Protein AF-0000000075425731 (afdb_homodimer)

Radius of gyration: 42.86 Å; Cα contacts (8 Å, |Δi|>4): 1240; chains: 2; bounding box: 132×165×130 Å

pLDDT: mean 75.73, std 27.1, range [16.0, 97.75]

Foldseek 3Di:
DPPDDCPCPDDDDPPPDDDDDPPDCPDPPPPVPVPVPCVCPCCVVPPPPPPPPPPPPPLLCLLVPPDDDCVLVVLQVQQVDDLQKHFLLSLLLQLVQLPFALVQLLVLCVQLDPPQDGIHGSSSSVSSQQLSQCVVVVHDRDPVVCSVCSHPTGGGDGPPSVVDDLPPCPPPPPPPPPPPPPPPCPVPPVCVPPPDDDDDDDDDDDDDDPDPPPPDDDPPPVPPVCLPPLAKAKAKDWDPDPPDPPPVFTWIWIAIDNVRATAIAGLVLVVVLQVLCCLAEVQAQAFDQDDDFPDDPNPRPPPRSNVVSVNSLRVSLRLSVQCSDPPSVPDVVNVCSRHPHDYVVVVVVVDPDDSHYNCVVDFDDPVLLVPFDPCLVVVLVVLLVCLVVVLVVLVVVLVVLLVVLSVLSSQLSVLLSVLSVLSSVLVVQVCDVDPPQPQSVLVSQLSNLVSVLSSVLSSLSNSLSCCSVPALSSLSVSLSRSSVSLNVSVVSCVVPLDDCLVVLVVVLVVLVVVLVVCPPPPPCVVVNVVSVVSNVVSVVRNVSSVSVNSVSSSSNVVNVVVNVVCVVSVVVSVVSVVVSVVVSVVVSVVSVVVSVVSNVSRDDDCVSVD/DDDDPDPDDDDDDPPPDPDDDPPDCPDPPPPVPPPVPCPCPCPVVPPPVPPPPPPPPPLLCLLVPPDADCVLVVLQVQQVDDLQKHFLLSLLLQLVQLPFALVQLLVLCVQLDPPQDGIHGSSSSVSSQQLSQCVVVVHDRDPVVCSVCSHPTGGGDGPPSVVDDLPPPPPPPPPPPPPPPPPPCVPPVVCVVVDDDDDDDDDDPDDDPPDPPPPDDDDPPVPPVCLPPLAKAKAKDWDPDPPDDPPVFTWIWIAIDNVRAIAIAGLVLVVVVQVLCCLAEVQAQAFDQDDDFPDDPNPRPDPRSNVVSVNSLSVNLRLSVQCSDPPSVPDVVNVCSRHPHDYVVVVVVVDPDDSHYNCVVDFDDPVLLVPFDPCLVVVLVVLLVCLVVVLVVLVVVLVVLLVVLSVLSSQLSVLLSVLSVLSSVLVVQVCDVDPPQPQSVLVSQLSNLVSVLSSVLSSLSNSLSCCSVPALSSLSVSLSRSSVSLNVSVVSCVVPLDDCLVVLVVVLVVLVVVLVVCPPPPPCVVVNVVSVVSNVVSVVRNVSSVSVNSVSSSSNVVNVVVNVVCVVSVVVSVVSVVVSVVVSVVVSVVSVVVSVVSNVSRDPDCVSVD

InterPro domains:
  IPR001683 Phox homology [PF00787] (256-340)
  IPR001683 Phox homology [PS50195] (230-344)
  IPR001683 Phox homology [SM00312] (231-341)
  IPR011992 EF-hand domain pair [SSF47473] (70-144)
  IPR027267 AH/BAR domain superfamily [G3DSA:1.20.1270.60] (374-601)
  IPR028662 Sorting nexin-8/Mvp1 [PTHR47554] (214-605)
  IPR035704 SNX8/Mvp1, PX domain [cd06866] (232-340)
  IPR036871 PX domain superfamily [G3DSA:3.30.1520.10] (229-366)
  IPR036871 PX domain superfamily [SSF64268] (235-340)
  IPR045734 Sorting nexin 8/Mvp1, BAR domain [PF19566] (355-605)

Solvent-accessible surface area (backbone atoms only — not comparable to full-atom values): 70212 Å² total; per-residue (Å²): 136,87,84,78,79,86,72,87,80,72,90,77,82,80,78,79,84,76,81,77,80,78,70,80,80,70,75,77,70,71,72,78,64,77,58,72,70,69,69,67,65,73,63,58,78,52,74,48,89,78,46,66,73,70,74,58,75,64,57,45,54,70,59,69,88,45,91,70,64,66,63,59,56,52,52,48,60,62,46,58,49,60,49,60,24,28,45,44,47,48,51,48,56,56,53,61,46,46,72,61,56,45,52,56,49,48,51,40,48,59,72,44,31,62,92,87,52,38,53,32,44,61,37,19,48,47,44,36,46,46,42,47,17,34,42,75,69,71,40,74,78,46,70,68,52,44,64,72,32,54,90,68,62,61,76,59,62,57,62,67,62,86,69,60,76,65,77,68,71,74,68,69,78,64,83,68,82,69,77,68,73,68,72,74,74,70,63,74,63,68,77,60,63,75,79,74,79,87,89,81,89,76,88,75,83,87,79,86,75,82,80,77,73,80,79,73,87,79,75,80,70,70,67,58,73,52,56,76,76,74,42,50,49,54,47,64,44,77,46,77,80,66,88,83,61,83,67,89,68,72,44,31,35,40,32,34,58,74,74,67,32,74,25,65,43,41,68,68,53,55,51,52,52,49,55,48,44,48,50,22,40,50,54,43,73,49,71,61,74,58,79,90,70,77,56,61,91,77,50,67,59,68,86,45,49,58,54,54,40,53,41,48,52,33,47,32,52,31,51,35,49,41,50,55,34,88,66,56,44,70,34,65,68,55,49,43,67,54,60,46,71,61,51,64,73,62,49,53,74,80,43,80,82,85,56,62,41,48,63,80,77,50,68,82,44,73,70,57,58,70,68,57,58,92,58,45,69,59,36,51,48,54,49,60,71,46,42,65,61,51,37,52,44,43,50,49,44,43,51,41,51,50,49,37,26,51,40,36,33,37,38,14,26,37,32,31,51,43,22,33,46,48,46,27,46,47,70,64,54,80,57,59,70,53,82,85,45,62,54,60,51,39,39,49,52,28,49,51,51,51,25,52,50,30,39,51,49,15,52,52,33,40,51,50,20,48,48,38,56,66,44,48,43,46,52,48,48,51,52,36,42,50,48,51,17,47,54,50,25,55,52,40,40,69,69,65,62,70,77,59,54,68,62,44,51,51,49,44,51,52,50,52,54,53,44,66,71,45,59,88,49,90,92,38,62,68,60,46,51,52,47,53,51,52,44,50,50,47,52,52,49,42,52,52,50,49,51,48,53,52,41,49,52,47,38,44,51,55,46,50,40,52,56,47,27,50,55,21,52,54,30,50,48,52,40,52,46,40,51,50,49,30,54,50,28,44,51,50,24,51,51,34,55,66,44,48,66,50,34,68,65,21,51,62,62,40,67,71,37,103,146,77,94,79,83,86,78,82,81,75,89,70,81,78,76,77,81,82,77,79,82,80,70,80,82,71,77,75,71,71,73,78,64,76,59,72,71,69,69,67,65,73,65,60,78,53,76,48,90,78,47,66,72,73,74,56,76,64,57,44,55,71,58,68,88,45,90,72,64,67,65,59,56,53,52,48,61,61,45,58,48,59,47,61,24,30,44,43,48,48,50,48,58,56,53,62,46,44,73,61,55,43,52,55,50,50,52,40,48,59,71,44,31,62,90,88,52,38,54,32,43,60,37,19,49,48,44,36,45,46,41,49,16,34,44,75,68,72,40,74,77,47,70,67,52,45,65,72,33,53,90,67,62,60,77,58,62,58,65,67,62,85,70,60,77,65,77,70,70,74,68,69,77,64,80,67,81,70,78,68,73,66,73,73,72,71,61,73,63,66,76,61,64,77,76,78,78,87,81,83,89,79,85,78,83,78,74,85,72,78,80,77,72,79,78,71,88,80,75,80,72,71,67,58,72,52,56,75,75,74,42,50,49,53,48,64,44,76,46,78,80,65,87,84,62,82,67,89,68,73,44,32,35,41,33,35,60,76,76,67,31,74,26,66,44,42,68,68,52,55,50,50,51,49,54,48,45,47,51,23,41,49,54,42,72,48,70,60,72,59,79,90,71,76,55,61,91,78,50,67,59,69,87,46,49,57,56,54,40,52,40,48,52,33,48,31,52,31,51,34,49,41,51,55,32,88,64,56,44,72,34,65,66,54,47,44,67,55,60,46,72,61,51,63,73,64,50,53,74,79,43,82,81,84,56,62,42,49,62,80,77,50,68,80,44,73,71,57,59,68,68,57,60,92,59,46,68,58,35,52,48,54,50,61,71,46,43,64,61,53,37,51,43,42,51,50,44,43,52,41,51,50,50,40,26,51,40,36,32,37,39,13,26,35,30,31,52,43,21,33,45,49,47,27,47,47,70,64,53,79,58,61,70,53,82,86,46,62,53,61,50,39,40,49,52,29,48,51,50,51,26,52,50,31,40,52,49,15,52,51,34,39,51,49,19,48,48,38,55,66,46,48,43,46,52,50,47,51,51,34,41,50,49,53,18,45,54,50,24,54,53,41,40,68,68,66,62,70,75,61,53,70,61,44,51,51,50,45,52,52,48,50,52,52,43,66,71,45,59,88,49,88,90,38,64,68,59,46,51,51,48,53,50,51,44,51,50,47,52,51,49,43,53,51,51,52,51,48,52,52,39,48,54,46,38,44,50,55,45,50,39,52,55,48,26,51,55,20,52,54,31,50,46,52,39,52,46,39,52,51,49,32,53,52,28,44,53,50,23,51,51,35,55,66,44,45,66,51,34,68,64,19,50,62,63,41,68,71,38,104

Nearest PDB structures (foldseek):
  4h8s-assembly2_C  TM=5.362E-01  e=1.102E-02  Homo sapiens
  5i6j-assembly1_A-2  TM=3.305E-01  e=1.008E-02  Homo sapiens
  2z0o-assembly1_A-2  TM=4.200E-01  e=3.842E-02  Homo sapiens
  2d1l-assembly1_A  TM=3.365E-01  e=1.377E-02  Mus musculus
  2d1l-assembly1_B  TM=2.649E-01  e=7.173E-02  Mus musculus

Structure (mmCIF, N/CA/C/O backbone):
data_AF-0000000075425731-model_v1
#
loop_
_entity.id
_entity.type
_entity.pdbx_description
1 polymer 'Sorting nexin MVP1'
#
loop_
_atom_site.group_PDB
_atom_site.id
_atom_site.type_symbol
_atom_site.label_atom_id
_atom_site.label_alt_id
_atom_site.label_comp_id
_atom_site.label_asym_id
_atom_site.label_entity_id
_atom_site.label_seq_id
_atom_site.pdbx_PDB_ins_code
_atom_site.Cartn_x
_atom_site.Cartn_y
_atom_site.Cartn_z
_atom_site.occupancy
_atom_site.B_iso_or_equiv
_atom_site.auth_seq_id
_atom_site.auth_comp_id
_atom_site.auth_asym_id
_atom_site.auth_atom_id
_atom_site.pdbx_PDB_model_num
ATOM 1 N N . MET A 1 1 ? -72.188 32.438 8.43 1 21.5 1 MET A N 1
ATOM 2 C CA . MET A 1 1 ? -71.938 33.719 9.07 1 21.5 1 MET A CA 1
ATOM 3 C C . MET A 1 1 ? -70.438 34.094 8.938 1 21.5 1 MET A C 1
ATOM 5 O O . MET A 1 1 ? -69.562 33.219 9.031 1 21.5 1 MET A O 1
ATOM 9 N N . GLU A 1 2 ? -70.062 35.344 8.359 1 19.41 2 GLU A N 1
ATOM 10 C CA . GLU A 1 2 ? -69.188 36.031 7.48 1 19.41 2 GLU A CA 1
ATOM 11 C C . GLU A 1 2 ? -67.875 36.375 8.211 1 19.41 2 GLU A C 1
ATOM 13 O O . GLU A 1 2 ? -67.875 37.188 9.133 1 19.41 2 GLU A O 1
ATOM 18 N N . ASP A 1 3 ? -67.125 35.312 8.656 1 21.55 3 ASP A N 1
ATOM 19 C CA . ASP A 1 3 ? -65.938 35.188 9.516 1 21.55 3 ASP A CA 1
ATOM 20 C C . ASP A 1 3 ? -64.812 36.094 9.047 1 21.55 3 ASP A C 1
ATOM 22 O O . ASP A 1 3 ? -64.312 36 7.914 1 21.55 3 ASP A O 1
ATOM 26 N N . GLU A 1 4 ? -64.812 37.406 9.469 1 19.59 4 GLU A N 1
ATOM 27 C CA . GLU A 1 4 ? -64.25 38.75 9.336 1 19.59 4 GLU A CA 1
ATOM 28 C C . GLU A 1 4 ? -62.75 38.75 9.414 1 19.59 4 GLU A C 1
ATOM 30 O O . GLU A 1 4 ? -62.156 38.031 10.242 1 19.59 4 GLU A O 1
ATOM 35 N N . ASN A 1 5 ? -62 39.281 8.305 1 19.73 5 ASN A N 1
ATOM 36 C CA . ASN A 1 5 ? -60.781 39.438 7.531 1 19.73 5 ASN A CA 1
ATOM 37 C C . ASN A 1 5 ? -59.781 40.344 8.242 1 19.73 5 ASN A C 1
ATOM 39 O O . ASN A 1 5 ? -59.938 41.562 8.266 1 19.73 5 ASN A O 1
ATOM 43 N N . ILE A 1 6 ? -59.469 40.156 9.562 1 18.61 6 ILE A N 1
ATOM 44 C CA . ILE A 1 6 ? -58.812 41.156 10.359 1 18.61 6 ILE A CA 1
ATOM 45 C C . ILE A 1 6 ? -57.5 41.562 9.688 1 18.61 6 ILE A C 1
ATOM 47 O O . ILE A 1 6 ? -56.594 40.75 9.531 1 18.61 6 ILE A O 1
ATOM 51 N N . SER A 1 7 ? -57.438 42.656 8.703 1 17.44 7 SER A N 1
ATOM 52 C CA . SER A 1 7 ? -56.656 43.406 7.73 1 17.44 7 SER A CA 1
ATOM 53 C C . SER A 1 7 ? -55.531 44.188 8.406 1 17.44 7 SER A C 1
ATOM 55 O O . SER A 1 7 ? -54.938 45.094 7.797 1 17.44 7 SER A O 1
ATOM 57 N N . SER A 1 8 ? -55.188 44.031 9.711 1 17.17 8 SER A N 1
ATOM 58 C CA . SER A 1 8 ? -54.656 45.188 10.445 1 17.17 8 SER A CA 1
ATOM 59 C C . SER A 1 8 ? -53.312 45.625 9.891 1 17.17 8 SER A C 1
ATOM 61 O O . SER A 1 8 ? -52.406 44.781 9.742 1 17.17 8 SER A O 1
ATOM 63 N N . SER A 1 9 ? -53.094 46.844 9.055 1 17.44 9 SER A N 1
ATOM 64 C CA . SER A 1 9 ? -52.25 47.625 8.164 1 17.44 9 SER A CA 1
ATOM 65 C C . SER A 1 9 ? -51.156 48.344 8.93 1 17.44 9 SER A C 1
ATOM 67 O O . SER A 1 9 ? -50.625 49.344 8.477 1 17.44 9 SER A O 1
ATOM 69 N N . PHE A 1 10 ? -50.562 47.906 9.992 1 16.64 10 PHE A N 1
ATOM 70 C CA . PHE A 1 10 ? -50.031 48.781 11.023 1 16.64 10 PHE A CA 1
ATOM 71 C C . PHE A 1 10 ? -48.906 49.688 10.453 1 16.64 10 PHE A C 1
ATOM 73 O O . PHE A 1 10 ? -48.875 50.875 10.742 1 16.64 10 PHE A O 1
ATOM 80 N N . PHE A 1 11 ? -47.594 49.219 10.18 1 18.92 11 PHE A N 1
ATOM 81 C CA . PHE A 1 11 ? -46.406 49.938 10.602 1 18.92 11 PHE A CA 1
ATOM 82 C C . PHE A 1 11 ? -46.062 51.062 9.633 1 18.92 11 PHE A C 1
ATOM 84 O O . PHE A 1 11 ? -45.875 50.812 8.438 1 18.92 11 PHE A O 1
ATOM 91 N N . GLU A 1 12 ? -46.5 52.219 9.766 1 17.22 12 GLU A N 1
ATOM 92 C CA . GLU A 1 12 ? -46.469 53.5 9.039 1 17.22 12 GLU A CA 1
ATOM 93 C C . GLU A 1 12 ? -45.062 54 8.859 1 17.22 12 GLU A C 1
ATOM 95 O O . GLU A 1 12 ? -44.219 53.875 9.758 1 17.22 12 GLU A O 1
ATOM 100 N N . SER A 1 13 ? -44.594 54.438 7.645 1 17.91 13 SER A N 1
ATOM 101 C CA . SER A 1 13 ? -43.406 54.812 6.895 1 17.91 13 SER A CA 1
ATOM 102 C C . SER A 1 13 ? -42.875 56.188 7.336 1 17.91 13 SER A C 1
ATOM 104 O O . SER A 1 13 ? -43.531 57.188 7.09 1 17.91 13 SER A O 1
ATOM 106 N N . ALA A 1 14 ? -42.312 56.375 8.539 1 18.77 14 ALA A N 1
ATOM 107 C CA . ALA A 1 14 ? -42 57.719 8.984 1 18.77 14 ALA A CA 1
ATOM 108 C C . ALA A 1 14 ? -41.062 58.438 8.008 1 18.77 14 ALA A C 1
ATOM 110 O O . ALA A 1 14 ? -40.062 57.844 7.559 1 18.77 14 ALA A O 1
ATOM 111 N N . GLN A 1 15 ? -41.375 59.438 7.352 1 18.23 15 GLN A N 1
ATOM 112 C CA . GLN A 1 15 ? -40.906 60.281 6.25 1 18.23 15 GLN A CA 1
ATOM 113 C C . GLN A 1 15 ? -39.75 61.188 6.68 1 18.23 15 GLN A C 1
ATOM 115 O O . GLN A 1 15 ? -39.938 62.344 7.051 1 18.23 15 GLN A O 1
ATOM 120 N N . PHE A 1 16 ? -38.75 60.719 7.457 1 18.48 16 PHE A N 1
ATOM 121 C CA . PHE A 1 16 ? -37.906 61.75 8.062 1 18.48 16 PHE A CA 1
ATOM 122 C C . PHE A 1 16 ? -37.156 62.562 6.992 1 18.48 16 PHE A C 1
ATOM 124 O O . PHE A 1 16 ? -36.812 62 5.938 1 18.48 16 PHE A O 1
ATOM 131 N N . GLY A 1 17 ? -37.188 63.875 6.98 1 19.03 17 GLY A N 1
ATOM 132 C CA . GLY A 1 17 ? -36.781 65.062 6.188 1 19.03 17 GLY A CA 1
ATOM 133 C C . GLY A 1 17 ? -35.281 65.125 5.953 1 19.03 17 GLY A C 1
ATOM 134 O O . GLY A 1 17 ? -34.5 64.75 6.824 1 19.03 17 GLY A O 1
ATOM 135 N N . THR A 1 18 ? -34.656 65.188 4.672 1 19.61 18 THR A N 1
ATOM 136 C CA . THR A 1 18 ? -33.5 65 3.83 1 19.61 18 THR A CA 1
ATOM 137 C C . THR A 1 18 ? -32.5 66.125 3.988 1 19.61 18 THR A C 1
ATOM 139 O O . THR A 1 18 ? -31.516 66.188 3.25 1 19.61 18 THR A O 1
ATOM 142 N N . GLY A 1 19 ? -32.406 66.875 5.059 1 19.92 19 GLY A N 1
ATOM 143 C CA . GLY A 1 19 ? -31.641 68.062 4.805 1 19.92 19 GLY A CA 1
ATOM 144 C C . GLY A 1 19 ? -30.203 67.812 4.391 1 19.92 19 GLY A C 1
ATOM 145 O O . GLY A 1 19 ? -29.656 66.75 4.723 1 19.92 19 GLY A O 1
ATOM 146 N N . GLN A 1 20 ? -29.5 68.562 3.395 1 19.77 20 GLN A N 1
ATOM 147 C CA . GLN A 1 20 ? -28.438 68.5 2.393 1 19.77 20 GLN A CA 1
ATOM 148 C C . GLN A 1 20 ? -27.062 68.688 3.027 1 19.77 20 GLN A C 1
ATOM 150 O O . GLN A 1 20 ? -26.031 68.562 2.348 1 19.77 20 GLN A O 1
ATOM 155 N N . SER A 1 21 ? -26.906 68.812 4.34 1 19.97 21 SER A N 1
ATOM 156 C CA . SER A 1 21 ? -25.719 69.625 4.625 1 19.97 21 SER A CA 1
ATOM 157 C C . SER A 1 21 ? -24.469 68.938 4.098 1 19.97 21 SER A C 1
ATOM 159 O O . SER A 1 21 ? -24.406 67.688 3.988 1 19.97 21 SER A O 1
ATOM 161 N N . SER A 1 22 ? -23.438 69.688 3.502 1 21.61 22 SER A N 1
ATOM 162 C CA . SER A 1 22 ? -22.25 69.625 2.646 1 21.61 22 SER A CA 1
ATOM 163 C C . SER A 1 22 ? -21.094 68.938 3.348 1 21.61 22 SER A C 1
ATOM 165 O O . SER A 1 22 ? -19.969 68.938 2.844 1 21.61 22 SER A O 1
ATOM 167 N N . GLY A 1 23 ? -21.359 68.125 4.32 1 19.16 23 GLY A N 1
ATOM 168 C CA . GLY A 1 23 ? -20.188 67.938 5.168 1 19.16 23 GLY A CA 1
ATOM 169 C C . GLY A 1 23 ? -19 67.375 4.418 1 19.16 23 GLY A C 1
ATOM 170 O O . GLY A 1 23 ? -19.156 66.812 3.332 1 19.16 23 GLY A O 1
ATOM 171 N N . PRO A 1 24 ? -17.766 67.75 4.793 1 24.59 24 PRO A N 1
ATOM 172 C CA . PRO A 1 24 ? -16.516 67.625 4.059 1 24.59 24 PRO A CA 1
ATOM 173 C C . PRO A 1 24 ? -16.234 66.125 3.662 1 24.59 24 PRO A C 1
ATOM 175 O O . PRO A 1 24 ? -16.812 65.25 4.258 1 24.59 24 PRO A O 1
ATOM 178 N N . ASP A 1 25 ? -15.648 65.938 2.467 1 21.36 25 ASP A N 1
ATOM 179 C CA . ASP A 1 25 ? -15.328 64.812 1.583 1 21.36 25 ASP A CA 1
ATOM 180 C C . ASP A 1 25 ? -14.484 63.75 2.305 1 21.36 25 ASP A C 1
ATOM 182 O O . ASP A 1 25 ? -13.352 64 2.701 1 21.36 25 ASP A O 1
ATOM 186 N N . ILE A 1 26 ? -15 63.125 3.385 1 25.42 26 ILE A N 1
ATOM 187 C CA . ILE A 1 26 ? -14.102 62.156 4.02 1 25.42 26 ILE A CA 1
ATOM 188 C C . ILE A 1 26 ? -13.523 61.219 2.969 1 25.42 26 ILE A C 1
ATOM 190 O O . ILE A 1 26 ? -14.273 60.594 2.199 1 25.42 26 ILE A O 1
ATOM 194 N N . PRO A 1 27 ? -12.227 61.406 2.613 1 24.81 27 PRO A N 1
ATOM 195 C CA . PRO A 1 27 ? -11.641 60.625 1.525 1 24.81 27 PRO A CA 1
ATOM 196 C C . PRO A 1 27 ? -12 59.125 1.606 1 24.81 27 PRO A C 1
ATOM 198 O O . PRO A 1 27 ? -12.289 58.625 2.691 1 24.81 27 PRO A O 1
ATOM 201 N N . ASP A 1 28 ? -12.562 58.656 0.519 1 23.91 28 ASP A N 1
ATOM 202 C CA . ASP A 1 28 ? -13.078 57.312 0.2 1 23.91 28 ASP A CA 1
ATOM 203 C C . ASP A 1 28 ? -12.07 56.219 0.585 1 23.91 28 ASP A C 1
ATOM 205 O O . ASP A 1 28 ? -11.016 56.094 -0.039 1 23.91 28 ASP A O 1
ATOM 209 N N . VAL A 1 29 ? -11.742 56.156 1.892 1 26.94 29 VAL A N 1
ATOM 210 C CA . VAL A 1 29 ? -10.82 55.094 2.201 1 26.94 29 VAL A CA 1
ATOM 211 C C . VAL A 1 29 ? -11.297 53.781 1.533 1 26.94 29 VAL A C 1
ATOM 213 O O . VAL A 1 29 ? -12.477 53.438 1.638 1 26.94 29 VAL A O 1
ATOM 216 N N . ASP A 1 30 ? -10.648 53.531 0.369 1 26.08 30 ASP A N 1
ATOM 217 C CA . ASP A 1 30 ? -10.875 52.344 -0.455 1 26.08 30 ASP A CA 1
ATOM 218 C C . ASP A 1 30 ? -11.164 51.125 0.41 1 26.08 30 ASP A C 1
ATOM 220 O O . ASP A 1 30 ? -10.523 50.938 1.444 1 26.08 30 ASP A O 1
ATOM 224 N N . PRO A 1 31 ? -12.438 50.781 0.406 1 26.2 31 PRO A N 1
ATOM 225 C CA . PRO A 1 31 ? -12.898 49.625 1.181 1 26.2 31 PRO A CA 1
ATOM 226 C C . PRO A 1 31 ? -11.93 48.469 1.098 1 26.2 31 PRO A C 1
ATOM 228 O O . PRO A 1 31 ? -11.414 48.156 0.019 1 26.2 31 PRO A O 1
ATOM 231 N N . PHE A 1 32 ? -11.086 48.375 2.08 1 26.16 32 PHE A N 1
ATOM 232 C CA . PHE A 1 32 ? -10.219 47.188 2.211 1 26.16 32 PHE A CA 1
ATOM 233 C C . PHE A 1 32 ? -10.961 45.938 1.812 1 26.16 32 PHE A C 1
ATOM 235 O O . PHE A 1 32 ? -11.812 45.438 2.557 1 26.16 32 PHE A O 1
ATOM 242 N N . SER A 1 33 ? -11.516 46 0.55 1 24.33 33 SER A N 1
ATOM 243 C CA . SER A 1 33 ? -12.094 44.719 0.11 1 24.33 33 SER A CA 1
ATOM 244 C C . SER A 1 33 ? -11.18 43.562 0.45 1 24.33 33 SER A C 1
ATOM 246 O O . SER A 1 33 ? -9.977 43.594 0.187 1 24.33 33 SER A O 1
ATOM 248 N N . PHE A 1 34 ? -11.43 43.062 1.558 1 23.12 34 PHE A N 1
ATOM 249 C CA . PHE A 1 34 ? -10.797 41.781 1.83 1 23.12 34 PHE A CA 1
ATOM 250 C C . PHE A 1 34 ? -10.75 40.906 0.571 1 23.12 34 PHE A C 1
ATOM 252 O O . PHE A 1 34 ? -11.781 40.438 0.112 1 23.12 34 PHE A O 1
ATOM 259 N N . LYS A 1 35 ? -10.102 41.438 -0.477 1 28.95 35 LYS A N 1
ATOM 260 C CA . LYS A 1 35 ? -9.93 40.469 -1.541 1 28.95 35 LYS A CA 1
ATOM 261 C C . LYS A 1 35 ? -9.305 39.188 -1.006 1 28.95 35 LYS A C 1
ATOM 263 O O . LYS A 1 35 ? -8.227 39.219 -0.411 1 28.95 35 LYS A O 1
ATOM 268 N N . PRO A 1 36 ? -10.203 38.344 -0.568 1 25.64 36 PRO A N 1
ATOM 269 C CA . PRO A 1 36 ? -9.492 37.094 -0.341 1 25.64 36 PRO A CA 1
ATOM 270 C C . PRO A 1 36 ? -8.383 36.844 -1.354 1 25.64 36 PRO A C 1
ATOM 272 O O . PRO A 1 36 ? -8.617 36.875 -2.564 1 25.64 36 PRO A O 1
ATOM 275 N N . ASP A 1 37 ? -7.41 37.625 -1.232 1 24.36 37 ASP A N 1
ATOM 276 C CA . ASP A 1 37 ? -6.328 37.312 -2.16 1 24.36 37 ASP A CA 1
ATOM 277 C C . ASP A 1 37 ? -6.246 35.812 -2.416 1 24.36 37 ASP A C 1
ATOM 279 O O . ASP A 1 37 ? -6.086 35.031 -1.48 1 24.36 37 ASP A O 1
ATOM 283 N N . LEU A 1 38 ? -7.145 35.5 -3.307 1 24.53 38 LEU A N 1
ATOM 284 C CA . LEU A 1 38 ? -6.922 34.25 -4.043 1 24.53 38 LEU A CA 1
ATOM 285 C C . LEU A 1 38 ? -5.449 34.094 -4.402 1 24.53 38 LEU A C 1
ATOM 287 O O . LEU A 1 38 ? -5 34.594 -5.438 1 24.53 38 LEU A O 1
ATOM 291 N N . ASN A 1 39 ? -4.605 34.625 -3.592 1 23.09 39 ASN A N 1
ATOM 292 C CA . ASN A 1 39 ? -3.275 34.188 -3.98 1 23.09 39 ASN A CA 1
ATOM 293 C C . ASN A 1 39 ? -3.301 32.75 -4.477 1 23.09 39 ASN A C 1
ATOM 295 O O . ASN A 1 39 ? -3.586 31.812 -3.709 1 23.09 39 ASN A O 1
ATOM 299 N N . ILE A 1 40 ? -3.766 32.719 -5.625 1 24.16 40 ILE A N 1
ATOM 300 C CA . ILE A 1 40 ? -3.547 31.609 -6.551 1 24.16 40 ILE A CA 1
ATOM 301 C C . ILE A 1 40 ? -2.104 31.125 -6.445 1 24.16 40 ILE A C 1
ATOM 303 O O . ILE A 1 40 ? -1.191 31.75 -7 1 24.16 40 ILE A O 1
ATOM 307 N N . VAL A 1 41 ? -1.602 31.188 -5.297 1 24.31 41 VAL A N 1
ATOM 308 C CA . VAL A 1 41 ? -0.337 30.469 -5.449 1 24.31 41 VAL A CA 1
ATOM 309 C C . VAL A 1 41 ? -0.529 29.266 -6.375 1 24.31 41 VAL A C 1
ATOM 311 O O . VAL A 1 41 ? -1.474 28.5 -6.207 1 24.31 41 VAL A O 1
ATOM 314 N N . ASN A 1 42 ? -0.14 29.516 -7.59 1 23.23 42 ASN A N 1
ATOM 315 C CA . ASN A 1 42 ? 0.078 28.516 -8.625 1 23.23 42 ASN A CA 1
ATOM 316 C C . ASN A 1 42 ? 0.575 27.203 -8.031 1 23.23 42 ASN A C 1
ATOM 318 O O . ASN A 1 42 ? 1.78 26.938 -7.996 1 23.23 42 ASN A O 1
ATOM 322 N N . TYR A 1 43 ? 0.07 27.031 -6.895 1 24.41 43 TYR A N 1
ATOM 323 C CA . TYR A 1 43 ? 0.449 25.672 -6.504 1 24.41 43 TYR A CA 1
ATOM 324 C C . TYR A 1 43 ? 0.089 24.672 -7.59 1 24.41 43 TYR A C 1
ATOM 326 O O . TYR A 1 43 ? -0.859 23.891 -7.441 1 24.41 43 TYR A O 1
ATOM 334 N N . ASN A 1 44 ? -0.071 25.234 -8.742 1 26.02 44 ASN A N 1
ATOM 335 C CA . ASN A 1 44 ? -0.296 24.438 -9.938 1 26.02 44 ASN A CA 1
ATOM 336 C C . ASN A 1 44 ? 0.57 23.172 -9.938 1 26.02 44 ASN A C 1
ATOM 338 O O . ASN A 1 44 ? 0.509 22.375 -10.875 1 26.02 44 ASN A O 1
ATOM 342 N N . ASN A 1 45 ? 1.749 23.469 -9.469 1 26.16 45 ASN A N 1
ATOM 343 C CA . ASN A 1 45 ? 2.57 22.312 -9.773 1 26.16 45 ASN A CA 1
ATOM 344 C C . ASN A 1 45 ? 2.057 21.062 -9.062 1 26.16 45 ASN A C 1
ATOM 346 O O . ASN A 1 45 ? 2.836 20.156 -8.727 1 26.16 45 ASN A O 1
ATOM 350 N N . ILE A 1 46 ? 1.087 21.297 -8.25 1 27.89 46 ILE A N 1
ATOM 351 C CA . ILE A 1 46 ? 0.504 20.031 -7.844 1 27.89 46 ILE A CA 1
ATOM 352 C C . ILE A 1 46 ? -0.141 19.344 -9.047 1 27.89 46 ILE A C 1
ATOM 354 O O . ILE A 1 46 ? -1.021 19.922 -9.695 1 27.89 46 ILE A O 1
ATOM 358 N N . ASN A 1 47 ? 0.513 18.469 -9.609 1 27.28 47 ASN A N 1
ATOM 359 C CA . ASN A 1 47 ? 0.084 17.734 -10.805 1 27.28 47 ASN A CA 1
ATOM 360 C C . ASN A 1 47 ? -1.419 17.469 -10.789 1 27.28 47 ASN A C 1
ATOM 362 O O . ASN A 1 47 ? -1.95 16.953 -9.812 1 27.28 47 ASN A O 1
ATOM 366 N N . ASN A 1 48 ? -2.271 18.391 -11.227 1 28.75 48 ASN A N 1
ATOM 367 C CA . ASN A 1 48 ? -3.631 18.094 -11.672 1 28.75 48 ASN A CA 1
ATOM 368 C C . ASN A 1 48 ? -3.811 16.625 -12.008 1 28.75 48 ASN A C 1
ATOM 370 O O . ASN A 1 48 ? -3.068 16.078 -12.82 1 28.75 48 ASN A O 1
ATOM 374 N N . PRO A 1 49 ? -4.453 15.852 -11.211 1 29.12 49 PRO A N 1
ATOM 375 C CA . PRO A 1 49 ? -4.492 14.414 -11.492 1 29.12 49 PRO A CA 1
ATOM 376 C C . PRO A 1 49 ? -4.805 14.102 -12.953 1 29.12 49 PRO A C 1
ATOM 378 O O . PRO A 1 49 ? -4.668 12.953 -13.391 1 29.12 49 PRO A O 1
ATOM 381 N N . TRP A 1 50 ? -5.664 15 -13.547 1 27.59 50 TRP A N 1
ATOM 382 C CA . TRP A 1 50 ? -6.039 14.859 -14.945 1 27.59 50 TRP A CA 1
ATOM 383 C C . TRP A 1 50 ? -4.988 15.484 -15.859 1 27.59 50 TRP A C 1
ATOM 385 O O . TRP A 1 50 ? -5.164 15.523 -17.078 1 27.59 50 TRP A O 1
ATOM 395 N N . ASP A 1 51 ? -4.281 16.547 -15.32 1 30.31 51 ASP A N 1
ATOM 396 C CA . ASP A 1 51 ? -3.281 17.031 -16.281 1 30.31 51 ASP A CA 1
ATOM 397 C C . ASP A 1 51 ? -2.395 15.883 -16.766 1 30.31 51 ASP A C 1
ATOM 399 O O . ASP A 1 51 ? -2.1 14.953 -16 1 30.31 51 ASP A O 1
ATOM 403 N N . PRO A 1 52 ? -2.455 15.703 -18.109 1 29.34 52 PRO A N 1
ATOM 404 C CA . PRO A 1 52 ? -1.507 14.672 -18.531 1 29.34 52 PRO A CA 1
ATOM 405 C C . PRO A 1 52 ? -0.204 14.703 -17.75 1 29.34 52 PRO A C 1
ATOM 407 O O . PRO A 1 52 ? 0.186 15.75 -17.234 1 29.34 52 PRO A O 1
ATOM 410 N N . PRO A 1 53 ? 0.065 13.695 -17 1 33.53 53 PRO A N 1
ATOM 411 C CA . PRO A 1 53 ? 1.418 13.789 -16.453 1 33.53 53 PRO A CA 1
ATOM 412 C C . PRO A 1 53 ? 2.342 14.664 -17.297 1 33.53 53 PRO A C 1
ATOM 414 O O . PRO A 1 53 ? 2.389 14.516 -18.516 1 33.53 53 PRO A O 1
ATOM 417 N N . ILE A 1 54 ? 2.215 15.93 -17.203 1 34.97 54 ILE A N 1
ATOM 418 C CA . ILE A 1 54 ? 3.301 16.578 -17.922 1 34.97 54 ILE A CA 1
ATOM 419 C C . ILE A 1 54 ? 4.543 15.695 -17.906 1 34.97 54 ILE A C 1
ATOM 421 O O . ILE A 1 54 ? 5.008 15.297 -16.828 1 34.97 54 ILE A O 1
ATOM 425 N N . GLY A 1 55 ? 4.645 14.977 -18.891 1 37.97 55 GLY A N 1
ATOM 426 C CA . GLY A 1 55 ? 5.859 14.227 -19.172 1 37.97 55 GLY A CA 1
ATOM 427 C C . GLY A 1 55 ? 7.121 14.961 -18.75 1 37.97 55 GLY A C 1
ATOM 428 O O . GLY A 1 55 ? 7.559 15.898 -19.422 1 37.97 55 GLY A O 1
ATOM 429 N N . GLY A 1 56 ? 7.121 15.406 -17.531 1 45.31 56 GLY A N 1
ATOM 430 C CA . GLY A 1 56 ? 8.453 15.906 -17.25 1 45.31 56 GLY A CA 1
ATOM 431 C C . GLY A 1 56 ? 9.555 15.133 -17.953 1 45.31 56 GLY A C 1
ATOM 432 O O . GLY A 1 56 ? 9.305 14.055 -18.5 1 45.31 56 GLY A O 1
ATOM 433 N N . PRO A 1 57 ? 10.547 15.773 -18.328 1 52.5 57 PRO A N 1
ATOM 434 C CA . PRO A 1 57 ? 11.609 15.062 -19.031 1 52.5 57 PRO A CA 1
ATOM 435 C C . PRO A 1 57 ? 11.93 13.703 -18.406 1 52.5 57 PRO A C 1
ATOM 437 O O . PRO A 1 57 ? 11.758 13.516 -17.203 1 52.5 57 PRO A O 1
ATOM 440 N N . ASP A 1 58 ? 11.734 12.695 -19.094 1 67.31 58 ASP A N 1
ATOM 441 C CA . ASP A 1 58 ? 12.188 11.344 -18.766 1 67.31 58 ASP A CA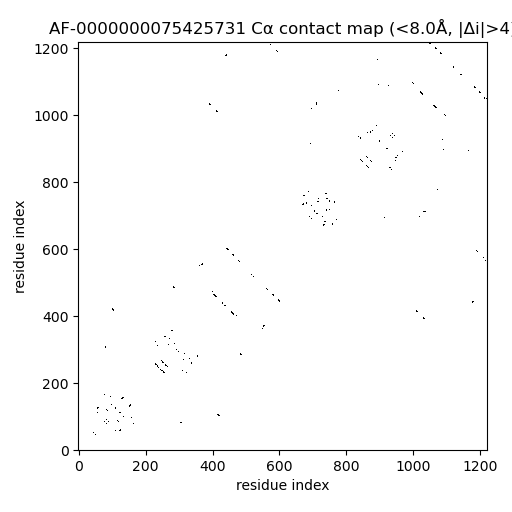 1
ATOM 442 C C . ASP A 1 58 ? 13.523 11.391 -18.031 1 67.31 58 ASP A C 1
ATOM 444 O O . ASP A 1 58 ? 14.57 11.586 -18.641 1 67.31 58 ASP A O 1
ATOM 448 N N . ILE A 1 59 ? 13.445 11.539 -16.688 1 80.44 59 ILE A N 1
ATOM 449 C CA . ILE A 1 59 ? 14.586 11.688 -15.797 1 80.44 59 ILE A CA 1
ATOM 450 C C . ILE A 1 59 ? 15.547 10.516 -15.984 1 80.44 59 ILE A C 1
ATOM 452 O O . ILE A 1 59 ? 16.75 10.664 -15.812 1 80.44 59 ILE A O 1
ATOM 456 N N . SER A 1 60 ? 14.984 9.523 -16.516 1 81.44 60 SER A N 1
ATOM 457 C CA . SER A 1 60 ? 15.781 8.305 -16.594 1 81.44 60 SER A CA 1
ATOM 458 C C . SER A 1 60 ? 16.844 8.391 -17.688 1 81.44 60 SER A C 1
ATOM 460 O O . SER A 1 60 ? 17.875 7.727 -17.609 1 81.44 60 SER A O 1
ATOM 462 N N . ASN A 1 61 ? 16.594 9.289 -18.578 1 79.25 61 ASN A N 1
ATOM 463 C CA . ASN A 1 61 ? 17.484 9.289 -19.734 1 79.25 61 ASN A CA 1
ATOM 464 C C . ASN A 1 61 ? 18.359 10.539 -19.75 1 79.25 61 ASN A C 1
ATOM 466 O O . ASN A 1 61 ? 19.109 10.758 -20.719 1 79.25 61 ASN A O 1
ATOM 470 N N . ILE A 1 62 ? 18.328 11.219 -18.719 1 86.25 62 ILE A N 1
ATOM 471 C CA . ILE A 1 62 ? 19.062 12.477 -18.688 1 86.25 62 ILE A CA 1
ATOM 472 C C . ILE A 1 62 ? 20.562 12.203 -18.781 1 86.25 62 ILE A C 1
ATOM 474 O O . ILE A 1 62 ? 21.281 12.922 -19.484 1 86.25 62 ILE A O 1
ATOM 478 N N . LEU A 1 63 ? 21 11.102 -18.219 1 88.19 63 LEU A N 1
ATOM 479 C CA . LEU A 1 63 ? 22.438 10.836 -18.156 1 88.19 63 LEU A CA 1
ATOM 480 C C . LEU A 1 63 ? 22.812 9.633 -19.016 1 88.19 63 LEU A C 1
ATOM 482 O O . LEU A 1 63 ? 23.875 9.047 -18.844 1 88.19 63 LEU A O 1
ATOM 486 N N . SER A 1 64 ? 21.953 9.258 -19.906 1 82.19 64 SER A N 1
ATOM 487 C CA . SER A 1 64 ? 22.172 8.062 -20.719 1 82.19 64 SER A CA 1
ATOM 488 C C . SER A 1 64 ? 23.344 8.258 -21.672 1 82.19 64 SER A C 1
ATOM 490 O O . SER A 1 64 ? 24.016 7.293 -22.047 1 82.19 64 SER A O 1
ATOM 492 N N . ASP A 1 65 ? 23.641 9.492 -22.016 1 78.56 65 ASP A N 1
ATOM 493 C CA . ASP A 1 65 ? 24.672 9.758 -23.016 1 78.56 65 ASP A CA 1
ATOM 494 C C . ASP A 1 65 ? 25.969 10.211 -22.359 1 78.56 65 ASP A C 1
ATOM 496 O O . ASP A 1 65 ? 26.891 10.672 -23.047 1 78.56 65 ASP A O 1
ATOM 500 N N . VAL A 1 66 ? 26 10.047 -21.094 1 85.81 66 VAL A N 1
ATOM 501 C CA . VAL A 1 66 ? 27.188 10.531 -20.391 1 85.81 66 VAL A CA 1
ATOM 502 C C . VAL A 1 66 ? 27.922 9.352 -19.75 1 85.81 66 VAL A C 1
ATOM 504 O O . VAL A 1 66 ? 27.297 8.406 -19.281 1 85.81 66 VAL A O 1
ATOM 507 N N . LEU A 1 67 ? 29.219 9.383 -19.938 1 83.75 67 LEU A N 1
ATOM 508 C CA . LEU A 1 67 ? 30.031 8.383 -19.25 1 83.75 67 LEU A CA 1
ATOM 509 C C . LEU A 1 67 ? 30.156 8.703 -17.766 1 83.75 67 LEU A C 1
ATOM 511 O O . LEU A 1 67 ? 30.719 9.727 -17.391 1 83.75 67 LEU A O 1
ATOM 515 N N . LEU A 1 68 ? 29.609 7.848 -17.016 1 89.38 68 LEU A N 1
ATOM 516 C CA . LEU A 1 68 ? 29.594 8.086 -15.578 1 89.38 68 LEU A CA 1
ATOM 517 C C . LEU A 1 68 ? 30.734 7.363 -14.883 1 89.38 68 LEU A C 1
ATOM 519 O O . LEU A 1 68 ? 31.141 6.273 -15.305 1 89.38 68 LEU A O 1
ATOM 523 N N . PRO A 1 69 ? 31.297 7.965 -13.852 1 89.06 69 PRO A N 1
ATOM 524 C CA . PRO A 1 69 ? 32.375 7.32 -13.078 1 89.06 69 PRO A CA 1
ATOM 525 C C . PRO A 1 69 ? 31.922 5.988 -12.469 1 89.06 69 PRO A C 1
ATOM 527 O O . PRO A 1 69 ? 30.719 5.711 -12.375 1 89.06 69 PRO A O 1
ATOM 530 N N . GLU A 1 70 ? 32.844 5.23 -11.992 1 87.88 70 GLU A N 1
ATOM 531 C CA . GLU A 1 70 ? 32.656 3.871 -11.492 1 87.88 70 GLU A CA 1
ATOM 532 C C . GLU A 1 70 ? 31.812 3.869 -10.227 1 87.88 70 GLU A C 1
ATOM 534 O O . GLU A 1 70 ? 31.125 2.889 -9.93 1 87.88 70 GLU A O 1
ATOM 539 N N . ILE A 1 71 ? 31.828 4.918 -9.555 1 90.44 71 ILE A N 1
ATOM 540 C CA . ILE A 1 71 ? 31.141 4.996 -8.273 1 90.44 71 ILE A CA 1
ATOM 541 C C . ILE A 1 71 ? 29.625 4.844 -8.492 1 90.44 71 ILE A C 1
ATOM 543 O O . ILE A 1 71 ? 28.922 4.316 -7.629 1 90.44 71 ILE A O 1
ATOM 547 N N . TYR A 1 72 ? 29.188 5.234 -9.609 1 91.5 72 TYR A N 1
ATOM 548 C CA . TYR A 1 72 ? 27.766 5.113 -9.922 1 91.5 72 TYR A CA 1
ATOM 549 C C . TYR A 1 72 ? 27.359 3.652 -10.047 1 91.5 72 TYR A C 1
ATOM 551 O O . TYR A 1 72 ? 26.344 3.236 -9.484 1 91.5 72 TYR A O 1
ATOM 559 N N . MET A 1 73 ? 28.219 2.949 -10.711 1 86.69 73 MET A N 1
ATOM 560 C CA . MET A 1 73 ? 27.953 1.526 -10.906 1 86.69 73 MET A CA 1
ATOM 561 C C . MET A 1 73 ? 28.125 0.757 -9.602 1 86.69 73 MET A C 1
ATOM 563 O O . MET A 1 73 ? 27.328 -0.127 -9.281 1 86.69 73 MET A O 1
ATOM 567 N N . SER A 1 74 ? 29.109 1.071 -8.891 1 86.88 74 SER A N 1
ATOM 568 C CA . SER A 1 74 ? 29.375 0.404 -7.617 1 86.88 74 SER A CA 1
ATOM 569 C C . SER A 1 74 ? 28.234 0.632 -6.629 1 86.88 74 SER A C 1
ATOM 571 O O . SER A 1 74 ? 27.812 -0.299 -5.945 1 86.88 74 SER A O 1
ATOM 573 N N . ALA A 1 75 ? 27.781 1.836 -6.598 1 90.38 75 ALA A N 1
ATOM 574 C CA . ALA A 1 75 ? 26.703 2.176 -5.684 1 90.38 75 ALA A CA 1
ATOM 575 C C . ALA A 1 75 ? 25.406 1.45 -6.066 1 90.38 75 ALA A C 1
ATOM 577 O O . ALA A 1 75 ? 24.688 0.945 -5.199 1 90.38 75 ALA A O 1
ATOM 578 N N . PHE A 1 76 ? 25.188 1.321 -7.266 1 88.56 76 PHE A N 1
ATOM 579 C CA . PHE A 1 76 ? 23.969 0.659 -7.746 1 88.56 76 PHE A CA 1
ATOM 580 C C . PHE A 1 76 ? 24.016 -0.834 -7.445 1 88.56 76 PHE A C 1
ATOM 582 O O . PHE A 1 76 ? 23.016 -1.415 -7.012 1 88.56 76 PHE A O 1
ATOM 589 N N . THR A 1 77 ? 25.109 -1.412 -7.66 1 82.38 77 THR A N 1
ATOM 590 C CA . THR A 1 77 ? 25.297 -2.84 -7.418 1 82.38 77 THR A CA 1
ATOM 591 C C . THR A 1 77 ? 25.156 -3.156 -5.93 1 82.38 77 THR A C 1
ATOM 593 O O . THR A 1 77 ? 24.594 -4.18 -5.555 1 82.38 77 THR A O 1
ATOM 596 N N . LEU A 1 78 ? 25.641 -2.279 -5.145 1 82.25 78 LEU A N 1
ATOM 597 C CA . LEU A 1 78 ? 25.594 -2.477 -3.701 1 82.25 78 LEU A CA 1
ATOM 598 C C . LEU A 1 78 ? 24.172 -2.359 -3.172 1 82.25 78 LEU A C 1
ATOM 600 O O . LEU A 1 78 ? 23.844 -2.963 -2.152 1 82.25 78 LEU A O 1
ATOM 604 N N . ALA A 1 79 ? 23.422 -1.589 -3.889 1 84 79 ALA A N 1
ATOM 605 C CA . ALA A 1 79 ? 22.047 -1.355 -3.457 1 84 79 ALA A CA 1
ATOM 606 C C . ALA A 1 79 ? 21.172 -2.566 -3.752 1 84 79 ALA A C 1
ATOM 608 O O . ALA A 1 79 ? 19.953 -2.527 -3.531 1 84 79 ALA A O 1
ATOM 609 N N . SER A 1 80 ? 21.75 -3.619 -4.195 1 74.31 80 SER A N 1
ATOM 610 C CA . SER A 1 80 ? 21.078 -4.887 -4.457 1 74.31 80 SER A CA 1
ATOM 611 C C . SER A 1 80 ? 19.844 -4.688 -5.32 1 74.31 80 SER A C 1
ATOM 613 O O . SER A 1 80 ? 18.719 -4.945 -4.879 1 74.31 80 SER A O 1
ATOM 615 N N . PRO A 1 81 ? 20.062 -4.266 -6.535 1 77.69 81 PRO A N 1
ATOM 616 C CA . PRO A 1 81 ? 18.938 -4.043 -7.434 1 77.69 81 PRO A CA 1
ATOM 617 C C . PRO A 1 81 ? 18.141 -5.316 -7.715 1 77.69 81 PRO A C 1
ATOM 619 O O . PRO A 1 81 ? 18.719 -6.41 -7.719 1 77.69 81 PRO A O 1
ATOM 622 N N . ASN A 1 82 ? 16.859 -5.129 -7.691 1 67.75 82 ASN A N 1
ATOM 623 C CA . ASN A 1 82 ? 15.953 -6.191 -8.102 1 67.75 82 ASN A CA 1
ATOM 624 C C . ASN A 1 82 ? 15.273 -5.871 -9.43 1 67.75 82 ASN A C 1
ATOM 626 O O . ASN A 1 82 ? 14.492 -4.922 -9.523 1 67.75 82 ASN A O 1
ATOM 630 N N . ALA A 1 83 ? 15.602 -6.562 -10.367 1 66.25 83 ALA A N 1
ATOM 631 C CA . ALA A 1 83 ? 15.055 -6.352 -11.703 1 66.25 83 ALA A CA 1
ATOM 632 C C . ALA A 1 83 ? 15.453 -4.988 -12.25 1 66.25 83 ALA A C 1
ATOM 634 O O . ALA A 1 83 ? 14.625 -4.258 -12.797 1 66.25 83 ALA A O 1
ATOM 635 N N . GLY A 1 84 ? 16.703 -4.613 -11.906 1 72.75 84 GLY A N 1
ATOM 636 C CA . GLY A 1 84 ? 17.234 -3.373 -12.453 1 72.75 84 GLY A CA 1
ATOM 637 C C . GLY A 1 84 ? 16.766 -2.141 -11.711 1 72.75 84 GLY A C 1
ATOM 638 O O . GLY A 1 84 ? 17.031 -1.013 -12.133 1 72.75 84 GLY A O 1
ATOM 639 N N . THR A 1 85 ? 16.031 -2.359 -10.727 1 82.44 85 THR A N 1
ATOM 640 C CA . THR A 1 85 ? 15.531 -1.217 -9.969 1 82.44 85 THR A CA 1
ATOM 641 C C . THR A 1 85 ? 15.953 -1.319 -8.5 1 82.44 85 THR A C 1
ATOM 643 O O . THR A 1 85 ? 16.234 -2.412 -8.008 1 82.44 85 THR A O 1
ATOM 646 N N . VAL A 1 86 ? 16.125 -0.143 -7.891 1 84.12 86 VAL A N 1
ATOM 647 C CA . VAL A 1 86 ? 16.531 -0.05 -6.492 1 84.12 86 VAL A CA 1
ATOM 648 C C . VAL A 1 86 ? 15.422 0.616 -5.676 1 84.12 86 VAL A C 1
ATOM 650 O O . VAL A 1 86 ? 14.789 1.562 -6.141 1 84.12 86 VAL A O 1
ATOM 653 N N . SER A 1 87 ? 15.18 0.028 -4.527 1 85.31 87 SER A N 1
ATOM 654 C CA . SER A 1 87 ? 14.156 0.615 -3.662 1 85.31 87 SER A CA 1
ATOM 655 C C . SER A 1 87 ? 14.586 1.99 -3.16 1 85.31 87 SER A C 1
ATOM 657 O O . SER A 1 87 ? 15.781 2.26 -3.016 1 85.31 87 SER A O 1
ATOM 659 N N . ILE A 1 88 ? 13.688 2.902 -2.898 1 87.62 88 ILE A N 1
ATOM 660 C CA . ILE A 1 88 ? 13.953 4.262 -2.443 1 87.62 88 ILE A CA 1
ATOM 661 C C . ILE A 1 88 ? 14.633 4.223 -1.077 1 87.62 88 ILE A C 1
ATOM 663 O O . ILE A 1 88 ? 15.586 4.969 -0.828 1 87.62 88 ILE A O 1
ATOM 667 N N . PRO A 1 89 ? 14.258 3.312 -0.168 1 84.06 89 PRO A N 1
ATOM 668 C CA . PRO A 1 89 ? 14.992 3.242 1.097 1 84.06 89 PRO A CA 1
ATOM 669 C C . PRO A 1 89 ? 16.469 2.891 0.904 1 84.06 89 PRO A C 1
ATOM 671 O O . PRO A 1 89 ? 17.328 3.438 1.594 1 84.06 89 PRO A O 1
ATOM 674 N N . ALA A 1 90 ? 16.688 1.995 -0.002 1 85.44 90 ALA A N 1
ATOM 675 C CA . ALA A 1 90 ? 18.078 1.643 -0.298 1 85.44 90 ALA A CA 1
ATOM 676 C C . ALA A 1 90 ? 18.844 2.838 -0.866 1 85.44 90 ALA A C 1
ATOM 678 O O . ALA A 1 90 ? 19.984 3.1 -0.473 1 85.44 90 ALA A O 1
ATOM 679 N N . LEU A 1 91 ? 18.219 3.523 -1.796 1 89.31 91 LEU A N 1
ATOM 680 C CA . LEU A 1 91 ? 18.812 4.738 -2.344 1 89.31 91 LEU A CA 1
ATOM 681 C C . LEU A 1 91 ? 19.062 5.766 -1.242 1 89.31 91 LEU A C 1
ATOM 683 O O . LEU A 1 91 ? 20.125 6.383 -1.194 1 89.31 91 LEU A O 1
ATOM 687 N N . ASN A 1 92 ? 18.094 5.973 -0.411 1 88.25 92 ASN A N 1
ATOM 688 C CA . ASN A 1 92 ? 18.219 6.918 0.693 1 88.25 92 ASN A CA 1
ATOM 689 C C . ASN A 1 92 ? 19.391 6.562 1.61 1 88.25 92 ASN A C 1
ATOM 691 O O . ASN A 1 92 ? 20.078 7.449 2.121 1 88.25 92 ASN A O 1
ATOM 695 N N . LYS A 1 93 ? 19.547 5.312 1.86 1 86.19 93 LYS A N 1
ATOM 696 C CA . LYS A 1 93 ? 20.688 4.852 2.662 1 86.19 93 LYS A CA 1
ATOM 697 C C . LYS A 1 93 ? 22 5.262 2.033 1 86.19 93 LYS A C 1
ATOM 699 O O . LYS A 1 93 ? 22.938 5.68 2.734 1 86.19 93 LYS A O 1
ATOM 704 N N . ILE A 1 94 ? 22.078 5.18 0.792 1 90.5 94 ILE A N 1
ATOM 705 C CA . ILE A 1 94 ? 23.281 5.543 0.063 1 90.5 94 ILE A CA 1
ATOM 706 C C . ILE A 1 94 ? 23.469 7.059 0.097 1 90.5 94 ILE A C 1
ATOM 708 O O . ILE A 1 94 ? 24.578 7.547 0.359 1 90.5 94 ILE A O 1
ATOM 712 N N . LEU A 1 95 ? 22.391 7.793 -0.149 1 91.69 95 LEU A N 1
ATOM 713 C CA . LEU A 1 95 ? 22.469 9.25 -0.136 1 91.69 95 LEU A CA 1
ATOM 714 C C . LEU A 1 95 ? 22.797 9.766 1.26 1 91.69 95 LEU A C 1
ATOM 716 O O . LEU A 1 95 ? 23.391 10.844 1.407 1 91.69 95 LEU A O 1
ATOM 720 N N . GLY A 1 96 ? 22.453 9.023 2.262 1 87.06 96 GLY A N 1
ATOM 721 C CA . GLY A 1 96 ? 22.656 9.406 3.648 1 87.06 96 GLY A CA 1
ATOM 722 C C . GLY A 1 96 ? 24.125 9.531 4.016 1 87.06 96 GLY A C 1
ATOM 723 O O . GLY A 1 96 ? 24.484 10.281 4.922 1 87.06 96 GLY A O 1
ATOM 724 N N . ILE A 1 97 ? 24.969 8.859 3.316 1 88.44 97 ILE A N 1
ATOM 725 C CA . ILE A 1 97 ? 26.391 8.875 3.658 1 88.44 97 ILE A CA 1
ATOM 726 C C . ILE A 1 97 ? 27.109 9.953 2.848 1 88.44 97 ILE A C 1
ATOM 728 O O . ILE A 1 97 ? 28.328 10.086 2.926 1 88.44 97 ILE A O 1
ATOM 732 N N . SER A 1 98 ? 26.406 10.719 2.059 1 90.12 98 SER A N 1
ATOM 733 C CA . SER A 1 98 ? 26.984 11.734 1.193 1 90.12 98 SER A CA 1
ATOM 734 C C . SER A 1 98 ? 27.391 12.977 1.989 1 90.12 98 SER A C 1
ATOM 736 O O . SER A 1 98 ? 28.188 13.797 1.517 1 90.12 98 SER A O 1
ATOM 738 N N . GLY A 1 99 ? 26.781 13.188 3.129 1 87.62 99 GLY A N 1
ATOM 739 C CA . GLY A 1 99 ? 27.078 14.352 3.939 1 87.62 99 GLY A CA 1
ATOM 740 C C . GLY A 1 99 ? 26.203 15.547 3.617 1 87.62 99 GLY A C 1
ATOM 741 O O . GLY A 1 99 ? 26.328 16.594 4.25 1 87.62 99 GLY A O 1
ATOM 742 N N . VAL A 1 100 ? 25.406 15.367 2.635 1 90.12 100 VAL A N 1
ATOM 743 C CA . VAL A 1 100 ? 24.484 16.438 2.27 1 90.12 100 VAL A CA 1
ATOM 744 C C . VAL A 1 100 ? 23.328 16.5 3.273 1 90.12 100 VAL A C 1
ATOM 746 O O . VAL A 1 100 ? 22.891 15.461 3.795 1 90.12 100 VAL A O 1
ATOM 749 N N . PRO A 1 101 ? 22.953 17.688 3.594 1 87.44 101 PRO A N 1
ATOM 750 C CA . PRO A 1 101 ? 21.859 17.828 4.566 1 87.44 101 PRO A CA 1
ATOM 751 C C . PRO A 1 101 ? 20.609 17.062 4.16 1 87.44 101 PRO A C 1
ATOM 753 O O . PRO A 1 101 ? 20.375 16.828 2.973 1 87.44 101 PRO A O 1
ATOM 756 N N . HIS A 1 102 ? 19.812 16.688 5.156 1 86.88 102 HIS A N 1
ATOM 757 C CA . HIS A 1 102 ? 18.625 15.875 4.938 1 86.88 102 HIS A CA 1
ATOM 758 C C . HIS A 1 102 ? 17.609 16.609 4.059 1 86.88 102 HIS A C 1
ATOM 760 O O . HIS A 1 102 ? 16.922 15.977 3.25 1 86.88 102 HIS A O 1
ATOM 766 N N . ALA A 1 103 ? 17.5 17.891 4.242 1 85.25 103 ALA A N 1
ATOM 767 C CA . ALA A 1 103 ? 16.578 18.672 3.432 1 85.25 103 ALA A CA 1
ATOM 768 C C . ALA A 1 103 ? 16.938 18.594 1.95 1 85.25 103 ALA A C 1
ATOM 770 O O . ALA A 1 103 ? 16.047 18.5 1.097 1 85.25 103 ALA A O 1
ATOM 771 N N . THR A 1 104 ? 18.219 18.625 1.717 1 90 104 THR A N 1
ATOM 772 C CA . THR A 1 104 ? 18.688 18.516 0.34 1 90 104 THR A CA 1
ATOM 773 C C . THR A 1 104 ? 18.438 17.109 -0.214 1 90 104 THR A C 1
ATOM 775 O O . THR A 1 104 ? 18.047 16.969 -1.377 1 90 104 THR A O 1
ATOM 778 N N . ILE A 1 105 ? 18.672 16.094 0.614 1 89.94 105 ILE A N 1
ATOM 779 C CA . ILE A 1 105 ? 18.406 14.719 0.2 1 89.94 105 ILE A CA 1
ATOM 780 C C . ILE A 1 105 ? 16.938 14.547 -0.15 1 89.94 105 ILE A C 1
ATOM 782 O O . ILE A 1 105 ? 16.594 13.898 -1.144 1 89.94 105 ILE A O 1
ATOM 786 N N . GLU A 1 106 ? 16.125 15.07 0.726 1 85.5 106 GLU A N 1
ATOM 787 C CA . GLU A 1 106 ? 14.695 15.008 0.46 1 85.5 106 GLU A CA 1
ATOM 788 C C . GLU A 1 106 ? 14.352 15.633 -0.89 1 85.5 106 GLU A C 1
ATOM 790 O O . GLU A 1 106 ? 13.578 15.07 -1.663 1 85.5 106 GLU A O 1
ATOM 795 N N . LYS A 1 107 ? 14.938 16.766 -1.147 1 87.12 107 LYS A N 1
ATOM 796 C CA . LYS A 1 107 ? 14.727 17.453 -2.418 1 87.12 107 LYS A CA 1
ATOM 797 C C . LYS A 1 107 ? 15.211 16.609 -3.59 1 87.12 107 LYS A C 1
ATOM 799 O O . LYS A 1 107 ? 14.523 16.5 -4.609 1 87.12 107 LYS A O 1
ATOM 804 N N . ILE A 1 108 ? 16.297 15.992 -3.465 1 91.44 108 ILE A N 1
ATOM 805 C CA . ILE A 1 108 ? 16.906 15.164 -4.504 1 91.44 108 ILE A CA 1
ATOM 806 C C . ILE A 1 108 ? 16 13.969 -4.801 1 91.44 108 ILE A C 1
ATOM 808 O O . ILE A 1 108 ? 15.75 13.648 -5.965 1 91.44 108 ILE A O 1
ATOM 812 N N . LEU A 1 109 ? 15.531 13.352 -3.744 1 89.12 109 LEU A N 1
ATOM 813 C CA . LEU A 1 109 ? 14.672 12.188 -3.914 1 89.12 109 LEU A CA 1
ATOM 814 C C . LEU A 1 109 ? 13.375 12.562 -4.617 1 89.12 109 LEU A C 1
ATOM 816 O O . LEU A 1 109 ? 12.875 11.812 -5.457 1 89.12 109 LEU A O 1
ATOM 820 N N . ASN A 1 110 ? 12.898 13.719 -4.309 1 84 110 ASN A N 1
ATOM 821 C CA . ASN A 1 110 ? 11.664 14.172 -4.938 1 84 110 ASN A CA 1
ATOM 822 C C . ASN A 1 110 ? 11.875 14.5 -6.414 1 84 110 ASN A C 1
ATOM 824 O O . ASN A 1 110 ? 10.953 14.352 -7.227 1 84 110 ASN A O 1
ATOM 828 N N . LEU A 1 111 ? 13.062 14.906 -6.734 1 86.81 111 LEU A N 1
ATOM 829 C CA . LEU A 1 111 ? 13.391 15.234 -8.117 1 86.81 111 LEU A CA 1
ATOM 830 C C . LEU A 1 111 ? 13.672 13.977 -8.93 1 86.81 111 LEU A C 1
ATOM 832 O O . LEU A 1 111 ? 13.273 13.883 -10.094 1 86.81 111 LEU A O 1
ATOM 836 N N . ALA A 1 112 ? 14.312 13.039 -8.305 1 86.88 112 ALA A N 1
ATOM 837 C CA . ALA A 1 112 ? 14.797 11.859 -9.016 1 86.88 112 ALA A CA 1
ATOM 838 C C . ALA A 1 112 ? 13.703 10.805 -9.133 1 86.88 112 ALA A C 1
ATOM 840 O O . ALA A 1 112 ? 13.711 9.992 -10.062 1 86.88 112 ALA A O 1
ATOM 841 N N . ALA A 1 113 ? 12.859 10.75 -8.141 1 82.69 113 ALA A N 1
ATOM 842 C CA . ALA A 1 113 ? 11.844 9.703 -8.133 1 82.69 113 ALA A CA 1
ATOM 843 C C . ALA A 1 113 ? 10.438 10.305 -8.086 1 82.69 113 ALA A C 1
ATOM 845 O O . ALA A 1 113 ? 10.188 11.25 -7.336 1 82.69 113 ALA A O 1
ATOM 846 N N . PRO A 1 114 ? 9.578 9.727 -8.984 1 74 114 PRO A N 1
ATOM 847 C CA . PRO A 1 114 ? 8.188 10.172 -8.875 1 74 114 PRO A CA 1
ATOM 848 C C . PRO A 1 114 ? 7.586 9.922 -7.496 1 74 114 PRO A C 1
ATOM 850 O O . PRO A 1 114 ? 7.988 8.984 -6.805 1 74 114 PRO A O 1
ATOM 853 N N . THR A 1 115 ? 6.699 10.742 -7.055 1 68.44 115 THR A N 1
ATOM 854 C CA . THR A 1 115 ? 6.125 10.742 -5.715 1 68.44 115 THR A CA 1
ATOM 855 C C . THR A 1 115 ? 5.449 9.406 -5.41 1 68.44 115 THR A C 1
ATOM 857 O O . THR A 1 115 ? 5.461 8.945 -4.27 1 68.44 115 THR A O 1
ATOM 860 N N . ASN A 1 116 ? 4.992 8.727 -6.371 1 69.06 116 ASN A N 1
ATOM 861 C CA . ASN A 1 116 ? 4.23 7.512 -6.105 1 69.06 116 ASN A CA 1
ATOM 862 C C . ASN A 1 116 ? 5.062 6.262 -6.375 1 69.06 116 ASN A C 1
ATOM 864 O O . ASN A 1 116 ? 4.578 5.141 -6.195 1 69.06 116 ASN A O 1
ATOM 868 N N . SER A 1 117 ? 6.34 6.516 -6.672 1 77.06 117 SER A N 1
ATOM 869 C CA . SER A 1 117 ? 7.164 5.355 -6.988 1 77.06 117 SER A CA 1
ATOM 870 C C . SER A 1 117 ? 7.922 4.867 -5.758 1 77.06 117 SER A C 1
ATOM 872 O O . SER A 1 117 ? 8.336 5.672 -4.918 1 77.06 117 SER A O 1
ATOM 874 N N . SER A 1 118 ? 8.047 3.568 -5.617 1 82 118 SER A N 1
ATOM 875 C CA . SER A 1 118 ? 8.789 2.99 -4.5 1 82 118 SER A CA 1
ATOM 876 C C . SER A 1 118 ? 10.172 2.525 -4.941 1 82 118 SER A C 1
ATOM 878 O O . SER A 1 118 ? 10.984 2.113 -4.113 1 82 118 SER A O 1
ATOM 880 N N . ARG A 1 119 ? 10.406 2.588 -6.199 1 83.31 119 ARG A N 1
ATOM 881 C CA . ARG A 1 119 ? 11.68 2.133 -6.746 1 83.31 119 ARG A CA 1
ATOM 882 C C . ARG A 1 119 ? 12.195 3.09 -7.816 1 83.31 119 ARG A C 1
ATOM 884 O O . ARG A 1 119 ? 11.43 3.906 -8.344 1 83.31 119 ARG A O 1
ATOM 891 N N . VAL A 1 120 ? 13.508 3.057 -8.016 1 86.56 120 VAL A N 1
ATOM 892 C CA . VAL A 1 120 ? 14.125 3.867 -9.062 1 86.56 120 VAL A CA 1
ATOM 893 C C . VAL A 1 120 ? 14.922 2.971 -10.008 1 86.56 120 VAL A C 1
ATOM 895 O O . VAL A 1 120 ? 15.562 2.014 -9.57 1 86.56 120 VAL A O 1
ATOM 898 N N . ASN A 1 121 ? 14.758 3.295 -11.273 1 84.56 121 ASN A N 1
ATOM 899 C CA . ASN A 1 121 ? 15.586 2.584 -12.242 1 84.56 121 ASN A CA 1
ATOM 900 C C . ASN A 1 121 ? 17.016 3.115 -12.25 1 84.56 121 ASN A C 1
ATOM 902 O O . ASN A 1 121 ? 17.344 4.043 -11.508 1 84.56 121 ASN A O 1
ATOM 906 N N . ARG A 1 122 ? 17.875 2.543 -13.055 1 86.44 122 ARG A N 1
ATOM 907 C CA . ARG A 1 122 ? 19.297 2.893 -13.055 1 86.44 122 ARG A CA 1
ATOM 908 C C . ARG A 1 122 ? 19.5 4.352 -13.461 1 86.44 122 ARG A C 1
ATOM 910 O O . ARG A 1 122 ? 20.328 5.051 -12.875 1 86.44 122 ARG A O 1
ATOM 917 N N . GLY A 1 123 ? 18.781 4.758 -14.383 1 87.44 123 GLY A N 1
ATOM 918 C CA . GLY A 1 123 ? 18.891 6.141 -14.82 1 87.44 123 GLY A CA 1
ATOM 919 C C . GLY A 1 123 ? 18.516 7.141 -13.742 1 87.44 123 GLY A C 1
ATOM 920 O O . GLY A 1 123 ? 19.234 8.117 -13.523 1 87.44 123 GLY A O 1
ATOM 921 N N . GLU A 1 124 ? 17.469 6.855 -13.148 1 90.19 124 GLU A N 1
ATOM 922 C CA . GLU A 1 124 ? 17.016 7.711 -12.055 1 90.19 124 GLU A CA 1
ATOM 923 C C . GLU A 1 124 ? 18 7.684 -10.891 1 90.19 124 GLU A C 1
ATOM 925 O O . GLU A 1 124 ? 18.25 8.703 -10.242 1 90.19 124 GLU A O 1
ATOM 930 N N . PHE A 1 125 ? 18.5 6.504 -10.656 1 92.88 125 PHE A N 1
ATOM 931 C CA . PHE A 1 125 ? 19.516 6.32 -9.625 1 92.88 125 PHE A CA 1
ATOM 932 C C . PHE A 1 125 ? 20.734 7.191 -9.898 1 92.88 125 PHE A C 1
ATOM 934 O O . PHE A 1 125 ? 21.234 7.875 -9 1 92.88 125 PHE A O 1
ATOM 941 N N . ASN A 1 126 ? 21.109 7.219 -11.086 1 92.19 126 ASN A N 1
ATOM 942 C CA . ASN A 1 126 ? 22.266 8 -11.492 1 92.19 126 ASN A CA 1
ATOM 943 C C . ASN A 1 126 ? 22 9.5 -11.383 1 92.19 126 ASN A C 1
ATOM 945 O O . ASN A 1 126 ? 22.875 10.266 -10.992 1 92.19 126 ASN A O 1
ATOM 949 N N . VAL A 1 127 ? 20.859 9.828 -11.703 1 93.25 127 VAL A N 1
ATOM 950 C CA . VAL A 1 127 ? 20.484 11.234 -11.602 1 93.25 127 VAL A CA 1
ATOM 951 C C . VAL A 1 127 ? 20.547 11.68 -10.141 1 93.25 127 VAL A C 1
ATOM 953 O O . VAL A 1 127 ? 21.047 12.766 -9.836 1 93.25 127 VAL A O 1
ATOM 956 N N . ALA A 1 128 ? 20.078 10.852 -9.289 1 93.94 128 ALA A N 1
ATOM 957 C CA . ALA A 1 128 ? 20.109 11.18 -7.863 1 93.94 128 ALA A CA 1
ATOM 958 C C . ALA A 1 128 ? 21.547 11.367 -7.383 1 93.94 128 ALA A C 1
ATOM 960 O O . ALA A 1 128 ? 21.844 12.328 -6.668 1 93.94 128 ALA A O 1
ATOM 961 N N . LEU A 1 129 ? 22.391 10.531 -7.824 1 94.25 129 LEU A N 1
ATOM 962 C CA . LEU A 1 129 ? 23.797 10.625 -7.422 1 94.25 129 LEU A CA 1
ATOM 963 C C . LEU A 1 129 ? 24.438 11.875 -8.016 1 94.25 129 LEU A C 1
ATOM 965 O O . LEU A 1 129 ? 25.25 12.523 -7.359 1 94.25 129 LEU A O 1
ATOM 969 N N . ALA A 1 130 ? 24.031 12.141 -9.188 1 94.5 130 ALA A N 1
ATOM 970 C CA . ALA A 1 130 ? 24.562 13.336 -9.836 1 94.5 130 ALA A CA 1
ATOM 971 C C . ALA A 1 130 ? 24.125 14.602 -9.109 1 94.5 130 ALA A C 1
ATOM 973 O O . ALA A 1 130 ? 24.906 15.539 -8.953 1 94.5 130 ALA A O 1
ATOM 974 N N . LEU A 1 131 ? 22.906 14.555 -8.719 1 94.69 131 LEU A N 1
ATOM 975 C CA . LEU A 1 131 ? 22.391 15.703 -7.984 1 94.69 131 LEU A CA 1
ATOM 976 C C . LEU A 1 131 ? 23.094 15.852 -6.641 1 94.69 131 LEU A C 1
ATOM 978 O O . LEU A 1 131 ? 23.328 16.969 -6.176 1 94.69 131 LEU A O 1
ATOM 982 N N . VAL A 1 132 ? 23.438 14.781 -6.043 1 94.56 132 VAL A N 1
ATOM 983 C CA . VAL A 1 132 ? 24.203 14.812 -4.801 1 94.56 132 VAL A CA 1
ATOM 984 C C . VAL A 1 132 ? 25.562 15.445 -5.047 1 94.56 132 VAL A C 1
ATOM 986 O O . VAL A 1 132 ? 26.047 16.234 -4.23 1 94.56 132 VAL A O 1
ATOM 989 N N . ALA A 1 133 ? 26.156 15.07 -6.117 1 94.62 133 ALA A N 1
ATOM 990 C CA . ALA A 1 133 ? 27.453 15.625 -6.465 1 94.62 133 ALA A CA 1
ATOM 991 C C . ALA A 1 133 ? 27.391 17.141 -6.652 1 94.62 133 ALA A C 1
ATOM 993 O O . ALA A 1 133 ? 28.281 17.859 -6.223 1 94.62 133 ALA A O 1
ATOM 994 N N . LEU A 1 134 ? 26.344 17.547 -7.262 1 94.44 134 LEU A N 1
ATOM 995 C CA . LEU A 1 134 ? 26.141 18.984 -7.43 1 94.44 134 LEU A CA 1
ATOM 996 C C . LEU A 1 134 ? 25.969 19.672 -6.078 1 94.44 134 LEU A C 1
ATOM 998 O O . LEU A 1 134 ? 26.547 20.734 -5.836 1 94.44 134 LEU A O 1
ATOM 1002 N N . ALA A 1 135 ? 25.188 19.062 -5.25 1 94.06 135 ALA A N 1
ATOM 1003 C CA . ALA A 1 135 ? 24.938 19.625 -3.922 1 94.06 135 ALA A CA 1
ATOM 1004 C C . ALA A 1 135 ? 26.234 19.703 -3.117 1 94.06 135 ALA A C 1
ATOM 1006 O O . ALA A 1 135 ? 26.453 20.672 -2.377 1 94.06 135 ALA A O 1
ATOM 1007 N N . GLN A 1 136 ? 27.047 18.75 -3.26 1 93.81 136 GLN A N 1
ATOM 1008 C CA . GLN A 1 136 ? 28.312 18.688 -2.531 1 93.81 136 GLN A CA 1
ATOM 1009 C C . GLN A 1 136 ? 29.25 19.812 -2.969 1 93.81 136 GLN A C 1
ATOM 1011 O O . GLN A 1 136 ? 30.109 20.25 -2.197 1 93.81 136 GLN A O 1
ATOM 1016 N N . LYS A 1 137 ? 29.031 20.297 -4.133 1 92.81 137 LYS A N 1
ATOM 1017 C CA . LYS A 1 137 ? 29.812 21.422 -4.637 1 92.81 137 LYS A CA 1
ATOM 1018 C C . LYS A 1 137 ? 29.078 22.734 -4.438 1 92.81 137 LYS A C 1
ATOM 1020 O O . LYS A 1 137 ? 29.438 23.75 -5.051 1 92.81 137 LYS A O 1
ATOM 1025 N N . ASN A 1 138 ? 28.016 22.688 -3.732 1 91.31 138 ASN A N 1
ATOM 1026 C CA . ASN A 1 138 ? 27.219 23.844 -3.359 1 91.31 138 ASN A CA 1
ATOM 1027 C C . ASN A 1 138 ? 26.547 24.484 -4.578 1 91.31 138 ASN A C 1
ATOM 1029 O O . ASN A 1 138 ? 26.453 25.703 -4.668 1 91.31 138 ASN A O 1
ATOM 1033 N N . MET A 1 139 ? 26.297 23.656 -5.52 1 91.38 139 MET A N 1
ATOM 1034 C CA . MET A 1 139 ? 25.547 24.094 -6.691 1 91.38 139 MET A CA 1
ATOM 1035 C C . MET A 1 139 ? 24.047 23.906 -6.492 1 91.38 139 MET A C 1
ATOM 1037 O O . MET A 1 139 ? 23.641 23.141 -5.609 1 91.38 139 MET A O 1
ATOM 1041 N N . ASP A 1 140 ? 23.312 24.609 -7.316 1 91.12 140 ASP A N 1
ATOM 1042 C CA . ASP A 1 140 ? 21.859 24.484 -7.23 1 91.12 140 ASP A CA 1
ATOM 1043 C C . ASP A 1 140 ? 21.391 23.078 -7.609 1 91.12 140 ASP A C 1
ATOM 1045 O O . ASP A 1 140 ? 21.844 22.531 -8.609 1 91.12 140 ASP A O 1
ATOM 1049 N N . VAL A 1 141 ? 20.578 22.609 -6.719 1 92.38 141 VAL A N 1
ATOM 1050 C CA . VAL A 1 141 ? 20.062 21.266 -6.949 1 92.38 141 VAL A CA 1
ATOM 1051 C C . VAL A 1 141 ? 18.766 21.328 -7.754 1 92.38 141 VAL A C 1
ATOM 1053 O O . VAL A 1 141 ? 17.688 21.469 -7.188 1 92.38 141 VAL A O 1
ATOM 1056 N N . SER A 1 142 ? 18.844 21.234 -9.062 1 91.44 142 SER A N 1
ATOM 1057 C CA . SER A 1 142 ? 17.719 21.25 -9.992 1 91.44 142 SER A CA 1
ATOM 1058 C C . SER A 1 142 ? 18.031 20.438 -11.242 1 91.44 142 SER A C 1
ATOM 1060 O O . SER A 1 142 ? 19.203 20.219 -11.578 1 91.44 142 SER A O 1
ATOM 1062 N N . ILE A 1 143 ? 17.031 20 -11.875 1 89.75 143 ILE A N 1
ATOM 1063 C CA . ILE A 1 143 ? 17.188 19.203 -13.086 1 89.75 143 ILE A CA 1
ATOM 1064 C C . ILE A 1 143 ? 17.797 20.062 -14.195 1 89.75 143 ILE A C 1
ATOM 1066 O O . ILE A 1 143 ? 18.609 19.594 -14.992 1 89.75 143 ILE A O 1
ATOM 1070 N N . GLU A 1 144 ? 17.375 21.281 -14.188 1 88.88 144 GLU A N 1
ATOM 1071 C CA . GLU A 1 144 ? 17.906 22.219 -15.172 1 88.88 144 GLU A CA 1
ATOM 1072 C C . GLU A 1 144 ? 19.406 22.391 -15.031 1 88.88 144 GLU A C 1
ATOM 1074 O O . GLU A 1 144 ? 20.141 22.344 -16.016 1 88.88 144 GLU A O 1
ATOM 1079 N N . ASN A 1 145 ? 19.812 22.547 -13.82 1 91.5 145 ASN A N 1
ATOM 1080 C CA . ASN A 1 145 ? 21.234 22.703 -13.562 1 91.5 145 ASN A CA 1
ATOM 1081 C C . ASN A 1 145 ? 22 21.438 -13.914 1 91.5 145 ASN A C 1
ATOM 1083 O O . ASN A 1 145 ? 23.156 21.5 -14.375 1 91.5 145 ASN A O 1
ATOM 1087 N N . LEU A 1 146 ? 21.422 20.328 -13.695 1 92.44 146 LEU A N 1
ATOM 1088 C CA . LEU A 1 146 ? 22.031 19.047 -14.016 1 92.44 146 LEU A CA 1
ATOM 1089 C C . LEU A 1 146 ? 22.234 18.906 -15.523 1 92.44 146 LEU A C 1
ATOM 1091 O O . LEU A 1 146 ? 23.297 18.438 -15.969 1 92.44 146 LEU A O 1
ATOM 1095 N N . ILE A 1 147 ? 21.219 19.266 -16.25 1 89.56 147 ILE A N 1
ATOM 1096 C CA . ILE A 1 147 ? 21.281 19.172 -17.703 1 89.56 147 ILE A CA 1
ATOM 1097 C C . ILE A 1 147 ? 22.359 20.109 -18.234 1 89.56 147 ILE A C 1
ATOM 1099 O O . ILE A 1 147 ? 23.094 19.75 -19.156 1 89.56 147 ILE A O 1
ATOM 1103 N N . ASP A 1 148 ? 22.469 21.188 -17.562 1 89.81 148 ASP A N 1
ATOM 1104 C CA . ASP A 1 148 ? 23.453 22.188 -17.969 1 89.81 148 ASP A CA 1
ATOM 1105 C C . ASP A 1 148 ? 24.875 21.688 -17.703 1 89.81 148 ASP A C 1
ATOM 1107 O O . ASP A 1 148 ? 25.812 22.047 -18.406 1 89.81 148 ASP A O 1
ATOM 1111 N N . HIS A 1 149 ? 25.031 20.859 -16.766 1 89.81 149 HIS A N 1
ATOM 1112 C CA . HIS A 1 149 ? 26.359 20.422 -16.359 1 89.81 149 HIS A CA 1
ATOM 1113 C C . HIS A 1 149 ? 26.562 18.938 -16.672 1 89.81 149 HIS A C 1
ATOM 1115 O O . HIS A 1 149 ? 27.406 18.281 -16.062 1 89.81 149 HIS A O 1
ATOM 1121 N N . LYS A 1 150 ? 25.812 18.438 -17.422 1 87.81 150 LYS A N 1
ATOM 1122 C CA . LYS A 1 150 ? 25.797 16.984 -17.656 1 87.81 150 LYS A CA 1
ATOM 1123 C C . LYS A 1 150 ? 27.141 16.5 -18.172 1 87.81 150 LYS A C 1
ATOM 1125 O O . LYS A 1 150 ? 27.547 15.359 -17.906 1 87.81 150 LYS A O 1
ATOM 1130 N N . HIS A 1 151 ? 27.859 17.359 -18.906 1 85.69 151 HIS A N 1
ATOM 1131 C CA . HIS A 1 151 ? 29.125 16.938 -19.5 1 85.69 151 HIS A CA 1
ATOM 1132 C C . HIS A 1 151 ? 30.312 17.266 -18.594 1 85.69 151 HIS A C 1
ATOM 1134 O O . HIS A 1 151 ? 31.453 16.922 -18.891 1 85.69 151 HIS A O 1
ATOM 1140 N N . ASP A 1 152 ? 30.062 17.922 -17.484 1 86.25 152 ASP A N 1
ATOM 1141 C CA . ASP A 1 152 ? 31.078 18.234 -16.484 1 86.25 152 ASP A CA 1
ATOM 1142 C C . ASP A 1 152 ? 30.547 17.938 -15.07 1 86.25 152 ASP A C 1
ATOM 1144 O O . ASP A 1 152 ? 30.594 18.812 -14.195 1 86.25 152 ASP A O 1
ATOM 1148 N N . LEU A 1 153 ? 30.203 16.719 -14.953 1 87.81 153 LEU A N 1
ATOM 1149 C CA . LEU A 1 153 ? 29.578 16.359 -13.688 1 87.81 153 LEU A CA 1
ATOM 1150 C C . LEU A 1 153 ? 30.625 16.031 -12.641 1 87.81 153 LEU A C 1
ATOM 1152 O O . LEU A 1 153 ? 31.594 15.312 -12.922 1 87.81 153 LEU A O 1
ATOM 1156 N N . PRO A 1 154 ? 30.484 16.578 -11.516 1 89.56 154 PRO A N 1
ATOM 1157 C CA . PRO A 1 154 ? 31.391 16.156 -10.438 1 89.56 154 PRO A CA 1
ATOM 1158 C C . PRO A 1 154 ? 31.141 14.727 -9.977 1 89.56 154 PRO A C 1
ATOM 1160 O O . PRO A 1 154 ? 30.062 14.172 -10.234 1 89.56 154 PRO A O 1
ATOM 1163 N N . GLU A 1 155 ? 32.125 14.148 -9.383 1 91.12 155 GLU A N 1
ATOM 1164 C CA . GLU A 1 155 ? 31.984 12.805 -8.828 1 91.12 155 GLU A CA 1
ATOM 1165 C C . GLU A 1 155 ? 31.438 12.844 -7.406 1 91.12 155 GLU A C 1
ATOM 1167 O O . GLU A 1 155 ? 31.969 13.562 -6.555 1 91.12 155 GLU A O 1
ATOM 1172 N N . PRO A 1 156 ? 30.422 12.164 -7.199 1 91.62 156 PRO A N 1
ATOM 1173 C CA . PRO A 1 156 ? 29.859 12.164 -5.844 1 91.62 156 PRO A CA 1
ATOM 1174 C C . PRO A 1 156 ? 30.797 11.508 -4.824 1 91.62 156 PRO A C 1
ATOM 1176 O O . PRO A 1 156 ? 31.453 10.516 -5.137 1 91.62 156 PRO A O 1
ATOM 1179 N N . ILE A 1 157 ? 30.906 12.07 -3.684 1 90.69 157 ILE A N 1
ATOM 1180 C CA . ILE A 1 157 ? 31.719 11.547 -2.588 1 90.69 157 ILE A CA 1
ATOM 1181 C C . ILE A 1 157 ? 30.844 10.734 -1.641 1 90.69 157 ILE A C 1
ATOM 1183 O O . ILE A 1 157 ? 29.984 11.289 -0.942 1 90.69 157 ILE A O 1
ATOM 1187 N N . LEU A 1 158 ? 30.984 9.461 -1.638 1 91.06 158 LEU A N 1
ATOM 1188 C CA . LEU A 1 158 ? 30.25 8.547 -0.769 1 91.06 158 LEU A CA 1
ATOM 1189 C C . LEU A 1 158 ? 31.203 7.793 0.156 1 91.06 158 LEU A C 1
ATOM 1191 O O . LEU A 1 158 ? 31.719 6.734 -0.202 1 91.06 158 LEU A O 1
ATOM 1195 N N . ASN A 1 159 ? 31.328 8.289 1.3 1 84.31 159 ASN A N 1
ATOM 1196 C CA . ASN A 1 159 ? 32.281 7.699 2.244 1 84.31 159 ASN A CA 1
ATOM 1197 C C . ASN A 1 159 ? 31.75 6.391 2.824 1 84.31 159 ASN A C 1
ATOM 1199 O O . ASN A 1 159 ? 30.594 6.316 3.248 1 84.31 159 ASN A O 1
ATOM 1203 N N . ASN A 1 160 ? 32.469 5.34 2.836 1 79.88 160 ASN A N 1
ATOM 1204 C CA . ASN A 1 160 ? 32.156 4.047 3.445 1 79.88 160 ASN A CA 1
ATOM 1205 C C . ASN A 1 160 ? 30.984 3.365 2.766 1 79.88 160 ASN A C 1
ATOM 1207 O O . ASN A 1 160 ? 30.109 2.809 3.438 1 79.88 160 ASN A O 1
ATOM 1211 N N . LEU A 1 161 ? 30.875 3.48 1.51 1 84.69 161 LEU A N 1
ATOM 1212 C CA . LEU A 1 161 ? 29.797 2.871 0.729 1 84.69 161 LEU A CA 1
ATOM 1213 C C . LEU A 1 161 ? 29.766 1.362 0.941 1 84.69 161 LEU A C 1
ATOM 1215 O O . LEU A 1 161 ? 28.688 0.771 1.047 1 84.69 161 LEU A O 1
ATOM 1219 N N . GLU A 1 162 ? 30.922 0.766 1.111 1 76.25 162 GLU A N 1
ATOM 1220 C CA . GLU A 1 162 ? 31.031 -0.686 1.223 1 76.25 162 GLU A CA 1
ATOM 1221 C C . GLU A 1 162 ? 30.531 -1.174 2.58 1 76.25 162 GLU A C 1
ATOM 1223 O O . GLU A 1 162 ? 30.203 -2.35 2.738 1 76.25 162 GLU A O 1
ATOM 1228 N N . SER A 1 163 ? 30.328 -0.262 3.541 1 73.38 163 SER A N 1
ATOM 1229 C CA . SER A 1 163 ? 29.906 -0.639 4.883 1 73.38 163 SER A CA 1
ATOM 1230 C C . SER A 1 163 ? 28.375 -0.695 4.98 1 73.38 163 SER A C 1
ATOM 1232 O O . SER A 1 163 ? 27.828 -1.195 5.965 1 73.38 163 SER A O 1
ATOM 1234 N N . LEU A 1 164 ? 27.781 -0.254 3.953 1 76.25 164 LEU A N 1
ATOM 1235 C CA . LEU A 1 164 ? 26.328 -0.249 3.988 1 76.25 164 LEU A CA 1
ATOM 1236 C C . LEU A 1 164 ? 25.781 -1.659 3.814 1 76.25 164 LEU A C 1
ATOM 1238 O O . LEU A 1 164 ? 26.219 -2.398 2.93 1 76.25 164 LEU A O 1
ATOM 1242 N N . ASN A 1 165 ? 25.172 -2.158 4.84 1 64 165 ASN A N 1
ATOM 1243 C CA . ASN A 1 165 ? 24.547 -3.482 4.797 1 64 165 ASN A CA 1
ATOM 1244 C C . ASN A 1 165 ? 23.156 -3.432 4.195 1 64 165 ASN A C 1
ATOM 1246 O O . ASN A 1 165 ? 22.266 -2.775 4.738 1 64 165 ASN A O 1
ATOM 1250 N N . PHE A 1 166 ? 23.062 -3.803 3.029 1 62.81 166 PHE A N 1
ATOM 1251 C CA . PHE A 1 166 ? 21.734 -3.941 2.445 1 62.81 166 PHE A CA 1
ATOM 1252 C C . PHE A 1 166 ? 21.234 -5.371 2.584 1 62.81 166 PHE A C 1
ATOM 1254 O O . PHE A 1 166 ? 21.859 -6.312 2.1 1 62.81 166 PHE A O 1
ATOM 1261 N N . ASN A 1 167 ? 21 -5.93 3.852 1 47.72 167 ASN A N 1
ATOM 1262 C CA . ASN A 1 167 ? 20.641 -7.281 4.262 1 47.72 167 ASN A CA 1
ATOM 1263 C C . ASN A 1 167 ? 19.969 -8.047 3.129 1 47.72 167 ASN A C 1
ATOM 1265 O O . ASN A 1 167 ? 18.75 -7.926 2.922 1 47.72 167 ASN A O 1
ATOM 1269 N N . ARG A 1 168 ? 20.297 -8.016 2.023 1 45.31 168 ARG A N 1
ATOM 1270 C CA . ARG A 1 168 ? 19.609 -9.07 1.289 1 45.31 168 ARG A CA 1
ATOM 1271 C C . ARG A 1 168 ? 19.844 -10.438 1.919 1 45.31 168 ARG A C 1
ATOM 1273 O O . ARG A 1 168 ? 20.953 -10.984 1.814 1 45.31 168 ARG A O 1
ATOM 1280 N N . ASN A 1 169 ? 19.359 -10.742 3.137 1 33.59 169 ASN A N 1
ATOM 1281 C CA . ASN A 1 169 ? 19.438 -12.141 3.561 1 33.59 169 ASN A CA 1
ATOM 1282 C C . ASN A 1 169 ? 19 -13.086 2.445 1 33.59 169 ASN A C 1
ATOM 1284 O O . ASN A 1 169 ? 17.828 -13.102 2.066 1 33.59 169 ASN A O 1
ATOM 1288 N N . LEU A 1 170 ? 19.641 -13.148 1.438 1 30.95 170 LEU A N 1
ATOM 1289 C CA . LEU A 1 170 ? 19.422 -14.422 0.768 1 30.95 170 LEU A CA 1
ATOM 1290 C C . LEU A 1 170 ? 19.375 -15.562 1.775 1 30.95 170 LEU A C 1
ATOM 1292 O O . LEU A 1 170 ? 20.422 -16.031 2.232 1 30.95 170 LEU A O 1
ATOM 1296 N N . SER A 1 171 ? 18.594 -15.5 2.779 1 29.27 171 SER A N 1
ATOM 1297 C CA . SER A 1 171 ? 18.438 -16.672 3.629 1 29.27 171 SER A CA 1
ATOM 1298 C C . SER A 1 171 ? 18.172 -17.922 2.799 1 29.27 171 SER A C 1
ATOM 1300 O O . SER A 1 171 ? 17.062 -18.156 2.34 1 29.27 171 SER A O 1
ATOM 1302 N N . PHE A 1 172 ? 18.922 -18.25 1.873 1 25.03 172 PHE A N 1
ATOM 1303 C CA . PHE A 1 172 ? 18.906 -19.688 1.645 1 25.03 172 PHE A CA 1
ATOM 1304 C C . PHE A 1 172 ? 19 -20.453 2.963 1 25.03 172 PHE A C 1
ATOM 1306 O O . PHE A 1 172 ? 20 -20.312 3.686 1 25.03 172 PHE A O 1
ATOM 1313 N N . SER A 1 173 ? 17.891 -20.609 3.705 1 27.31 173 SER A N 1
ATOM 1314 C CA . SER A 1 173 ? 17.859 -21.688 4.699 1 27.31 173 SER A CA 1
ATOM 1315 C C . SER A 1 173 ? 18.578 -22.922 4.195 1 27.31 173 SER A C 1
ATOM 1317 O O . SER A 1 173 ? 18.031 -23.703 3.408 1 27.31 173 SER A O 1
ATOM 1319 N N . ALA A 1 174 ? 19.703 -22.906 3.666 1 27.11 174 ALA A N 1
ATOM 1320 C CA . ALA A 1 174 ? 20.469 -24.141 3.889 1 27.11 174 ALA A CA 1
ATOM 1321 C C . ALA A 1 174 ? 20.359 -24.594 5.34 1 27.11 174 ALA A C 1
ATOM 1323 O O . ALA A 1 174 ? 20.641 -23.828 6.262 1 27.11 174 ALA A O 1
ATOM 1324 N N . ILE A 1 175 ? 19.438 -25.516 5.711 1 25.95 175 ILE A N 1
ATOM 1325 C CA . ILE A 1 175 ? 19.406 -26.406 6.855 1 25.95 175 ILE A CA 1
ATOM 1326 C C . ILE A 1 175 ? 20.844 -26.688 7.316 1 25.95 175 ILE A C 1
ATOM 1328 O O . ILE A 1 175 ? 21.547 -27.516 6.723 1 25.95 175 ILE A O 1
ATOM 1332 N N . THR A 1 176 ? 21.734 -25.797 7.387 1 24.28 176 THR A N 1
ATOM 1333 C CA . THR A 1 176 ? 22.844 -26.281 8.188 1 24.28 176 THR A CA 1
ATOM 1334 C C . THR A 1 176 ? 22.375 -26.656 9.594 1 24.28 176 THR A C 1
ATOM 1336 O O . THR A 1 176 ? 21.672 -25.891 10.25 1 24.28 176 THR A O 1
ATOM 1339 N N . SER A 1 177 ? 22.297 -27.953 9.953 1 23.84 177 SER A N 1
ATOM 1340 C CA . SER A 1 177 ? 22.219 -28.703 11.203 1 23.84 177 SER A CA 1
ATOM 1341 C C . SER A 1 177 ? 23.094 -28.078 12.289 1 23.84 177 SER A C 1
ATOM 1343 O O . SER A 1 177 ? 24.219 -28.5 12.5 1 23.84 177 SER A O 1
ATOM 1345 N N . GLN A 1 178 ? 23.344 -26.828 12.359 1 22.3 178 GLN A N 1
ATOM 1346 C CA . GLN A 1 178 ? 24.062 -26.609 13.609 1 22.3 178 GLN A CA 1
ATOM 1347 C C . GLN A 1 178 ? 23.266 -27.109 14.805 1 22.3 178 GLN A C 1
ATOM 1349 O O . GLN A 1 178 ? 22.047 -26.891 14.875 1 22.3 178 GLN A O 1
ATOM 1354 N N . SER A 1 179 ? 23.875 -28 15.586 1 22.72 179 SER A N 1
ATOM 1355 C CA . SER A 1 179 ? 23.578 -28.578 16.891 1 22.72 179 SER A CA 1
ATOM 1356 C C . SER A 1 179 ? 23.266 -27.5 17.922 1 22.72 179 SER A C 1
ATOM 1358 O O . SER A 1 179 ? 24.156 -26.734 18.312 1 22.72 179 SER A O 1
ATOM 1360 N N . SER A 1 180 ? 22.297 -26.734 17.672 1 23.22 180 SER A N 1
ATOM 1361 C CA . SER A 1 180 ? 21.906 -25.891 18.797 1 23.22 180 SER A CA 1
ATOM 1362 C C . SER A 1 180 ? 22 -26.656 20.109 1 23.22 180 SER A C 1
ATOM 1364 O O . SER A 1 180 ? 21.453 -27.75 20.234 1 23.22 180 SER A O 1
ATOM 1366 N N . ALA A 1 181 ? 23.078 -26.359 20.781 1 23.2 181 ALA A N 1
ATOM 1367 C CA . ALA A 1 181 ? 23.188 -26.781 22.172 1 23.2 181 ALA A CA 1
ATOM 1368 C C . ALA A 1 181 ? 21.891 -26.547 22.938 1 23.2 181 ALA A C 1
ATOM 1370 O O . ALA A 1 181 ? 21.359 -25.422 22.953 1 23.2 181 ALA A O 1
ATOM 1371 N N . ILE A 1 182 ? 21 -27.484 22.906 1 24.55 182 ILE A N 1
ATOM 1372 C CA . ILE A 1 182 ? 19.906 -27.578 23.859 1 24.55 182 ILE A CA 1
ATOM 1373 C C . ILE A 1 182 ? 20.391 -27.094 25.234 1 24.55 182 ILE A C 1
ATOM 1375 O O . ILE A 1 182 ? 21.328 -27.641 25.797 1 24.55 182 ILE A O 1
ATOM 1379 N N . PRO A 1 183 ? 20.453 -25.766 25.391 1 22.75 183 PRO A N 1
ATOM 1380 C CA . PRO A 1 183 ? 20.859 -25.438 26.766 1 22.75 183 PRO A CA 1
ATOM 1381 C C . PRO A 1 183 ? 20.281 -26.391 27.797 1 22.75 183 PRO A C 1
ATOM 1383 O O . PRO A 1 183 ? 19.141 -26.844 27.656 1 22.75 183 PRO A O 1
ATOM 1386 N N . SER A 1 184 ? 21.188 -27.172 28.297 1 22.17 184 SER A N 1
ATOM 1387 C CA . SER A 1 184 ? 21.016 -28.047 29.453 1 22.17 184 SER A CA 1
ATOM 1388 C C . SER A 1 184 ? 20.281 -27.328 30.594 1 22.17 184 SER A C 1
ATOM 1390 O O . SER A 1 184 ? 20.812 -26.375 31.172 1 22.17 184 SER A O 1
ATOM 1392 N N . LEU A 1 185 ? 19 -26.875 30.297 1 22.64 185 LEU A N 1
ATOM 1393 C CA . LEU A 1 185 ? 18.234 -26.531 31.484 1 22.64 185 LEU A CA 1
ATOM 1394 C C . LEU A 1 185 ? 18.547 -27.484 32.625 1 22.64 185 LEU A C 1
ATOM 1396 O O . LEU A 1 185 ? 18.172 -28.656 32.594 1 22.64 185 LEU A O 1
ATOM 1400 N N . GLN A 1 186 ? 19.859 -27.438 33.094 1 20.94 186 GLN A N 1
ATOM 1401 C CA . GLN A 1 186 ? 20.125 -28.062 34.375 1 20.94 186 GLN A CA 1
ATOM 1402 C C . GLN A 1 186 ? 19.078 -27.672 35.406 1 20.94 186 GLN A C 1
ATOM 1404 O O . GLN A 1 186 ? 19.156 -26.594 36 1 20.94 186 GLN A O 1
ATOM 1409 N N . ALA A 1 187 ? 17.812 -27.422 34.906 1 23.67 187 ALA A N 1
ATOM 1410 C CA . ALA A 1 187 ? 16.984 -27.266 36.094 1 23.67 187 ALA A CA 1
ATOM 1411 C C . ALA A 1 187 ? 17.344 -28.328 37.125 1 23.67 187 ALA A C 1
ATOM 1413 O O . ALA A 1 187 ? 17.656 -29.469 36.781 1 23.67 187 ALA A O 1
ATOM 1414 N N . ASP A 1 188 ? 17.781 -27.891 38.281 1 21.72 188 ASP A N 1
ATOM 1415 C CA . ASP A 1 188 ? 17.828 -28.547 39.562 1 21.72 188 ASP A CA 1
ATOM 1416 C C . ASP A 1 188 ? 16.578 -29.391 39.812 1 21.72 188 ASP A C 1
ATOM 1418 O O . ASP A 1 188 ? 15.461 -28.906 39.656 1 21.72 188 ASP A O 1
ATOM 1422 N N . ASP A 1 189 ? 16.641 -30.578 39.312 1 25.27 189 ASP A N 1
ATOM 1423 C CA . ASP A 1 189 ? 15.695 -31.688 39.469 1 25.27 189 ASP A CA 1
ATOM 1424 C C . ASP A 1 189 ? 15.109 -31.688 40.906 1 25.27 189 ASP A C 1
ATOM 1426 O O . ASP A 1 189 ? 15.758 -32.156 41.844 1 25.27 189 ASP A O 1
ATOM 1430 N N . PRO A 1 190 ? 14.719 -30.391 41.281 1 24.83 190 PRO A N 1
ATOM 1431 C CA . PRO A 1 190 ? 14.594 -30.5 42.719 1 24.83 190 PRO A CA 1
ATOM 1432 C C . PRO A 1 190 ? 13.891 -31.781 43.156 1 24.83 190 PRO A C 1
ATOM 1434 O O . PRO A 1 190 ? 14.008 -32.188 44.312 1 24.83 190 PRO A O 1
ATOM 1437 N N . TRP A 1 191 ? 12.648 -31.875 42.469 1 20.59 191 TRP A N 1
ATOM 1438 C CA . TRP A 1 191 ? 11.828 -32.875 43.125 1 20.59 191 TRP A CA 1
ATOM 1439 C C . TRP A 1 191 ? 12.375 -34.281 42.844 1 20.59 191 TRP A C 1
ATOM 1441 O O . TRP A 1 191 ? 11.617 -35.25 42.781 1 20.59 191 TRP A O 1
ATOM 1451 N N . ALA A 1 192 ? 13.672 -34.219 42.688 1 23.73 192 ALA A N 1
ATOM 1452 C CA . ALA A 1 192 ? 14.414 -35.469 42.688 1 23.73 192 ALA A CA 1
ATOM 1453 C C . ALA A 1 192 ? 13.938 -36.406 43.812 1 23.73 192 ALA A C 1
ATOM 1455 O O . ALA A 1 192 ? 14.281 -36.219 44.969 1 23.73 192 ALA A O 1
ATOM 1456 N N . THR A 1 193 ? 12.398 -36.5 43.656 1 20.61 193 THR A N 1
ATOM 1457 C CA . THR A 1 193 ? 12 -37.375 44.75 1 20.61 193 THR A CA 1
ATOM 1458 C C . THR A 1 193 ? 12.977 -38.562 44.875 1 20.61 193 THR A C 1
ATOM 1460 O O . THR A 1 193 ? 13.469 -39.062 43.875 1 20.61 193 THR A O 1
ATOM 1463 N N . PRO A 1 194 ? 13.367 -38.844 46.031 1 20.88 194 PRO A N 1
ATOM 1464 C CA . PRO A 1 194 ? 14.242 -39.906 46.5 1 20.88 194 PRO A CA 1
ATOM 1465 C C . PRO A 1 194 ? 13.758 -41.281 46.094 1 20.88 194 PRO A C 1
ATOM 1467 O O . PRO A 1 194 ? 12.625 -41.656 46.406 1 20.88 194 PRO A O 1
ATOM 1470 N N . THR A 1 195 ? 13.914 -41.5 44.719 1 19.39 195 THR A N 1
ATOM 1471 C CA . THR A 1 195 ? 13.539 -42.844 44.281 1 19.39 195 THR A CA 1
ATOM 1472 C C . THR A 1 195 ? 14.031 -43.875 45.281 1 19.39 195 THR A C 1
ATOM 1474 O O . THR A 1 195 ? 15.242 -44.094 45.438 1 19.39 195 THR A O 1
ATOM 1477 N N . SER A 1 196 ? 13.211 -43.938 46.25 1 17.61 196 SER A N 1
ATOM 1478 C CA . SER A 1 196 ? 13.508 -44.969 47.188 1 17.61 196 SER A CA 1
ATOM 1479 C C . SER A 1 196 ? 13.766 -46.312 46.5 1 17.61 196 SER A C 1
ATOM 1481 O O . SER A 1 196 ? 13.391 -46.5 45.344 1 17.61 196 SER A O 1
ATOM 1483 N N . THR A 1 197 ? 13.797 -47.375 47.25 1 17.09 197 THR A N 1
ATOM 1484 C CA . THR A 1 197 ? 14.438 -48.656 47.5 1 17.09 197 THR A CA 1
ATOM 1485 C C . THR A 1 197 ? 13.758 -49.781 46.719 1 17.09 197 THR A C 1
ATOM 1487 O O . THR A 1 197 ? 14.43 -50.656 46.156 1 17.09 197 THR A O 1
ATOM 1490 N N . GLU A 1 198 ? 12.359 -50.125 46.781 1 17.03 198 GLU A N 1
ATOM 1491 C CA . GLU A 1 198 ? 12.344 -51.5 47.25 1 17.03 198 GLU A CA 1
ATOM 1492 C C . GLU A 1 198 ? 12.57 -52.5 46.094 1 17.03 198 GLU A C 1
ATOM 1494 O O . GLU A 1 198 ? 12.398 -52.125 44.938 1 17.03 198 GLU A O 1
ATOM 1499 N N . PRO A 1 199 ? 12.062 -53.844 46.312 1 17.84 199 PRO A N 1
ATOM 1500 C CA . PRO A 1 199 ? 12.5 -55.219 46.219 1 17.84 199 PRO A CA 1
ATOM 1501 C C . PRO A 1 199 ? 12.172 -55.875 44.875 1 17.84 199 PRO A C 1
ATOM 1503 O O . PRO A 1 199 ? 11.445 -55.281 44.062 1 17.84 199 PRO A O 1
ATOM 1506 N N . SER A 1 200 ? 11.438 -57.062 44.875 1 16.81 200 SER A N 1
ATOM 1507 C CA . SER A 1 200 ? 11.711 -58.469 44.531 1 16.81 200 SER A CA 1
ATOM 1508 C C . SER A 1 200 ? 10.992 -58.875 43.25 1 16.81 200 SER A C 1
ATOM 1510 O O . SER A 1 200 ? 11.578 -59.562 42.406 1 16.81 200 SER A O 1
ATOM 1512 N N . SER A 1 201 ? 9.594 -58.906 43.062 1 17.33 201 SER A N 1
ATOM 1513 C CA . SER A 1 201 ? 9.055 -60.25 42.875 1 17.33 201 SER A CA 1
ATOM 1514 C C . SER A 1 201 ? 9.016 -60.625 41.406 1 17.33 201 SER A C 1
ATOM 1516 O O . SER A 1 201 ? 8.922 -59.75 40.531 1 17.33 201 SER A O 1
ATOM 1518 N N . GLN A 1 202 ? 8.875 -62 41.031 1 17.52 202 GLN A N 1
ATOM 1519 C CA . GLN A 1 202 ? 9.203 -63.156 40.188 1 17.52 202 GLN A CA 1
ATOM 1520 C C . GLN A 1 202 ? 8.203 -63.312 39.031 1 17.52 202 GLN A C 1
ATOM 1522 O O . GLN A 1 202 ? 8.32 -64.25 38.219 1 17.52 202 GLN A O 1
ATOM 1527 N N . PHE A 1 203 ? 7.188 -62.438 38.781 1 17.45 203 PHE A N 1
ATOM 1528 C CA . PHE A 1 203 ? 6.098 -63.25 38.219 1 17.45 203 PHE A CA 1
ATOM 1529 C C . PHE A 1 203 ? 6.449 -63.75 36.812 1 17.45 203 PHE A C 1
ATOM 1531 O O . PHE A 1 203 ? 7.059 -63.031 36.031 1 17.45 203 PHE A O 1
ATOM 1538 N N . ILE A 1 204 ? 6.047 -65.062 36.375 1 18.05 204 ILE A N 1
ATOM 1539 C CA . ILE A 1 204 ? 6.332 -66.25 35.594 1 18.05 204 ILE A CA 1
ATOM 1540 C C . ILE A 1 204 ? 5.711 -66.125 34.219 1 18.05 204 ILE A C 1
ATOM 1542 O O . ILE A 1 204 ? 6.121 -66.812 33.281 1 18.05 204 ILE A O 1
ATOM 1546 N N . PRO A 1 205 ? 4.676 -65.312 33.938 1 18.03 205 PRO A N 1
ATOM 1547 C CA . PRO A 1 205 ? 3.723 -66.125 33.156 1 18.03 205 PRO A CA 1
ATOM 1548 C C . PRO A 1 205 ? 4.238 -66.5 31.781 1 18.03 205 PRO A C 1
ATOM 1550 O O . PRO A 1 205 ? 5.152 -65.812 31.266 1 18.03 205 PRO A O 1
ATOM 1553 N N . GLY A 1 206 ? 3.375 -67.25 30.859 1 17.91 206 GLY A N 1
ATOM 1554 C CA . GLY A 1 206 ? 3.303 -68.375 29.969 1 17.91 206 GLY A CA 1
ATOM 1555 C C . GLY A 1 206 ? 3.605 -68 28.516 1 17.91 206 GLY A C 1
ATOM 1556 O O . GLY A 1 206 ? 3.623 -66.875 28.156 1 17.91 206 GLY A O 1
ATOM 1557 N N . ALA A 1 207 ? 3.41 -69.062 27.422 1 18.77 207 ALA A N 1
ATOM 1558 C CA . ALA A 1 207 ? 4.027 -69.75 26.297 1 18.77 207 ALA A CA 1
ATOM 1559 C C . ALA A 1 207 ? 3.643 -69.125 24.969 1 18.77 207 ALA A C 1
ATOM 1561 O O . ALA A 1 207 ? 4.301 -69.312 23.953 1 18.77 207 ALA A O 1
ATOM 1562 N N . SER A 1 208 ? 2.514 -68.312 24.797 1 20.11 208 SER A N 1
ATOM 1563 C CA . SER A 1 208 ? 1.815 -68.75 23.578 1 20.11 208 SER A CA 1
ATOM 1564 C C . SER A 1 208 ? 2.629 -68.375 22.328 1 20.11 208 SER A C 1
ATOM 1566 O O . SER A 1 208 ? 3.289 -67.375 22.281 1 20.11 208 SER A O 1
ATOM 1568 N N . THR A 1 209 ? 2.734 -69.312 21.25 1 19.41 209 THR A N 1
ATOM 1569 C CA . THR A 1 209 ? 3.557 -69.688 20.125 1 19.41 209 THR A CA 1
ATOM 1570 C C . THR A 1 209 ? 3.338 -68.812 18.922 1 19.41 209 THR A C 1
ATOM 1572 O O . THR A 1 209 ? 3.875 -69.062 17.844 1 19.41 209 THR A O 1
ATOM 1575 N N . ALA A 1 210 ? 2.576 -67.75 18.844 1 22.75 210 ALA A N 1
ATOM 1576 C CA . ALA A 1 210 ? 1.978 -67.375 17.562 1 22.75 210 ALA A CA 1
ATOM 1577 C C . ALA A 1 210 ? 3.045 -67.188 16.484 1 22.75 210 ALA A C 1
ATOM 1579 O O . ALA A 1 210 ? 4.141 -66.688 16.766 1 22.75 210 ALA A O 1
ATOM 1580 N N . ILE A 1 211 ? 2.889 -67.875 15.359 1 22.19 211 ILE A N 1
ATOM 1581 C CA . ILE A 1 211 ? 3.559 -68.25 14.125 1 22.19 211 ILE A CA 1
ATOM 1582 C C . ILE A 1 211 ? 3.992 -67 13.367 1 22.19 211 ILE A C 1
ATOM 1584 O O . ILE A 1 211 ? 3.186 -66.062 13.141 1 22.19 211 ILE A O 1
ATOM 1588 N N . THR A 1 212 ? 5.277 -66.688 13.281 1 20.47 212 THR A N 1
ATOM 1589 C CA . THR A 1 212 ? 6.129 -65.688 12.711 1 20.47 212 THR A CA 1
ATOM 1590 C C . THR A 1 212 ? 6.039 -65.688 11.195 1 20.47 212 THR A C 1
ATOM 1592 O O . THR A 1 212 ? 6.645 -66.5 10.523 1 20.47 212 THR A O 1
ATOM 1595 N N . VAL A 1 213 ? 4.723 -65.75 10.602 1 23.53 213 VAL A N 1
ATOM 1596 C CA . VAL A 1 213 ? 4.762 -66 9.172 1 23.53 213 VAL A CA 1
ATOM 1597 C C . VAL A 1 213 ? 5.707 -65 8.492 1 23.53 213 VAL A C 1
ATOM 1599 O O . VAL A 1 213 ? 5.723 -63.844 8.828 1 23.53 213 VAL A O 1
ATOM 1602 N N . PRO A 1 214 ? 6.734 -65.5 7.777 1 24.08 214 PRO A N 1
ATOM 1603 C CA . PRO A 1 214 ? 7.871 -64.812 7.145 1 24.08 214 PRO A CA 1
ATOM 1604 C C . PRO A 1 214 ? 7.441 -63.781 6.121 1 24.08 214 PRO A C 1
ATOM 1606 O O . PRO A 1 214 ? 6.777 -64.125 5.137 1 24.08 214 PRO A O 1
ATOM 1609 N N . ILE A 1 215 ? 6.793 -62.688 6.504 1 24.52 215 ILE A N 1
ATOM 1610 C CA . ILE A 1 215 ? 6.223 -61.656 5.637 1 24.52 215 ILE A CA 1
ATOM 1611 C C . ILE A 1 215 ? 7.234 -61.281 4.555 1 24.52 215 ILE A C 1
ATOM 1613 O O . ILE A 1 215 ? 8.32 -60.781 4.859 1 24.52 215 ILE A O 1
ATOM 1617 N N . THR A 1 216 ? 7.305 -61.875 3.377 1 23.73 216 THR A N 1
ATOM 1618 C CA . THR A 1 216 ? 8.102 -61.906 2.154 1 23.73 216 THR A CA 1
ATOM 1619 C C . THR A 1 216 ? 8.5 -60.5 1.729 1 23.73 216 THR A C 1
ATOM 1621 O O . THR A 1 216 ? 7.93 -59.531 2.207 1 23.73 216 THR A O 1
ATOM 1624 N N . GLU A 1 217 ? 8.672 -60.25 0.263 1 26.22 217 GLU A N 1
ATOM 1625 C CA . GLU A 1 217 ? 9.57 -59.406 -0.515 1 26.22 217 GLU A CA 1
ATOM 1626 C C . GLU A 1 217 ? 9.219 -57.938 -0.353 1 26.22 217 GLU A C 1
ATOM 1628 O O . GLU A 1 217 ? 8.062 -57.531 -0.535 1 26.22 217 GLU A O 1
ATOM 1633 N N . ASN A 1 218 ? 9.953 -57.125 0.335 1 26.22 218 ASN A N 1
ATOM 1634 C CA . ASN A 1 218 ? 10.062 -55.75 0.874 1 26.22 218 ASN A CA 1
ATOM 1635 C C . ASN A 1 218 ? 9.992 -54.719 -0.231 1 26.22 218 ASN A C 1
ATOM 1637 O O . ASN A 1 218 ? 10.945 -54.531 -0.992 1 26.22 218 ASN A O 1
ATOM 1641 N N . LEU A 1 219 ? 8.93 -54.531 -1.009 1 29.12 219 LEU A N 1
ATOM 1642 C CA . LEU A 1 219 ? 8.695 -53.469 -1.993 1 29.12 219 LEU A CA 1
ATOM 1643 C C . LEU A 1 219 ? 9.289 -52.156 -1.527 1 29.12 219 LEU A C 1
ATOM 1645 O O . LEU A 1 219 ? 9.133 -51.781 -0.365 1 29.12 219 LEU A O 1
ATOM 1649 N N . ASN A 1 220 ? 10.383 -51.562 -2.277 1 29.28 220 ASN A N 1
ATOM 1650 C CA . ASN A 1 220 ? 11.273 -50.406 -2.162 1 29.28 220 ASN A CA 1
ATOM 1651 C C . ASN A 1 220 ? 10.508 -49.156 -1.741 1 29.28 220 ASN A C 1
ATOM 1653 O O . ASN A 1 220 ? 9.867 -48.531 -2.568 1 29.28 220 ASN A O 1
ATOM 1657 N N . HIS A 1 221 ? 9.859 -49 -0.684 1 31.23 221 HIS A N 1
ATOM 1658 C CA . HIS A 1 221 ? 9.438 -47.875 0.14 1 31.23 221 HIS A CA 1
ATOM 1659 C C . HIS A 1 221 ? 10.484 -46.75 0.132 1 31.23 221 HIS A C 1
ATOM 1661 O O . HIS A 1 221 ? 10.305 -45.719 0.777 1 31.23 221 HIS A O 1
ATOM 1667 N N . ASP A 1 222 ? 11.797 -47.031 -0.153 1 31.88 222 ASP A N 1
ATOM 1668 C CA . ASP A 1 222 ? 12.945 -46.125 -0.113 1 31.88 222 ASP A CA 1
ATOM 1669 C C . ASP A 1 222 ? 12.758 -44.969 -1.083 1 31.88 222 ASP A C 1
ATOM 1671 O O . ASP A 1 222 ? 13.438 -43.938 -0.975 1 31.88 222 ASP A O 1
ATOM 1675 N N . ASP A 1 223 ? 12.086 -45.094 -2.197 1 34.22 223 ASP A N 1
ATOM 1676 C CA . ASP A 1 223 ? 12.102 -44.094 -3.268 1 34.22 223 ASP A CA 1
ATOM 1677 C C . ASP A 1 223 ? 11.281 -42.875 -2.887 1 34.22 223 ASP A C 1
ATOM 1679 O O . ASP A 1 223 ? 11.438 -41.812 -3.488 1 34.22 223 ASP A O 1
ATOM 1683 N N . ASP A 1 224 ? 10.289 -42.938 -2.043 1 34.88 224 ASP A N 1
ATOM 1684 C CA . ASP A 1 224 ? 9.305 -41.875 -1.881 1 34.88 224 ASP A CA 1
ATOM 1685 C C . ASP A 1 224 ? 9.875 -40.719 -1.046 1 34.88 224 ASP A C 1
ATOM 1687 O O . ASP A 1 224 ? 9.547 -39.562 -1.28 1 34.88 224 ASP A O 1
ATOM 1691 N N . PHE A 1 225 ? 10.477 -41 0.108 1 34.81 225 PHE A N 1
ATOM 1692 C CA . PHE A 1 225 ? 11.016 -39.969 0.991 1 34.81 225 PHE A CA 1
ATOM 1693 C C . PHE A 1 225 ? 12.133 -39.188 0.297 1 34.81 225 PHE A C 1
ATOM 1695 O O . PHE A 1 225 ? 12.414 -38.062 0.661 1 34.81 225 PHE A O 1
ATOM 1702 N N . ARG A 1 226 ? 12.906 -39.75 -0.556 1 39.34 226 ARG A N 1
ATOM 1703 C CA . ARG A 1 226 ? 14.117 -39.281 -1.222 1 39.34 226 ARG A CA 1
ATOM 1704 C C . ARG A 1 226 ? 13.812 -38.188 -2.227 1 39.34 226 ARG A C 1
ATOM 1706 O O . ARG A 1 226 ? 14.719 -37.688 -2.9 1 39.34 226 ARG A O 1
ATOM 1713 N N . TRP A 1 227 ? 12.672 -38.031 -2.533 1 41.28 227 TRP A N 1
ATOM 1714 C CA . TRP A 1 227 ? 12.352 -36.969 -3.484 1 41.28 227 TRP A CA 1
ATOM 1715 C C . TRP A 1 227 ? 12.734 -35.594 -2.926 1 41.28 227 TRP A C 1
ATOM 1717 O O . TRP A 1 227 ? 13.234 -34.75 -3.654 1 41.28 227 TRP A O 1
ATOM 1727 N N . SER A 1 228 ? 12.336 -35.219 -1.601 1 43.84 228 SER A N 1
ATOM 1728 C CA . SER A 1 228 ? 12.445 -33.844 -1.106 1 43.84 228 SER A CA 1
ATOM 1729 C C . SER A 1 228 ? 13.891 -33.5 -0.751 1 43.84 228 SER A C 1
ATOM 1731 O O . SER A 1 228 ? 14.297 -32.344 -0.84 1 43.84 228 SER A O 1
ATOM 1733 N N . ILE A 1 229 ? 14.57 -34.438 -0.095 1 43.94 229 ILE A N 1
ATOM 1734 C CA . ILE A 1 229 ? 15.867 -34.094 0.471 1 43.94 229 ILE A CA 1
ATOM 1735 C C . ILE A 1 229 ? 16.891 -33.938 -0.649 1 43.94 229 ILE A C 1
ATOM 1737 O O . ILE A 1 229 ? 17.75 -33.062 -0.605 1 43.94 229 ILE A O 1
ATOM 1741 N N . ASP A 1 230 ? 16.953 -34.938 -1.625 1 52.53 230 ASP A N 1
ATOM 1742 C CA . ASP A 1 230 ? 18.062 -35.031 -2.564 1 52.53 230 ASP A CA 1
ATOM 1743 C C . ASP A 1 230 ? 17.781 -34.219 -3.828 1 52.53 230 ASP A C 1
ATOM 1745 O O . ASP A 1 230 ? 18.297 -34.531 -4.906 1 52.53 230 ASP A O 1
ATOM 1749 N N . MET A 1 231 ? 16.953 -33.188 -3.652 1 71.75 231 MET A N 1
ATOM 1750 C CA . MET A 1 231 ? 16.531 -32.469 -4.855 1 71.75 231 MET A CA 1
ATOM 1751 C C . MET A 1 231 ? 17.547 -31.391 -5.23 1 71.75 231 MET A C 1
ATOM 1753 O O . MET A 1 231 ? 18.078 -30.703 -4.355 1 71.75 231 MET A O 1
ATOM 1757 N N . ASP A 1 232 ? 18.031 -31.453 -6.449 1 79.75 232 ASP A N 1
ATOM 1758 C CA . ASP A 1 232 ? 18.891 -30.422 -7.004 1 79.75 232 ASP A CA 1
ATOM 1759 C C . ASP A 1 232 ? 18.219 -29.047 -6.918 1 79.75 232 ASP A C 1
ATOM 1761 O O . ASP A 1 232 ? 17 -28.953 -6.859 1 79.75 232 ASP A O 1
ATOM 1765 N N . VAL A 1 233 ? 19.141 -28.156 -6.613 1 89.75 233 VAL A N 1
ATOM 1766 C CA . VAL A 1 233 ? 18.688 -26.766 -6.613 1 89.75 233 VAL A CA 1
ATOM 1767 C C . VAL A 1 233 ? 19.438 -25.969 -7.688 1 89.75 233 VAL A C 1
ATOM 1769 O O . VAL A 1 233 ? 20.672 -25.906 -7.676 1 89.75 233 VAL A O 1
ATOM 1772 N N . ILE A 1 234 ? 18.641 -25.422 -8.609 1 95.31 234 ILE A N 1
ATOM 1773 C CA . ILE A 1 234 ? 19.203 -24.656 -9.711 1 95.31 234 ILE A CA 1
ATOM 1774 C C . ILE A 1 234 ? 19.031 -23.156 -9.438 1 95.31 234 ILE A C 1
ATOM 1776 O O . ILE A 1 234 ? 17.953 -22.719 -9.055 1 95.31 234 ILE A O 1
ATOM 1780 N N . THR A 1 235 ? 20.094 -22.438 -9.586 1 94.31 235 THR A N 1
ATOM 1781 C CA . THR A 1 235 ? 20.031 -20.984 -9.516 1 94.31 235 THR A CA 1
ATOM 1782 C C . THR A 1 235 ? 20.453 -20.359 -10.844 1 94.31 235 THR A C 1
ATOM 1784 O O . THR A 1 235 ? 21.391 -20.828 -11.492 1 94.31 235 THR A O 1
ATOM 1787 N N . ILE A 1 236 ? 19.734 -19.344 -11.266 1 95 236 ILE A N 1
ATOM 1788 C CA . ILE A 1 236 ? 20.016 -18.672 -12.531 1 95 236 ILE A CA 1
ATOM 1789 C C . ILE A 1 236 ? 20.281 -17.188 -12.281 1 95 236 ILE A C 1
ATOM 1791 O O . ILE A 1 236 ? 19.5 -16.531 -11.578 1 95 236 ILE A O 1
ATOM 1795 N N . LYS A 1 237 ? 21.359 -16.688 -12.805 1 91.06 237 LYS A N 1
ATOM 1796 C CA . LYS A 1 237 ? 21.719 -15.273 -12.727 1 91.06 237 LYS A CA 1
ATOM 1797 C C . LYS A 1 237 ? 22.031 -14.711 -14.109 1 91.06 237 LYS A C 1
ATOM 1799 O O . LYS A 1 237 ? 22.266 -15.469 -15.055 1 91.06 237 LYS A O 1
ATOM 1804 N N . PHE A 1 238 ? 21.969 -13.414 -14.203 1 85.25 238 PHE A N 1
ATOM 1805 C CA . PHE A 1 238 ? 22.344 -12.766 -15.445 1 85.25 238 PHE A CA 1
ATOM 1806 C C . PHE A 1 238 ? 23.859 -12.766 -15.617 1 85.25 238 PHE A C 1
ATOM 1808 O O . PHE A 1 238 ? 24.594 -12.531 -14.656 1 85.25 238 PHE A O 1
ATOM 1815 N N . ALA A 1 239 ? 24.219 -13.039 -16.75 1 86.31 239 ALA A N 1
ATOM 1816 C CA . ALA A 1 239 ? 25.641 -12.898 -17.047 1 86.31 239 ALA A CA 1
ATOM 1817 C C . ALA A 1 239 ? 26 -11.445 -17.359 1 86.31 239 ALA A C 1
ATOM 1819 O O . ALA A 1 239 ? 25.234 -10.734 -18.016 1 86.31 239 ALA A O 1
ATOM 1820 N N . PRO A 1 240 ? 27.078 -10.984 -16.625 1 75.3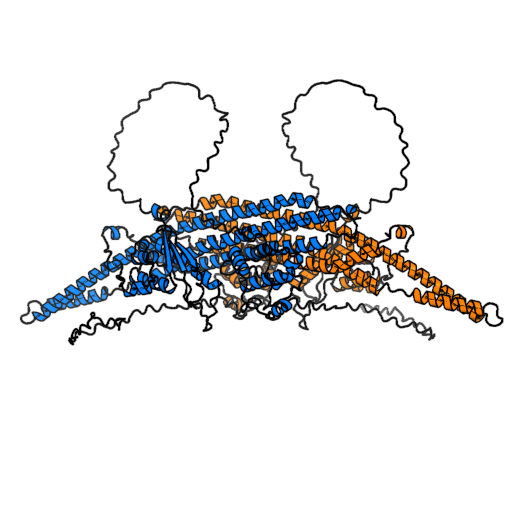8 240 PRO A N 1
ATOM 1821 C CA . PRO A 1 240 ? 27.484 -9.602 -16.891 1 75.38 240 PRO A CA 1
ATOM 1822 C C . PRO A 1 240 ? 27.75 -9.336 -18.375 1 75.38 240 PRO A C 1
ATOM 1824 O O . PRO A 1 240 ? 28.125 -10.25 -19.109 1 75.38 240 PRO A O 1
ATOM 1827 N N . GLU A 1 241 ? 27.156 -8.141 -18.812 1 63.56 241 GLU A N 1
ATOM 1828 C CA . GLU A 1 241 ? 27.391 -7.773 -20.203 1 63.56 241 GLU A CA 1
ATOM 1829 C C . GLU A 1 241 ? 28.875 -7.637 -20.484 1 63.56 241 GLU A C 1
ATOM 1831 O O . GLU A 1 241 ? 29.609 -7.012 -19.719 1 63.56 241 GLU A O 1
ATOM 1836 N N . ARG A 1 242 ? 29.547 -8.562 -21.016 1 51.41 242 ARG A N 1
ATOM 1837 C CA . ARG A 1 242 ? 30.938 -8.336 -21.375 1 51.41 242 ARG A CA 1
ATOM 1838 C C . ARG A 1 242 ? 31.094 -7.047 -22.172 1 51.41 242 ARG A C 1
ATOM 1840 O O . ARG A 1 242 ? 30.219 -6.695 -22.969 1 51.41 242 ARG A O 1
ATOM 1847 N N . GLU A 1 243 ? 31.938 -6.09 -21.672 1 46.22 243 GLU A N 1
ATOM 1848 C CA . GLU A 1 243 ? 32.5 -4.879 -22.281 1 46.22 243 GLU A CA 1
ATOM 1849 C C . GLU A 1 243 ? 32.906 -5.125 -23.719 1 46.22 243 GLU A C 1
ATOM 1851 O O . GLU A 1 243 ? 33.5 -6.168 -24.047 1 46.22 243 GLU A O 1
ATOM 1856 N N . GLY A 1 244 ? 32.375 -4.602 -24.797 1 48.53 244 GLY A N 1
ATOM 1857 C CA . GLY A 1 244 ? 32.719 -4.355 -26.188 1 48.53 244 GLY A CA 1
ATOM 1858 C C . GLY A 1 244 ? 31.656 -4.852 -27.156 1 48.53 244 GLY A C 1
ATOM 1859 O O . GLY A 1 244 ? 31.562 -4.359 -28.281 1 48.53 244 GLY A O 1
ATOM 1860 N N . PHE A 1 245 ? 31.453 -6.25 -27.109 1 42.59 245 PHE A N 1
ATOM 1861 C CA . PHE A 1 245 ? 30.656 -6.797 -28.203 1 42.59 245 PHE A CA 1
ATOM 1862 C C . PHE A 1 245 ? 29.172 -6.516 -28 1 42.59 245 PHE A C 1
ATOM 1864 O O . PHE A 1 245 ? 28.688 -6.504 -26.859 1 42.59 245 PHE A O 1
ATOM 1871 N N . LEU A 1 246 ? 28.609 -5.664 -28.781 1 45.03 246 LEU A N 1
ATOM 1872 C CA . LEU A 1 246 ? 27.172 -5.457 -28.984 1 45.03 246 LEU A CA 1
ATOM 1873 C C . LEU A 1 246 ? 26.391 -6.723 -28.641 1 45.03 246 LEU A C 1
ATOM 1875 O O . LEU A 1 246 ? 26.172 -7.57 -29.516 1 45.03 246 LEU A O 1
ATOM 1879 N N . PHE A 1 247 ? 26.766 -7.41 -27.703 1 49.31 247 PHE A N 1
ATOM 1880 C CA . PHE A 1 247 ? 26.062 -8.68 -27.562 1 49.31 247 PHE A CA 1
ATOM 1881 C C . PHE A 1 247 ? 24.562 -8.445 -27.375 1 49.31 247 PHE A C 1
ATOM 1883 O O . PHE A 1 247 ? 24.156 -7.707 -26.469 1 49.31 247 PHE A O 1
ATOM 1890 N N . LYS A 1 248 ? 23.875 -8.688 -28.438 1 62.38 248 LYS A N 1
ATOM 1891 C CA . LYS A 1 248 ? 22.453 -8.57 -28.766 1 62.38 248 LYS A CA 1
ATOM 1892 C C . LYS A 1 248 ? 21.609 -9.5 -27.891 1 62.38 248 LYS A C 1
ATOM 1894 O O . LYS A 1 248 ? 20.422 -9.242 -27.672 1 62.38 248 LYS A O 1
ATOM 1899 N N . HIS A 1 249 ? 22.375 -10.578 -27.234 1 75.19 249 HIS A N 1
ATOM 1900 C CA . HIS A 1 249 ? 21.5 -11.531 -26.547 1 75.19 249 HIS A CA 1
ATOM 1901 C C . HIS A 1 249 ? 21.781 -11.562 -25.047 1 75.19 249 HIS A C 1
ATOM 1903 O O . HIS A 1 249 ? 22.906 -11.289 -24.625 1 75.19 249 HIS A O 1
ATOM 1909 N N . VAL A 1 250 ? 20.859 -11.859 -24.266 1 84 250 VAL A N 1
ATOM 1910 C CA . VAL A 1 250 ? 20.953 -12.008 -22.812 1 84 250 VAL A CA 1
ATOM 1911 C C . VAL A 1 250 ? 21.453 -13.406 -22.469 1 84 250 VAL A C 1
ATOM 1913 O O . VAL A 1 250 ? 20.875 -14.406 -22.906 1 84 250 VAL A O 1
ATOM 1916 N N . ASN A 1 251 ? 22.578 -13.453 -21.781 1 89.31 251 ASN A N 1
ATOM 1917 C CA . ASN A 1 251 ? 23.125 -14.719 -21.312 1 89.31 251 ASN A CA 1
ATOM 1918 C C . ASN A 1 251 ? 22.797 -14.969 -19.844 1 89.31 251 ASN A C 1
ATOM 1920 O O . ASN A 1 251 ? 22.812 -14.039 -19.031 1 89.31 251 ASN A O 1
ATOM 1924 N N . TYR A 1 252 ? 22.469 -16.266 -19.594 1 93.62 252 TYR A N 1
ATOM 1925 C CA . TYR A 1 252 ? 22.125 -16.688 -18.234 1 93.62 252 TYR A CA 1
ATOM 1926 C C . TYR A 1 252 ? 23.172 -17.625 -17.672 1 93.62 252 TYR A C 1
ATOM 1928 O O . TYR A 1 252 ? 23.625 -18.547 -18.344 1 93.62 252 TYR A O 1
ATOM 1936 N N . ILE A 1 253 ? 23.562 -17.328 -16.453 1 95.44 253 ILE A N 1
ATOM 1937 C CA . ILE A 1 253 ? 24.438 -18.25 -15.727 1 95.44 253 ILE A CA 1
ATOM 1938 C C . ILE A 1 253 ? 23.594 -19.25 -14.953 1 95.44 253 ILE A C 1
ATOM 1940 O O . ILE A 1 253 ? 22.875 -18.891 -14.016 1 95.44 253 ILE A O 1
ATOM 1944 N N . VAL A 1 254 ? 23.672 -20.5 -15.352 1 97.25 254 VAL A N 1
ATOM 1945 C CA . VAL A 1 254 ? 22.906 -21.578 -14.727 1 97.25 254 VAL A CA 1
ATOM 1946 C C . VAL A 1 254 ? 23.812 -22.391 -13.812 1 97.25 254 VAL A C 1
ATOM 1948 O O . VAL A 1 254 ? 24.781 -23.016 -14.281 1 97.25 254 VAL A O 1
ATOM 1951 N N . ALA A 1 255 ? 23.438 -22.453 -12.5 1 96.38 255 ALA A N 1
ATOM 1952 C CA . ALA A 1 255 ? 24.25 -23.172 -11.523 1 96.38 255 ALA A CA 1
ATOM 1953 C C . ALA A 1 255 ? 23.453 -24.297 -10.875 1 96.38 255 ALA A C 1
ATOM 1955 O O . ALA A 1 255 ? 22.344 -24.078 -10.383 1 96.38 255 ALA A O 1
ATOM 1956 N N . SER A 1 256 ? 24 -25.484 -10.93 1 95.44 256 SER A N 1
ATOM 1957 C CA . SER A 1 256 ? 23.406 -26.625 -10.258 1 95.44 256 SER A CA 1
ATOM 1958 C C . SER A 1 256 ? 24.125 -26.953 -8.961 1 95.44 256 SER A C 1
ATOM 1960 O O . SER A 1 256 ? 25.344 -27.141 -8.961 1 95.44 256 SER A O 1
ATOM 1962 N N . GLN A 1 257 ? 23.469 -27.141 -7.938 1 91.62 257 GLN A N 1
ATOM 1963 C CA . GLN A 1 257 ? 24.062 -27.406 -6.637 1 91.62 257 GLN A CA 1
ATOM 1964 C C . GLN A 1 257 ? 24.516 -28.859 -6.523 1 91.62 257 GLN A C 1
ATOM 1966 O O . GLN A 1 257 ? 25.641 -29.125 -6.086 1 91.62 257 GLN A O 1
ATOM 1971 N N . LYS A 1 258 ? 23.672 -29.703 -6.891 1 90.44 258 LYS A N 1
ATOM 1972 C CA . LYS A 1 258 ? 23.969 -31.125 -6.785 1 90.44 258 LYS A CA 1
ATOM 1973 C C . LYS A 1 258 ? 25.125 -31.516 -7.699 1 90.44 258 LYS A C 1
ATOM 1975 O O . LYS A 1 258 ? 26.016 -32.25 -7.297 1 90.44 258 LYS A O 1
ATOM 1980 N N . ARG A 1 259 ? 25.062 -30.938 -8.883 1 91.38 259 ARG A N 1
ATOM 1981 C CA . ARG A 1 259 ? 26.078 -31.281 -9.875 1 91.38 259 ARG A CA 1
ATOM 1982 C C . ARG A 1 259 ? 27.297 -30.391 -9.727 1 91.38 259 ARG A C 1
ATOM 1984 O O . ARG A 1 259 ? 28.359 -30.672 -10.297 1 91.38 259 ARG A O 1
ATOM 1991 N N . ASP A 1 260 ? 27.219 -29.375 -8.93 1 92.75 260 ASP A N 1
ATOM 1992 C CA . ASP A 1 260 ? 28.281 -28.406 -8.703 1 92.75 260 ASP A CA 1
ATOM 1993 C C . ASP A 1 260 ? 28.859 -27.891 -10.023 1 92.75 260 ASP A C 1
ATOM 1995 O O . ASP A 1 260 ? 30.062 -27.938 -10.242 1 92.75 260 ASP A O 1
ATOM 1999 N N . THR A 1 261 ? 28.016 -27.531 -10.922 1 95 261 THR A N 1
ATOM 2000 C CA . THR A 1 261 ? 28.406 -27.016 -12.227 1 95 261 THR A CA 1
ATOM 2001 C C . THR A 1 261 ? 27.797 -25.641 -12.461 1 95 261 THR A C 1
ATOM 2003 O O . THR A 1 261 ? 26.781 -25.281 -11.852 1 95 261 THR A O 1
ATOM 2006 N N . THR A 1 262 ? 28.484 -24.875 -13.234 1 95.94 262 THR A N 1
ATOM 2007 C CA . THR A 1 262 ? 28 -23.578 -13.695 1 95.94 262 THR A CA 1
ATOM 2008 C C . THR A 1 262 ? 28.156 -23.453 -15.211 1 95.94 262 THR A C 1
ATOM 2010 O O . THR A 1 262 ? 29.266 -23.594 -15.734 1 95.94 262 THR A O 1
ATOM 2013 N N . VAL A 1 263 ? 27.125 -23.203 -15.891 1 96.75 263 VAL A N 1
ATOM 2014 C CA . VAL A 1 263 ? 27.172 -23.125 -17.344 1 96.75 263 VAL A CA 1
ATOM 2015 C C . VAL A 1 263 ? 26.469 -21.859 -17.828 1 96.75 263 VAL A C 1
ATOM 2017 O O . VAL A 1 263 ? 25.719 -21.25 -17.062 1 96.75 263 VAL A O 1
ATOM 2020 N N . ILE A 1 264 ? 26.75 -21.469 -19.094 1 95.12 264 ILE A N 1
ATOM 2021 C CA . ILE A 1 264 ? 26.125 -20.297 -19.688 1 95.12 264 ILE A CA 1
ATOM 2022 C C . ILE A 1 264 ? 25.109 -20.734 -20.734 1 95.12 264 ILE A C 1
ATOM 2024 O O . ILE A 1 264 ? 25.438 -21.531 -21.625 1 95.12 264 ILE A O 1
ATOM 2028 N N . ARG A 1 265 ? 23.922 -20.297 -20.594 1 96.12 265 ARG A N 1
ATOM 2029 C CA . ARG A 1 265 ? 22.859 -20.641 -21.516 1 96.12 265 ARG A CA 1
ATOM 2030 C C . ARG A 1 265 ? 22.109 -19.391 -21.984 1 96.12 265 ARG A C 1
ATOM 2032 O O . ARG A 1 265 ? 22.109 -18.359 -21.297 1 96.12 265 ARG A O 1
ATOM 2039 N N . ARG A 1 266 ? 21.516 -19.516 -23.156 1 92.5 266 ARG A N 1
ATOM 2040 C CA . ARG A 1 266 ? 20.625 -18.5 -23.688 1 92.5 266 ARG A CA 1
ATOM 2041 C C . ARG A 1 266 ? 19.172 -18.984 -23.672 1 92.5 266 ARG A C 1
ATOM 2043 O O . ARG A 1 266 ? 18.906 -20.172 -23.453 1 92.5 266 ARG A O 1
ATOM 2050 N N . TYR A 1 267 ? 18.234 -18.094 -23.891 1 92.62 267 TYR A N 1
ATOM 2051 C CA . TYR A 1 267 ? 16.828 -18.469 -23.891 1 92.62 267 TYR A CA 1
ATOM 2052 C C . TYR A 1 267 ? 16.547 -19.516 -24.969 1 92.62 267 TYR A C 1
ATOM 2054 O O . TYR A 1 267 ? 15.773 -20.453 -24.75 1 92.62 267 TYR A O 1
ATOM 2062 N N . SER A 1 268 ? 17.188 -19.375 -26.094 1 92.69 268 SER A N 1
ATOM 2063 C CA . SER A 1 268 ? 16.984 -20.297 -27.203 1 92.69 268 SER A CA 1
ATOM 2064 C C . SER A 1 268 ? 17.406 -21.719 -26.812 1 92.69 268 SER A C 1
ATOM 2066 O O . SER A 1 268 ? 16.844 -22.703 -27.312 1 92.69 268 SER A O 1
ATOM 2068 N N . ASP A 1 269 ? 18.344 -21.797 -25.953 1 95.75 269 ASP A N 1
ATOM 2069 C CA . ASP A 1 269 ? 18.766 -23.109 -25.469 1 95.75 269 ASP A CA 1
ATOM 2070 C C . ASP A 1 269 ? 17.688 -23.766 -24.625 1 95.75 269 ASP A C 1
ATOM 2072 O O . ASP A 1 269 ? 17.453 -24.969 -24.719 1 95.75 269 ASP A O 1
ATOM 2076 N N . PHE A 1 270 ? 17.078 -22.969 -23.797 1 96.69 270 PHE A N 1
ATOM 2077 C CA . PHE A 1 270 ? 15.977 -23.469 -22.984 1 96.69 270 PHE A CA 1
ATOM 2078 C C . PHE A 1 270 ? 14.836 -23.953 -23.875 1 96.69 270 PHE A C 1
ATOM 2080 O O . PHE A 1 270 ? 14.242 -25 -23.609 1 96.69 270 PHE A O 1
ATOM 2087 N N . TRP A 1 271 ? 14.617 -23.203 -24.844 1 94.69 271 TRP A N 1
ATOM 2088 C CA . TRP A 1 271 ? 13.562 -23.562 -25.781 1 94.69 271 TRP A CA 1
ATOM 2089 C C . TRP A 1 271 ? 13.875 -24.875 -26.484 1 94.69 271 TRP A C 1
ATOM 2091 O O . TRP A 1 271 ? 13 -25.734 -26.625 1 94.69 271 TRP A O 1
ATOM 2101 N N . TRP A 1 272 ? 15.039 -25 -26.891 1 96.06 272 TRP A N 1
ATOM 2102 C CA . TRP A 1 272 ? 15.484 -26.234 -27.531 1 96.06 272 TRP A CA 1
ATOM 2103 C C . TRP A 1 272 ? 15.312 -27.438 -26.594 1 96.06 272 TRP A C 1
ATOM 2105 O O . TRP A 1 272 ? 14.828 -28.484 -27.016 1 96.06 272 TRP A O 1
ATOM 2115 N N . LEU A 1 273 ? 15.719 -27.266 -25.375 1 97.25 273 LEU A N 1
ATOM 2116 C CA . LEU A 1 273 ? 15.578 -28.344 -24.391 1 97.25 273 LEU A CA 1
ATOM 2117 C C . LEU A 1 273 ? 14.109 -28.75 -24.25 1 97.25 273 LEU A C 1
ATOM 2119 O O . LEU A 1 273 ? 13.797 -29.938 -24.219 1 97.25 273 LEU A O 1
ATOM 2123 N N . MET A 1 274 ? 13.266 -27.812 -24.188 1 96.25 274 MET A N 1
ATOM 2124 C CA . MET A 1 274 ? 11.836 -28.078 -24.047 1 96.25 274 MET A CA 1
ATOM 2125 C C . MET A 1 274 ? 11.305 -28.844 -25.25 1 96.25 274 MET A C 1
ATOM 2127 O O . MET A 1 274 ? 10.531 -29.797 -25.109 1 96.25 274 MET A O 1
ATOM 2131 N N . GLU A 1 275 ? 11.711 -28.484 -26.406 1 95.38 275 GLU A N 1
ATOM 2132 C CA . GLU A 1 275 ? 11.273 -29.172 -27.609 1 95.38 275 GLU A CA 1
ATOM 2133 C C . GLU A 1 275 ? 11.711 -30.641 -27.609 1 95.38 275 GLU A C 1
ATOM 2135 O O . GLU A 1 275 ? 10.945 -31.516 -28 1 95.38 275 GLU A O 1
ATOM 2140 N N . CYS A 1 276 ? 12.883 -30.828 -27.188 1 97 276 CYS A N 1
ATOM 2141 C CA . CYS A 1 276 ? 13.398 -32.188 -27.094 1 97 276 CYS A CA 1
ATOM 2142 C C . CYS A 1 276 ? 12.602 -33 -26.094 1 97 276 CYS A C 1
ATOM 2144 O O . CYS A 1 276 ? 12.227 -34.156 -26.375 1 97 276 CYS A O 1
ATOM 2146 N N . LEU A 1 277 ? 12.305 -32.375 -24.984 1 97.31 277 LEU A N 1
ATOM 2147 C CA . LEU A 1 277 ? 11.617 -33.094 -23.922 1 97.31 277 LEU A CA 1
ATOM 2148 C C . LEU A 1 277 ? 10.172 -33.406 -24.312 1 97.31 277 LEU A C 1
ATOM 2150 O O . LEU A 1 277 ? 9.617 -34.438 -23.938 1 97.31 277 LEU A O 1
ATOM 2154 N N . VAL A 1 278 ? 9.562 -32.5 -25.062 1 96.38 278 VAL A N 1
ATOM 2155 C CA . VAL A 1 278 ? 8.188 -32.719 -25.5 1 96.38 278 VAL A CA 1
ATOM 2156 C C . VAL A 1 278 ? 8.117 -33.938 -26.438 1 96.38 278 VAL A C 1
ATOM 2158 O O . VAL A 1 278 ? 7.168 -34.688 -26.391 1 96.38 278 VAL A O 1
ATOM 2161 N N . LYS A 1 279 ? 9.109 -34.156 -27.266 1 96.12 279 LYS A N 1
ATOM 2162 C CA . LYS A 1 279 ? 9.148 -35.25 -28.203 1 96.12 279 LYS A CA 1
ATOM 2163 C C . LYS A 1 279 ? 9.461 -36.562 -27.484 1 96.12 279 LYS A C 1
ATOM 2165 O O . LYS A 1 279 ? 8.867 -37.594 -27.797 1 96.12 279 LYS A O 1
ATOM 2170 N N . ARG A 1 280 ? 10.258 -36.469 -26.484 1 96.62 280 ARG A N 1
ATOM 2171 C CA . ARG A 1 280 ? 10.711 -37.688 -25.797 1 96.62 280 ARG A CA 1
ATOM 2172 C C . ARG A 1 280 ? 9.711 -38.125 -24.734 1 96.62 280 ARG A C 1
ATOM 2174 O O . ARG A 1 280 ? 9.539 -39.312 -24.5 1 96.62 280 ARG A O 1
ATOM 2181 N N . TYR A 1 281 ? 9.047 -37.125 -24.125 1 97.12 281 TYR A N 1
ATOM 2182 C CA . TYR A 1 281 ? 8.148 -37.406 -23 1 97.12 281 TYR A CA 1
ATOM 2183 C C . TYR A 1 281 ? 6.809 -36.688 -23.188 1 97.12 281 TYR A C 1
ATOM 2185 O O . TYR A 1 281 ? 6.379 -35.938 -22.328 1 97.12 281 TYR A O 1
ATOM 2193 N N . PRO A 1 282 ? 6.082 -36.969 -24.156 1 95.69 282 PRO A N 1
ATOM 2194 C CA . PRO A 1 282 ? 4.852 -36.219 -24.469 1 95.69 282 PRO A CA 1
ATOM 2195 C C . PRO A 1 282 ? 3.762 -36.438 -23.422 1 95.69 282 PRO A C 1
ATOM 2197 O O . PRO A 1 282 ? 2.854 -35.594 -23.297 1 95.69 282 PRO A O 1
ATOM 2200 N N . PHE A 1 283 ? 3.842 -37.5 -22.609 1 96.12 283 PHE A N 1
ATOM 2201 C CA . PHE A 1 283 ? 2.725 -37.812 -21.719 1 96.12 283 PHE A CA 1
ATOM 2202 C C . PHE A 1 283 ? 3.121 -37.625 -20.266 1 96.12 283 PHE A C 1
ATOM 2204 O O . PHE A 1 283 ? 2.455 -38.125 -19.359 1 96.12 283 PHE A O 1
ATOM 2211 N N . ARG A 1 284 ? 4.234 -36.938 -20.078 1 97.31 284 ARG A N 1
ATOM 2212 C CA . ARG A 1 284 ? 4.664 -36.5 -18.75 1 97.31 284 ARG A CA 1
ATOM 2213 C C . ARG A 1 284 ? 4.406 -35 -18.547 1 97.31 284 ARG A C 1
ATOM 2215 O O . ARG A 1 284 ? 4.273 -34.25 -19.531 1 97.31 284 ARG A O 1
ATOM 2222 N N . ILE A 1 285 ? 4.348 -34.625 -17.281 1 97.31 285 ILE A N 1
ATOM 2223 C CA . ILE A 1 285 ? 4.188 -33.188 -16.969 1 97.31 285 ILE A CA 1
ATOM 2224 C C . ILE A 1 285 ? 5.465 -32.438 -17.344 1 97.31 285 ILE A C 1
ATOM 2226 O O . ILE A 1 285 ? 6.555 -32.812 -16.875 1 97.31 285 ILE A O 1
ATOM 2230 N N . LEU A 1 286 ? 5.336 -31.5 -18.188 1 96.75 286 LEU A N 1
ATOM 2231 C CA . LEU A 1 286 ? 6.449 -30.641 -18.578 1 96.75 286 LEU A CA 1
ATOM 2232 C C . LEU A 1 286 ? 6.203 -29.203 -18.156 1 96.75 286 LEU A C 1
ATOM 2234 O O . LEU A 1 286 ? 5.09 -28.688 -18.297 1 96.75 286 LEU A O 1
ATOM 2238 N N . PRO A 1 287 ? 7.23 -28.656 -17.625 1 94.12 287 PRO A N 1
ATOM 2239 C CA . PRO A 1 287 ? 7.051 -27.281 -17.141 1 94.12 287 PRO A CA 1
ATOM 2240 C C . PRO A 1 287 ? 6.809 -26.281 -18.281 1 94.12 287 PRO A C 1
ATOM 2242 O O . PRO A 1 287 ? 7.176 -26.547 -19.422 1 94.12 287 PRO A O 1
ATOM 2245 N N . ALA A 1 288 ? 6.199 -25.156 -17.875 1 88.62 288 ALA A N 1
ATOM 2246 C CA . ALA A 1 288 ? 5.934 -24.094 -18.844 1 88.62 288 ALA A CA 1
ATOM 2247 C C . ALA A 1 288 ? 7.152 -23.203 -19.031 1 88.62 288 ALA A C 1
ATOM 2249 O O . ALA A 1 288 ? 7.84 -22.875 -18.047 1 88.62 288 ALA A O 1
ATOM 2250 N N . LEU A 1 289 ? 7.434 -22.984 -20.219 1 91.31 289 LEU A N 1
ATOM 2251 C CA . LEU A 1 289 ? 8.516 -22.047 -20.531 1 91.31 289 LEU A CA 1
ATOM 2252 C C . LEU A 1 289 ? 7.996 -20.625 -20.625 1 91.31 289 LEU A C 1
ATOM 2254 O O . LEU A 1 289 ? 6.941 -20.375 -21.219 1 91.31 289 LEU A O 1
ATOM 2258 N N . PRO A 1 290 ? 8.781 -19.766 -19.953 1 89 290 PRO A N 1
ATOM 2259 C CA . PRO A 1 290 ? 8.383 -18.359 -20.125 1 89 290 PRO A CA 1
ATOM 2260 C C . PRO A 1 290 ? 8.359 -17.922 -21.578 1 89 290 PRO A C 1
ATOM 2262 O O . PRO A 1 290 ? 9.078 -18.484 -22.406 1 89 290 PRO A O 1
ATOM 2265 N N . PRO A 1 291 ? 7.566 -16.922 -21.859 1 82.5 291 PRO A N 1
ATOM 2266 C CA . PRO A 1 291 ? 7.441 -16.5 -23.25 1 82.5 291 PRO A CA 1
ATOM 2267 C C . PRO A 1 291 ? 8.695 -15.797 -23.766 1 82.5 291 PRO A C 1
ATOM 2269 O O . PRO A 1 291 ? 9.477 -15.266 -22.984 1 82.5 291 PRO A O 1
ATOM 2272 N N . LYS A 1 292 ? 9.039 -15.961 -25.094 1 73.69 292 LYS A N 1
ATOM 2273 C CA . LYS A 1 292 ? 10.195 -15.344 -25.75 1 73.69 292 LYS A CA 1
ATOM 2274 C C . LYS A 1 292 ? 10.07 -13.828 -25.766 1 73.69 292 LYS A C 1
ATOM 2276 O O . LYS A 1 292 ? 11.047 -13.117 -25.5 1 73.69 292 LYS A O 1
ATOM 2281 N N . LYS A 1 293 ? 9.094 -13.219 -26.5 1 64.88 293 LYS A N 1
ATOM 2282 C CA . LYS A 1 293 ? 8.914 -11.773 -26.594 1 64.88 293 LYS A CA 1
ATOM 2283 C C . LYS A 1 293 ? 7.543 -11.359 -26.078 1 64.88 293 LYS A C 1
ATOM 2285 O O . LYS A 1 293 ? 6.613 -12.172 -26.031 1 64.88 293 LYS A O 1
ATOM 2290 N N . ILE A 1 294 ? 7.496 -10.281 -25.234 1 55.5 294 ILE A N 1
ATOM 2291 C CA . ILE A 1 294 ? 6.176 -9.695 -25.031 1 55.5 294 ILE A CA 1
ATOM 2292 C C . ILE A 1 294 ? 5.863 -8.711 -26.156 1 55.5 294 ILE A C 1
ATOM 2294 O O . ILE A 1 294 ? 6.609 -7.75 -26.359 1 55.5 294 ILE A O 1
ATOM 2298 N N . GLY A 1 295 ? 5.828 -8.984 -27.453 1 47.31 295 GLY A N 1
ATOM 2299 C CA . GLY A 1 295 ? 5.445 -7.977 -28.422 1 47.31 295 GLY A CA 1
ATOM 2300 C C . GLY A 1 295 ? 3.951 -7.719 -28.453 1 47.31 295 GLY A C 1
ATOM 2301 O O . GLY A 1 295 ? 3.154 -8.656 -28.5 1 47.31 295 GLY A O 1
ATOM 2302 N N . MET A 1 296 ? 3.566 -6.883 -27.641 1 43.38 296 MET A N 1
ATOM 2303 C CA . MET A 1 296 ? 2.186 -6.52 -27.938 1 43.38 296 MET A CA 1
ATOM 2304 C C . MET A 1 296 ? 2.113 -5.629 -29.172 1 43.38 296 MET A C 1
ATOM 2306 O O . MET A 1 296 ? 2.77 -4.59 -29.234 1 43.38 296 MET A O 1
ATOM 2310 N N . ASN A 1 297 ? 1.151 -6 -30.156 1 42.44 297 ASN A N 1
ATOM 2311 C CA . ASN A 1 297 ? 0.704 -5.402 -31.406 1 42.44 297 ASN A CA 1
ATOM 2312 C C . ASN A 1 297 ? 1.874 -4.844 -32.219 1 42.44 297 ASN A C 1
ATOM 2314 O O . ASN A 1 297 ? 1.799 -3.732 -32.75 1 42.44 297 ASN A O 1
ATOM 2318 N N . GLY A 1 298 ? 2.979 -5.367 -32.375 1 41.75 298 GLY A N 1
ATOM 2319 C CA . GLY A 1 298 ? 4.027 -4.871 -33.25 1 41.75 298 GLY A CA 1
ATOM 2320 C C . GLY A 1 298 ? 5.102 -4.094 -32.5 1 41.75 298 GLY A C 1
ATOM 2321 O O . GLY A 1 298 ? 6.117 -3.719 -33.094 1 41.75 298 GLY A O 1
ATOM 2322 N N . PHE A 1 299 ? 4.715 -3.299 -31.516 1 40.75 299 PHE A N 1
ATOM 2323 C CA . PHE A 1 299 ? 5.754 -2.506 -30.859 1 40.75 299 PHE A CA 1
ATOM 2324 C C . PHE A 1 299 ? 6.57 -3.363 -29.906 1 40.75 299 PHE A C 1
ATOM 2326 O O . PHE A 1 299 ? 6.012 -4.125 -29.125 1 40.75 299 PHE A O 1
ATOM 2333 N N . TYR A 1 300 ? 7.676 -3.834 -30.406 1 39.69 300 TYR A N 1
ATOM 2334 C CA . TYR A 1 300 ? 8.688 -4.473 -29.578 1 39.69 300 TYR A CA 1
ATOM 2335 C C . TYR A 1 300 ? 9.031 -3.605 -28.375 1 39.69 300 TYR A C 1
ATOM 2337 O O . TYR A 1 300 ? 9.391 -2.436 -28.516 1 39.69 300 TYR A O 1
ATOM 2345 N N . PHE A 1 301 ? 8.266 -3.629 -27.391 1 44.09 301 PHE A N 1
ATOM 2346 C CA . PHE A 1 301 ? 8.641 -2.883 -26.203 1 44.09 301 PHE A CA 1
ATOM 2347 C C . PHE A 1 301 ? 10.055 -3.24 -25.75 1 44.09 301 PHE A C 1
ATOM 2349 O O . PHE A 1 301 ? 10.523 -4.355 -26 1 44.09 301 PHE A O 1
ATOM 2356 N N . THR A 1 302 ? 10.883 -2.285 -25.781 1 46.78 302 THR A N 1
ATOM 2357 C CA . THR A 1 302 ? 12.219 -2.303 -25.203 1 46.78 302 THR A CA 1
ATOM 2358 C C . THR A 1 302 ? 12.289 -3.285 -24.031 1 46.78 302 THR A C 1
ATOM 2360 O O . THR A 1 302 ? 11.359 -3.369 -23.234 1 46.78 302 THR A O 1
ATOM 2363 N N . VAL A 1 303 ? 12.969 -4.301 -24.328 1 52.62 303 VAL A N 1
ATOM 2364 C CA . VAL A 1 303 ? 13.352 -5.246 -23.297 1 52.62 303 VAL A CA 1
ATOM 2365 C C . VAL A 1 303 ? 13.445 -4.527 -21.953 1 52.62 303 VAL A C 1
ATOM 2367 O O . VAL A 1 303 ? 14.336 -3.697 -21.734 1 52.62 303 VAL A O 1
ATOM 2370 N N . ASP A 1 304 ? 12.281 -4.336 -21.266 1 64.44 304 ASP A N 1
ATOM 2371 C CA . ASP A 1 304 ? 12.141 -3.742 -19.938 1 64.44 304 ASP A CA 1
ATOM 2372 C C . ASP A 1 304 ? 12.766 -4.637 -18.859 1 64.44 304 ASP A C 1
ATOM 2374 O O . ASP A 1 304 ? 12.852 -5.855 -19.031 1 64.44 304 ASP A O 1
ATOM 2378 N N . GLU A 1 305 ? 13.719 -4.191 -18.109 1 68.5 305 GLU A N 1
ATOM 2379 C CA . GLU A 1 305 ? 14.391 -4.859 -17.016 1 68.5 305 GLU A CA 1
ATOM 2380 C C . GLU A 1 305 ? 13.414 -5.699 -16.188 1 68.5 305 GLU A C 1
ATOM 2382 O O . GLU A 1 305 ? 13.766 -6.777 -15.703 1 68.5 305 GLU A O 1
ATOM 2387 N N . THR A 1 306 ? 12.25 -5.34 -16.156 1 73.44 306 THR A N 1
ATOM 2388 C CA . THR A 1 306 ? 11.227 -6.074 -15.414 1 73.44 306 THR A CA 1
ATOM 2389 C C . THR A 1 306 ? 10.875 -7.379 -16.125 1 73.44 306 THR A C 1
ATOM 2391 O O . THR A 1 306 ? 10.688 -8.406 -15.477 1 73.44 306 THR A O 1
ATOM 2394 N N . PHE A 1 307 ? 10.852 -7.328 -17.375 1 79.69 307 PHE A N 1
ATOM 2395 C CA . PHE A 1 307 ? 10.547 -8.523 -18.156 1 79.69 307 PHE A CA 1
ATOM 2396 C C . PHE A 1 307 ? 11.664 -9.555 -18.016 1 79.69 307 PHE A C 1
ATOM 2398 O O . PHE A 1 307 ? 11.398 -10.742 -17.844 1 79.69 307 PHE A O 1
ATOM 2405 N N . LEU A 1 308 ? 12.852 -9.062 -18.125 1 82.38 308 LEU A N 1
ATOM 2406 C CA . LEU A 1 308 ? 13.992 -9.969 -18.047 1 82.38 308 LEU A CA 1
ATOM 2407 C C . LEU A 1 308 ? 14.055 -10.664 -16.703 1 82.38 308 LEU A C 1
ATOM 2409 O O . LEU A 1 308 ? 14.391 -11.852 -16.625 1 82.38 308 LEU A O 1
ATOM 2413 N N . GLU A 1 309 ? 13.727 -9.961 -15.75 1 83.81 309 GLU A N 1
ATOM 2414 C CA . GLU A 1 309 ? 13.727 -10.555 -14.422 1 83.81 309 GLU A CA 1
ATOM 2415 C C . GLU A 1 309 ? 12.617 -11.602 -14.289 1 83.81 309 GLU A C 1
ATOM 2417 O O . GLU A 1 309 ? 12.828 -12.664 -13.703 1 83.81 309 GLU A O 1
ATOM 2422 N N . LYS A 1 310 ? 11.484 -11.289 -14.75 1 85.94 310 LYS A N 1
ATOM 2423 C CA . LYS A 1 310 ? 10.391 -12.258 -14.75 1 85.94 310 LYS A CA 1
ATOM 2424 C C . LYS A 1 310 ? 10.766 -13.516 -15.516 1 85.94 310 LYS A C 1
ATOM 2426 O O . LYS A 1 310 ? 10.453 -14.633 -15.086 1 85.94 310 LYS A O 1
ATOM 2431 N N . ARG A 1 311 ? 11.438 -13.305 -16.609 1 89 311 ARG A N 1
ATOM 2432 C CA . ARG A 1 311 ? 11.883 -14.445 -17.406 1 89 311 ARG A CA 1
ATOM 2433 C C . ARG A 1 311 ? 12.906 -15.273 -16.641 1 89 311 ARG A C 1
ATOM 2435 O O . ARG A 1 311 ? 12.82 -16.5 -16.625 1 89 311 ARG A O 1
ATOM 2442 N N . ARG A 1 312 ? 13.891 -14.586 -16.062 1 91.19 312 ARG A N 1
ATOM 2443 C CA . ARG A 1 312 ? 14.906 -15.281 -15.289 1 91.19 312 ARG A CA 1
ATOM 2444 C C . ARG A 1 312 ? 14.266 -16.156 -14.211 1 91.19 312 ARG A C 1
ATOM 2446 O O . ARG A 1 312 ? 14.648 -17.312 -14.039 1 91.19 312 ARG A O 1
ATOM 2453 N N . ARG A 1 313 ? 13.289 -15.648 -13.516 1 91.44 313 ARG A N 1
ATOM 2454 C CA . ARG A 1 313 ? 12.594 -16.391 -12.469 1 91.44 313 ARG A CA 1
ATOM 2455 C C . ARG A 1 313 ? 11.805 -17.547 -13.055 1 91.44 313 ARG A C 1
ATOM 2457 O O . ARG A 1 313 ? 11.758 -18.641 -12.469 1 91.44 313 ARG A O 1
ATOM 2464 N N . GLY A 1 314 ? 11.195 -17.234 -14.164 1 93.69 314 GLY A N 1
ATOM 2465 C CA . GLY A 1 314 ? 10.477 -18.297 -14.852 1 93.69 314 GLY A CA 1
ATOM 2466 C C . GLY A 1 314 ? 11.375 -19.453 -15.281 1 93.69 314 GLY A C 1
ATOM 2467 O O . GLY A 1 314 ? 11 -20.609 -15.164 1 93.69 314 GLY A O 1
ATOM 2468 N N . LEU A 1 315 ? 12.531 -19.078 -15.773 1 95.5 315 LEU A N 1
ATOM 2469 C CA . LEU A 1 315 ? 13.492 -20.094 -16.188 1 95.5 315 LEU A CA 1
ATOM 2470 C C . LEU A 1 315 ? 14 -20.906 -15 1 95.5 315 LEU A C 1
ATOM 2472 O O . LEU A 1 315 ? 14.25 -22.109 -15.109 1 95.5 315 LEU A O 1
ATOM 2476 N N . THR A 1 316 ? 14.117 -20.219 -13.867 1 94.62 316 THR A N 1
ATOM 2477 C CA . THR A 1 316 ? 14.531 -20.906 -12.648 1 94.62 316 THR A CA 1
ATOM 2478 C C . THR A 1 316 ? 13.492 -21.953 -12.234 1 94.62 316 THR A C 1
ATOM 2480 O O . THR A 1 316 ? 13.844 -23.078 -11.891 1 94.62 316 THR A O 1
ATOM 2483 N N . ARG A 1 317 ? 12.242 -21.594 -12.258 1 94.12 317 ARG A N 1
ATOM 2484 C CA . ARG A 1 317 ? 11.18 -22.547 -11.938 1 94.12 317 ARG A CA 1
ATOM 2485 C C . ARG A 1 317 ? 11.156 -23.703 -12.93 1 94.12 317 ARG A C 1
ATOM 2487 O O . ARG A 1 317 ? 10.945 -24.844 -12.547 1 94.12 317 ARG A O 1
ATOM 2494 N N . PHE A 1 318 ? 11.391 -23.359 -14.18 1 95.69 318 PHE A N 1
ATOM 2495 C CA . PHE A 1 318 ? 11.398 -24.344 -15.266 1 95.69 318 PHE A CA 1
ATOM 2496 C C . PHE A 1 318 ? 12.43 -25.438 -15 1 95.69 318 PHE A C 1
ATOM 2498 O O . PHE A 1 318 ? 12.086 -26.609 -14.961 1 95.69 318 PHE A O 1
ATOM 2505 N N . LEU A 1 319 ? 13.633 -25.031 -14.734 1 96.56 319 LEU A N 1
ATOM 2506 C CA . LEU A 1 319 ? 14.711 -26 -14.57 1 96.56 319 LEU A CA 1
ATOM 2507 C C . LEU A 1 319 ? 14.57 -26.734 -13.25 1 96.56 319 LEU A C 1
ATOM 2509 O O . LEU A 1 319 ? 14.898 -27.922 -13.156 1 96.56 319 LEU A O 1
ATOM 2513 N N . ASN A 1 320 ? 14.117 -26.062 -12.258 1 94.38 320 ASN A N 1
ATOM 2514 C CA . ASN A 1 320 ? 13.961 -26.719 -10.969 1 94.38 320 ASN A CA 1
ATOM 2515 C C . ASN A 1 320 ? 12.883 -27.797 -11.016 1 94.38 320 ASN A C 1
ATOM 2517 O O . ASN A 1 320 ? 12.984 -28.828 -10.336 1 94.38 320 ASN A O 1
ATOM 2521 N N . PHE A 1 321 ? 11.891 -27.562 -11.766 1 94.88 321 PHE A N 1
ATOM 2522 C CA . PHE A 1 321 ? 10.883 -28.609 -11.938 1 94.88 321 PHE A CA 1
ATOM 2523 C C . PHE A 1 321 ? 11.484 -29.828 -12.625 1 94.88 321 PHE A C 1
ATOM 2525 O O . PHE A 1 321 ? 11.258 -30.953 -12.195 1 94.88 321 PHE A O 1
ATOM 2532 N N . ILE A 1 322 ? 12.266 -29.594 -13.672 1 96.31 322 ILE A N 1
ATOM 2533 C CA . ILE A 1 322 ? 12.828 -30.672 -14.477 1 96.31 322 ILE A CA 1
ATOM 2534 C C . ILE A 1 322 ? 13.773 -31.516 -13.625 1 96.31 322 ILE A C 1
ATOM 2536 O O . ILE A 1 322 ? 13.703 -32.75 -13.633 1 96.31 322 ILE A O 1
ATOM 2540 N N . VAL A 1 323 ? 14.539 -30.875 -12.828 1 95.25 323 VAL A N 1
ATOM 2541 C CA . VAL A 1 323 ? 15.57 -31.594 -12.086 1 95.25 323 VAL A CA 1
ATOM 2542 C C . VAL A 1 323 ? 14.945 -32.281 -10.883 1 95.25 323 VAL A C 1
ATOM 2544 O O . VAL A 1 323 ? 15.57 -33.156 -10.266 1 95.25 323 VAL A O 1
ATOM 2547 N N . ARG A 1 324 ? 13.719 -31.953 -10.602 1 90.88 324 ARG A N 1
ATOM 2548 C CA . ARG A 1 324 ? 13.055 -32.562 -9.461 1 90.88 324 ARG A CA 1
ATOM 2549 C C . ARG A 1 324 ? 12.055 -33.625 -9.922 1 90.88 324 ARG A C 1
ATOM 2551 O O . ARG A 1 324 ? 11.531 -34.375 -9.102 1 90.88 324 ARG A O 1
ATOM 2558 N N . HIS A 1 325 ? 11.773 -33.625 -11.18 1 94.19 325 HIS A N 1
ATOM 2559 C CA . HIS A 1 325 ? 10.875 -34.656 -11.727 1 94.19 325 HIS A CA 1
ATOM 2560 C C . HIS A 1 325 ? 11.516 -36.031 -11.68 1 94.19 325 HIS A C 1
ATOM 2562 O O . HIS A 1 325 ? 12.672 -36.188 -12.07 1 94.19 325 HIS A O 1
ATOM 2568 N N . PRO A 1 326 ? 10.812 -36.969 -11.234 1 92 326 PRO A N 1
ATOM 2569 C CA . PRO A 1 326 ? 11.383 -38.281 -11.016 1 92 326 PRO A CA 1
ATOM 2570 C C . PRO A 1 326 ? 11.953 -38.906 -12.289 1 92 326 PRO A C 1
ATOM 2572 O O . PRO A 1 326 ? 12.914 -39.688 -12.234 1 92 326 PRO A O 1
ATOM 2575 N N . VAL A 1 327 ? 11.406 -38.656 -13.469 1 94.81 327 VAL A N 1
ATOM 2576 C CA . VAL A 1 327 ? 11.82 -39.281 -14.727 1 94.81 327 VAL A CA 1
ATOM 2577 C C . VAL A 1 327 ? 12.719 -38.312 -15.5 1 94.81 327 VAL A C 1
ATOM 2579 O O . VAL A 1 327 ? 13.805 -38.688 -15.945 1 94.81 327 VAL A O 1
ATOM 2582 N N . LEU A 1 328 ? 12.375 -37.062 -15.602 1 95.62 328 LEU A N 1
ATOM 2583 C CA . LEU A 1 328 ? 13.07 -36.094 -16.438 1 95.62 328 LEU A CA 1
ATOM 2584 C C . LEU A 1 328 ? 14.469 -35.812 -15.914 1 95.62 328 LEU A C 1
ATOM 2586 O O . LEU A 1 328 ? 15.383 -35.531 -16.688 1 95.62 328 LEU A O 1
ATOM 2590 N N . LYS A 1 329 ? 14.648 -35.906 -14.617 1 94.12 329 LYS A N 1
ATOM 2591 C CA . LYS A 1 329 ? 15.938 -35.594 -14 1 94.12 329 LYS A CA 1
ATOM 2592 C C . LYS A 1 329 ? 17.031 -36.531 -14.531 1 94.12 329 LYS A C 1
ATOM 2594 O O . LYS A 1 329 ? 18.203 -36.156 -14.539 1 94.12 329 LYS A O 1
ATOM 2599 N N . ASN A 1 330 ? 16.594 -37.656 -14.984 1 93.31 330 ASN A N 1
ATOM 2600 C CA . ASN A 1 330 ? 17.547 -38.688 -15.391 1 93.31 330 ASN A CA 1
ATOM 2601 C C . ASN A 1 330 ? 17.797 -38.656 -16.891 1 93.31 330 ASN A C 1
ATOM 2603 O O . ASN A 1 330 ? 18.562 -39.469 -17.422 1 93.31 330 ASN A O 1
ATOM 2607 N N . ASP A 1 331 ? 17.203 -37.781 -17.578 1 95.75 331 ASP A N 1
ATOM 2608 C CA . ASP A 1 331 ? 17.391 -37.688 -19.031 1 95.75 331 ASP A CA 1
ATOM 2609 C C . ASP A 1 331 ? 18.781 -37.188 -19.359 1 95.75 331 ASP A C 1
ATOM 2611 O O . ASP A 1 331 ? 19.297 -36.25 -18.719 1 95.75 331 ASP A O 1
ATOM 2615 N N . TYR A 1 332 ? 19.391 -37.75 -20.328 1 95.44 332 TYR A N 1
ATOM 2616 C CA . TYR A 1 332 ? 20.781 -37.406 -20.656 1 95.44 332 TYR A CA 1
ATOM 2617 C C . TYR A 1 332 ? 20.891 -36 -21.25 1 95.44 332 TYR A C 1
ATOM 2619 O O . TYR A 1 332 ? 21.922 -35.344 -21.109 1 95.44 332 TYR A O 1
ATOM 2627 N N . LEU A 1 333 ? 19.844 -35.594 -21.969 1 96.81 333 LEU A N 1
ATOM 2628 C CA . LEU A 1 333 ? 19.875 -34.25 -22.531 1 96.81 333 LEU A CA 1
ATOM 2629 C C . LEU A 1 333 ? 19.844 -33.188 -21.422 1 96.81 333 LEU A C 1
ATOM 2631 O O . LEU A 1 333 ? 20.422 -32.125 -21.547 1 96.81 333 LEU A O 1
ATOM 2635 N N . VAL A 1 334 ? 19.062 -33.469 -20.328 1 97.38 334 VAL A N 1
ATOM 2636 C CA . VAL A 1 334 ? 19.031 -32.594 -19.172 1 97.38 334 VAL A CA 1
ATOM 2637 C C . VAL A 1 334 ? 20.406 -32.531 -18.516 1 97.38 334 VAL A C 1
ATOM 2639 O O . VAL A 1 334 ? 20.906 -31.453 -18.188 1 97.38 334 VAL A O 1
ATOM 2642 N N . GLU A 1 335 ? 21.016 -33.625 -18.422 1 96.31 335 GLU A N 1
ATOM 2643 C CA . GLU A 1 335 ? 22.375 -33.688 -17.875 1 96.31 335 GLU A CA 1
ATOM 2644 C C . GLU A 1 335 ? 23.359 -32.906 -18.719 1 96.31 335 GLU A C 1
ATOM 2646 O O . GLU A 1 335 ? 24.172 -32.156 -18.203 1 96.31 335 GLU A O 1
ATOM 2651 N N . MET A 1 336 ? 23.266 -33.125 -19.969 1 96.38 336 MET A N 1
ATOM 2652 C CA . MET A 1 336 ? 24.141 -32.406 -20.891 1 96.38 336 MET A CA 1
ATOM 2653 C C . MET A 1 336 ? 23.922 -30.906 -20.797 1 96.38 336 MET A C 1
ATOM 2655 O O . MET A 1 336 ? 24.875 -30.141 -20.766 1 96.38 336 MET A O 1
ATOM 2659 N N . PHE A 1 337 ? 22.672 -30.484 -20.734 1 97.69 337 PHE A N 1
ATOM 2660 C CA . PHE A 1 337 ? 22.297 -29.078 -20.656 1 97.69 337 PHE A CA 1
ATOM 2661 C C . PHE A 1 337 ? 22.938 -28.422 -19.438 1 97.69 337 PHE A C 1
ATOM 2663 O O . PHE A 1 337 ? 23.359 -27.266 -19.5 1 97.69 337 PHE A O 1
ATOM 2670 N N . LEU A 1 338 ? 23.016 -29.141 -18.312 1 97.25 338 LEU A N 1
ATOM 2671 C CA . LEU A 1 338 ? 23.453 -28.578 -17.047 1 97.25 338 LEU A CA 1
ATOM 2672 C C . LEU A 1 338 ? 24.953 -28.734 -16.875 1 97.25 338 LEU A C 1
ATOM 2674 O O . LEU A 1 338 ? 25.547 -28.109 -15.984 1 97.25 338 LEU A O 1
ATOM 2678 N N . THR A 1 339 ? 25.594 -29.469 -17.75 1 96.12 339 THR A N 1
ATOM 2679 C CA . THR A 1 339 ? 27 -29.766 -17.5 1 96.12 339 THR A CA 1
ATOM 2680 C C . THR A 1 339 ? 27.875 -29.328 -18.672 1 96.12 339 THR A C 1
ATOM 2682 O O . THR A 1 339 ? 29.031 -28.953 -18.5 1 96.12 339 THR A O 1
ATOM 2685 N N . GLU A 1 340 ? 27.328 -29.391 -19.844 1 95.25 340 GLU A N 1
ATOM 2686 C CA . GLU A 1 340 ? 28.125 -29.078 -21.031 1 95.25 340 GLU A CA 1
ATOM 2687 C C . GLU A 1 340 ? 28.531 -27.609 -21.047 1 95.25 340 GLU A C 1
ATOM 2689 O O . GLU A 1 340 ? 27.688 -26.719 -21.016 1 95.25 340 GLU A O 1
ATOM 2694 N N . GLN A 1 341 ? 29.766 -27.328 -21.156 1 93.69 341 GLN A N 1
ATOM 2695 C CA . GLN A 1 341 ? 30.297 -25.969 -21.094 1 93.69 341 GLN A CA 1
ATOM 2696 C C . GLN A 1 341 ? 30.188 -25.25 -22.438 1 93.69 341 GLN A C 1
ATOM 2698 O O . GLN A 1 341 ? 30.109 -24.031 -22.484 1 93.69 341 GLN A O 1
ATOM 2703 N N . SER A 1 342 ? 30.188 -25.984 -23.453 1 91.5 342 SER A N 1
ATOM 2704 C CA . SER A 1 342 ? 30.094 -25.391 -24.781 1 91.5 342 SER A CA 1
ATOM 2705 C C . SER A 1 342 ? 28.688 -24.859 -25.047 1 91.5 342 SER A C 1
ATOM 2707 O O . SER A 1 342 ? 27.734 -25.234 -24.344 1 91.5 342 SER A O 1
ATOM 2709 N N . GLN A 1 343 ? 28.625 -24.016 -25.969 1 91.19 343 GLN A N 1
ATOM 2710 C CA . GLN A 1 343 ? 27.312 -23.547 -26.375 1 91.19 343 GLN A CA 1
ATOM 2711 C C . GLN A 1 343 ? 26.5 -24.688 -27 1 91.19 343 GLN A C 1
ATOM 2713 O O . GLN A 1 343 ? 27.031 -25.531 -27.703 1 91.19 343 GLN A O 1
ATOM 2718 N N . ILE A 1 344 ? 25.266 -24.703 -26.703 1 93.44 344 ILE A N 1
ATOM 2719 C CA . ILE A 1 344 ? 24.406 -25.781 -27.156 1 93.44 344 ILE A CA 1
ATOM 2720 C C . ILE A 1 344 ? 24.375 -25.812 -28.688 1 93.44 344 ILE A C 1
ATOM 2722 O O . ILE A 1 344 ? 24.328 -26.891 -29.281 1 93.44 344 ILE A O 1
ATOM 2726 N N . ALA A 1 345 ? 24.438 -24.656 -29.281 1 90.94 345 ALA A N 1
ATOM 2727 C CA . ALA A 1 345 ? 24.484 -24.594 -30.75 1 90.94 345 ALA A CA 1
ATOM 2728 C C . ALA A 1 345 ? 25.672 -25.359 -31.297 1 90.94 345 ALA A C 1
ATOM 2730 O O . ALA A 1 345 ? 25.578 -26.031 -32.312 1 90.94 345 ALA A O 1
ATOM 2731 N N . GLU A 1 346 ? 26.781 -25.188 -30.688 1 91.75 346 GLU A N 1
ATOM 2732 C CA . GLU A 1 346 ? 28 -25.906 -31.078 1 91.75 346 GLU A CA 1
ATOM 2733 C C . GLU A 1 346 ? 27.859 -27.391 -30.797 1 91.75 346 GLU A C 1
ATOM 2735 O O . GLU A 1 346 ? 28.297 -28.219 -31.609 1 91.75 346 GLU A O 1
ATOM 2740 N N . TRP A 1 347 ? 27.281 -27.719 -29.703 1 94.44 347 TRP A N 1
ATOM 2741 C CA . TRP A 1 347 ? 27.062 -29.109 -29.328 1 94.44 347 TRP A CA 1
ATOM 2742 C C . TRP A 1 347 ? 26.172 -29.812 -30.344 1 94.44 347 TRP A C 1
ATOM 2744 O O . TRP A 1 347 ? 26.422 -30.953 -30.719 1 94.44 347 TRP A O 1
ATOM 2754 N N . ARG A 1 348 ? 25.188 -29.203 -30.812 1 92.69 348 ARG A N 1
ATOM 2755 C CA . ARG A 1 348 ? 24.188 -29.766 -31.719 1 92.69 348 ARG A CA 1
ATOM 2756 C C . ARG A 1 348 ? 24.812 -30.047 -33.094 1 92.69 348 ARG A C 1
ATOM 2758 O O . ARG A 1 348 ? 24.297 -30.875 -33.844 1 92.69 348 ARG A O 1
ATOM 2765 N N . LYS A 1 349 ? 25.906 -29.344 -33.438 1 93.25 349 LYS A N 1
ATOM 2766 C CA . LYS A 1 349 ? 26.594 -29.578 -34.688 1 93.25 349 LYS A CA 1
ATOM 2767 C C . LYS A 1 349 ? 27.312 -30.922 -34.688 1 93.25 349 LYS A C 1
ATOM 2769 O O . LYS A 1 349 ? 27.422 -31.578 -35.75 1 93.25 349 LYS A O 1
ATOM 2774 N N . ASN A 1 350 ? 27.719 -31.328 -33.562 1 92.19 350 ASN A N 1
ATOM 2775 C CA . ASN A 1 350 ? 28.547 -32.531 -33.469 1 92.19 350 ASN A CA 1
ATOM 2776 C C . ASN A 1 350 ? 27.75 -33.719 -32.938 1 92.19 350 ASN A C 1
ATOM 2778 O O . ASN A 1 350 ? 28.234 -34.844 -32.938 1 92.19 350 ASN A O 1
ATOM 2782 N N . ASN A 1 351 ? 26.578 -33.406 -32.469 1 93.25 351 ASN A N 1
ATOM 2783 C CA . ASN A 1 351 ? 25.781 -34.469 -31.812 1 93.25 351 ASN A CA 1
ATOM 2784 C C . ASN A 1 351 ? 24.328 -34.438 -32.281 1 93.25 351 ASN A C 1
ATOM 2786 O O . ASN A 1 351 ? 23.766 -33.344 -32.5 1 93.25 351 ASN A O 1
ATOM 2790 N N . THR A 1 352 ? 23.75 -35.562 -32.562 1 92.31 352 THR A N 1
ATOM 2791 C CA . THR A 1 352 ? 22.328 -35.656 -32.875 1 92.31 352 THR A CA 1
ATOM 2792 C C . THR A 1 352 ? 21.562 -36.219 -31.703 1 92.31 352 THR A C 1
ATOM 2794 O O . THR A 1 352 ? 21.734 -37.375 -31.328 1 92.31 352 THR A O 1
ATOM 2797 N N . PRO A 1 353 ? 20.75 -35.438 -31.125 1 93.38 353 PRO A N 1
ATOM 2798 C CA . PRO A 1 353 ? 20.016 -35.906 -29.953 1 93.38 353 PRO A CA 1
ATOM 2799 C C . PRO A 1 353 ? 19.031 -37.031 -30.266 1 93.38 353 PRO A C 1
ATOM 2801 O O . PRO A 1 353 ? 18.422 -37 -31.344 1 93.38 353 PRO A O 1
ATOM 2804 N N . ASP A 1 354 ? 18.906 -37.969 -29.438 1 93.5 354 ASP A N 1
ATOM 2805 C CA . ASP A 1 354 ? 17.891 -39.031 -29.531 1 93.5 354 ASP A CA 1
ATOM 2806 C C . ASP A 1 354 ? 16.516 -38.5 -29.094 1 93.5 354 ASP A C 1
ATOM 2808 O O . ASP A 1 354 ? 16.297 -38.25 -27.922 1 93.5 354 ASP A O 1
ATOM 2812 N N . LEU A 1 355 ? 15.617 -38.406 -30.047 1 94.88 355 LEU A N 1
ATOM 2813 C CA . LEU A 1 355 ? 14.305 -37.844 -29.75 1 94.88 355 LEU A CA 1
ATOM 2814 C C . LEU A 1 355 ? 13.234 -38.906 -29.75 1 94.88 355 LEU A C 1
ATOM 2816 O O . LEU A 1 355 ? 12.047 -38.625 -29.953 1 94.88 355 LEU A O 1
ATOM 2820 N N . THR A 1 356 ? 13.656 -40.188 -29.484 1 94.69 356 THR A N 1
ATOM 2821 C CA . THR A 1 356 ? 12.719 -41.281 -29.453 1 94.69 356 THR A CA 1
ATOM 2822 C C . THR A 1 356 ? 11.773 -41.188 -28.25 1 94.69 356 THR A C 1
ATOM 2824 O O . THR A 1 356 ? 12.195 -40.781 -27.156 1 94.69 356 THR A O 1
ATOM 2827 N N . GLU A 1 357 ? 10.586 -41.5 -28.547 1 93.69 357 GLU A N 1
ATOM 2828 C CA . GLU A 1 357 ? 9.57 -41.406 -27.5 1 93.69 357 GLU A CA 1
ATOM 2829 C C . GLU A 1 357 ? 9.883 -42.375 -26.359 1 93.69 357 GLU A C 1
ATOM 2831 O O . GLU A 1 357 ? 10.406 -43.469 -26.578 1 93.69 357 GLU A O 1
ATOM 2836 N N . GLU A 1 358 ? 9.57 -42 -25.172 1 93.75 358 GLU A N 1
ATOM 2837 C CA . GLU A 1 358 ? 9.844 -42.781 -23.969 1 93.75 358 GLU A CA 1
ATOM 2838 C C . GLU A 1 358 ? 9.32 -44.219 -24.094 1 93.75 358 GLU A C 1
ATOM 2840 O O . GLU A 1 358 ? 9.969 -45.156 -23.641 1 93.75 358 GLU A O 1
ATOM 2845 N N . TYR A 1 359 ? 8.188 -44.438 -24.734 1 90.5 359 TYR A N 1
ATOM 2846 C CA . TYR A 1 359 ? 7.523 -45.719 -24.828 1 90.5 359 TYR A CA 1
ATOM 2847 C C . TYR A 1 359 ? 8.398 -46.719 -25.562 1 90.5 359 TYR A C 1
ATOM 2849 O O . TYR A 1 359 ? 8.344 -47.938 -25.297 1 90.5 359 TYR A O 1
ATOM 2857 N N . ILE A 1 360 ? 9.141 -46.281 -26.516 1 90.19 360 ILE A N 1
ATOM 2858 C CA . ILE A 1 360 ? 9.953 -47.156 -27.359 1 90.19 360 ILE A CA 1
ATOM 2859 C C . ILE A 1 360 ? 11.133 -47.688 -26.547 1 90.19 360 ILE A C 1
ATOM 2861 O O . ILE A 1 360 ? 11.5 -48.844 -26.688 1 90.19 360 ILE A O 1
ATOM 2865 N N . ASN A 1 361 ? 11.578 -46.906 -25.641 1 87.06 361 ASN A N 1
ATOM 2866 C CA . ASN A 1 361 ? 12.742 -47.281 -24.859 1 87.06 361 ASN A CA 1
ATOM 2867 C C . ASN A 1 361 ? 12.352 -48 -23.578 1 87.06 361 ASN A C 1
ATOM 2869 O O . ASN A 1 361 ? 13.086 -48.875 -23.094 1 87.06 361 ASN A O 1
ATOM 2873 N N . LYS A 1 362 ? 11.219 -47.531 -23.047 1 84.5 362 LYS A N 1
ATOM 2874 C CA . LYS A 1 362 ? 10.758 -48.125 -21.781 1 84.5 362 LYS A CA 1
ATOM 2875 C C . LYS A 1 362 ? 9.516 -48.969 -22 1 84.5 362 LYS A C 1
ATOM 2877 O O . LYS A 1 362 ? 8.453 -48.469 -22.359 1 84.5 362 LYS A O 1
ATOM 2882 N N . ARG A 1 363 ? 9.672 -50.25 -22.141 1 79.75 363 ARG A N 1
ATOM 2883 C CA . ARG A 1 363 ? 8.531 -51.156 -22.359 1 79.75 363 ARG A CA 1
ATOM 2884 C C . ARG A 1 363 ? 7.762 -51.375 -21.062 1 79.75 363 ARG A C 1
ATOM 2886 O O . ARG A 1 363 ? 8.352 -51.406 -19.984 1 79.75 363 ARG A O 1
ATOM 2893 N N . ILE A 1 364 ? 6.496 -51.438 -21.219 1 86.81 364 ILE A N 1
ATOM 2894 C CA . ILE A 1 364 ? 5.621 -51.656 -20.062 1 86.81 364 ILE A CA 1
ATOM 2895 C C . ILE A 1 364 ? 5.816 -53.062 -19.531 1 86.81 364 ILE A C 1
ATOM 2897 O O . ILE A 1 364 ? 5.82 -54.031 -20.297 1 86.81 364 ILE A O 1
ATOM 2901 N N . THR A 1 365 ? 6.137 -53.125 -18.281 1 89.25 365 THR A N 1
ATOM 2902 C CA . THR A 1 365 ? 6.297 -54.406 -17.609 1 89.25 365 THR A CA 1
ATOM 2903 C C . THR A 1 365 ? 5.008 -54.812 -16.906 1 89.25 365 THR A C 1
ATOM 2905 O O . THR A 1 365 ? 4.145 -53.969 -16.641 1 89.25 365 THR A O 1
ATOM 2908 N N . PRO A 1 366 ? 4.875 -56.062 -16.75 1 90.25 366 PRO A N 1
ATOM 2909 C CA . PRO A 1 366 ? 3.684 -56.531 -16.031 1 90.25 366 PRO A CA 1
ATOM 2910 C C . PRO A 1 366 ? 3.557 -55.906 -14.641 1 90.25 366 PRO A C 1
ATOM 2912 O O . PRO A 1 366 ? 2.443 -55.656 -14.164 1 90.25 366 PRO A O 1
ATOM 2915 N N . GLU A 1 367 ? 4.605 -55.594 -14.062 1 90.62 367 GLU A N 1
ATOM 2916 C CA . GLU A 1 367 ? 4.59 -54.969 -12.758 1 90.62 367 GLU A CA 1
ATOM 2917 C C . GLU A 1 367 ? 4.008 -53.531 -12.844 1 90.62 367 GLU A C 1
ATOM 2919 O O . GLU A 1 367 ? 3.27 -53.125 -11.953 1 90.62 367 GLU A O 1
ATOM 2924 N N . MET A 1 368 ? 4.309 -52.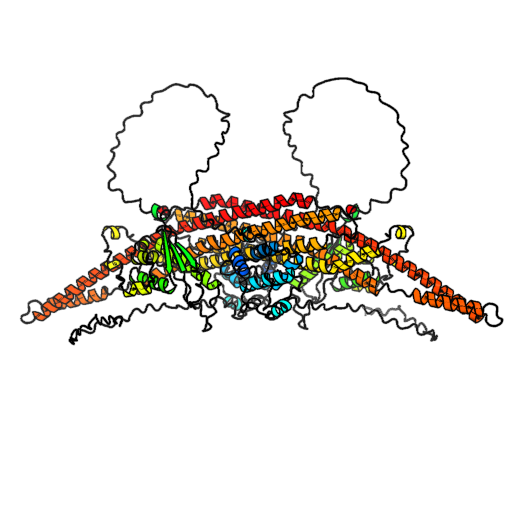875 -13.953 1 91.12 368 MET A N 1
ATOM 2925 C CA . MET A 1 368 ? 3.797 -51.531 -14.172 1 91.12 368 MET A CA 1
ATOM 2926 C C . MET A 1 368 ? 2.293 -51.531 -14.422 1 91.12 368 MET A C 1
ATOM 2928 O O . MET A 1 368 ? 1.563 -50.688 -13.914 1 91.12 368 MET A O 1
ATOM 2932 N N . GLU A 1 369 ? 1.934 -52.438 -15.109 1 91.38 369 GLU A N 1
ATOM 2933 C CA . GLU A 1 369 ? 0.517 -52.594 -15.438 1 91.38 369 GLU A CA 1
ATOM 2934 C C . GLU A 1 369 ? -0.309 -52.875 -14.188 1 91.38 369 GLU A C 1
ATOM 2936 O O . GLU A 1 369 ? -1.445 -52.438 -14.062 1 91.38 369 GLU A O 1
ATOM 2941 N N . ALA A 1 370 ? 0.283 -53.656 -13.273 1 91.38 370 ALA A N 1
ATOM 2942 C CA . ALA A 1 370 ? -0.418 -54.062 -12.055 1 91.38 370 ALA A CA 1
ATOM 2943 C C . ALA A 1 370 ? -0.642 -52.875 -11.133 1 91.38 370 ALA A C 1
ATOM 2945 O O . ALA A 1 370 ? -1.553 -52.875 -10.297 1 91.38 370 ALA A O 1
ATOM 2946 N N . ARG A 1 371 ? 0.085 -51.844 -11.32 1 90.69 371 ARG A N 1
ATOM 2947 C CA . ARG A 1 371 ? -0.005 -50.656 -10.461 1 90.69 371 ARG A CA 1
ATOM 2948 C C . ARG A 1 371 ? -1.143 -49.75 -10.906 1 90.69 371 ARG A C 1
ATOM 2950 O O . ARG A 1 371 ? -1.561 -48.844 -10.156 1 90.69 371 ARG A O 1
ATOM 2957 N N . LEU A 1 372 ? -1.708 -49.969 -12.023 1 93.31 372 LEU A N 1
ATOM 2958 C CA . LEU A 1 372 ? -2.746 -49.094 -12.57 1 93.31 372 LEU A CA 1
ATOM 2959 C C . LEU A 1 372 ? -4.086 -49.375 -11.898 1 93.31 372 LEU A C 1
ATOM 2961 O O . LEU A 1 372 ? -4.602 -50.469 -11.945 1 93.31 372 LEU A O 1
ATOM 2965 N N . PRO A 1 373 ? -4.598 -48.406 -11.266 1 91.69 373 PRO A N 1
ATOM 2966 C CA . PRO A 1 373 ? -5.926 -48.594 -10.68 1 91.69 373 PRO A CA 1
ATOM 2967 C C . PRO A 1 373 ? -7.02 -48.75 -11.734 1 91.69 373 PRO A C 1
ATOM 2969 O O . PRO A 1 373 ? -6.934 -48.156 -12.812 1 91.69 373 PRO A O 1
ATOM 2972 N N . ALA A 1 374 ? -8.055 -49.406 -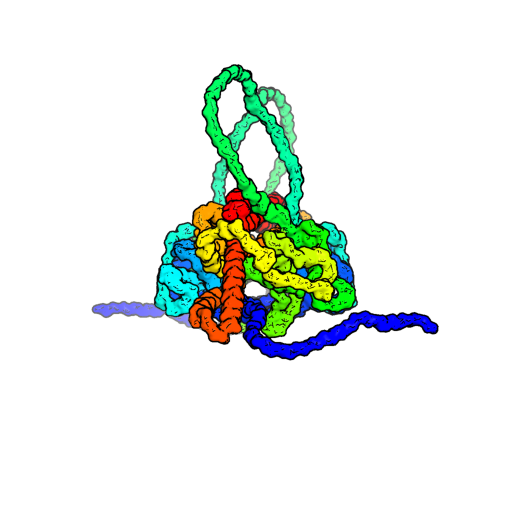11.398 1 91.12 374 ALA A N 1
ATOM 2973 C CA . ALA A 1 374 ? -9.156 -49.656 -12.32 1 91.12 374 ALA A CA 1
ATOM 2974 C C . ALA A 1 374 ? -9.93 -48.375 -12.633 1 91.12 374 ALA A C 1
ATOM 2976 O O . ALA A 1 374 ? -10.477 -48.219 -13.727 1 91.12 374 ALA A O 1
ATOM 2977 N N . ASN A 1 375 ? -9.93 -47.469 -11.727 1 92.44 375 ASN A N 1
ATOM 2978 C CA . ASN A 1 375 ? -10.695 -46.25 -11.898 1 92.44 375 ASN A CA 1
ATOM 2979 C C . ASN A 1 375 ? -9.805 -45.094 -12.297 1 92.44 375 ASN A C 1
ATOM 2981 O O . ASN A 1 375 ? -10.07 -43.938 -11.93 1 92.44 375 ASN A O 1
ATOM 2985 N N . LEU A 1 376 ? -8.711 -45.375 -12.961 1 94.38 376 LEU A N 1
ATOM 2986 C CA . LEU A 1 376 ? -7.742 -44.344 -13.32 1 94.38 376 LEU A CA 1
ATOM 2987 C C . LEU A 1 376 ? -8.391 -43.281 -14.18 1 94.38 376 LEU A C 1
ATOM 2989 O O . LEU A 1 376 ? -8.219 -42.062 -13.93 1 94.38 376 LEU A O 1
ATOM 2993 N N . ASP A 1 377 ? -9.164 -43.594 -15.156 1 93.44 377 ASP A N 1
ATOM 2994 C CA . ASP A 1 377 ? -9.781 -42.656 -16.078 1 93.44 377 ASP A CA 1
ATOM 2995 C C . ASP A 1 377 ? -10.734 -41.719 -15.328 1 93.44 377 ASP A C 1
ATOM 2997 O O . ASP A 1 377 ? -10.805 -40.5 -15.633 1 93.44 377 ASP A O 1
ATOM 3001 N N . GLU A 1 378 ? -11.398 -42.25 -14.391 1 93.38 378 GLU A N 1
ATOM 3002 C CA . GLU A 1 378 ? -12.297 -41.438 -13.578 1 93.38 378 GLU A CA 1
ATOM 3003 C C . GLU A 1 378 ? -11.516 -40.438 -12.734 1 93.38 378 GLU A C 1
ATOM 3005 O O . GLU A 1 378 ? -11.93 -39.281 -12.602 1 93.38 378 GLU A O 1
ATOM 3010 N N . ARG A 1 379 ? -10.438 -40.906 -12.188 1 93.38 379 ARG A N 1
ATOM 3011 C CA . ARG A 1 379 ? -9.594 -40.031 -11.383 1 93.38 379 ARG A CA 1
ATOM 3012 C C . ARG A 1 379 ? -9.023 -38.906 -12.219 1 93.38 379 ARG A C 1
ATOM 3014 O O . ARG A 1 379 ? -9.055 -37.75 -11.805 1 93.38 379 ARG A O 1
ATOM 3021 N N . LEU A 1 380 ? -8.586 -39.281 -13.367 1 95.62 380 LEU A N 1
ATOM 3022 C CA . LEU A 1 380 ? -8 -38.281 -14.266 1 95.62 380 LEU A CA 1
ATOM 3023 C C . LEU A 1 380 ? -9.047 -37.281 -14.711 1 95.62 380 LEU A C 1
ATOM 3025 O O . LEU A 1 380 ? -8.766 -36.062 -14.766 1 95.62 380 LEU A O 1
ATOM 3029 N N . ASP A 1 381 ? -10.242 -37.719 -14.969 1 94.19 381 ASP A N 1
ATOM 3030 C CA . ASP A 1 381 ? -11.32 -36.844 -15.406 1 94.19 381 ASP A CA 1
ATOM 3031 C C . ASP A 1 381 ? -11.727 -35.875 -14.289 1 94.19 381 ASP A C 1
ATOM 3033 O O . ASP A 1 381 ? -11.984 -34.719 -14.547 1 94.19 381 ASP A O 1
ATOM 3037 N N . LYS A 1 382 ? -11.766 -36.375 -13.141 1 91.44 382 LYS A N 1
ATOM 3038 C CA . LYS A 1 382 ? -12.109 -35.562 -11.992 1 91.44 382 LYS A CA 1
ATOM 3039 C C . LYS A 1 382 ? -11.109 -34.406 -11.82 1 91.44 382 LYS A C 1
ATOM 3041 O O . LYS A 1 382 ? -11.5 -33.25 -11.586 1 91.44 382 LYS A O 1
ATOM 3046 N N . VAL A 1 383 ? -9.867 -34.75 -11.914 1 93.19 383 VAL A N 1
ATOM 3047 C CA . VAL A 1 383 ? -8.82 -33.75 -11.75 1 93.19 383 VAL A CA 1
ATOM 3048 C C . VAL A 1 383 ? -8.859 -32.75 -12.914 1 93.19 383 VAL A C 1
ATOM 3050 O O . VAL A 1 383 ? -8.797 -31.531 -12.703 1 93.19 383 VAL A O 1
ATOM 3053 N N . ASN A 1 384 ? -8.969 -33.25 -14.117 1 94.81 384 ASN A N 1
ATOM 3054 C CA . ASN A 1 384 ? -8.953 -32.406 -15.312 1 94.81 384 ASN A CA 1
ATOM 3055 C C . ASN A 1 384 ? -10.094 -31.391 -15.297 1 94.81 384 ASN A C 1
ATOM 3057 O O . ASN A 1 384 ? -9.914 -30.25 -15.711 1 94.81 384 ASN A O 1
ATOM 3061 N N . LYS A 1 385 ? -11.258 -31.703 -14.805 1 91.88 385 LYS A N 1
ATOM 3062 C CA . LYS A 1 385 ? -12.43 -30.844 -14.773 1 91.88 385 LYS A CA 1
ATOM 3063 C C . LYS A 1 385 ? -12.227 -29.672 -13.82 1 91.88 385 LYS A C 1
ATOM 3065 O O . LYS A 1 385 ? -12.781 -28.578 -14.039 1 91.88 385 LYS A O 1
ATOM 3070 N N . LYS A 1 386 ? -11.422 -29.891 -12.875 1 91.5 386 LYS A N 1
ATOM 3071 C CA . LYS A 1 386 ? -11.25 -28.875 -11.844 1 91.5 386 LYS A CA 1
ATOM 3072 C C . LYS A 1 386 ? -10.047 -27.984 -12.141 1 91.5 386 LYS A C 1
ATOM 3074 O O . LYS A 1 386 ? -9.875 -26.922 -11.531 1 91.5 386 LYS A O 1
ATOM 3079 N N . LEU A 1 387 ? -9.211 -28.375 -13.016 1 93.5 387 LEU A N 1
ATOM 3080 C CA . LEU A 1 387 ? -7.906 -27.75 -13.203 1 93.5 387 LEU A CA 1
ATOM 3081 C C . LEU A 1 387 ? -8.055 -26.312 -13.656 1 93.5 387 LEU A C 1
ATOM 3083 O O . LEU A 1 387 ? -7.371 -25.422 -13.141 1 93.5 387 LEU A O 1
ATOM 3087 N N . ASP A 1 388 ? -8.984 -26.031 -14.547 1 92.75 388 ASP A N 1
ATOM 3088 C CA . ASP A 1 388 ? -9.125 -24.672 -15.078 1 92.75 388 ASP A CA 1
ATOM 3089 C C . ASP A 1 388 ? -9.508 -23.688 -13.977 1 92.75 388 ASP A C 1
ATOM 3091 O O . ASP A 1 388 ? -8.898 -22.625 -13.852 1 92.75 388 ASP A O 1
ATOM 3095 N N . ASP A 1 389 ? -10.453 -24.016 -13.188 1 89.25 389 ASP A N 1
ATOM 3096 C CA . ASP A 1 389 ? -10.898 -23.156 -12.086 1 89.25 389 ASP A CA 1
ATOM 3097 C C . ASP A 1 389 ? -9.781 -22.984 -11.055 1 89.25 389 ASP A C 1
ATOM 3099 O O . ASP A 1 389 ? -9.562 -21.859 -10.57 1 89.25 389 ASP A O 1
ATOM 3103 N N . THR A 1 390 ? -9.125 -24.062 -10.75 1 91.88 390 THR A N 1
ATOM 3104 C CA . THR A 1 390 ? -8.047 -24 -9.766 1 91.88 390 THR A CA 1
ATOM 3105 C C . THR A 1 390 ? -6.914 -23.094 -10.258 1 91.88 390 THR A C 1
ATOM 3107 O O . THR A 1 390 ? -6.34 -22.328 -9.484 1 91.88 390 THR A O 1
ATOM 3110 N N . ILE A 1 391 ? -6.645 -23.203 -11.531 1 94.12 391 ILE A N 1
ATOM 3111 C CA . ILE A 1 391 ? -5.613 -22.375 -12.133 1 94.12 391 ILE A CA 1
ATOM 3112 C C . ILE A 1 391 ? -5.988 -20.891 -11.984 1 94.12 391 ILE A C 1
ATOM 3114 O O . ILE A 1 391 ? -5.156 -20.078 -11.609 1 94.12 391 ILE A O 1
ATOM 3118 N N . ASP A 1 392 ? -7.203 -20.562 -12.203 1 90.81 392 ASP A N 1
ATOM 3119 C CA . ASP A 1 392 ? -7.664 -19.172 -12.109 1 90.81 392 ASP A CA 1
ATOM 3120 C C . ASP A 1 392 ? -7.547 -18.656 -10.68 1 90.81 392 ASP A C 1
ATOM 3122 O O . ASP A 1 392 ? -7.148 -17.5 -10.469 1 90.81 392 ASP A O 1
ATOM 3126 N N . HIS A 1 393 ? -7.887 -19.469 -9.773 1 90 393 HIS A N 1
ATOM 3127 C CA . HIS A 1 393 ? -7.781 -19.062 -8.375 1 90 393 HIS A CA 1
ATOM 3128 C C . HIS A 1 393 ? -6.328 -18.812 -7.984 1 90 393 HIS A C 1
ATOM 3130 O O . HIS A 1 393 ? -6.023 -17.812 -7.332 1 90 393 HIS A O 1
ATOM 3136 N N . TYR A 1 394 ? -5.469 -19.656 -8.383 1 93.19 394 TYR A N 1
ATOM 3137 C CA . TYR A 1 394 ? -4.062 -19.469 -8.047 1 93.19 394 TYR A CA 1
ATOM 3138 C C . TYR A 1 394 ? -3.482 -18.266 -8.773 1 93.19 394 TYR A C 1
ATOM 3140 O O . TYR A 1 394 ? -2.613 -17.578 -8.25 1 93.19 394 TYR A O 1
ATOM 3148 N N . ARG A 1 395 ? -3.947 -18.078 -9.984 1 93.06 395 ARG A N 1
ATOM 3149 C CA . ARG A 1 395 ? -3.537 -16.859 -10.688 1 93.06 395 ARG A CA 1
ATOM 3150 C C . ARG A 1 395 ? -3.932 -15.609 -9.906 1 93.06 395 ARG A C 1
ATOM 3152 O O . ARG A 1 395 ? -3.125 -14.695 -9.75 1 93.06 395 ARG A O 1
ATOM 3159 N N . ASN A 1 396 ? -5.121 -15.586 -9.484 1 90.38 396 ASN A N 1
ATOM 3160 C CA . ASN A 1 396 ? -5.617 -14.469 -8.695 1 90.38 396 ASN A CA 1
ATOM 3161 C C . ASN A 1 396 ? -4.828 -14.305 -7.398 1 90.38 396 ASN A C 1
ATOM 3163 O O . ASN A 1 396 ? -4.445 -13.195 -7.035 1 90.38 396 ASN A O 1
ATOM 3167 N N . MET A 1 397 ? -4.574 -15.367 -6.75 1 93.5 397 MET A N 1
ATOM 3168 C CA . MET A 1 397 ? -3.824 -15.344 -5.5 1 93.5 397 MET A CA 1
ATOM 3169 C C . MET A 1 397 ? -2.418 -14.789 -5.719 1 93.5 397 MET A C 1
ATOM 3171 O O . MET A 1 397 ? -1.917 -14.016 -4.902 1 93.5 397 MET A O 1
ATOM 3175 N N . CYS A 1 398 ? -1.796 -15.211 -6.801 1 94.75 398 CYS A N 1
ATOM 3176 C CA . CYS A 1 398 ? -0.475 -14.688 -7.129 1 94.75 398 CYS A CA 1
ATOM 3177 C C . CYS A 1 398 ? -0.522 -13.18 -7.336 1 94.75 398 CYS A C 1
ATOM 3179 O O . CYS A 1 398 ? 0.333 -12.453 -6.824 1 94.75 398 CYS A O 1
ATOM 3181 N N . THR A 1 399 ? -1.529 -12.719 -8.023 1 93 399 THR A N 1
ATOM 3182 C CA . THR A 1 399 ? -1.68 -11.297 -8.297 1 93 399 THR A CA 1
ATOM 3183 C C . THR A 1 399 ? -1.872 -10.516 -7 1 93 399 THR A C 1
ATOM 3185 O O . THR A 1 399 ? -1.245 -9.477 -6.797 1 93 399 THR A O 1
ATOM 3188 N N . ILE A 1 400 ? -2.736 -11 -6.164 1 93.56 400 ILE A N 1
ATOM 3189 C CA . ILE A 1 400 ? -3.021 -10.328 -4.898 1 93.56 400 ILE A CA 1
ATOM 3190 C C . ILE A 1 400 ? -1.766 -10.312 -4.031 1 93.56 400 ILE A C 1
ATOM 3192 O O . ILE A 1 400 ? -1.435 -9.289 -3.428 1 93.56 400 ILE A O 1
ATOM 3196 N N . MET A 1 401 ? -1.098 -11.445 -3.979 1 94.81 401 MET A N 1
ATOM 3197 C CA . MET A 1 401 ? 0.112 -11.547 -3.168 1 94.81 401 MET A CA 1
ATOM 3198 C C . MET A 1 401 ? 1.175 -10.562 -3.654 1 94.81 401 MET A C 1
ATOM 3200 O O . MET A 1 401 ? 1.849 -9.922 -2.846 1 94.81 401 MET A O 1
ATOM 3204 N N . GLU A 1 402 ? 1.327 -10.5 -4.906 1 92.25 402 GLU A N 1
ATOM 3205 C CA . GLU A 1 402 ? 2.283 -9.555 -5.473 1 92.25 402 GLU A CA 1
ATOM 3206 C C . GLU A 1 402 ? 1.899 -8.117 -5.137 1 92.25 402 GLU A C 1
ATOM 3208 O O . GLU A 1 402 ? 2.756 -7.309 -4.77 1 92.25 402 GLU A O 1
ATOM 3213 N N . ARG A 1 403 ? 0.711 -7.789 -5.289 1 92.81 403 ARG A N 1
ATOM 3214 C CA . ARG A 1 403 ? 0.214 -6.453 -4.977 1 92.81 403 ARG A CA 1
ATOM 3215 C C . ARG A 1 403 ? 0.457 -6.109 -3.512 1 92.81 403 ARG A C 1
ATOM 3217 O O . ARG A 1 403 ? 0.872 -4.992 -3.191 1 92.81 403 ARG A O 1
ATOM 3224 N N . MET A 1 404 ? 0.185 -7.023 -2.643 1 93.38 404 MET A N 1
ATOM 3225 C CA . MET A 1 404 ? 0.436 -6.832 -1.217 1 93.38 404 MET A CA 1
ATOM 3226 C C . MET A 1 404 ? 1.902 -6.5 -0.963 1 93.38 404 MET A C 1
ATOM 3228 O O . MET A 1 404 ? 2.211 -5.574 -0.21 1 93.38 404 MET A O 1
ATOM 3232 N N . ALA A 1 405 ? 2.738 -7.27 -1.569 1 92.69 405 ALA A N 1
ATOM 3233 C CA . ALA A 1 405 ? 4.172 -7.062 -1.384 1 92.69 405 ALA A CA 1
ATOM 3234 C C . ALA A 1 405 ? 4.602 -5.695 -1.912 1 92.69 405 ALA A C 1
ATOM 3236 O O . ALA A 1 405 ? 5.41 -5.008 -1.288 1 92.69 405 ALA A O 1
ATOM 3237 N N . ARG A 1 406 ? 4.055 -5.281 -3.006 1 89.5 406 ARG A N 1
ATOM 3238 C CA . ARG A 1 406 ? 4.395 -3.99 -3.592 1 89.5 406 ARG A CA 1
ATOM 3239 C C . ARG A 1 406 ? 3.895 -2.844 -2.721 1 89.5 406 ARG A C 1
ATOM 3241 O O . ARG A 1 406 ? 4.555 -1.812 -2.602 1 89.5 406 ARG A O 1
ATOM 3248 N N . ARG A 1 407 ? 2.732 -2.988 -2.213 1 91.69 407 ARG A N 1
ATOM 3249 C CA . ARG A 1 407 ? 2.213 -1.985 -1.289 1 91.69 407 ARG A CA 1
ATOM 3250 C C . ARG A 1 407 ? 3.082 -1.888 -0.04 1 91.69 407 ARG A C 1
ATOM 3252 O O . ARG A 1 407 ? 3.318 -0.793 0.475 1 91.69 407 ARG A O 1
ATOM 3259 N N . GLN A 1 408 ? 3.521 -3.037 0.405 1 92.56 408 GLN A N 1
ATOM 3260 C CA . GLN A 1 408 ? 4.426 -3.051 1.549 1 92.56 408 GLN A CA 1
ATOM 3261 C C . GLN A 1 408 ? 5.727 -2.32 1.231 1 92.56 408 GLN A C 1
ATOM 3263 O O . GLN A 1 408 ? 6.266 -1.604 2.078 1 92.56 408 GLN A O 1
ATOM 3268 N N . GLU A 1 409 ? 6.199 -2.541 0.071 1 88.12 409 GLU A N 1
ATOM 3269 C CA . GLU A 1 409 ? 7.375 -1.803 -0.382 1 88.12 409 GLU A CA 1
ATOM 3270 C C . GLU A 1 409 ? 7.109 -0.301 -0.409 1 88.12 409 GLU A C 1
ATOM 3272 O O . GLU A 1 409 ? 7.977 0.496 -0.041 1 88.12 409 GLU A O 1
ATOM 3277 N N . GLY A 1 410 ? 5.953 0.035 -0.906 1 89.88 410 GLY A N 1
ATOM 3278 C CA . GLY A 1 410 ? 5.559 1.435 -0.902 1 89.88 410 GLY A CA 1
ATOM 3279 C C . GLY A 1 410 ? 5.535 2.045 0.486 1 89.88 410 GLY A C 1
ATOM 3280 O O . GLY A 1 410 ? 6.027 3.156 0.689 1 89.88 410 GLY A O 1
ATOM 3281 N N . ILE A 1 411 ? 4.992 1.362 1.416 1 93.88 411 ILE A N 1
ATOM 3282 C CA . ILE A 1 411 ? 4.93 1.845 2.791 1 93.88 411 ILE A CA 1
ATOM 3283 C C . ILE A 1 411 ? 6.344 2.006 3.348 1 93.88 411 ILE A C 1
ATOM 3285 O O . ILE A 1 411 ? 6.629 2.971 4.059 1 93.88 411 ILE A O 1
ATOM 3289 N N . ALA A 1 412 ? 7.238 1.029 3.07 1 91.81 412 ALA A N 1
ATOM 3290 C CA . ALA A 1 412 ? 8.633 1.138 3.49 1 91.81 412 ALA A CA 1
ATOM 3291 C C . ALA A 1 412 ? 9.266 2.43 2.977 1 91.81 412 ALA A C 1
ATOM 3293 O O . ALA A 1 412 ? 9.953 3.131 3.721 1 91.81 412 ALA A O 1
ATOM 3294 N N . THR A 1 413 ? 8.984 2.742 1.748 1 87.88 413 THR A N 1
ATOM 3295 C CA . THR A 1 413 ? 9.492 3.963 1.13 1 87.88 413 THR A CA 1
ATOM 3296 C C . THR A 1 413 ? 8.922 5.195 1.829 1 87.88 413 THR A C 1
ATOM 3298 O O . THR A 1 413 ? 9.648 6.164 2.074 1 87.88 413 THR A O 1
ATOM 3301 N N . ASP A 1 414 ? 7.633 5.156 2.105 1 92.81 414 ASP A N 1
ATOM 3302 C CA . ASP A 1 414 ? 6.984 6.281 2.77 1 92.81 414 ASP A CA 1
ATOM 3303 C C . ASP A 1 414 ? 7.578 6.523 4.156 1 92.81 414 ASP A C 1
ATOM 3305 O O . ASP A 1 414 ? 7.809 7.668 4.551 1 92.81 414 ASP A O 1
ATOM 3309 N N . TYR A 1 415 ? 7.828 5.469 4.902 1 94.44 415 TYR A N 1
ATOM 3310 C CA . TYR A 1 415 ? 8.484 5.609 6.195 1 94.44 415 TYR A CA 1
ATOM 3311 C C . TYR A 1 415 ? 9.852 6.262 6.043 1 94.44 415 TYR A C 1
ATOM 3313 O O . TYR A 1 415 ? 10.242 7.102 6.859 1 94.44 415 TYR A O 1
ATOM 3321 N N . SER A 1 416 ? 10.594 5.855 5.059 1 88.25 416 SER A N 1
ATOM 3322 C CA . SER A 1 416 ? 11.906 6.445 4.797 1 88.25 416 SER A CA 1
ATOM 3323 C C . SER A 1 416 ? 11.789 7.93 4.465 1 88.25 416 SER A C 1
ATOM 3325 O O . SER A 1 416 ? 12.539 8.75 4.992 1 88.25 416 SER A O 1
ATOM 3327 N N . ARG A 1 417 ? 10.852 8.266 3.598 1 88.5 417 ARG A N 1
ATOM 3328 C CA . ARG A 1 417 ? 10.625 9.648 3.215 1 88.5 417 ARG A CA 1
ATOM 3329 C C . ARG A 1 417 ? 10.195 10.492 4.418 1 88.5 417 ARG A C 1
ATOM 3331 O O . ARG A 1 417 ? 10.625 11.633 4.566 1 88.5 417 ARG A O 1
ATOM 3338 N N . TYR A 1 418 ? 9.32 9.961 5.258 1 94.25 418 TYR A N 1
ATOM 3339 C CA . TYR A 1 418 ? 8.875 10.672 6.449 1 94.25 418 TYR A CA 1
ATOM 3340 C C . TYR A 1 418 ? 10.047 10.961 7.383 1 94.25 418 TYR A C 1
ATOM 3342 O O . TYR A 1 418 ? 10.164 12.062 7.918 1 94.25 418 TYR A O 1
ATOM 3350 N N . SER A 1 419 ? 10.836 9.898 7.578 1 91.56 419 SER A N 1
ATOM 3351 C CA . SER A 1 419 ? 12.031 10.062 8.414 1 91.56 419 SER A CA 1
ATOM 3352 C C . SER A 1 419 ? 12.922 11.18 7.887 1 91.56 419 SER A C 1
ATOM 3354 O O . SER A 1 419 ? 13.422 12 8.664 1 91.56 419 SER A O 1
ATOM 3356 N N . LEU A 1 420 ? 13.086 11.25 6.598 1 84.75 420 LEU A N 1
ATOM 3357 C CA . LEU A 1 420 ? 13.906 12.281 5.969 1 84.75 420 LEU A CA 1
ATOM 3358 C C . LEU A 1 420 ? 13.289 13.664 6.172 1 84.75 420 LEU A C 1
ATOM 3360 O O . LEU A 1 420 ? 14 14.625 6.477 1 84.75 420 LEU A O 1
ATOM 3364 N N . SER A 1 421 ? 11.961 13.719 5.988 1 88.81 421 SER A N 1
ATOM 3365 C CA . SER A 1 421 ? 11.266 14.984 6.176 1 88.81 421 SER A CA 1
ATOM 3366 C C . SER A 1 421 ? 11.375 15.469 7.617 1 88.81 421 SER A C 1
ATOM 3368 O O . SER A 1 421 ? 11.555 16.656 7.863 1 88.81 421 SER A O 1
ATOM 3370 N N . LEU A 1 422 ? 11.258 14.555 8.523 1 90.81 422 LEU A N 1
ATOM 3371 C CA . LEU A 1 422 ? 11.391 14.891 9.938 1 90.81 422 LEU A CA 1
ATOM 3372 C C . LEU A 1 422 ? 12.789 15.414 10.242 1 90.81 422 LEU A C 1
ATOM 3374 O O . LEU A 1 422 ? 12.945 16.391 10.969 1 90.81 422 LEU A O 1
ATOM 3378 N N . ASN A 1 423 ? 13.773 14.828 9.695 1 87.69 423 ASN A N 1
ATOM 3379 C CA . ASN A 1 423 ? 15.148 15.266 9.898 1 87.69 423 ASN A CA 1
ATOM 3380 C C . ASN A 1 423 ? 15.391 16.641 9.289 1 87.69 423 ASN A C 1
ATOM 3382 O O . ASN A 1 423 ? 16.125 17.469 9.852 1 87.69 423 ASN A O 1
ATOM 3386 N N . ALA A 1 424 ? 14.781 16.812 8.148 1 85.12 424 ALA A N 1
ATOM 3387 C CA . ALA A 1 424 ? 14.875 18.141 7.523 1 85.12 424 ALA A CA 1
ATOM 3388 C C . ALA A 1 424 ? 14.25 19.203 8.414 1 85.12 424 ALA A C 1
ATOM 3390 O O . ALA A 1 424 ? 14.789 20.312 8.531 1 85.12 424 ALA A O 1
ATOM 3391 N N . LEU A 1 425 ? 13.164 18.875 9.047 1 87.81 425 LEU A N 1
ATOM 3392 C CA . LEU A 1 425 ? 12.484 19.781 9.969 1 87.81 425 LEU A CA 1
ATOM 3393 C C . LEU A 1 425 ? 13.359 20.047 11.195 1 87.81 425 LEU A C 1
ATOM 3395 O O . LEU A 1 425 ? 13.453 21.188 11.648 1 87.81 425 LEU A O 1
ATOM 3399 N N . ILE A 1 426 ? 14 19.047 11.727 1 86.81 426 ILE A N 1
ATOM 3400 C CA . ILE A 1 426 ? 14.852 19.156 12.906 1 86.81 426 ILE A CA 1
ATOM 3401 C C . ILE A 1 426 ? 16.031 20.078 12.617 1 86.81 426 ILE A C 1
ATOM 3403 O O . ILE A 1 426 ? 16.422 20.875 13.469 1 86.81 426 ILE A O 1
ATOM 3407 N N . GLU A 1 427 ? 16.531 20 11.445 1 81.88 427 GLU A N 1
ATOM 3408 C CA . GLU A 1 427 ? 17.656 20.844 11.055 1 81.88 427 GLU A CA 1
ATOM 3409 C C . GLU A 1 427 ? 17.281 22.312 11.047 1 81.88 427 GLU A C 1
ATOM 3411 O O . GLU A 1 427 ? 18.094 23.188 11.367 1 81.88 427 GLU A O 1
ATOM 3416 N N . LYS A 1 428 ? 16.016 22.531 10.812 1 75.69 428 LYS A N 1
ATOM 3417 C CA . LYS A 1 428 ? 15.531 23.906 10.781 1 75.69 428 LYS A CA 1
ATOM 3418 C C . LYS A 1 428 ? 15.109 24.375 12.172 1 75.69 428 LYS A C 1
ATOM 3420 O O . LYS A 1 428 ? 15.227 25.562 12.508 1 75.69 428 LYS A O 1
ATOM 3425 N N . GLU A 1 429 ? 14.547 23.516 12.984 1 64.38 429 GLU A N 1
ATOM 3426 C CA . GLU A 1 429 ? 13.992 23.828 14.297 1 64.38 429 GLU A CA 1
ATOM 3427 C C . GLU A 1 429 ? 15.094 24.094 15.312 1 64.38 429 GLU A C 1
ATOM 3429 O O . GLU A 1 429 ? 14.859 24.75 16.344 1 64.38 429 GLU A O 1
ATOM 3434 N N . LYS A 1 430 ? 16.328 23.656 15.102 1 63.19 430 LYS A N 1
ATOM 3435 C CA . LYS A 1 430 ? 17.391 23.891 16.078 1 63.19 430 LYS A CA 1
ATOM 3436 C C . LYS A 1 430 ? 17.516 25.375 16.391 1 63.19 430 LYS A C 1
ATOM 3438 O O . LYS A 1 430 ? 18.188 25.75 17.359 1 63.19 430 LYS A O 1
ATOM 3443 N N . GLY A 1 431 ? 16.359 26.031 16.156 1 67.75 431 GLY A N 1
ATOM 3444 C CA . GLY A 1 431 ? 16.578 27.422 16.531 1 67.75 431 GLY A CA 1
ATOM 3445 C C . GLY A 1 431 ? 15.336 28.094 17.078 1 67.75 431 GLY A C 1
ATOM 3446 O O . GLY A 1 431 ? 14.68 28.875 16.375 1 67.75 431 GLY A O 1
ATOM 3447 N N . CYS A 1 432 ? 14.961 27.625 18.375 1 79.75 432 CYS A N 1
ATOM 3448 C CA . CYS A 1 432 ? 13.891 28.344 19.062 1 79.75 432 CYS A CA 1
ATOM 3449 C C . CYS A 1 432 ? 14.234 29.828 19.219 1 79.75 432 CYS A C 1
ATOM 3451 O O . CYS A 1 432 ? 15.414 30.188 19.266 1 79.75 432 CYS A O 1
ATOM 3453 N N . TYR A 1 433 ? 13.297 30.578 19.109 1 79.94 433 TYR A N 1
ATOM 3454 C CA . TYR A 1 433 ? 13.562 32 19.25 1 79.94 433 TYR A CA 1
ATOM 3455 C C . TYR A 1 433 ? 14.008 32.344 20.672 1 79.94 433 TYR A C 1
ATOM 3457 O O . TYR A 1 433 ? 14.578 33.406 20.906 1 79.94 433 TYR A O 1
ATOM 3465 N N . ILE A 1 434 ? 13.664 31.438 21.641 1 81.31 434 ILE A N 1
ATOM 3466 C CA . ILE A 1 434 ? 14.188 31.562 23 1 81.31 434 ILE A CA 1
ATOM 3467 C C . ILE A 1 434 ? 15.531 30.844 23.109 1 81.31 434 ILE A C 1
ATOM 3469 O O . ILE A 1 434 ? 15.633 29.656 22.797 1 81.31 434 ILE A O 1
ATOM 3473 N N . GLU A 1 435 ? 16.516 31.609 23.453 1 78.81 435 GLU A N 1
ATOM 3474 C CA . GLU A 1 435 ? 17.859 31.031 23.609 1 78.81 435 GLU A CA 1
ATOM 3475 C C . GLU A 1 435 ? 17.875 29.969 24.703 1 78.81 435 GLU A C 1
ATOM 3477 O O . GLU A 1 435 ? 17.312 30.156 25.766 1 78.81 435 GLU A O 1
ATOM 3482 N N . ASP A 1 436 ? 18.391 28.812 24.5 1 79.06 436 ASP A N 1
ATOM 3483 C CA . ASP A 1 436 ? 18.609 27.688 25.406 1 79.06 436 ASP A CA 1
ATOM 3484 C C . ASP A 1 436 ? 17.281 27.141 25.922 1 79.06 436 ASP A C 1
ATOM 3486 O O . ASP A 1 436 ? 17.125 26.875 27.125 1 79.06 436 ASP A O 1
ATOM 3490 N N . CYS A 1 437 ? 16.297 27.203 25.094 1 85.19 437 CYS A N 1
ATOM 3491 C CA . CYS A 1 437 ? 15 26.641 25.453 1 85.19 437 CYS A CA 1
ATOM 3492 C C . CYS A 1 437 ? 15.094 25.141 25.703 1 85.19 437 CYS A C 1
ATOM 3494 O O . CYS A 1 437 ? 15.336 24.375 24.766 1 85.19 437 CYS A O 1
ATOM 3496 N N . HIS A 1 438 ? 14.945 24.719 26.891 1 84.62 438 HIS A N 1
ATOM 3497 C CA . HIS A 1 438 ? 15.094 23.312 27.281 1 84.62 438 HIS A CA 1
ATOM 3498 C C . HIS A 1 438 ? 14 22.453 26.672 1 84.62 438 HIS A C 1
ATOM 3500 O O . HIS A 1 438 ? 14.281 21.375 26.141 1 84.62 438 HIS A O 1
ATOM 3506 N N . ASN A 1 439 ? 12.773 22.891 26.734 1 85.25 439 ASN A N 1
ATOM 3507 C CA . ASN A 1 439 ? 11.641 22.109 26.266 1 85.25 439 ASN A CA 1
ATOM 3508 C C . ASN A 1 439 ? 11.703 21.859 24.766 1 85.25 439 ASN A C 1
ATOM 3510 O O . ASN A 1 439 ? 11.453 20.75 24.297 1 85.25 439 ASN A O 1
ATOM 3514 N N . CYS A 1 440 ? 12.078 22.844 24.047 1 87.44 440 CYS A N 1
ATOM 3515 C CA . CYS A 1 440 ? 12.18 22.688 22.594 1 87.44 440 CYS A CA 1
ATOM 3516 C C . CYS A 1 440 ? 13.312 21.734 22.219 1 87.44 440 CYS A C 1
ATOM 3518 O O . CYS A 1 440 ? 13.195 20.969 21.266 1 87.44 440 CYS A O 1
ATOM 3520 N N . SER A 1 441 ? 14.391 21.812 23.016 1 88 441 SER A N 1
ATOM 3521 C CA . SER A 1 441 ? 15.5 20.891 22.781 1 88 441 SER A CA 1
ATOM 3522 C C . SER A 1 441 ? 15.086 19.453 23.016 1 88 441 SER A C 1
ATOM 3524 O O . SER A 1 441 ? 15.508 18.547 22.297 1 88 441 SER A O 1
ATOM 3526 N N . GLN A 1 442 ? 14.273 19.25 24.016 1 89.12 442 GLN A N 1
ATOM 3527 C CA . GLN A 1 442 ? 13.781 17.906 24.312 1 89.12 442 GLN A CA 1
ATOM 3528 C C . GLN A 1 442 ? 12.852 17.422 23.219 1 89.12 442 GLN A C 1
ATOM 3530 O O . GLN A 1 442 ? 12.844 16.234 22.891 1 89.12 442 GLN A O 1
ATOM 3535 N N . VAL A 1 443 ? 12.039 18.281 22.719 1 90.19 443 VAL A N 1
ATOM 3536 C CA . VAL A 1 443 ? 11.141 17.906 21.625 1 90.19 443 VAL A CA 1
ATOM 3537 C C . VAL A 1 443 ? 11.961 17.5 20.406 1 90.19 443 VAL A C 1
ATOM 3539 O O . VAL A 1 443 ? 11.672 16.484 19.766 1 90.19 443 VAL A O 1
ATOM 3542 N N . VAL A 1 444 ? 13 18.297 20.141 1 89.94 444 VAL A N 1
ATOM 3543 C CA . VAL A 1 444 ? 13.867 18.016 19 1 89.94 444 VAL A CA 1
ATOM 3544 C C . VAL A 1 444 ? 14.531 16.656 19.172 1 89.94 444 VAL A C 1
ATOM 3546 O O . VAL A 1 444 ? 14.602 15.859 18.234 1 89.94 444 VAL A O 1
ATOM 3549 N N . HIS A 1 445 ? 14.977 16.406 20.359 1 91.56 445 HIS A N 1
ATOM 3550 C CA . HIS A 1 445 ? 15.594 15.109 20.641 1 91.56 445 HIS A CA 1
ATOM 3551 C C . HIS A 1 445 ? 14.602 13.969 20.438 1 91.56 445 HIS A C 1
ATOM 3553 O O . HIS A 1 445 ? 14.953 12.93 19.875 1 91.56 445 HIS A O 1
ATOM 3559 N N . GLY A 1 446 ? 13.43 14.141 20.969 1 93.19 446 GLY A N 1
ATOM 3560 C CA . GLY A 1 446 ? 12.383 13.148 20.766 1 93.19 446 GLY A CA 1
ATOM 3561 C C . GLY A 1 446 ? 12.086 12.898 19.297 1 93.19 446 GLY A C 1
ATOM 3562 O O . GLY A 1 446 ? 11.906 11.75 18.875 1 93.19 446 GLY A O 1
ATOM 3563 N N . LEU A 1 447 ? 12.078 13.922 18.5 1 93.56 447 LEU A N 1
ATOM 3564 C CA . LEU A 1 447 ? 11.805 13.805 17.078 1 93.56 447 LEU A CA 1
ATOM 3565 C C . LEU A 1 447 ? 12.922 13.055 16.375 1 93.56 447 LEU A C 1
ATOM 3567 O O . LEU A 1 447 ? 12.672 12.328 15.406 1 93.56 447 LEU A O 1
ATOM 3571 N N . GLU A 1 448 ? 14.117 13.266 16.828 1 93.88 448 GLU A N 1
ATOM 3572 C CA . GLU A 1 448 ? 15.242 12.523 16.266 1 93.88 448 GLU A CA 1
ATOM 3573 C C . GLU A 1 448 ? 15.078 11.023 16.5 1 93.88 448 GLU A C 1
ATOM 3575 O O . GLU A 1 448 ? 15.375 10.219 15.609 1 93.88 448 GLU A O 1
ATOM 3580 N N . GLN A 1 449 ? 14.609 10.703 17.656 1 96.38 449 GLN A N 1
ATOM 3581 C CA . GLN A 1 449 ? 14.359 9.297 17.953 1 96.38 449 GLN A CA 1
ATOM 3582 C C . GLN A 1 449 ? 13.242 8.742 17.078 1 96.38 449 GLN A C 1
ATOM 3584 O O . GLN A 1 449 ? 13.344 7.629 16.562 1 96.38 449 GLN A O 1
ATOM 3589 N N . VAL A 1 450 ? 12.211 9.484 16.953 1 96.56 450 VAL A N 1
ATOM 3590 C CA . VAL A 1 450 ? 11.109 9.07 16.094 1 96.56 450 VAL A CA 1
ATOM 3591 C C . VAL A 1 450 ? 11.617 8.805 14.68 1 96.56 450 VAL A C 1
ATOM 3593 O O . VAL A 1 450 ? 11.297 7.785 14.07 1 96.56 450 VAL A O 1
ATOM 3596 N N . SER A 1 451 ? 12.43 9.75 14.18 1 94.5 451 SER A N 1
ATOM 3597 C CA . SER A 1 451 ? 12.984 9.617 12.836 1 94.5 451 SER A CA 1
ATOM 3598 C C . SER A 1 451 ? 13.797 8.336 12.695 1 94.5 451 SER A C 1
ATOM 3600 O O . SER A 1 451 ? 13.664 7.609 11.711 1 94.5 451 SER A O 1
ATOM 3602 N N . SER A 1 452 ? 14.586 8.023 13.641 1 95.31 452 SER A N 1
ATOM 3603 C CA . SER A 1 452 ? 15.43 6.836 13.609 1 95.31 452 SER A CA 1
ATOM 3604 C C . SER A 1 452 ? 14.594 5.562 13.602 1 95.31 452 SER A C 1
ATOM 3606 O O . SER A 1 452 ? 14.891 4.621 12.867 1 95.31 452 SER A O 1
ATOM 3608 N N . HIS A 1 453 ? 13.633 5.562 14.422 1 97.5 453 HIS A N 1
ATOM 3609 C CA . HIS A 1 453 ? 12.789 4.379 14.508 1 97.5 453 HIS A CA 1
ATOM 3610 C C . HIS A 1 453 ? 11.93 4.23 13.25 1 97.5 453 HIS A C 1
ATOM 3612 O O . HIS A 1 453 ? 11.602 3.111 12.852 1 97.5 453 HIS A O 1
ATOM 3618 N N . PHE A 1 454 ? 11.555 5.336 12.648 1 96.69 454 PHE A N 1
ATOM 3619 C CA . PHE A 1 454 ? 10.859 5.277 11.367 1 96.69 454 PHE A CA 1
ATOM 3620 C C . PHE A 1 454 ? 11.758 4.672 10.297 1 96.69 454 PHE A C 1
ATOM 3622 O O . PHE A 1 454 ? 11.297 3.881 9.469 1 96.69 454 PHE A O 1
ATOM 3629 N N . LYS A 1 455 ? 12.984 5.066 10.32 1 90.81 455 LYS A N 1
ATOM 3630 C CA . LYS A 1 455 ? 13.945 4.504 9.383 1 90.81 455 LYS A CA 1
ATOM 3631 C C . LYS A 1 455 ? 14.094 2.998 9.586 1 90.81 455 LYS A C 1
ATOM 3633 O O . LYS A 1 455 ? 14.148 2.238 8.617 1 90.81 455 LYS A O 1
ATOM 3638 N N . LYS A 1 456 ? 14.156 2.564 10.805 1 95.06 456 LYS A N 1
ATOM 3639 C CA . LYS A 1 456 ? 14.242 1.141 11.117 1 95.06 456 LYS A CA 1
ATOM 3640 C C . LYS A 1 456 ? 13 0.396 10.641 1 95.06 456 LYS A C 1
ATOM 3642 O O . LYS A 1 456 ? 13.102 -0.712 10.109 1 95.06 456 LYS A O 1
ATOM 3647 N N . THR A 1 457 ? 11.852 0.976 10.875 1 96.94 457 THR A N 1
ATOM 3648 C CA . THR A 1 457 ? 10.609 0.389 10.391 1 96.94 457 THR A CA 1
ATOM 3649 C C . THR A 1 457 ? 10.648 0.223 8.875 1 96.94 457 THR A C 1
ATOM 3651 O O . THR A 1 457 ? 10.211 -0.801 8.344 1 96.94 457 THR A O 1
ATOM 3654 N N . SER A 1 458 ? 11.148 1.244 8.211 1 92.81 458 SER A N 1
ATOM 3655 C CA . SER A 1 458 ? 11.289 1.186 6.762 1 92.81 458 SER A CA 1
ATOM 3656 C C . SER A 1 458 ? 12.125 -0.016 6.332 1 92.81 458 SER A C 1
ATOM 3658 O O . SER A 1 458 ? 11.734 -0.752 5.422 1 92.81 458 SER A O 1
ATOM 3660 N N . ASN A 1 459 ? 13.172 -0.291 6.992 1 90 459 ASN A N 1
ATOM 3661 C CA . ASN A 1 459 ? 14.055 -1.407 6.668 1 90 459 ASN A CA 1
ATOM 3662 C C . ASN A 1 459 ? 13.359 -2.75 6.887 1 90 459 ASN A C 1
ATOM 3664 O O . ASN A 1 459 ? 13.461 -3.646 6.047 1 90 459 ASN A O 1
ATOM 3668 N N . VAL A 1 460 ? 12.703 -2.84 7.977 1 95.25 460 VAL A N 1
ATOM 3669 C CA . VAL A 1 460 ? 12.008 -4.082 8.297 1 95.25 460 VAL A CA 1
ATOM 3670 C C . VAL A 1 460 ? 10.938 -4.363 7.238 1 95.25 460 VAL A C 1
ATOM 3672 O O . VAL A 1 460 ? 10.805 -5.488 6.758 1 95.25 460 VAL A O 1
ATOM 3675 N N . MET A 1 461 ? 10.188 -3.385 6.914 1 94.19 461 MET A N 1
ATOM 3676 C CA . MET A 1 461 ? 9.109 -3.549 5.938 1 94.19 461 MET A CA 1
ATOM 3677 C C . MET A 1 461 ? 9.672 -3.893 4.562 1 94.19 461 MET A C 1
ATOM 3679 O O . MET A 1 461 ? 9.055 -4.645 3.805 1 94.19 461 MET A O 1
ATOM 3683 N N . GLU A 1 462 ? 10.805 -3.283 4.242 1 88.19 462 GLU A N 1
ATOM 3684 C CA . GLU A 1 462 ? 11.469 -3.615 2.986 1 88.19 462 GLU A CA 1
ATOM 3685 C C . GLU A 1 462 ? 11.891 -5.082 2.955 1 88.19 462 GLU A C 1
ATOM 3687 O O . GLU A 1 462 ? 11.688 -5.77 1.951 1 88.19 462 GLU A O 1
ATOM 3692 N N . ASP A 1 463 ? 12.406 -5.547 4.004 1 90.25 463 ASP A N 1
ATOM 3693 C CA . ASP A 1 463 ? 12.797 -6.949 4.117 1 90.25 463 ASP A CA 1
ATOM 3694 C C . ASP A 1 463 ? 11.578 -7.867 3.992 1 90.25 463 ASP A C 1
ATOM 3696 O O . ASP A 1 463 ? 11.648 -8.906 3.332 1 90.25 463 ASP A O 1
ATOM 3700 N N . MET A 1 464 ? 10.594 -7.477 4.637 1 93.88 464 MET A N 1
ATOM 3701 C CA . MET A 1 464 ? 9.352 -8.25 4.586 1 93.88 464 MET A CA 1
ATOM 3702 C C . MET A 1 464 ? 8.828 -8.344 3.156 1 93.88 464 MET A C 1
ATOM 3704 O O . MET A 1 464 ? 8.43 -9.414 2.705 1 93.88 464 MET A O 1
ATOM 3708 N N . ALA A 1 465 ? 8.789 -7.242 2.465 1 91.25 465 ALA A N 1
ATOM 3709 C CA . ALA A 1 465 ? 8.328 -7.215 1.08 1 91.25 465 ALA A CA 1
ATOM 3710 C C . ALA A 1 465 ? 9.188 -8.109 0.194 1 91.25 465 ALA A C 1
ATOM 3712 O O . ALA A 1 465 ? 8.664 -8.883 -0.615 1 91.25 465 ALA A O 1
ATOM 3713 N N . ASN A 1 466 ? 10.453 -8.07 0.382 1 86.94 466 ASN A N 1
ATOM 3714 C CA . ASN A 1 466 ? 11.375 -8.883 -0.402 1 86.94 466 ASN A CA 1
ATOM 3715 C C . ASN A 1 466 ? 11.195 -10.367 -0.117 1 86.94 466 ASN A C 1
ATOM 3717 O O . ASN A 1 466 ? 11.219 -11.188 -1.036 1 86.94 466 ASN A O 1
ATOM 3721 N N . ALA A 1 467 ? 11.031 -10.688 1.117 1 90.88 467 ALA A N 1
ATOM 3722 C CA . ALA A 1 467 ? 10.789 -12.078 1.487 1 90.88 467 ALA A CA 1
ATOM 3723 C C . ALA A 1 467 ? 9.523 -12.609 0.828 1 90.88 467 ALA A C 1
ATOM 3725 O O . ALA A 1 467 ? 9.492 -13.75 0.354 1 90.88 467 ALA A O 1
ATOM 3726 N N . THR A 1 468 ? 8.516 -11.781 0.811 1 93.31 468 THR A N 1
ATOM 3727 C CA . THR A 1 468 ? 7.254 -12.195 0.198 1 93.31 468 THR A CA 1
ATOM 3728 C C . THR A 1 468 ? 7.418 -12.375 -1.309 1 93.31 468 THR A C 1
ATOM 3730 O O . THR A 1 468 ? 6.961 -13.367 -1.873 1 93.31 468 THR A O 1
ATOM 3733 N N . LEU A 1 469 ? 8.102 -11.477 -1.955 1 88.12 469 LEU A N 1
ATOM 3734 C CA . LEU A 1 469 ? 8.281 -11.516 -3.402 1 88.12 469 LEU A CA 1
ATOM 3735 C C . LEU A 1 469 ? 9.172 -12.68 -3.811 1 88.12 469 LEU A C 1
ATOM 3737 O O . LEU A 1 469 ? 8.891 -13.375 -4.793 1 88.12 469 LEU A O 1
ATOM 3741 N N . ASP A 1 470 ? 10.156 -12.953 -3.02 1 85.44 470 ASP A N 1
ATOM 3742 C CA . ASP A 1 470 ? 11.18 -13.914 -3.424 1 85.44 470 ASP A CA 1
ATOM 3743 C C . ASP A 1 470 ? 10.805 -15.328 -2.998 1 85.44 470 ASP A C 1
ATOM 3745 O O . ASP A 1 470 ? 11.203 -16.297 -3.643 1 85.44 470 ASP A O 1
ATOM 3749 N N . ASN A 1 471 ? 10.062 -15.453 -1.996 1 88.75 471 ASN A N 1
ATOM 3750 C CA . ASN A 1 471 ? 9.805 -16.797 -1.476 1 88.75 471 ASN A CA 1
ATOM 3751 C C . ASN A 1 471 ? 8.336 -17.172 -1.641 1 88.75 471 ASN A C 1
ATOM 3753 O O . ASN A 1 471 ? 8 -18.031 -2.463 1 88.75 471 ASN A O 1
ATOM 3757 N N . VAL A 1 472 ? 7.527 -16.422 -1.056 1 91.94 472 VAL A N 1
ATOM 3758 C CA . VAL A 1 472 ? 6.121 -16.812 -1.007 1 91.94 472 VAL A CA 1
ATOM 3759 C C . VAL A 1 472 ? 5.516 -16.75 -2.406 1 91.94 472 VAL A C 1
ATOM 3761 O O . VAL A 1 472 ? 4.922 -17.719 -2.881 1 91.94 472 VAL A O 1
ATOM 3764 N N . LEU A 1 473 ? 5.684 -15.617 -3.039 1 93.62 473 LEU A N 1
ATOM 3765 C CA . LEU A 1 473 ? 5.102 -15.422 -4.363 1 93.62 473 LEU A CA 1
ATOM 3766 C C . LEU A 1 473 ? 5.664 -16.422 -5.359 1 93.62 473 LEU A C 1
ATOM 3768 O O . LEU A 1 473 ? 4.918 -17 -6.152 1 93.62 473 LEU A O 1
ATOM 3772 N N . GLU A 1 474 ? 6.938 -16.672 -5.293 1 90.94 474 GLU A N 1
ATOM 3773 C CA . GLU A 1 474 ? 7.562 -17.609 -6.223 1 90.94 474 GLU A CA 1
ATOM 3774 C C . GLU A 1 474 ? 7.047 -19.031 -6 1 90.94 474 GLU A C 1
ATOM 3776 O O . GLU A 1 474 ? 6.844 -19.781 -6.957 1 90.94 474 GLU A O 1
ATOM 3781 N N . ASN A 1 475 ? 6.848 -19.391 -4.801 1 92.38 475 ASN A N 1
ATOM 3782 C CA . ASN A 1 475 ? 6.305 -20.719 -4.508 1 92.38 475 ASN A CA 1
ATOM 3783 C C . ASN A 1 475 ? 4.852 -20.844 -4.965 1 92.38 475 ASN A C 1
ATOM 3785 O O . ASN A 1 475 ? 4.43 -21.906 -5.426 1 92.38 475 ASN A O 1
ATOM 3789 N N . LEU A 1 476 ? 4.113 -19.797 -4.801 1 94.38 476 LEU A N 1
ATOM 3790 C CA . LEU A 1 476 ? 2.754 -19.781 -5.328 1 94.38 476 LEU A CA 1
ATOM 3791 C C . LEU A 1 476 ? 2.758 -19.938 -6.844 1 94.38 476 LEU A C 1
ATOM 3793 O O . LEU A 1 476 ? 1.969 -20.719 -7.391 1 94.38 476 LEU A O 1
ATOM 3797 N N . LYS A 1 477 ? 3.646 -19.281 -7.488 1 94.31 477 LYS A N 1
ATOM 3798 C CA . LYS A 1 477 ? 3.754 -19.359 -8.938 1 94.31 477 LYS A CA 1
ATOM 3799 C C . LYS A 1 477 ? 4.176 -20.766 -9.383 1 94.31 477 LYS A C 1
ATOM 3801 O O . LYS A 1 477 ? 3.705 -21.266 -10.406 1 94.31 477 LYS A O 1
ATOM 3806 N N . ARG A 1 478 ? 5.043 -21.328 -8.594 1 93.44 478 ARG A N 1
ATOM 3807 C CA . ARG A 1 478 ? 5.477 -22.688 -8.883 1 93.44 478 ARG A CA 1
ATOM 3808 C C . ARG A 1 478 ? 4.289 -23.641 -8.898 1 93.44 478 ARG A C 1
ATOM 3810 O O . ARG A 1 478 ? 4.18 -24.484 -9.789 1 93.44 478 ARG A O 1
ATOM 3817 N N . HIS A 1 479 ? 3.465 -23.5 -7.953 1 93.38 479 HIS A N 1
ATOM 3818 C CA . HIS A 1 479 ? 2.297 -24.375 -7.906 1 93.38 479 HIS A CA 1
ATOM 3819 C C . HIS A 1 479 ? 1.334 -24.062 -9.047 1 93.38 479 HIS A C 1
ATOM 3821 O O . HIS A 1 479 ? 0.789 -24.984 -9.672 1 93.38 479 HIS A O 1
ATOM 3827 N N . ARG A 1 480 ? 1.086 -22.812 -9.258 1 94.5 480 ARG A N 1
ATOM 3828 C CA . ARG A 1 480 ? 0.245 -22.422 -10.391 1 94.5 480 ARG A CA 1
ATOM 3829 C C . ARG A 1 480 ? 0.768 -23.016 -11.688 1 94.5 480 ARG A C 1
ATOM 3831 O O . ARG A 1 480 ? -0.001 -23.562 -12.484 1 94.5 480 ARG A O 1
ATOM 3838 N N . ASP A 1 481 ? 2.094 -22.969 -11.914 1 94.44 481 ASP A N 1
ATOM 3839 C CA . ASP A 1 481 ? 2.709 -23.484 -13.125 1 94.44 481 ASP A CA 1
ATOM 3840 C C . ASP A 1 481 ? 2.512 -25 -13.234 1 94.44 481 ASP A C 1
ATOM 3842 O O . ASP A 1 481 ? 2.338 -25.531 -14.328 1 94.44 481 ASP A O 1
ATOM 3846 N N . LEU A 1 482 ? 2.605 -25.625 -12.102 1 95 482 LEU A N 1
ATOM 3847 C CA . LEU A 1 482 ? 2.375 -27.062 -12.086 1 95 482 LEU A CA 1
ATOM 3848 C C . LEU A 1 482 ? 0.963 -27.406 -12.562 1 95 482 LEU A C 1
ATOM 3850 O O . LEU A 1 482 ? 0.769 -28.344 -13.344 1 95 482 LEU A O 1
ATOM 3854 N N . LEU A 1 483 ? 0.016 -26.641 -12.117 1 95.38 483 LEU A N 1
ATOM 3855 C CA . LEU A 1 483 ? -1.369 -26.844 -12.531 1 95.38 483 LEU A CA 1
ATOM 3856 C C . LEU A 1 483 ? -1.529 -26.625 -14.031 1 95.38 483 LEU A C 1
ATOM 3858 O O . LEU A 1 483 ? -2.162 -27.422 -14.719 1 95.38 483 LEU A O 1
ATOM 3862 N N . VAL A 1 484 ? -0.937 -25.625 -14.516 1 95.69 484 VAL A N 1
ATOM 3863 C CA . VAL A 1 484 ? -1.013 -25.312 -15.938 1 95.69 484 VAL A CA 1
ATOM 3864 C C . VAL A 1 484 ? -0.344 -26.406 -16.75 1 95.69 484 VAL A C 1
ATOM 3866 O O . VAL A 1 484 ? -0.887 -26.859 -17.766 1 95.69 484 VAL A O 1
ATOM 3869 N N . SER A 1 485 ? 0.787 -26.875 -16.281 1 96.44 485 SER A N 1
ATOM 3870 C CA . SER A 1 485 ? 1.539 -27.922 -16.953 1 96.44 485 SER A CA 1
ATOM 3871 C C . SER A 1 485 ? 0.751 -29.219 -17 1 96.44 485 SER A C 1
ATOM 3873 O O . SER A 1 485 ? 0.799 -29.953 -18 1 96.44 485 SER A O 1
ATOM 3875 N N . PHE A 1 486 ? 0.06 -29.516 -15.938 1 96.62 486 PHE A N 1
ATOM 3876 C CA . PHE A 1 486 ? -0.733 -30.734 -15.914 1 96.62 486 PHE A CA 1
ATOM 3877 C C . PHE A 1 486 ? -1.902 -30.641 -16.891 1 96.62 486 PHE A C 1
ATOM 3879 O O . PHE A 1 486 ? -2.225 -31.625 -17.562 1 96.62 486 PHE A O 1
ATOM 3886 N N . LYS A 1 487 ? -2.51 -29.484 -16.938 1 96.62 487 LYS A N 1
ATOM 3887 C CA . LYS A 1 487 ? -3.57 -29.266 -17.922 1 96.62 487 LYS A CA 1
ATOM 3888 C C . LYS A 1 487 ? -3.059 -29.484 -19.344 1 96.62 487 LYS A C 1
ATOM 3890 O O . LYS A 1 487 ? -3.727 -30.125 -20.156 1 96.62 487 LYS A O 1
ATOM 3895 N N . GLU A 1 488 ? -1.88 -29.016 -19.609 1 95.94 488 GLU A N 1
ATOM 3896 C CA . GLU A 1 488 ? -1.271 -29.172 -20.938 1 95.94 488 GLU A CA 1
ATOM 3897 C C . GLU A 1 488 ? -0.98 -30.641 -21.25 1 95.94 488 GLU A C 1
ATOM 3899 O O . GLU A 1 488 ? -1.027 -31.047 -22.406 1 95.94 488 GLU A O 1
ATOM 3904 N N . THR A 1 489 ? -0.659 -31.391 -20.219 1 97.25 489 THR A N 1
ATOM 3905 C CA . THR A 1 489 ? -0.426 -32.812 -20.406 1 97.25 489 THR A CA 1
ATOM 3906 C C . THR A 1 489 ? -1.691 -33.531 -20.906 1 97.25 489 THR A C 1
ATOM 3908 O O . THR A 1 489 ? -1.632 -34.375 -21.797 1 97.25 489 THR A O 1
ATOM 3911 N N . PHE A 1 490 ? -2.838 -33.156 -20.312 1 96.69 490 PHE A N 1
ATOM 3912 C CA . PHE A 1 490 ? -4.105 -33.719 -20.766 1 96.69 490 PHE A CA 1
ATOM 3913 C C . PHE A 1 490 ? -4.387 -33.312 -22.219 1 96.69 490 PHE A C 1
ATOM 3915 O O . PHE A 1 490 ? -4.875 -34.125 -23 1 96.69 490 PHE A O 1
ATOM 3922 N N . GLU A 1 491 ? -4.027 -32.156 -22.578 1 95.12 491 GLU A N 1
ATOM 3923 C CA . GLU A 1 491 ? -4.23 -31.703 -23.938 1 95.12 491 GLU A CA 1
ATOM 3924 C C . GLU A 1 491 ? -3.346 -32.469 -24.922 1 95.12 491 GLU A C 1
ATOM 3926 O O . GLU A 1 491 ? -3.789 -32.844 -26.016 1 95.12 491 GLU A O 1
ATOM 3931 N N . ARG A 1 492 ? -2.143 -32.719 -24.531 1 94.94 492 ARG A N 1
ATOM 3932 C CA . ARG A 1 492 ? -1.237 -33.531 -25.359 1 94.94 492 ARG A CA 1
ATOM 3933 C C . ARG A 1 492 ? -1.741 -34.938 -25.516 1 94.94 492 ARG A C 1
ATOM 3935 O O . ARG A 1 492 ? -1.666 -35.531 -26.609 1 94.94 492 ARG A O 1
ATOM 3942 N N . ARG A 1 493 ? -2.217 -35.5 -24.438 1 94.5 493 ARG A N 1
ATOM 3943 C CA . ARG A 1 493 ? -2.783 -36.844 -24.484 1 94.5 493 ARG A CA 1
ATOM 3944 C C . ARG A 1 493 ? -3.924 -36.938 -25.5 1 94.5 493 ARG A C 1
ATOM 3946 O O . ARG A 1 493 ? -3.971 -37.844 -26.312 1 94.5 493 ARG A O 1
ATOM 3953 N N . ASP A 1 494 ? -4.793 -35.969 -25.453 1 92.56 494 ASP A N 1
ATOM 3954 C CA . ASP A 1 494 ? -5.953 -35.969 -26.344 1 92.56 494 ASP A CA 1
ATOM 3955 C C . ASP A 1 494 ? -5.535 -35.812 -27.797 1 92.56 494 ASP A C 1
ATOM 3957 O O . ASP A 1 494 ? -6.152 -36.375 -28.703 1 92.56 494 ASP A O 1
ATOM 3961 N N . ARG A 1 495 ? -4.477 -35.188 -28.016 1 92.25 495 ARG A N 1
ATOM 3962 C CA . ARG A 1 495 ? -4.016 -34.938 -29.375 1 92.25 495 ARG A CA 1
ATOM 3963 C C . ARG A 1 495 ? -3.188 -36.094 -29.922 1 92.25 495 ARG A C 1
ATOM 3965 O O . ARG A 1 495 ? -3.305 -36.469 -31.094 1 92.25 495 ARG A O 1
ATOM 3972 N N . LEU A 1 496 ? -2.404 -36.688 -29.016 1 88.19 496 LEU A N 1
ATOM 3973 C CA . LEU A 1 496 ? -1.386 -37.625 -29.484 1 88.19 496 LEU A CA 1
ATOM 3974 C C . LEU A 1 496 ? -1.8 -39.062 -29.234 1 88.19 496 LEU A C 1
ATOM 3976 O O . LEU A 1 496 ? -1.21 -40 -29.797 1 88.19 496 LEU A O 1
ATOM 3980 N N . SER A 1 497 ? -2.793 -39.281 -28.438 1 80.06 497 SER A N 1
ATOM 3981 C CA . SER A 1 497 ? -3.129 -40.656 -28.078 1 80.06 497 SER A CA 1
ATOM 3982 C C . SER A 1 497 ? -4.191 -41.219 -29.016 1 80.06 497 SER A C 1
ATOM 3984 O O . SER A 1 497 ? -4.75 -42.312 -28.75 1 80.06 497 SER A O 1
ATOM 3986 N N . VAL A 1 498 ? -4.371 -40.625 -30.109 1 80.38 498 VAL A N 1
ATOM 3987 C CA . VAL A 1 498 ? -5.328 -41.188 -31.062 1 80.38 498 VAL A CA 1
ATOM 3988 C C . VAL A 1 498 ? -4.758 -42.438 -31.719 1 80.38 498 VAL A C 1
ATOM 3990 O O . VAL A 1 498 ? -3.562 -42.5 -32.031 1 80.38 498 VAL A O 1
ATOM 3993 N N . ASP A 1 499 ? -5.559 -43.562 -31.531 1 77.75 499 ASP A N 1
ATOM 3994 C CA . ASP A 1 499 ? -5.082 -44.812 -32.125 1 77.75 499 ASP A CA 1
ATOM 3995 C C . ASP A 1 499 ? -5.996 -45.25 -33.281 1 77.75 499 ASP A C 1
ATOM 3997 O O . ASP A 1 499 ? -7.047 -44.656 -33.5 1 77.75 499 ASP A O 1
ATOM 4001 N N . THR A 1 500 ? -5.43 -46.094 -34.125 1 85.38 500 THR A N 1
ATOM 4002 C CA . THR A 1 500 ? -6.129 -46.656 -35.281 1 85.38 500 THR A CA 1
ATOM 4003 C C . THR A 1 500 ? -6.48 -48.125 -35.062 1 85.38 500 THR A C 1
ATOM 4005 O O . THR A 1 500 ? -6.547 -48.875 -36.031 1 85.38 500 THR A O 1
ATOM 4008 N N . ILE A 1 501 ? -6.641 -48.469 -33.906 1 88.94 501 ILE A N 1
ATOM 4009 C CA . ILE A 1 501 ? -6.805 -49.875 -33.562 1 88.94 501 ILE A CA 1
ATOM 4010 C C . ILE A 1 501 ? -8.125 -50.406 -34.125 1 88.94 501 ILE A C 1
ATOM 4012 O O . ILE A 1 501 ? -8.18 -51.5 -34.688 1 88.94 501 ILE A O 1
ATOM 4016 N N . GLU A 1 502 ? -9.148 -49.625 -34.094 1 89.44 502 GLU A N 1
ATOM 4017 C CA . GLU A 1 502 ? -10.453 -50.031 -34.594 1 89.44 502 GLU A CA 1
ATOM 4018 C C . GLU A 1 502 ? -10.43 -50.25 -36.094 1 89.44 502 GLU A C 1
ATOM 4020 O O . GLU A 1 502 ? -10.961 -51.25 -36.594 1 89.44 502 GLU A O 1
ATOM 4025 N N . SER A 1 503 ? -9.805 -49.344 -36.719 1 91.25 503 SER A N 1
ATOM 4026 C CA . SER A 1 503 ? -9.703 -49.438 -38.156 1 91.25 503 SER A CA 1
ATOM 4027 C C . SER A 1 503 ? -8.836 -50.625 -38.562 1 91.25 503 SER A C 1
ATOM 4029 O O . SER A 1 503 ? -9.148 -51.344 -39.531 1 91.25 503 SER A O 1
ATOM 4031 N N . LEU A 1 504 ? -7.816 -50.875 -37.781 1 92.56 504 LEU A N 1
ATOM 4032 C CA . LEU A 1 504 ? -6.934 -52 -38.062 1 92.56 504 LEU A CA 1
ATOM 4033 C C . LEU A 1 504 ? -7.648 -53.344 -37.812 1 92.56 504 LEU A C 1
ATOM 4035 O O . LEU A 1 504 ? -7.465 -54.312 -38.562 1 92.56 504 LEU A O 1
ATOM 4039 N N . ASN A 1 505 ? -8.422 -53.344 -36.812 1 92.31 505 ASN A N 1
ATOM 4040 C CA . ASN A 1 505 ? -9.203 -54.562 -36.5 1 92.31 505 ASN A CA 1
ATOM 4041 C C . ASN A 1 505 ? -10.195 -54.875 -37.625 1 92.31 505 ASN A C 1
ATOM 4043 O O . ASN A 1 505 ? -10.406 -56.031 -37.969 1 92.31 505 ASN A O 1
ATOM 4047 N N . SER A 1 506 ? -10.781 -53.844 -38.125 1 93.12 506 SER A N 1
ATOM 4048 C CA . SER A 1 506 ? -11.711 -54.031 -39.219 1 93.12 506 SER A CA 1
ATOM 4049 C C . SER A 1 506 ? -11 -54.562 -40.469 1 93.12 506 SER A C 1
ATOM 4051 O O . SER A 1 506 ? -11.508 -55.438 -41.125 1 93.12 506 SER A O 1
ATOM 4053 N N . ARG A 1 507 ? -9.875 -53.969 -40.656 1 94 507 ARG A N 1
ATOM 4054 C CA . ARG A 1 507 ? -9.07 -54.406 -41.812 1 94 507 ARG A CA 1
ATOM 4055 C C . ARG A 1 507 ? -8.602 -55.844 -41.625 1 94 507 ARG A C 1
ATOM 4057 O O . ARG A 1 507 ? -8.562 -56.625 -42.562 1 94 507 ARG A O 1
ATOM 4064 N N . LEU A 1 508 ? -8.227 -56.219 -40.469 1 93.25 508 LEU A N 1
ATOM 4065 C CA . LEU A 1 508 ? -7.773 -57.562 -40.125 1 93.25 508 LEU A CA 1
ATOM 4066 C C . LEU A 1 508 ? -8.875 -58.562 -40.375 1 93.25 508 LEU A C 1
ATOM 4068 O O . LEU A 1 508 ? -8.633 -59.625 -40.938 1 93.25 508 LEU A O 1
ATOM 4072 N N . ARG A 1 509 ? -10.109 -58.188 -40 1 93.19 509 ARG A N 1
ATOM 4073 C CA . ARG A 1 509 ? -11.242 -59.094 -40.219 1 93.19 509 ARG A CA 1
ATOM 4074 C C . ARG A 1 509 ? -11.547 -59.281 -41.688 1 93.19 509 ARG A C 1
ATOM 4076 O O . ARG A 1 509 ? -11.844 -60.375 -42.125 1 93.19 509 ARG A O 1
ATOM 4083 N N . SER A 1 510 ? -11.43 -58.156 -42.312 1 94.06 510 SER A N 1
ATOM 4084 C CA . SER A 1 510 ? -11.688 -58.219 -43.75 1 94.06 510 SER A CA 1
ATOM 4085 C C . SER A 1 510 ? -10.656 -59.094 -44.469 1 94.06 510 SER A C 1
ATOM 4087 O O . SER A 1 510 ? -11.008 -59.906 -45.312 1 94.06 510 SER A O 1
ATOM 4089 N N . ASN A 1 511 ? -9.422 -58.906 -44.125 1 94.31 511 ASN A N 1
ATOM 4090 C CA . ASN A 1 511 ? -8.336 -59.656 -44.781 1 94.31 511 ASN A CA 1
ATOM 4091 C C . ASN A 1 511 ? -8.367 -61.125 -44.375 1 94.31 511 ASN A C 1
ATOM 4093 O O . ASN A 1 511 ? -8.031 -62 -45.188 1 94.31 511 ASN A O 1
ATOM 4097 N N . GLN A 1 512 ? -8.766 -61.469 -43.25 1 93.19 512 GLN A N 1
ATOM 4098 C CA . GLN A 1 512 ? -8.914 -62.844 -42.781 1 93.19 512 GLN A CA 1
ATOM 4099 C C . GLN A 1 512 ? -10.031 -63.562 -43.562 1 93.19 512 GLN A C 1
ATOM 4101 O O . GLN A 1 512 ? -9.906 -64.75 -43.906 1 93.19 512 GLN A O 1
ATOM 4106 N N . SER A 1 513 ? -11.102 -62.781 -43.781 1 93.62 513 SER A N 1
ATOM 4107 C CA . SER A 1 513 ? -12.211 -63.344 -44.562 1 93.62 513 SER A CA 1
ATOM 4108 C C . SER A 1 513 ? -11.797 -63.625 -46 1 93.62 513 SER A C 1
ATOM 4110 O O . SER A 1 513 ? -12.156 -64.688 -46.562 1 93.62 513 SER A O 1
ATOM 4112 N N . LYS A 1 514 ? -11.094 -62.719 -46.531 1 93 514 LYS A N 1
ATOM 4113 C CA . LYS A 1 514 ? -10.609 -62.906 -47.906 1 93 514 LYS A CA 1
ATOM 4114 C C . LYS A 1 514 ? -9.633 -64.062 -48 1 93 514 LYS A C 1
ATOM 4116 O O . LYS A 1 514 ? -9.664 -64.812 -48.969 1 93 514 LYS A O 1
ATOM 4121 N N . LEU A 1 515 ? -8.734 -64.188 -47.094 1 93.06 515 LEU A N 1
ATOM 4122 C CA . LEU A 1 515 ? -7.754 -65.25 -47.031 1 93.06 515 LEU A CA 1
ATOM 4123 C C . LEU A 1 515 ? -8.445 -66.625 -46.938 1 93.06 515 LEU A C 1
ATOM 4125 O O . LEU A 1 515 ? -8.023 -67.625 -47.594 1 93.06 515 LEU A O 1
ATOM 4129 N N . SER A 1 516 ? -9.555 -66.75 -46.156 1 91.19 516 SER A N 1
ATOM 4130 C CA . SER A 1 516 ? -10.289 -68 -45.969 1 91.19 516 SER A CA 1
ATOM 4131 C C . SER A 1 516 ? -10.953 -68.438 -47.281 1 91.19 516 SER A C 1
ATOM 4133 O O . SER A 1 516 ? -11.141 -69.625 -47.5 1 91.19 516 SER A O 1
ATOM 4135 N N . LEU A 1 517 ? -11.258 -67.438 -48.125 1 90.69 517 LEU A N 1
ATOM 4136 C CA . LEU A 1 517 ? -11.938 -67.75 -49.406 1 90.69 517 LEU A CA 1
ATOM 4137 C C . LEU A 1 517 ? -10.953 -68.188 -50.438 1 90.69 517 LEU A C 1
ATOM 4139 O O . LEU A 1 517 ? -11.336 -68.938 -51.344 1 90.69 517 LEU A O 1
ATOM 4143 N N . ILE A 1 518 ? -9.727 -67.812 -50.406 1 89.44 518 ILE A N 1
ATOM 4144 C CA . ILE A 1 518 ? -8.805 -68.062 -51.5 1 89.44 518 ILE A CA 1
ATOM 4145 C C . ILE A 1 518 ? -7.812 -69.125 -51.094 1 89.44 518 ILE A C 1
ATOM 4147 O O . ILE A 1 518 ? -7.16 -69.75 -51.938 1 89.44 518 ILE A O 1
ATOM 4151 N N . ASP A 1 519 ? -7.754 -69.438 -49.812 1 84 519 ASP A N 1
ATOM 4152 C CA . ASP A 1 519 ? -6.77 -70.375 -49.281 1 84 519 ASP A CA 1
ATOM 4153 C C . ASP A 1 519 ? -7.035 -71.75 -49.812 1 84 519 ASP A C 1
ATOM 4155 O O . ASP A 1 519 ? -8.164 -72.25 -49.75 1 84 519 ASP A O 1
ATOM 4159 N N . GLY A 1 520 ? -6.195 -72.375 -50.375 1 82.06 520 GLY A N 1
ATOM 4160 C CA . GLY A 1 520 ? -6.316 -73.75 -50.875 1 82.06 520 GLY A CA 1
ATOM 4161 C C . GLY A 1 520 ? -6.656 -73.812 -52.344 1 82.06 520 GLY A C 1
ATOM 4162 O O . GLY A 1 520 ? -6.648 -74.875 -52.938 1 82.06 520 GLY A O 1
ATOM 4163 N N . LYS A 1 521 ? -7.078 -72.688 -52.938 1 86.69 521 LYS A N 1
ATOM 4164 C CA . LYS A 1 521 ? -7.406 -72.688 -54.375 1 86.69 521 LYS A CA 1
ATOM 4165 C C . LYS A 1 521 ? -6.148 -72.625 -55.219 1 86.69 521 LYS A C 1
ATOM 4167 O O . LYS A 1 521 ? -5.199 -71.875 -54.875 1 86.69 521 LYS A O 1
ATOM 4172 N N . GLU A 1 522 ? -6.016 -73.438 -56.188 1 83.19 522 GLU A N 1
ATOM 4173 C CA . GLU A 1 522 ? -4.863 -73.5 -57.062 1 83.19 522 GLU A CA 1
ATOM 4174 C C . GLU A 1 522 ? -4.652 -72.188 -57.812 1 83.19 522 GLU A C 1
ATOM 4176 O O . GLU A 1 522 ? -5.613 -71.562 -58.281 1 83.19 522 GLU A O 1
ATOM 4181 N N . GLY A 1 523 ? -3.461 -71.375 -57.906 1 88.5 523 GLY A N 1
ATOM 4182 C CA . GLY A 1 523 ? -3.096 -70.188 -58.656 1 88.5 523 GLY A CA 1
ATOM 4183 C C . GLY A 1 523 ? -3.139 -68.938 -57.844 1 88.5 523 GLY A C 1
ATOM 4184 O O . GLY A 1 523 ? -2.795 -67.875 -58.312 1 88.5 523 GLY A O 1
ATOM 4185 N N . THR A 1 524 ? -3.572 -69.125 -56.562 1 89.62 524 THR A N 1
ATOM 4186 C CA . THR A 1 524 ? -3.732 -67.938 -55.719 1 89.62 524 THR A CA 1
ATOM 4187 C C . THR A 1 524 ? -2.633 -67.875 -54.656 1 89.62 524 THR A C 1
ATOM 4189 O O . THR A 1 524 ? -2.789 -67.188 -53.656 1 89.62 524 THR A O 1
ATOM 4192 N N . GLU A 1 525 ? -1.564 -68.5 -54.844 1 88.06 525 GLU A N 1
ATOM 4193 C CA . GLU A 1 525 ? -0.496 -68.625 -53.875 1 88.06 525 GLU A CA 1
ATOM 4194 C C . GLU A 1 525 ? 0.135 -67.25 -53.562 1 88.06 525 GLU A C 1
ATOM 4196 O O . GLU A 1 525 ? 0.449 -66.938 -52.438 1 88.06 525 GLU A O 1
ATOM 4201 N N . GLN A 1 526 ? 0.302 -66.438 -54.594 1 90.38 526 GLN A N 1
ATOM 4202 C CA . GLN A 1 526 ? 0.899 -65.125 -54.406 1 90.38 526 GLN A CA 1
ATOM 4203 C C . GLN A 1 526 ? -0.018 -64.188 -53.594 1 90.38 526 GLN A C 1
ATOM 4205 O O . GLN A 1 526 ? 0.449 -63.438 -52.75 1 90.38 526 GLN A O 1
ATOM 4210 N N . ASP A 1 527 ? -1.283 -64.312 -53.875 1 90.5 527 ASP A N 1
ATOM 4211 C CA . ASP A 1 527 ? -2.256 -63.531 -53.156 1 90.5 527 ASP A CA 1
ATOM 4212 C C . ASP A 1 527 ? -2.365 -63.969 -51.688 1 90.5 527 ASP A C 1
ATOM 4214 O O . ASP A 1 527 ? -2.539 -63.156 -50.781 1 90.5 527 ASP A O 1
ATOM 4218 N N . VAL A 1 528 ? -2.236 -65.188 -51.406 1 91.69 528 VAL A N 1
ATOM 4219 C CA . VAL A 1 528 ? -2.289 -65.75 -50.062 1 91.69 528 VAL A CA 1
ATOM 4220 C C . VAL A 1 528 ? -1.093 -65.25 -49.25 1 91.69 528 VAL A C 1
ATOM 4222 O O . VAL A 1 528 ? -1.236 -64.875 -48.094 1 91.69 528 VAL A O 1
ATOM 4225 N N . GLU A 1 529 ? 0.054 -65.188 -49.906 1 91.81 529 GLU A N 1
ATOM 4226 C CA . GLU A 1 529 ? 1.253 -64.688 -49.219 1 91.81 529 GLU A CA 1
ATOM 4227 C C . GLU A 1 529 ? 1.157 -63.219 -48.875 1 91.81 529 GLU A C 1
ATOM 4229 O O . GLU A 1 529 ? 1.582 -62.781 -47.812 1 91.81 529 GLU A O 1
ATOM 4234 N N . ARG A 1 530 ? 0.635 -62.5 -49.75 1 93.5 530 ARG A N 1
ATOM 4235 C CA . ARG A 1 530 ? 0.455 -61.062 -49.562 1 93.5 530 ARG A CA 1
ATOM 4236 C C . ARG A 1 530 ? -0.525 -60.812 -48.406 1 93.5 530 ARG A C 1
ATOM 4238 O O . ARG A 1 530 ? -0.279 -59.938 -47.562 1 93.5 530 ARG A O 1
ATOM 4245 N N . LEU A 1 531 ? -1.612 -61.5 -48.406 1 93.25 531 LEU A N 1
ATOM 4246 C CA . LEU A 1 531 ? -2.635 -61.344 -47.375 1 93.25 531 LEU A CA 1
ATOM 4247 C C . LEU A 1 531 ? -2.119 -61.781 -46 1 93.25 531 LEU A C 1
ATOM 4249 O O . LEU A 1 531 ? -2.398 -61.125 -45 1 93.25 531 LEU A O 1
ATOM 4253 N N . LYS A 1 532 ? -1.378 -62.875 -46 1 92.94 532 LYS A N 1
ATOM 4254 C CA . LYS A 1 532 ? -0.791 -63.344 -44.75 1 92.94 532 LYS A CA 1
ATOM 4255 C C . LYS A 1 532 ? 0.209 -62.312 -44.219 1 92.94 532 LYS A C 1
ATOM 4257 O O . LYS A 1 532 ? 0.286 -62.094 -43 1 92.94 532 LYS A O 1
ATOM 4262 N N . GLY A 1 533 ? 0.96 -61.719 -45.094 1 93.69 533 GLY A N 1
ATOM 4263 C CA . GLY A 1 533 ? 1.881 -60.656 -44.719 1 93.69 533 GLY A CA 1
ATOM 4264 C C . GLY A 1 533 ? 1.182 -59.438 -44.188 1 93.69 533 GLY A C 1
ATOM 4265 O O . GLY A 1 533 ? 1.62 -58.844 -43.188 1 93.69 533 GLY A O 1
ATOM 4266 N N . ALA A 1 534 ? 0.135 -59 -44.75 1 93.5 534 ALA A N 1
ATOM 4267 C CA . ALA A 1 534 ? -0.645 -57.844 -44.312 1 93.5 534 ALA A CA 1
ATOM 4268 C C . ALA A 1 534 ? -1.297 -58.094 -42.969 1 93.5 534 ALA A C 1
ATOM 4270 O O . ALA A 1 534 ? -1.349 -57.219 -42.094 1 93.5 534 ALA A O 1
ATOM 4271 N N . ILE A 1 535 ? -1.794 -59.281 -42.781 1 94.25 535 ILE A N 1
ATOM 4272 C CA . ILE A 1 535 ? -2.438 -59.656 -41.531 1 94.25 535 ILE A CA 1
ATOM 4273 C C . ILE A 1 535 ? -1.413 -59.625 -40.375 1 94.25 535 ILE A C 1
ATOM 4275 O O . ILE A 1 535 ? -1.688 -59.125 -39.281 1 94.25 535 ILE A O 1
ATOM 4279 N N . GLN A 1 536 ? -0.265 -60.156 -40.719 1 94.25 536 GLN A N 1
ATOM 4280 C CA . GLN A 1 536 ? 0.786 -60.188 -39.719 1 94.25 536 GLN A CA 1
ATOM 4281 C C . GLN A 1 536 ? 1.213 -58.781 -39.344 1 94.25 536 GLN A C 1
ATOM 4283 O O . GLN A 1 536 ? 1.417 -58.469 -38.156 1 94.25 536 GLN A O 1
ATOM 4288 N N . LYS A 1 537 ? 1.334 -57.969 -40.281 1 94.12 537 LYS A N 1
ATOM 4289 C CA . LYS A 1 537 ? 1.721 -56.594 -40.031 1 94.12 537 LYS A CA 1
ATOM 4290 C C . LYS A 1 537 ? 0.665 -55.844 -39.219 1 94.12 537 LYS A C 1
ATOM 4292 O O . LYS A 1 537 ? 0.997 -55.094 -38.281 1 94.12 537 LYS A O 1
ATOM 4297 N N . ASP A 1 538 ? -0.511 -56 -39.5 1 93.12 538 ASP A N 1
ATOM 4298 C CA . ASP A 1 538 ? -1.601 -55.344 -38.781 1 93.12 538 ASP A CA 1
ATOM 4299 C C . ASP A 1 538 ? -1.68 -55.875 -37.344 1 93.12 538 ASP A C 1
ATOM 4301 O O . ASP A 1 538 ? -1.937 -55.094 -36.406 1 93.12 538 ASP A O 1
ATOM 4305 N N . GLU A 1 539 ? -1.457 -57.156 -37.188 1 93.62 539 GLU A N 1
ATOM 4306 C CA . GLU A 1 539 ? -1.463 -57.719 -35.844 1 93.62 539 GLU A CA 1
ATOM 4307 C C . GLU A 1 539 ? -0.338 -57.125 -34.969 1 93.62 539 GLU A C 1
ATOM 4309 O O . GLU A 1 539 ? -0.54 -56.812 -33.812 1 93.62 539 GLU A O 1
ATOM 4314 N N . GLU A 1 540 ? 0.794 -56.969 -35.625 1 93.56 540 GLU A N 1
ATOM 4315 C CA . GLU A 1 540 ? 1.93 -56.406 -34.938 1 93.56 540 GLU A CA 1
ATOM 4316 C C . GLU A 1 540 ? 1.668 -54.938 -34.594 1 93.56 540 GLU A C 1
ATOM 4318 O O . GLU A 1 540 ? 2.014 -54.469 -33.5 1 93.56 540 GLU A O 1
ATOM 4323 N N . ASP A 1 541 ? 1.086 -54.281 -35.438 1 92.44 541 ASP A N 1
ATOM 4324 C CA . ASP A 1 541 ? 0.77 -52.875 -35.219 1 92.44 541 ASP A CA 1
ATOM 4325 C C . ASP A 1 541 ? -0.263 -52.719 -34.125 1 92.44 541 ASP A C 1
ATOM 4327 O O . ASP A 1 541 ? -0.192 -51.75 -33.344 1 92.44 541 ASP A O 1
ATOM 4331 N N . ILE A 1 542 ? -1.197 -53.5 -34.094 1 93.06 542 ILE A N 1
ATOM 4332 C CA . ILE A 1 542 ? -2.232 -53.469 -33.062 1 93.06 542 ILE A CA 1
ATOM 4333 C C . ILE A 1 542 ? -1.608 -53.688 -31.703 1 93.06 542 ILE A C 1
ATOM 4335 O O . ILE A 1 542 ? -1.917 -53 -30.734 1 93.06 542 ILE A O 1
ATOM 4339 N N . VAL A 1 543 ? -0.71 -54.688 -31.688 1 91.44 543 VAL A N 1
ATOM 4340 C CA . VAL A 1 543 ? -0.06 -55 -30.422 1 91.44 543 VAL A CA 1
ATOM 4341 C C . VAL A 1 543 ? 0.793 -53.812 -29.953 1 91.44 543 VAL A C 1
ATOM 4343 O O . VAL A 1 543 ? 0.793 -53.469 -28.781 1 91.44 543 VAL A O 1
ATOM 4346 N N . GLN A 1 544 ? 1.441 -53.25 -30.891 1 89.44 544 GLN A N 1
ATOM 4347 C CA . GLN A 1 544 ? 2.293 -52.094 -30.562 1 89.44 544 GLN A CA 1
ATOM 4348 C C . GLN A 1 544 ? 1.466 -50.906 -30.078 1 89.44 544 GLN A C 1
ATOM 4350 O O . GLN A 1 544 ? 1.838 -50.25 -29.094 1 89.44 544 GLN A O 1
ATOM 4355 N N . GLN A 1 545 ? 0.401 -50.656 -30.703 1 91.31 545 GLN A N 1
ATOM 4356 C CA . GLN A 1 545 ? -0.457 -49.531 -30.312 1 91.31 545 GLN A CA 1
ATOM 4357 C C . GLN A 1 545 ? -1.112 -49.812 -28.953 1 91.31 545 GLN A C 1
ATOM 4359 O O . GLN A 1 545 ? -1.313 -48.875 -28.172 1 91.31 545 GLN A O 1
ATOM 4364 N N . GLN A 1 546 ? -1.433 -51.031 -28.719 1 90.62 546 GLN A N 1
ATOM 4365 C CA . GLN A 1 546 ? -2.014 -51.406 -27.422 1 90.62 546 GLN A CA 1
ATOM 4366 C C . GLN A 1 546 ? -1 -51.219 -26.297 1 90.62 546 GLN A C 1
ATOM 4368 O O . GLN A 1 546 ? -1.344 -50.719 -25.219 1 90.62 546 GLN A O 1
ATOM 4373 N N . LYS A 1 547 ? 0.196 -51.594 -26.578 1 90.19 547 LYS A N 1
ATOM 4374 C CA . LYS A 1 547 ? 1.259 -51.406 -25.594 1 90.19 547 LYS A CA 1
ATOM 4375 C C . LYS A 1 547 ? 1.526 -49.938 -25.344 1 90.19 547 LYS A C 1
ATOM 4377 O O . LYS A 1 547 ? 1.771 -49.531 -24.219 1 90.19 547 LYS A O 1
ATOM 4382 N N . ARG A 1 548 ? 1.458 -49.188 -26.406 1 92.25 548 ARG A N 1
ATOM 4383 C CA . ARG A 1 548 ? 1.651 -47.719 -26.266 1 92.25 548 ARG A CA 1
ATOM 4384 C C . ARG A 1 548 ? 0.531 -47.125 -25.438 1 92.25 548 ARG A C 1
ATOM 4386 O O . ARG A 1 548 ? 0.786 -46.281 -24.562 1 92.25 548 ARG A O 1
ATOM 4393 N N . LYS A 1 549 ? -0.649 -47.531 -25.703 1 91.88 549 LYS A N 1
ATOM 4394 C CA . LYS A 1 549 ? -1.804 -47.031 -24.969 1 91.88 549 LYS A CA 1
ATOM 4395 C C . LYS A 1 549 ? -1.678 -47.312 -23.484 1 91.88 549 LYS A C 1
ATOM 4397 O O . LYS A 1 549 ? -1.989 -46.469 -22.641 1 91.88 549 LYS A O 1
ATOM 4402 N N . LEU A 1 550 ? -1.22 -48.531 -23.234 1 92.19 550 LEU A N 1
ATOM 4403 C CA . LEU A 1 550 ? -1.032 -48.906 -21.828 1 92.19 550 LEU A CA 1
ATOM 4404 C C . LEU A 1 550 ? 0.075 -48.094 -21.188 1 92.19 550 LEU A C 1
ATOM 4406 O O . LEU A 1 550 ? -0.027 -47.75 -20 1 92.19 550 LEU A O 1
ATOM 4410 N N . PHE A 1 551 ? 1.064 -47.844 -21.891 1 94.19 551 PHE A N 1
ATOM 4411 C CA . PHE A 1 551 ? 2.172 -47.062 -21.359 1 94.19 551 PHE A CA 1
ATOM 4412 C C . PHE A 1 551 ? 1.732 -45.625 -21.094 1 94.19 551 PHE A C 1
ATOM 4414 O O . PHE A 1 551 ? 2.146 -45.031 -20.094 1 94.19 551 PHE A O 1
ATOM 4421 N N . VAL A 1 552 ? 0.978 -45.062 -21.969 1 94.5 552 VAL A N 1
ATOM 4422 C CA . VAL A 1 552 ? 0.451 -43.719 -21.781 1 94.5 552 VAL A CA 1
ATOM 4423 C C . VAL A 1 552 ? -0.351 -43.656 -20.484 1 94.5 552 VAL A C 1
ATOM 4425 O O . VAL A 1 552 ? -0.212 -42.719 -19.703 1 94.5 552 VAL A O 1
ATOM 4428 N N . ARG A 1 553 ? -1.135 -44.625 -20.266 1 94.5 553 ARG A N 1
ATOM 4429 C CA . ARG A 1 553 ? -1.916 -44.688 -19.031 1 94.5 553 ARG A CA 1
ATOM 4430 C C . ARG A 1 553 ? -1.008 -44.781 -17.812 1 94.5 553 ARG A C 1
ATOM 4432 O O . ARG A 1 553 ? -1.284 -44.125 -16.781 1 94.5 553 ARG A O 1
ATOM 4439 N N . TYR A 1 554 ? -0.005 -45.531 -17.969 1 95.25 554 TYR A N 1
ATOM 4440 C CA . TYR A 1 554 ? 0.956 -45.625 -16.891 1 95.25 554 TYR A CA 1
ATOM 4441 C C . TYR A 1 554 ? 1.604 -44.281 -16.594 1 95.25 554 TYR A C 1
ATOM 4443 O O . TYR A 1 554 ? 1.76 -43.906 -15.43 1 95.25 554 TYR A O 1
ATOM 4451 N N . CYS A 1 555 ? 2.021 -43.594 -17.609 1 95.88 555 CYS A N 1
ATOM 4452 C CA . CYS A 1 555 ? 2.625 -42.25 -17.453 1 95.88 555 CYS A CA 1
ATOM 4453 C C . CYS A 1 555 ? 1.665 -41.312 -16.75 1 95.88 555 CYS A C 1
ATOM 4455 O O . CYS A 1 555 ? 2.049 -40.625 -15.797 1 95.88 555 CYS A O 1
ATOM 4457 N N . LEU A 1 556 ? 0.469 -41.312 -17.141 1 96.62 556 LEU A N 1
ATOM 4458 C CA . LEU A 1 556 ? -0.52 -40.406 -16.547 1 96.62 556 LEU A CA 1
ATOM 4459 C C . LEU A 1 556 ? -0.767 -40.75 -15.086 1 96.62 556 LEU A C 1
ATOM 4461 O O . LEU A 1 556 ? -0.998 -39.875 -14.266 1 96.62 556 LEU A O 1
ATOM 4465 N N . TYR A 1 557 ? -0.739 -42.031 -14.797 1 95.81 557 TYR A N 1
ATOM 4466 C CA . TYR A 1 557 ? -0.9 -42.469 -13.414 1 95.81 557 TYR A CA 1
ATOM 4467 C C . TYR A 1 557 ? 0.239 -41.938 -12.547 1 95.81 557 TYR A C 1
ATOM 4469 O O . TYR A 1 557 ? 0.006 -41.406 -11.461 1 95.81 557 TYR A O 1
ATOM 4477 N N . THR A 1 558 ? 1.451 -42.094 -13 1 94.81 558 THR A N 1
ATOM 4478 C CA . THR A 1 558 ? 2.607 -41.656 -12.234 1 94.81 558 THR A CA 1
ATOM 4479 C C . THR A 1 558 ? 2.584 -40.125 -12.078 1 94.81 558 THR A C 1
ATOM 4481 O O . THR A 1 558 ? 2.932 -39.594 -11.016 1 94.81 558 THR A O 1
ATOM 4484 N N . GLU A 1 559 ? 2.186 -39.438 -13.109 1 96.19 559 GLU A N 1
ATOM 4485 C CA . GLU A 1 559 ? 2.111 -37.969 -13.062 1 96.19 559 GLU A CA 1
ATOM 4486 C C . GLU A 1 559 ? 1.007 -37.5 -12.117 1 96.19 559 GLU A C 1
ATOM 4488 O O . GLU A 1 559 ? 1.146 -36.5 -11.445 1 96.19 559 GLU A O 1
ATOM 4493 N N . LEU A 1 560 ? -0.091 -38.219 -12.125 1 95 560 LEU A N 1
ATOM 4494 C CA . LEU A 1 560 ? -1.172 -37.938 -11.188 1 95 560 LEU A CA 1
ATOM 4495 C C . LEU A 1 560 ? -0.694 -38.062 -9.75 1 95 560 LEU A C 1
ATOM 4497 O O . LEU A 1 560 ? -1.042 -37.219 -8.898 1 95 560 LEU A O 1
ATOM 4501 N N . THR A 1 561 ? 0.095 -39.125 -9.508 1 91.94 561 THR A N 1
ATOM 4502 C CA . THR A 1 561 ? 0.652 -39.312 -8.18 1 91.94 561 THR A CA 1
ATOM 4503 C C . THR A 1 561 ? 1.604 -38.188 -7.812 1 91.94 561 THR A C 1
ATOM 4505 O O . THR A 1 561 ? 1.604 -37.719 -6.676 1 91.94 561 THR A O 1
ATOM 4508 N N . LEU A 1 562 ? 2.391 -37.781 -8.742 1 91.94 562 LEU A N 1
ATOM 4509 C CA . LEU A 1 562 ? 3.295 -36.656 -8.531 1 91.94 562 LEU A CA 1
ATOM 4510 C C . LEU A 1 562 ? 2.514 -35.406 -8.211 1 91.94 562 LEU A C 1
ATOM 4512 O O . LEU A 1 562 ? 2.895 -34.625 -7.32 1 91.94 562 LEU A O 1
ATOM 4516 N N . PHE A 1 563 ? 1.45 -35.188 -8.914 1 92.62 563 PHE A N 1
ATOM 4517 C CA . PHE A 1 563 ? 0.583 -34.031 -8.719 1 92.62 563 PHE A CA 1
ATOM 4518 C C . PHE A 1 563 ? -0.005 -34.031 -7.312 1 92.62 563 PHE A C 1
ATOM 4520 O O . PHE A 1 563 ? -0.039 -33 -6.648 1 92.62 563 PHE A O 1
ATOM 4527 N N . HIS A 1 564 ? -0.454 -35.188 -6.918 1 90.56 564 HIS A N 1
ATOM 4528 C CA . HIS A 1 564 ? -1.032 -35.312 -5.586 1 90.56 564 HIS A CA 1
ATOM 4529 C C . HIS A 1 564 ? 0.007 -35.031 -4.508 1 90.56 564 HIS A C 1
ATOM 4531 O O . HIS A 1 564 ? -0.29 -34.375 -3.51 1 90.56 564 HIS A O 1
ATOM 4537 N N . LYS A 1 565 ? 1.214 -35.438 -4.695 1 86.88 565 LYS A N 1
ATOM 4538 C CA . LYS A 1 565 ? 2.303 -35.25 -3.746 1 86.88 565 LYS A CA 1
ATOM 4539 C C . LYS A 1 565 ? 2.66 -33.75 -3.645 1 86.88 565 LYS A C 1
ATOM 4541 O O . LYS A 1 565 ? 3.168 -33.312 -2.615 1 86.88 565 LYS A O 1
ATOM 4546 N N . SER A 1 566 ? 2.41 -33.031 -4.676 1 87.31 566 SER A N 1
ATOM 4547 C CA . SER A 1 566 ? 2.75 -31.609 -4.715 1 87.31 566 SER A CA 1
ATOM 4548 C C . SER A 1 566 ? 1.913 -30.812 -3.721 1 87.31 566 SER A C 1
ATOM 4550 O O . SER A 1 566 ? 2.252 -29.688 -3.385 1 87.31 566 SER A O 1
ATOM 4552 N N . SER A 1 567 ? 0.825 -31.422 -3.188 1 85.56 567 SER A N 1
ATOM 4553 C CA . SER A 1 567 ? 0.008 -30.766 -2.172 1 85.56 567 SER A CA 1
ATOM 4554 C C . SER A 1 567 ? 0.807 -30.5 -0.899 1 85.56 567 SER A C 1
ATOM 4556 O O . SER A 1 567 ? 0.493 -29.594 -0.136 1 85.56 567 SER A O 1
ATOM 4558 N N . ALA A 1 568 ? 1.807 -31.312 -0.685 1 85.75 568 ALA A N 1
ATOM 4559 C CA . ALA A 1 568 ? 2.682 -31.125 0.469 1 85.75 568 ALA A CA 1
ATOM 4560 C C . ALA A 1 568 ? 3.422 -29.797 0.384 1 85.75 568 ALA A C 1
ATOM 4562 O O . ALA A 1 568 ? 3.732 -29.188 1.409 1 85.75 568 ALA A O 1
ATOM 4563 N N . PHE A 1 569 ? 3.643 -29.359 -0.754 1 86.44 569 PHE A N 1
ATOM 4564 C CA . PHE A 1 569 ? 4.375 -28.109 -0.954 1 86.44 569 PHE A CA 1
ATOM 4565 C C . PHE A 1 569 ? 3.512 -26.906 -0.582 1 86.44 569 PHE A C 1
ATOM 4567 O O . PHE A 1 569 ? 4.031 -25.859 -0.212 1 86.44 569 PHE A O 1
ATOM 4574 N N . ILE A 1 570 ? 2.219 -27.078 -0.666 1 89.88 570 ILE A N 1
ATOM 4575 C CA . ILE A 1 570 ? 1.316 -26.016 -0.254 1 89.88 570 ILE A CA 1
ATOM 4576 C C . ILE A 1 570 ? 1.442 -25.781 1.251 1 89.88 570 ILE A C 1
ATOM 4578 O O . ILE A 1 570 ? 1.436 -24.641 1.712 1 89.88 570 ILE A O 1
ATOM 4582 N N . SER A 1 571 ? 1.563 -26.875 1.953 1 90.19 571 SER A N 1
ATOM 4583 C CA . SER A 1 571 ? 1.758 -26.781 3.396 1 90.19 571 SER A CA 1
ATOM 4584 C C . SER A 1 571 ? 3.045 -26.031 3.729 1 90.19 571 SER A C 1
ATOM 4586 O O . SER A 1 571 ? 3.049 -25.141 4.582 1 90.19 571 SER A O 1
ATOM 4588 N N . LEU A 1 572 ? 4.047 -26.375 3.025 1 89.69 572 LEU A N 1
ATOM 4589 C CA . LEU A 1 572 ? 5.332 -25.734 3.258 1 89.69 572 LEU A CA 1
ATOM 4590 C C . LEU A 1 572 ? 5.27 -24.25 2.912 1 89.69 572 LEU A C 1
ATOM 4592 O O . LEU A 1 572 ? 5.887 -23.422 3.588 1 89.69 572 LEU A O 1
ATOM 4596 N N . LEU A 1 573 ? 4.594 -23.938 1.907 1 92.25 573 LEU A N 1
ATOM 4597 C CA . LEU A 1 573 ? 4.43 -22.562 1.472 1 92.25 573 LEU A CA 1
ATOM 4598 C C . LEU A 1 573 ? 3.854 -21.703 2.594 1 92.25 573 LEU A C 1
ATOM 4600 O O . LEU A 1 573 ? 4.43 -20.672 2.947 1 92.25 573 LEU A O 1
ATOM 4604 N N . TYR A 1 574 ? 2.805 -22.141 3.201 1 94.31 574 TYR A N 1
ATOM 4605 C CA . TYR A 1 574 ? 2.129 -21.328 4.207 1 94.31 574 TYR A CA 1
ATOM 4606 C C . TYR A 1 574 ? 2.869 -21.375 5.539 1 94.31 574 TYR A C 1
ATOM 4608 O O . TYR A 1 574 ? 2.822 -20.422 6.32 1 94.31 574 TYR A O 1
ATOM 4616 N N . GLN A 1 575 ? 3.602 -22.5 5.82 1 92.94 575 GLN A N 1
ATOM 4617 C CA . GLN A 1 575 ? 4.465 -22.531 6.996 1 92.94 575 GLN A CA 1
ATOM 4618 C C . GLN A 1 575 ? 5.543 -21.453 6.91 1 92.94 575 GLN A C 1
ATOM 4620 O O . GLN A 1 575 ? 5.75 -20.688 7.859 1 92.94 575 GLN A O 1
ATOM 4625 N N . ASN A 1 576 ? 6.125 -21.375 5.75 1 91.81 576 ASN A N 1
ATOM 4626 C CA . ASN A 1 576 ? 7.156 -20.359 5.547 1 91.81 576 ASN A CA 1
ATOM 4627 C C . ASN A 1 576 ? 6.578 -18.953 5.617 1 91.81 576 ASN A C 1
ATOM 4629 O O . ASN A 1 576 ? 7.188 -18.047 6.203 1 91.81 576 ASN A O 1
ATOM 4633 N N . PHE A 1 577 ? 5.449 -18.781 5.059 1 95.56 577 PHE A N 1
ATOM 4634 C CA . PHE A 1 577 ? 4.797 -17.484 5.078 1 95.56 577 PHE A CA 1
ATOM 4635 C C . PHE A 1 577 ? 4.527 -17.031 6.512 1 95.56 577 PHE A C 1
ATOM 4637 O O . PHE A 1 577 ? 4.848 -15.906 6.883 1 95.56 577 PHE A O 1
ATOM 4644 N N . VAL A 1 578 ? 3.957 -17.875 7.242 1 96.62 578 VAL A N 1
ATOM 4645 C CA . VAL A 1 578 ? 3.576 -17.562 8.617 1 96.62 578 VAL A CA 1
ATOM 4646 C C . VAL A 1 578 ? 4.828 -17.297 9.445 1 96.62 578 VAL A C 1
ATOM 4648 O O . VAL A 1 578 ? 4.852 -16.359 10.258 1 96.62 578 VAL A O 1
ATOM 4651 N N . ASN A 1 579 ? 5.84 -18.047 9.25 1 95.25 579 ASN A N 1
ATOM 4652 C CA . ASN A 1 579 ? 7.098 -17.812 9.953 1 95.25 579 ASN A CA 1
ATOM 4653 C C . ASN A 1 579 ? 7.66 -16.422 9.648 1 95.25 579 ASN A C 1
ATOM 4655 O O . ASN A 1 579 ? 8.125 -15.734 10.555 1 95.25 579 ASN A O 1
ATOM 4659 N N . ASP A 1 580 ? 7.613 -16.094 8.406 1 95.06 580 ASP A N 1
ATOM 4660 C CA . ASP A 1 580 ? 8.07 -14.766 8.016 1 95.06 580 ASP A CA 1
ATOM 4661 C C . ASP A 1 580 ? 7.227 -13.672 8.672 1 95.06 580 ASP A C 1
ATOM 4663 O O . ASP A 1 580 ? 7.758 -12.68 9.172 1 95.06 580 ASP A O 1
ATOM 4667 N N . GLN A 1 581 ? 5.918 -13.859 8.656 1 96.81 581 GLN A N 1
ATOM 4668 C CA . GLN A 1 581 ? 5.031 -12.859 9.242 1 96.81 581 GLN A CA 1
ATOM 4669 C C . GLN A 1 581 ? 5.277 -12.711 10.742 1 96.81 581 GLN A C 1
ATOM 4671 O O . GLN A 1 581 ? 5.219 -11.609 11.281 1 96.81 581 GLN A O 1
ATOM 4676 N N . ILE A 1 582 ? 5.535 -13.812 11.43 1 96.81 582 ILE A N 1
ATOM 4677 C CA . ILE A 1 582 ? 5.836 -13.766 12.859 1 96.81 582 ILE A CA 1
ATOM 4678 C C . ILE A 1 582 ? 7.133 -13 13.094 1 96.81 582 ILE A C 1
ATOM 4680 O O . ILE A 1 582 ? 7.191 -12.102 13.938 1 96.81 582 ILE A O 1
ATOM 4684 N N . LYS A 1 583 ? 8.117 -13.289 12.328 1 96.56 583 LYS A N 1
ATOM 4685 C CA . LYS A 1 583 ? 9.422 -12.648 12.453 1 96.56 583 LYS A CA 1
ATOM 4686 C C . LYS A 1 583 ? 9.312 -11.133 12.289 1 96.56 583 LYS A C 1
ATOM 4688 O O . LYS A 1 583 ? 9.742 -10.375 13.156 1 96.56 583 LYS A O 1
ATOM 4693 N N . TYR A 1 584 ? 8.719 -10.711 11.25 1 96.81 584 TYR A N 1
ATOM 4694 C CA . TYR A 1 584 ? 8.703 -9.289 10.922 1 96.81 584 TYR A CA 1
ATOM 4695 C C . TYR A 1 584 ? 7.723 -8.531 11.812 1 96.81 584 TYR A C 1
ATOM 4697 O O . TYR A 1 584 ? 7.969 -7.383 12.18 1 96.81 584 TYR A O 1
ATOM 4705 N N . SER A 1 585 ? 6.543 -9.125 12.148 1 96.69 585 SER A N 1
ATOM 4706 C CA . SER A 1 585 ? 5.629 -8.477 13.078 1 96.69 585 SER A CA 1
ATOM 4707 C C . SER A 1 585 ? 6.266 -8.312 14.453 1 96.69 585 SER A C 1
ATOM 4709 O O . SER A 1 585 ? 6.027 -7.316 15.141 1 96.69 585 SER A O 1
ATOM 4711 N N . GLN A 1 586 ? 7.051 -9.25 14.812 1 96.25 586 GLN A N 1
ATOM 4712 C CA . GLN A 1 586 ? 7.773 -9.156 16.078 1 96.25 586 GLN A CA 1
ATOM 4713 C C . GLN A 1 586 ? 8.789 -8.016 16.047 1 96.25 586 GLN A C 1
ATOM 4715 O O . GLN A 1 586 ? 8.914 -7.262 17 1 96.25 586 GLN A O 1
ATOM 4720 N N . GLN A 1 587 ? 9.539 -7.965 15 1 97.38 587 GLN A N 1
ATOM 4721 C CA . GLN A 1 587 ? 10.523 -6.902 14.852 1 97.38 587 GLN A CA 1
ATOM 4722 C C . GLN A 1 587 ? 9.867 -5.527 14.906 1 97.38 587 GLN A C 1
ATOM 4724 O O . GLN A 1 587 ? 10.383 -4.609 15.539 1 97.38 587 GLN A O 1
ATOM 4729 N N . LEU A 1 588 ? 8.719 -5.41 14.273 1 97.5 588 LEU A N 1
ATOM 4730 C CA . LEU A 1 588 ? 8.008 -4.137 14.289 1 97.5 588 LEU A CA 1
ATOM 4731 C C . LEU A 1 588 ? 7.516 -3.805 15.695 1 97.5 588 LEU A C 1
ATOM 4733 O O . LEU A 1 588 ? 7.672 -2.672 16.156 1 97.5 588 LEU A O 1
ATOM 4737 N N . TYR A 1 589 ? 6.93 -4.789 16.312 1 97.25 589 TYR A N 1
ATOM 4738 C CA . TYR A 1 589 ? 6.441 -4.605 17.672 1 97.25 589 TYR A CA 1
ATOM 4739 C C . TYR A 1 589 ? 7.566 -4.172 18.594 1 97.25 589 TYR A C 1
ATOM 4741 O O . TYR A 1 589 ? 7.41 -3.223 19.375 1 97.25 589 TYR A O 1
ATOM 4749 N N . GLU A 1 590 ? 8.664 -4.758 18.516 1 97.12 590 GLU A N 1
ATOM 4750 C CA . GLU A 1 590 ? 9.812 -4.449 19.375 1 97.12 590 GLU A CA 1
ATOM 4751 C C . GLU A 1 590 ? 10.367 -3.064 19.078 1 97.12 590 GLU A C 1
ATOM 4753 O O . GLU A 1 590 ? 10.789 -2.344 19.984 1 97.12 590 GLU A O 1
ATOM 4758 N N . ASN A 1 591 ? 10.375 -2.717 17.844 1 97.44 591 ASN A N 1
ATOM 4759 C CA . ASN A 1 591 ? 10.852 -1.398 17.453 1 97.44 591 ASN A CA 1
ATOM 4760 C C . ASN A 1 591 ? 10.008 -0.285 18.047 1 97.44 591 ASN A C 1
ATOM 4762 O O . ASN A 1 591 ? 10.539 0.67 18.625 1 97.44 591 ASN A O 1
ATOM 4766 N N . TRP A 1 592 ? 8.727 -0.398 17.969 1 97.75 592 TRP A N 1
ATOM 4767 C CA . TRP A 1 592 ? 7.828 0.627 18.484 1 97.75 592 TRP A CA 1
ATOM 4768 C C . TRP A 1 592 ? 7.852 0.643 20.016 1 97.75 592 TRP A C 1
ATOM 4770 O O . TRP A 1 592 ? 7.801 1.71 20.625 1 97.75 592 TRP A O 1
ATOM 4780 N N . LYS A 1 593 ? 7.961 -0.506 20.625 1 96.69 593 LYS A N 1
ATOM 4781 C CA . LYS A 1 593 ? 8.055 -0.592 22.078 1 96.69 593 LYS A CA 1
ATOM 4782 C C . LYS A 1 593 ? 9.305 0.111 22.594 1 96.69 593 LYS A C 1
ATOM 4784 O O . LYS A 1 593 ? 9.273 0.765 23.641 1 96.69 593 LYS A O 1
ATOM 4789 N N . SER A 1 594 ? 10.336 0.007 21.859 1 97.12 594 SER A N 1
ATOM 4790 C CA . SER A 1 594 ? 11.594 0.647 22.25 1 97.12 594 SER A CA 1
ATOM 4791 C C . SER A 1 594 ? 11.508 2.164 22.109 1 97.12 594 SER A C 1
ATOM 4793 O O . SER A 1 594 ? 12.227 2.896 22.797 1 97.12 594 SER A O 1
ATOM 4795 N N . LEU A 1 595 ? 10.625 2.629 21.25 1 97 595 LEU A N 1
ATOM 4796 C CA . LEU A 1 595 ? 10.461 4.059 21.016 1 97 595 LEU A CA 1
ATOM 4797 C C . LEU A 1 595 ? 9.547 4.684 22.062 1 97 595 LEU A C 1
ATOM 4799 O O . LEU A 1 595 ? 9.625 5.887 22.312 1 97 595 LEU A O 1
ATOM 4803 N N . SER A 1 596 ? 8.719 3.951 22.734 1 95.31 596 SER A N 1
ATOM 4804 C CA . SER A 1 596 ? 7.672 4.43 23.641 1 95.31 596 SER A CA 1
ATOM 4805 C C . SER A 1 596 ? 8.258 5.27 24.766 1 95.31 596 SER A C 1
ATOM 4807 O O . SER A 1 596 ? 7.844 6.414 24.969 1 95.31 596 SER A O 1
ATOM 4809 N N . PRO A 1 597 ? 9.359 4.812 25.469 1 94.69 597 PRO A N 1
ATOM 4810 C CA . PRO A 1 597 ? 9.898 5.637 26.547 1 94.69 597 PRO A CA 1
ATOM 4811 C C . PRO A 1 597 ? 10.508 6.945 26.047 1 94.69 597 PRO A C 1
ATOM 4813 O O . PRO A 1 597 ? 10.461 7.961 26.75 1 94.69 597 PRO A O 1
ATOM 4816 N N . LYS A 1 598 ? 11 6.953 24.891 1 94.62 598 LYS A N 1
ATOM 4817 C CA . LYS A 1 598 ? 11.648 8.133 24.328 1 94.62 598 LYS A CA 1
ATOM 4818 C C . LYS A 1 598 ? 10.625 9.219 24 1 94.62 598 LYS A C 1
ATOM 4820 O O . LYS A 1 598 ? 10.883 10.406 24.203 1 94.62 598 LYS A O 1
ATOM 4825 N N . VAL A 1 599 ? 9.5 8.789 23.484 1 93.56 599 VAL A N 1
ATOM 4826 C CA . VAL A 1 599 ? 8.477 9.766 23.125 1 93.56 599 VAL A CA 1
ATOM 4827 C C . VAL A 1 599 ? 7.801 10.297 24.391 1 93.56 599 VAL A C 1
ATOM 4829 O O . VAL A 1 599 ? 7.383 11.453 24.438 1 93.56 599 VAL A O 1
ATOM 4832 N N . TYR A 1 600 ? 7.738 9.547 25.453 1 91.94 600 TYR A N 1
ATOM 4833 C CA . TYR A 1 600 ? 7.109 9.984 26.688 1 91.94 600 TYR A CA 1
ATOM 4834 C C . TYR A 1 600 ? 8.047 10.891 27.484 1 91.94 600 TYR A C 1
ATOM 4836 O O . TYR A 1 600 ? 7.621 11.555 28.438 1 91.94 600 TYR A O 1
ATOM 4844 N N . ASP A 1 601 ? 9.289 10.945 27.047 1 90.44 601 ASP A N 1
ATOM 4845 C CA . ASP A 1 601 ? 10.234 11.891 27.625 1 90.44 601 ASP A CA 1
ATOM 4846 C C . ASP A 1 601 ? 10.047 13.289 27.016 1 90.44 601 ASP A C 1
ATOM 4848 O O . ASP A 1 601 ? 10.57 14.273 27.547 1 90.44 601 ASP A O 1
ATOM 4852 N N . MET A 1 602 ? 9.289 13.359 25.938 1 90.06 602 MET A N 1
ATOM 4853 C CA . MET A 1 602 ? 9.008 14.656 25.328 1 90.06 602 MET A CA 1
ATOM 4854 C C . MET A 1 602 ? 8.039 15.461 26.188 1 90.06 602 MET A C 1
ATOM 4856 O O . MET A 1 602 ? 7.09 14.906 26.75 1 90.06 602 MET A O 1
ATOM 4860 N N . PRO A 1 603 ? 8.328 16.75 26.297 1 86.44 603 PRO A N 1
ATOM 4861 C CA . PRO A 1 603 ? 7.492 17.562 27.188 1 86.44 603 PRO A CA 1
ATOM 4862 C C . PRO A 1 603 ? 6.07 17.75 26.656 1 86.44 603 PRO A C 1
ATOM 4864 O O . PRO A 1 603 ? 5.879 18 25.469 1 86.44 603 PRO A O 1
ATOM 4867 N N . ILE A 1 604 ? 5.074 17.656 27.562 1 79.38 604 ILE A N 1
ATOM 4868 C CA . ILE A 1 604 ? 3.672 17.828 27.203 1 79.38 604 ILE A CA 1
ATOM 4869 C C . ILE A 1 604 ? 3.078 19 27.984 1 79.38 604 ILE A C 1
ATOM 4871 O O . ILE A 1 604 ? 2.02 19.516 27.625 1 79.38 604 ILE A O 1
ATOM 4875 N N . GLU A 1 605 ? 3.852 19.438 28.938 1 75 605 GLU A N 1
ATOM 4876 C CA . GLU A 1 605 ? 3.338 20.531 29.766 1 75 605 GLU A CA 1
ATOM 4877 C C . GLU A 1 605 ? 3.594 21.891 29.109 1 75 605 GLU A C 1
ATOM 4879 O O . GLU A 1 605 ? 4.734 22.219 28.781 1 75 605 GLU A O 1
ATOM 4884 N N . THR A 1 606 ? 2.605 22.672 28.938 1 72.5 606 THR A N 1
ATOM 4885 C CA . THR A 1 606 ? 2.66 23.938 28.219 1 72.5 606 THR A CA 1
ATOM 4886 C C . THR A 1 606 ? 3.385 25 29.047 1 72.5 606 THR A C 1
ATOM 4888 O O . THR A 1 606 ? 3.939 25.953 28.484 1 72.5 606 THR A O 1
ATOM 4891 N N . ASN A 1 607 ? 3.402 24.812 30.297 1 67.06 607 ASN A N 1
ATOM 4892 C CA . ASN A 1 607 ? 3.996 25.844 31.141 1 67.06 607 ASN A CA 1
ATOM 4893 C C . ASN A 1 607 ? 5.492 25.984 30.891 1 67.06 607 ASN A C 1
ATOM 4895 O O . ASN A 1 607 ? 6.059 27.062 31.109 1 67.06 607 ASN A O 1
ATOM 4899 N N . GLY A 1 608 ? 6.059 24.969 30.391 1 62.56 608 GLY A N 1
ATOM 4900 C CA . GLY A 1 608 ? 7.48 25.062 30.094 1 62.56 608 GLY A CA 1
ATOM 4901 C C . GLY A 1 608 ? 7.781 25.781 28.797 1 62.56 608 GLY A C 1
ATOM 4902 O O . GLY A 1 608 ? 8.938 26.094 28.516 1 62.56 608 GLY A O 1
ATOM 4903 N N . PHE A 1 609 ? 6.723 26.109 28.062 1 65.31 609 PHE A N 1
ATOM 4904 C CA . PHE A 1 609 ? 6.918 26.797 26.797 1 65.31 609 PHE A CA 1
ATOM 4905 C C . PHE A 1 609 ? 6.52 28.25 26.891 1 65.31 609 PHE A C 1
ATOM 4907 O O . PHE A 1 609 ? 6.344 28.938 25.875 1 65.31 609 PHE A O 1
ATOM 4914 N N . GLY A 1 610 ? 6.254 28.703 28.156 1 65.12 610 GLY A N 1
ATOM 4915 C CA . GLY A 1 610 ? 5.824 30.078 28.359 1 65.12 610 GLY A CA 1
ATOM 4916 C C . GLY A 1 610 ? 6.973 31.062 28.359 1 65.12 610 GLY A C 1
ATOM 4917 O O . GLY A 1 610 ? 8.125 30.688 28.594 1 65.12 610 GLY A O 1
ATOM 4918 N N . MET B 1 1 ? 59.781 -16.391 -49.031 1 16 1 MET B N 1
ATOM 4919 C CA . MET B 1 1 ? 59.844 -17.844 -48.938 1 16 1 MET B CA 1
ATOM 4920 C C . MET B 1 1 ? 58.438 -18.422 -48.781 1 16 1 MET B C 1
ATOM 4922 O O . MET B 1 1 ? 58.062 -19.359 -49.469 1 16 1 MET B O 1
ATOM 4926 N N . GLU B 1 2 ? 57.688 -18.344 -47.438 1 16.17 2 GLU B N 1
ATOM 4927 C CA . GLU B 1 2 ? 57.562 -19.25 -46.312 1 16.17 2 GLU B CA 1
ATOM 4928 C C . GLU B 1 2 ? 56.125 -19.734 -46.156 1 16.17 2 GLU B C 1
ATOM 4930 O O . GLU B 1 2 ? 55.906 -20.922 -45.906 1 16.17 2 GLU B O 1
ATOM 4935 N N . ASP B 1 3 ? 55.25 -18.922 -45.562 1 18.5 3 ASP B N 1
ATOM 4936 C CA . ASP B 1 3 ? 54.281 -19.422 -44.594 1 18.5 3 ASP B CA 1
ATOM 4937 C C . ASP B 1 3 ? 53.094 -20.094 -45.312 1 18.5 3 ASP B C 1
ATOM 4939 O O . ASP B 1 3 ? 52.406 -19.469 -46.125 1 18.5 3 ASP B O 1
ATOM 4943 N N . GLU B 1 4 ? 52.938 -21.453 -45.625 1 18.14 4 GLU B N 1
ATOM 4944 C CA . GLU B 1 4 ? 52.406 -22.516 -46.469 1 18.14 4 GLU B CA 1
ATOM 4945 C C . GLU B 1 4 ? 50.906 -22.75 -46.188 1 18.14 4 GLU B C 1
ATOM 4947 O O . GLU B 1 4 ? 50.531 -22.969 -45.031 1 18.14 4 GLU B O 1
ATOM 4952 N N . ASN B 1 5 ? 49.875 -22.344 -47.062 1 19.45 5 ASN B N 1
ATOM 4953 C CA . ASN B 1 5 ? 48.438 -22.188 -47.219 1 19.45 5 ASN B CA 1
ATOM 4954 C C . ASN B 1 5 ? 47.719 -23.531 -47.188 1 19.45 5 ASN B C 1
ATOM 4956 O O . ASN B 1 5 ? 47.781 -24.297 -48.156 1 19.45 5 ASN B O 1
ATOM 4960 N N . ILE B 1 6 ? 47.594 -24.344 -46.094 1 17.67 6 ILE B N 1
ATOM 4961 C CA . ILE B 1 6 ? 47.344 -25.781 -46.031 1 17.67 6 ILE B CA 1
ATOM 4962 C C . ILE B 1 6 ? 45.969 -26.109 -46.594 1 17.67 6 ILE B C 1
ATOM 4964 O O . ILE B 1 6 ? 44.969 -25.594 -46.125 1 17.67 6 ILE B O 1
ATOM 4968 N N . SER B 1 7 ? 45.75 -26.703 -47.844 1 17.33 7 SER B N 1
ATOM 4969 C CA . SER B 1 7 ? 44.906 -27.141 -48.969 1 17.33 7 SER B CA 1
ATOM 4970 C C . SER B 1 7 ? 44.031 -28.297 -48.562 1 17.33 7 SER B C 1
ATOM 4972 O O . SER B 1 7 ? 43.312 -28.875 -49.406 1 17.33 7 SER B O 1
ATOM 4974 N N . SER B 1 8 ? 44.312 -29 -47.375 1 16.23 8 SER B N 1
ATOM 4975 C CA . SER B 1 8 ? 44.156 -30.438 -47.562 1 16.23 8 SER B CA 1
ATOM 4976 C C . SER B 1 8 ? 42.719 -30.812 -47.875 1 16.23 8 SER B C 1
ATOM 4978 O O . SER B 1 8 ? 41.812 -30 -47.719 1 16.23 8 SER B O 1
ATOM 4980 N N . SER B 1 9 ? 42.188 -32.094 -47.5 1 16.53 9 SER B N 1
ATOM 4981 C CA . SER B 1 9 ? 41.875 -33.375 -48.094 1 16.53 9 SER B CA 1
ATOM 4982 C C . SER B 1 9 ? 40.375 -33.625 -48.125 1 16.53 9 SER B C 1
ATOM 4984 O O . SER B 1 9 ? 39.812 -34 -49.156 1 16.53 9 SER B O 1
ATOM 4986 N N . PHE B 1 10 ? 39.719 -33.969 -46.969 1 16.97 10 PHE B N 1
ATOM 4987 C CA . PHE B 1 10 ? 39.25 -35.344 -46.906 1 16.97 10 PHE B CA 1
ATOM 4988 C C . PHE B 1 10 ? 37.875 -35.5 -47.469 1 16.97 10 PHE B C 1
ATOM 4990 O O . PHE B 1 10 ? 37.562 -36.531 -48.094 1 16.97 10 PHE B O 1
ATOM 4997 N N . PHE B 1 11 ? 36.844 -34.719 -46.938 1 19.03 11 PHE B N 1
ATOM 4998 C CA . PHE B 1 11 ? 35.531 -35.312 -46.719 1 19.03 11 PHE B CA 1
ATOM 4999 C C . PHE B 1 11 ? 34.781 -35.438 -48.031 1 19.03 11 PHE B C 1
ATOM 5001 O O . PHE B 1 11 ? 34.312 -34.438 -48.594 1 19.03 11 PHE B O 1
ATOM 5008 N N . GLU B 1 12 ? 35.188 -36.25 -48.812 1 17.36 12 GLU B N 1
ATOM 5009 C CA . GLU B 1 12 ? 34.688 -36.406 -50.188 1 17.36 12 GLU B CA 1
ATOM 5010 C C . GLU B 1 12 ? 33.188 -36.719 -50.188 1 17.36 12 GLU B C 1
ATOM 5012 O O . GLU B 1 12 ? 32.688 -37.375 -49.281 1 17.36 12 GLU B O 1
ATOM 5017 N N . SER B 1 13 ? 32.406 -36.125 -51.031 1 18.08 13 SER B N 1
ATOM 5018 C CA . SER B 1 13 ? 31 -35.938 -51.375 1 18.08 13 SER B CA 1
ATOM 5019 C C . SER B 1 13 ? 30.391 -37.25 -51.906 1 18.08 13 SER B C 1
ATOM 5021 O O . SER B 1 13 ? 30.719 -37.688 -53.031 1 18.08 13 SER B O 1
ATOM 5023 N N . ALA B 1 14 ? 30.297 -38.312 -51.031 1 18.86 14 ALA B N 1
ATOM 5024 C CA . ALA B 1 14 ? 29.891 -39.594 -51.594 1 18.86 14 ALA B CA 1
ATOM 5025 C C . ALA B 1 14 ? 28.578 -39.469 -52.375 1 18.86 14 ALA B C 1
ATOM 5027 O O . ALA B 1 14 ? 27.609 -38.875 -51.875 1 18.86 14 ALA B O 1
ATOM 5028 N N . GLN B 1 15 ? 28.531 -39.625 -53.594 1 18.52 15 GLN B N 1
ATOM 5029 C CA . GLN B 1 15 ? 27.609 -39.469 -54.719 1 18.52 15 GLN B CA 1
ATOM 5030 C C . GLN B 1 15 ? 26.531 -40.562 -54.688 1 18.52 15 GLN B C 1
ATOM 5032 O O . GLN B 1 15 ? 26.609 -41.531 -55.406 1 18.52 15 GLN B O 1
ATOM 5037 N N . PHE B 1 16 ? 26.047 -40.969 -53.438 1 18.56 16 PHE B N 1
ATOM 5038 C CA . PHE B 1 16 ? 25.328 -42.219 -53.5 1 18.56 16 PHE B CA 1
ATOM 5039 C C . PHE B 1 16 ? 24.125 -42.125 -54.438 1 18.56 16 PHE B C 1
ATOM 5041 O O . PHE B 1 16 ? 23.453 -41.094 -54.438 1 18.56 16 PHE B O 1
ATOM 5048 N N . GLY B 1 17 ? 23.938 -42.906 -55.438 1 18.78 17 GLY B N 1
ATOM 5049 C CA . GLY B 1 17 ? 23.094 -43 -56.625 1 18.78 17 GLY B CA 1
ATOM 5050 C C . GLY B 1 17 ? 21.656 -43.344 -56.281 1 18.78 17 GLY B C 1
ATOM 5051 O O . GLY B 1 17 ? 21.391 -44.344 -55.594 1 18.78 17 GLY B O 1
ATOM 5052 N N . THR B 1 18 ? 20.719 -42.375 -56.094 1 19.72 18 THR B N 1
ATOM 5053 C CA . THR B 1 18 ? 19.312 -42.344 -55.688 1 19.72 18 THR B CA 1
ATOM 5054 C C . THR B 1 18 ? 18.453 -43.125 -56.656 1 19.72 18 THR B C 1
ATOM 5056 O O . THR B 1 18 ? 18.25 -42.75 -57.781 1 19.72 18 THR B O 1
ATOM 5059 N N . GLY B 1 19 ? 18.562 -44.406 -56.719 1 19.22 19 GLY B N 1
ATOM 5060 C CA . GLY B 1 19 ? 17.656 -45.125 -57.625 1 19.22 19 GLY B CA 1
ATOM 5061 C C . GLY B 1 19 ? 16.203 -44.906 -57.281 1 19.22 19 GLY B C 1
ATOM 5062 O O . GLY B 1 19 ? 15.867 -44.5 -56.156 1 19.22 19 GLY B O 1
ATOM 5063 N N . GLN B 1 20 ? 15.078 -44.938 -58.188 1 19.78 20 GLN B N 1
ATOM 5064 C CA . GLN B 1 20 ? 13.758 -44.406 -58.531 1 19.78 20 GLN B CA 1
ATOM 5065 C C . GLN B 1 20 ? 12.648 -45.188 -57.844 1 19.78 20 GLN B C 1
ATOM 5067 O O . GLN B 1 20 ? 11.477 -44.812 -57.906 1 19.78 20 GLN B O 1
ATOM 5072 N N . SER B 1 21 ? 12.906 -46.281 -57.062 1 20.33 21 SER B N 1
ATOM 5073 C CA . SER B 1 21 ? 11.766 -47.188 -57.125 1 20.33 21 SER B CA 1
ATOM 5074 C C . SER B 1 21 ? 10.516 -46.562 -56.531 1 20.33 21 SER B C 1
ATOM 5076 O O . SER B 1 21 ? 10.609 -45.688 -55.656 1 20.33 21 SER B O 1
ATOM 5078 N N . SER B 1 22 ? 9.211 -46.844 -57.062 1 22.39 22 SER B N 1
ATOM 5079 C CA . SER B 1 22 ? 7.852 -46.312 -57.156 1 22.39 22 SER B CA 1
ATOM 5080 C C . SER B 1 22 ? 7.09 -46.469 -55.844 1 22.39 22 SER B C 1
ATOM 5082 O O . SER B 1 22 ? 5.887 -46.219 -55.812 1 22.39 22 SER B O 1
ATOM 5084 N N . GLY B 1 23 ? 7.754 -46.844 -54.781 1 19.38 23 GLY B N 1
ATOM 5085 C CA . GLY B 1 23 ? 6.91 -47.469 -53.781 1 19.38 23 GLY B CA 1
ATOM 5086 C C . GLY B 1 23 ? 5.781 -46.594 -53.312 1 19.38 23 GLY B C 1
ATOM 5087 O O . GLY B 1 23 ? 5.797 -45.375 -53.562 1 19.38 23 GLY B O 1
ATOM 5088 N N . PRO B 1 24 ? 4.645 -47.156 -52.844 1 25.41 24 PRO B N 1
ATOM 5089 C CA . PRO B 1 24 ? 3.326 -46.562 -52.625 1 25.41 24 PRO B CA 1
ATOM 5090 C C . PRO B 1 24 ? 3.369 -45.344 -51.75 1 25.41 24 PRO B C 1
ATOM 5092 O O . PRO B 1 24 ? 4.316 -45.156 -50.969 1 25.41 24 PRO B O 1
ATOM 5095 N N . ASP B 1 25 ? 2.545 -44.281 -52 1 21.58 25 ASP B N 1
ATOM 5096 C CA . ASP B 1 25 ? 2.344 -42.875 -51.625 1 21.58 25 ASP B CA 1
ATOM 5097 C C . ASP B 1 25 ? 2.057 -42.781 -50.125 1 21.58 25 ASP B C 1
ATOM 5099 O O . ASP B 1 25 ? 1.055 -43.312 -49.625 1 21.58 25 ASP B O 1
ATOM 5103 N N . ILE B 1 26 ? 3.025 -43.156 -49.219 1 25.11 26 ILE B N 1
ATOM 5104 C CA . ILE B 1 26 ? 2.689 -43.062 -47.812 1 25.11 26 ILE B CA 1
ATOM 5105 C C . ILE B 1 26 ? 2.074 -41.719 -47.5 1 25.11 26 ILE B C 1
ATOM 5107 O O . ILE B 1 26 ? 2.654 -40.656 -47.812 1 25.11 26 ILE B O 1
ATOM 5111 N N . PRO B 1 27 ? 0.721 -41.656 -47.281 1 24.7 27 PRO B N 1
ATOM 5112 C CA . PRO B 1 27 ? 0.047 -40.375 -47.125 1 24.7 27 PRO B CA 1
ATOM 5113 C C . PRO B 1 27 ? 0.78 -39.406 -46.188 1 24.7 27 PRO B C 1
ATOM 5115 O O . PRO B 1 27 ? 1.502 -39.875 -45.281 1 24.7 27 PRO B O 1
ATOM 5118 N N . ASP B 1 28 ? 1.104 -38.281 -46.688 1 24.08 28 ASP B N 1
ATOM 5119 C CA . ASP B 1 28 ? 1.84 -37.125 -46.156 1 24.08 28 ASP B CA 1
ATOM 5120 C C . ASP B 1 28 ? 1.299 -36.75 -44.781 1 24.08 28 ASP B C 1
ATOM 5122 O O . ASP B 1 28 ? 0.176 -36.25 -44.656 1 24.08 28 ASP B O 1
ATOM 5126 N N . VAL B 1 29 ? 1.412 -37.688 -43.812 1 26.75 29 VAL B N 1
ATOM 5127 C CA . VAL B 1 29 ? 0.919 -37.25 -42.5 1 26.75 29 VAL B CA 1
ATOM 5128 C C . VAL B 1 29 ? 1.442 -35.844 -42.188 1 26.75 29 VAL B C 1
ATOM 5130 O O . VAL B 1 29 ? 2.643 -35.594 -42.312 1 26.75 29 VAL B O 1
ATOM 5133 N N . ASP B 1 30 ? 0.548 -34.875 -42.469 1 25.78 30 ASP B N 1
ATOM 5134 C CA . ASP B 1 30 ? 0.767 -33.438 -42.25 1 25.78 30 ASP B CA 1
ATOM 5135 C C . ASP B 1 30 ? 1.572 -33.219 -40.969 1 25.78 30 ASP B C 1
ATOM 5137 O O . ASP B 1 30 ? 1.382 -33.906 -39.969 1 25.78 30 ASP B O 1
ATOM 5141 N N . PRO B 1 31 ? 2.791 -32.812 -41.219 1 25.62 31 PRO B N 1
ATOM 5142 C CA . PRO B 1 31 ? 3.709 -32.5 -40.125 1 25.62 31 PRO B CA 1
ATOM 5143 C C . PRO B 1 31 ? 3.031 -31.781 -38.969 1 25.62 31 PRO B C 1
ATOM 5145 O O . PRO B 1 31 ? 2.229 -30.875 -39.188 1 25.62 31 PRO B O 1
ATOM 5148 N N . PHE B 1 32 ? 2.623 -32.531 -37.969 1 26.31 32 PHE B N 1
ATOM 5149 C CA . PHE B 1 32 ? 2.107 -31.969 -36.75 1 26.31 32 PHE B CA 1
ATOM 5150 C C . PHE B 1 32 ? 2.879 -30.703 -36.375 1 26.31 32 PHE B C 1
ATOM 5152 O O . PHE B 1 32 ? 4.035 -30.781 -35.938 1 26.31 32 PHE B O 1
ATOM 5159 N N . SER B 1 33 ? 2.889 -29.766 -37.344 1 23.8 33 SER B N 1
ATOM 5160 C CA . SER B 1 33 ? 3.49 -28.5 -36.938 1 23.8 33 SER B CA 1
ATOM 5161 C C . SER B 1 33 ? 3.025 -28.094 -35.531 1 23.8 33 SER B C 1
ATOM 5163 O O . SER B 1 33 ? 1.825 -28.078 -35.25 1 23.8 33 SER B O 1
ATOM 5165 N N . PHE B 1 34 ? 3.754 -28.516 -34.656 1 22.66 34 PHE B N 1
ATOM 5166 C CA . PHE B 1 34 ? 3.535 -27.969 -33.312 1 22.66 34 PHE B CA 1
ATOM 5167 C C . PHE B 1 34 ? 3.199 -26.469 -33.375 1 22.66 34 PHE B C 1
ATOM 5169 O O . PHE B 1 34 ? 4.078 -25.641 -33.625 1 22.66 34 PHE B O 1
ATOM 5176 N N . LYS B 1 35 ? 2.166 -26.125 -34.125 1 28.22 35 LYS B N 1
ATOM 5177 C CA . LYS B 1 35 ? 1.811 -24.719 -33.938 1 28.22 35 LYS B CA 1
ATOM 5178 C C . LYS B 1 35 ? 1.622 -24.391 -32.469 1 28.22 35 LYS B C 1
ATOM 5180 O O . LYS B 1 35 ? 0.822 -25.047 -31.781 1 28.22 35 LYS B O 1
ATOM 5185 N N . PRO B 1 36 ? 2.727 -24.031 -31.891 1 25.61 36 PRO B N 1
ATOM 5186 C CA . PRO B 1 36 ? 2.381 -23.5 -30.578 1 25.61 36 PRO B CA 1
ATOM 5187 C C . PRO B 1 36 ? 1.041 -22.766 -30.562 1 25.61 36 PRO B C 1
ATOM 5189 O O . PRO B 1 36 ? 0.833 -21.844 -31.359 1 25.61 36 PRO B O 1
ATOM 5192 N N . ASP B 1 37 ? 0.054 -23.516 -30.719 1 24.22 37 ASP B N 1
ATOM 5193 C CA . ASP B 1 37 ? -1.21 -22.797 -30.625 1 24.22 37 ASP B CA 1
ATOM 5194 C C . ASP B 1 37 ? -1.117 -21.672 -29.594 1 24.22 37 ASP B C 1
ATOM 5196 O O . ASP B 1 37 ? -0.84 -21.922 -28.422 1 24.22 37 ASP B O 1
ATOM 5200 N N . LEU B 1 38 ? -0.502 -20.641 -30.125 1 24.64 38 LEU B N 1
ATOM 5201 C CA . LEU B 1 38 ? -0.71 -19.344 -29.516 1 24.64 38 LEU B CA 1
ATOM 5202 C C . LEU B 1 38 ? -2.164 -19.172 -29.078 1 24.64 38 LEU B C 1
ATOM 5204 O O . LEU B 1 38 ? -3.008 -18.766 -29.891 1 24.64 38 LEU B O 1
ATOM 5208 N N . ASN B 1 39 ? -2.77 -20.234 -28.703 1 23.16 39 ASN B N 1
ATOM 5209 C CA . ASN B 1 39 ? -4.039 -19.828 -28.125 1 23.16 39 ASN B CA 1
ATOM 5210 C C . ASN B 1 39 ? -3.9 -18.516 -27.344 1 23.16 39 ASN B C 1
ATOM 5212 O O . ASN B 1 39 ? -3.203 -18.469 -26.328 1 23.16 39 ASN B O 1
ATOM 5216 N N . ILE B 1 40 ? -3.834 -17.578 -28.141 1 24.34 40 ILE B N 1
ATOM 5217 C CA . ILE B 1 40 ? -4.113 -16.203 -27.781 1 24.34 40 ILE B CA 1
ATOM 5218 C C . ILE B 1 40 ? -5.309 -16.156 -26.828 1 24.34 40 ILE B C 1
ATOM 5220 O O . ILE B 1 40 ? -6.457 -16.266 -27.266 1 24.34 40 ILE B O 1
ATOM 5224 N N . VAL B 1 41 ? -5.395 -17.094 -26.016 1 23.88 41 VAL B N 1
ATOM 5225 C CA . VAL B 1 41 ? -6.465 -16.672 -25.125 1 23.88 41 VAL B CA 1
ATOM 5226 C C . VAL B 1 41 ? -6.344 -15.188 -24.828 1 23.88 41 VAL B C 1
ATOM 5228 O O . VAL B 1 41 ? -5.254 -14.695 -24.516 1 23.88 41 VAL B O 1
ATOM 5231 N N . ASN B 1 42 ? -7.18 -14.477 -25.531 1 23.19 42 ASN B N 1
ATOM 5232 C CA . ASN B 1 42 ? -7.516 -13.07 -25.312 1 23.19 42 ASN B CA 1
ATOM 5233 C C . ASN B 1 42 ? -7.465 -12.695 -23.844 1 23.19 42 ASN B C 1
ATOM 5235 O O . ASN B 1 42 ? -8.492 -12.688 -23.156 1 23.19 42 ASN B O 1
ATOM 5239 N N . TYR B 1 43 ? -6.574 -13.367 -23.25 1 24.28 43 TYR B N 1
ATOM 5240 C CA . TYR B 1 43 ? -6.508 -12.812 -21.891 1 24.28 43 TYR B CA 1
ATOM 5241 C C . TYR B 1 43 ? -6.285 -11.305 -21.938 1 24.28 43 TYR B C 1
ATOM 5243 O O . TYR B 1 43 ? -5.195 -10.82 -21.625 1 24.28 43 TYR B O 1
ATOM 5251 N N . ASN B 1 44 ? -6.551 -10.805 -23.125 1 26.09 44 ASN B N 1
ATOM 5252 C CA . ASN B 1 44 ? -6.496 -9.359 -23.328 1 26.09 44 ASN B CA 1
ATOM 5253 C C . ASN B 1 44 ? -7.09 -8.602 -22.141 1 26.09 44 ASN B C 1
ATOM 5255 O O . ASN B 1 44 ? -7.203 -7.379 -22.172 1 26.09 44 ASN B O 1
ATOM 5259 N N . ASN B 1 45 ? -8.078 -9.266 -21.625 1 26.11 45 ASN B N 1
ATOM 5260 C CA . ASN B 1 45 ? -8.719 -8.336 -20.703 1 26.11 45 ASN B CA 1
ATOM 5261 C C . ASN B 1 45 ? -7.766 -7.91 -19.594 1 26.11 45 ASN B C 1
ATOM 5263 O O . ASN B 1 45 ? -8.188 -7.699 -18.453 1 26.11 45 ASN B O 1
ATOM 5267 N N . ILE B 1 46 ? -6.609 -8.461 -19.672 1 27.92 46 ILE B N 1
ATOM 5268 C CA . ILE B 1 46 ? -5.703 -7.789 -18.75 1 27.92 46 ILE B CA 1
ATOM 5269 C C . ILE B 1 46 ? -5.52 -6.336 -19.188 1 27.92 46 ILE B C 1
ATOM 5271 O O . ILE B 1 46 ? -5.105 -6.062 -20.312 1 27.92 46 ILE B O 1
ATOM 5275 N N . ASN B 1 47 ? -6.188 -5.484 -18.578 1 27.47 47 ASN B N 1
ATOM 5276 C CA . ASN B 1 47 ? -6.176 -4.059 -18.875 1 27.47 47 ASN B CA 1
ATOM 5277 C C . ASN B 1 47 ? -4.777 -3.574 -19.25 1 27.47 47 ASN B C 1
ATOM 5279 O O . ASN B 1 47 ? -3.822 -3.795 -18.5 1 27.47 47 ASN B O 1
ATOM 5283 N N . ASN B 1 48 ? -4.316 -3.703 -20.469 1 28.42 48 ASN B N 1
ATOM 5284 C CA . ASN B 1 48 ? -3.244 -2.893 -21.031 1 28.42 48 ASN B CA 1
ATOM 5285 C C . ASN B 1 48 ? -3.041 -1.604 -20.234 1 28.42 48 ASN B C 1
ATOM 5287 O O . ASN B 1 48 ? -3.98 -0.825 -20.062 1 28.42 48 ASN B O 1
ATOM 5291 N N . PRO B 1 49 ? -2.035 -1.491 -19.438 1 28.84 49 PRO B N 1
ATOM 5292 C CA . PRO B 1 49 ? -1.93 -0.296 -18.594 1 28.84 49 PRO B CA 1
ATOM 5293 C C . PRO B 1 49 ? -2.195 0.994 -19.375 1 28.84 49 PRO B C 1
ATOM 5295 O O . PRO B 1 49 ? -2.352 2.059 -18.766 1 28.84 49 PRO B O 1
ATOM 5298 N N . TRP B 1 50 ? -1.753 0.961 -20.672 1 26.89 50 TRP B N 1
ATOM 5299 C CA . TRP B 1 50 ? -1.948 2.119 -21.547 1 26.89 50 TRP B CA 1
ATOM 5300 C C . TRP B 1 50 ? -3.344 2.109 -22.156 1 26.89 50 TRP B C 1
ATOM 5302 O O . TRP B 1 50 ? -3.674 2.969 -22.984 1 26.89 50 TRP B O 1
ATOM 5312 N N . ASP B 1 51 ? -3.908 0.87 -22.344 1 30.05 51 ASP B N 1
ATOM 5313 C CA . ASP B 1 51 ? -5.254 0.994 -22.906 1 30.05 51 ASP B CA 1
ATOM 5314 C C . ASP B 1 51 ? -6.113 1.927 -22.047 1 30.05 51 ASP B C 1
ATOM 5316 O O . ASP B 1 51 ? -5.961 1.976 -20.828 1 30.05 51 ASP B O 1
ATOM 5320 N N . PRO B 1 52 ? -6.586 3.014 -22.75 1 29.22 52 PRO B N 1
ATOM 5321 C CA . PRO B 1 52 ? -7.492 3.807 -21.922 1 29.22 52 PRO B CA 1
ATOM 5322 C C . PRO B 1 52 ? -8.352 2.941 -21 1 29.22 52 PRO B C 1
ATOM 5324 O O . PRO B 1 52 ? -8.625 1.78 -21.312 1 29.22 52 PRO B O 1
ATOM 5327 N N . PRO B 1 53 ? -8.18 3.066 -19.75 1 33.38 53 PRO B N 1
ATOM 5328 C CA . PRO B 1 53 ? -9.18 2.297 -19 1 33.38 53 PRO B CA 1
ATOM 5329 C C . PRO B 1 53 ? -10.461 2.055 -19.797 1 33.38 53 PRO B C 1
ATOM 5331 O O . PRO B 1 53 ? -10.984 2.977 -20.422 1 33.38 53 PRO B O 1
ATOM 5334 N N . ILE B 1 54 ? -10.461 1.106 -20.672 1 35.19 54 ILE B N 1
ATOM 5335 C CA . ILE B 1 54 ? -11.812 0.906 -21.188 1 35.19 54 ILE B CA 1
ATOM 5336 C C . ILE B 1 54 ? -12.828 1.312 -20.109 1 35.19 54 ILE B C 1
ATOM 5338 O O . ILE B 1 54 ? -12.805 0.789 -19 1 35.19 54 ILE B O 1
ATOM 5342 N N . GLY B 1 55 ? -13.211 2.504 -20.203 1 37.81 55 GLY B N 1
ATOM 5343 C CA . GLY B 1 55 ? -14.328 3.031 -19.438 1 37.81 55 GLY B CA 1
ATOM 5344 C C . GLY B 1 55 ? -15.438 2.02 -19.219 1 37.81 55 GLY B C 1
ATOM 5345 O O . GLY B 1 55 ? -16.281 1.822 -20.094 1 37.81 55 GLY B O 1
ATOM 5346 N N . GLY B 1 56 ? -15.055 0.86 -18.812 1 45.38 56 GLY B N 1
ATOM 5347 C CA . GLY B 1 56 ? -16.25 0.09 -18.5 1 45.38 56 GLY B CA 1
ATOM 5348 C C . GLY B 1 56 ? -17.375 0.939 -17.953 1 45.38 56 GLY B C 1
ATOM 5349 O O . GLY B 1 56 ? -17.172 2.104 -17.609 1 45.38 56 GLY B O 1
ATOM 5350 N N . PRO B 1 57 ? -18.531 0.591 -18.266 1 53.03 57 PRO B N 1
ATOM 5351 C CA . PRO B 1 57 ? -19.656 1.394 -17.781 1 53.03 57 PRO B CA 1
ATOM 5352 C C . PRO B 1 57 ? -19.484 1.84 -16.328 1 53.03 57 PRO B C 1
ATOM 5354 O O . PRO B 1 57 ? -18.844 1.151 -15.539 1 53.03 57 PRO B O 1
ATOM 5357 N N . ASP B 1 58 ? -19.406 3.051 -16.094 1 67.81 58 ASP B N 1
ATOM 5358 C CA . ASP B 1 58 ? -19.469 3.656 -14.766 1 67.81 58 ASP B CA 1
ATOM 5359 C C . ASP B 1 58 ? -20.422 2.879 -13.852 1 67.81 58 ASP B C 1
ATOM 5361 O O . ASP B 1 58 ? -21.641 3.004 -13.961 1 67.81 58 ASP B O 1
ATOM 5365 N N . ILE B 1 59 ? -19.859 1.852 -13.203 1 80.5 59 ILE B N 1
ATOM 5366 C CA . ILE B 1 59 ? -20.578 0.92 -12.344 1 80.5 59 ILE B CA 1
ATOM 5367 C C . ILE B 1 59 ? -21.328 1.693 -11.258 1 80.5 59 ILE B C 1
ATOM 5369 O O . ILE B 1 59 ? -22.391 1.266 -10.805 1 80.5 59 ILE B O 1
ATOM 5373 N N . SER B 1 60 ? -20.859 2.832 -11.086 1 81.56 60 SER B N 1
ATOM 5374 C CA . SER B 1 60 ? -21.391 3.582 -9.953 1 81.56 60 SER B CA 1
ATOM 5375 C C . SER B 1 60 ? -22.781 4.125 -10.266 1 81.56 60 SER B C 1
ATOM 5377 O O . SER B 1 60 ? -23.594 4.34 -9.359 1 81.56 60 SER B O 1
ATOM 5379 N N . ASN B 1 61 ? -23.047 4.203 -11.531 1 79.12 61 ASN B N 1
ATOM 5380 C CA . ASN B 1 61 ? -24.297 4.871 -11.875 1 79.12 61 ASN B CA 1
ATOM 5381 C C . ASN B 1 61 ? -25.312 3.893 -12.445 1 79.12 61 ASN B C 1
ATOM 5383 O O . ASN B 1 61 ? -26.391 4.301 -12.891 1 79.12 61 ASN B O 1
ATOM 5387 N N . ILE B 1 62 ? -25 2.691 -12.336 1 86.31 62 ILE B N 1
ATOM 5388 C CA . ILE B 1 62 ? -25.875 1.688 -12.938 1 86.31 62 ILE B CA 1
ATOM 5389 C C . ILE B 1 62 ? -27.234 1.694 -12.234 1 86.31 62 ILE B C 1
ATOM 5391 O O . ILE B 1 62 ? -28.281 1.582 -12.883 1 86.31 62 ILE B O 1
ATOM 5395 N N . LEU B 1 63 ? -27.234 1.962 -10.953 1 88.12 63 LEU B N 1
ATOM 5396 C CA . LEU B 1 63 ? -28.469 1.854 -10.188 1 88.12 63 LEU B CA 1
ATOM 5397 C C . LEU B 1 63 ? -28.938 3.225 -9.695 1 88.12 63 LEU B C 1
ATOM 5399 O O . LEU B 1 63 ? -29.734 3.32 -8.766 1 88.12 63 LEU B O 1
ATOM 5403 N N . SER B 1 64 ? -28.422 4.27 -10.281 1 82.31 64 SER B N 1
ATOM 5404 C CA . SER B 1 64 ? -28.734 5.621 -9.828 1 82.31 64 SER B CA 1
ATOM 5405 C C . SER B 1 64 ? -30.203 5.973 -10.078 1 82.31 64 SER B C 1
ATOM 5407 O O . SER B 1 64 ? -30.781 6.773 -9.352 1 82.31 64 SER B O 1
ATOM 5409 N N . ASP B 1 65 ? -30.797 5.328 -11.047 1 78.44 65 ASP B N 1
ATOM 5410 C CA . ASP B 1 65 ? -32.156 5.691 -11.43 1 78.44 65 ASP B CA 1
ATOM 5411 C C . ASP B 1 65 ? -33.188 4.688 -10.883 1 78.44 65 ASP B C 1
ATOM 5413 O O . ASP B 1 65 ? -34.344 4.711 -11.258 1 78.44 65 ASP B O 1
ATOM 5417 N N . VAL B 1 66 ? -32.719 3.893 -10.016 1 85.69 66 VAL B N 1
ATOM 5418 C CA . VAL B 1 66 ? -33.594 2.852 -9.5 1 85.69 66 VAL B CA 1
ATOM 5419 C C . VAL B 1 66 ? -33.844 3.072 -8.016 1 85.69 66 VAL B C 1
ATOM 5421 O O . VAL B 1 66 ? -32.938 3.488 -7.285 1 85.69 66 VAL B O 1
ATOM 5424 N N . LEU B 1 67 ? -35.094 2.957 -7.652 1 83.62 67 LEU B N 1
ATOM 5425 C CA . LEU B 1 67 ? -35.406 3.01 -6.23 1 83.62 67 LEU B CA 1
ATOM 5426 C C . LEU B 1 67 ? -35 1.713 -5.535 1 83.62 67 LEU B C 1
ATOM 5428 O O . LEU B 1 67 ? -35.562 0.649 -5.836 1 83.62 67 LEU B O 1
ATOM 5432 N N . LEU B 1 68 ? -34.094 1.854 -4.684 1 89.44 68 LEU B N 1
ATOM 5433 C CA . LEU B 1 68 ? -33.562 0.67 -4.012 1 89.44 68 LEU B CA 1
ATOM 5434 C C . LEU B 1 68 ? -34.25 0.472 -2.654 1 89.44 68 LEU B C 1
ATOM 5436 O O . LEU B 1 68 ? -34.594 1.444 -1.977 1 89.44 68 LEU B O 1
ATOM 5440 N N . PRO B 1 69 ? -34.469 -0.755 -2.256 1 89 69 PRO B N 1
ATOM 5441 C CA . PRO B 1 69 ? -35.031 -1.054 -0.939 1 89 69 PRO B CA 1
ATOM 5442 C C . PRO B 1 69 ? -34.188 -0.507 0.206 1 89 69 PRO B C 1
ATOM 5444 O O . PRO B 1 69 ? -33 -0.178 0.008 1 89 69 PRO B O 1
ATOM 5447 N N . GLU B 1 70 ? -34.719 -0.489 1.38 1 87.81 70 GLU B N 1
ATOM 5448 C CA . GLU B 1 70 ? -34.125 0.114 2.566 1 87.81 70 GLU B CA 1
ATOM 5449 C C . GLU B 1 70 ? -32.875 -0.648 3 1 87.81 70 GLU B C 1
ATOM 5451 O O . GLU B 1 70 ? -31.953 -0.073 3.609 1 87.81 70 GLU B O 1
ATOM 5456 N N . ILE B 1 71 ? -32.812 -1.84 2.648 1 90.44 71 ILE B N 1
ATOM 5457 C CA . ILE B 1 71 ? -31.703 -2.688 3.092 1 90.44 71 ILE B CA 1
ATOM 5458 C C . ILE B 1 71 ? -30.391 -2.18 2.502 1 90.44 71 ILE B C 1
ATOM 5460 O O . ILE B 1 71 ? -29.328 -2.318 3.117 1 90.44 71 ILE B O 1
ATOM 5464 N N . TYR B 1 72 ? -30.484 -1.579 1.395 1 91.44 72 TYR B N 1
ATOM 5465 C CA . TYR B 1 72 ? -29.281 -1.035 0.76 1 91.44 72 TYR B CA 1
ATOM 5466 C C . TYR B 1 72 ? -28.703 0.115 1.577 1 91.44 72 TYR B C 1
ATOM 5468 O O . TYR B 1 72 ? -27.5 0.166 1.824 1 91.44 72 TYR B O 1
ATOM 5476 N N . MET B 1 73 ? -29.609 0.929 2.01 1 86.5 73 MET B N 1
ATOM 5477 C CA . MET B 1 73 ? -29.203 2.08 2.809 1 86.5 73 MET B CA 1
ATOM 5478 C C . MET B 1 73 ? -28.75 1.642 4.195 1 86.5 73 MET B C 1
ATOM 5480 O O . MET B 1 73 ? -27.75 2.148 4.715 1 86.5 73 MET B O 1
ATOM 5484 N N . SER B 1 74 ? -29.438 0.754 4.766 1 86.81 74 SER B N 1
ATOM 5485 C CA . SER B 1 74 ? -29.094 0.256 6.094 1 86.81 74 SER B CA 1
ATOM 5486 C C . SER B 1 74 ? -27.719 -0.413 6.09 1 86.81 74 SER B C 1
ATOM 5488 O O . SER B 1 74 ? -26.906 -0.197 6.996 1 86.81 74 SER B O 1
ATOM 5490 N N . ALA B 1 75 ? -27.484 -1.176 5.066 1 90.25 75 ALA B N 1
ATOM 5491 C CA . ALA B 1 75 ? -26.219 -1.878 4.961 1 90.25 75 ALA B CA 1
ATOM 5492 C C . ALA B 1 75 ? -25.062 -0.896 4.773 1 90.25 75 ALA B C 1
ATOM 5494 O O . ALA B 1 75 ? -24 -1.052 5.379 1 90.25 75 ALA B O 1
ATOM 5495 N N . PHE B 1 76 ? -25.281 0.083 4.082 1 88.56 76 PHE B N 1
ATOM 5496 C CA . PHE B 1 76 ? -24.25 1.079 3.82 1 88.56 76 PHE B CA 1
ATOM 5497 C C . PHE B 1 76 ? -23.922 1.87 5.082 1 88.56 76 PHE B C 1
ATOM 5499 O O . PHE B 1 76 ? -22.766 2.121 5.383 1 88.56 76 PHE B O 1
ATOM 5506 N N . THR B 1 77 ? -24.906 2.238 5.777 1 82.25 77 THR B N 1
ATOM 5507 C CA . THR B 1 77 ? -24.734 3.008 7.004 1 82.25 77 THR B CA 1
ATOM 5508 C C . THR B 1 77 ? -24 2.182 8.062 1 82.25 77 THR B C 1
ATOM 5510 O O . THR B 1 77 ? -23.172 2.707 8.797 1 82.25 77 THR B O 1
ATOM 5513 N N . LEU B 1 78 ? -24.297 0.948 8.07 1 81.81 78 LEU B N 1
ATOM 5514 C CA . LEU B 1 78 ? -23.688 0.056 9.047 1 81.81 78 LEU B CA 1
ATOM 5515 C C . LEU B 1 78 ? -22.203 -0.159 8.742 1 81.81 78 LEU B C 1
ATOM 5517 O O . LEU B 1 78 ? -21.422 -0.422 9.648 1 81.81 78 LEU B O 1
ATOM 5521 N N . ALA B 1 79 ? -21.922 -0.047 7.488 1 84 79 ALA B N 1
ATOM 5522 C CA . ALA B 1 79 ? -20.547 -0.284 7.059 1 84 79 ALA B CA 1
ATOM 5523 C C . ALA B 1 79 ? -19.641 0.896 7.418 1 84 79 ALA B C 1
ATOM 5525 O O . ALA B 1 79 ? -18.469 0.915 7.066 1 84 79 ALA B O 1
ATOM 5526 N N . SER B 1 80 ? -20.172 1.835 8.133 1 74.19 80 SER B N 1
ATOM 5527 C CA . SER B 1 80 ? -19.438 2.994 8.625 1 74.19 80 SER B CA 1
ATOM 5528 C C . SER B 1 80 ? -18.656 3.682 7.504 1 74.19 80 SER B C 1
ATOM 5530 O O . SER B 1 80 ? -17.438 3.727 7.527 1 74.19 80 SER B O 1
ATOM 5532 N N . PRO B 1 81 ? -19.391 4.227 6.578 1 77.81 81 PRO B N 1
ATOM 5533 C CA . PRO B 1 81 ? -18.734 4.91 5.461 1 77.81 81 PRO B CA 1
ATOM 5534 C C . PRO B 1 81 ? -17.906 6.109 5.91 1 77.81 81 PRO B C 1
ATOM 5536 O O . PRO B 1 81 ? -18.234 6.754 6.91 1 77.81 81 PRO B O 1
ATOM 5539 N N . ASN B 1 82 ? -16.766 6.18 5.309 1 67.75 82 ASN B N 1
ATOM 5540 C CA . ASN B 1 82 ? -15.898 7.348 5.484 1 67.75 82 ASN B CA 1
ATOM 5541 C C . ASN B 1 82 ? -15.844 8.195 4.219 1 67.75 82 ASN B C 1
ATOM 5543 O O . ASN B 1 82 ? -15.32 7.758 3.193 1 67.75 82 ASN B O 1
ATOM 5547 N N . ALA B 1 83 ? -16.375 9.266 4.289 1 66.31 83 ALA B N 1
ATOM 5548 C CA . ALA B 1 83 ? -16.422 10.18 3.145 1 66.31 83 ALA B CA 1
ATOM 5549 C C . ALA B 1 83 ? -17.219 9.57 1.995 1 66.31 83 ALA B C 1
ATOM 5551 O O . ALA B 1 83 ? -16.781 9.609 0.842 1 66.31 83 ALA B O 1
ATOM 5552 N N . GLY B 1 84 ? -18.297 8.852 2.406 1 73 84 GLY B N 1
ATOM 5553 C CA . GLY B 1 84 ? -19.203 8.312 1.399 1 73 84 GLY B CA 1
ATOM 5554 C C . GLY B 1 84 ? -18.688 7.031 0.771 1 73 84 GLY B C 1
ATOM 5555 O O . GLY B 1 84 ? -19.281 6.516 -0.177 1 73 84 GLY B O 1
ATOM 5556 N N . THR B 1 85 ? -17.609 6.609 1.223 1 82.69 85 THR B N 1
ATOM 5557 C CA . THR B 1 85 ? -17.078 5.375 0.668 1 82.69 85 THR B CA 1
ATOM 5558 C C . THR B 1 85 ? -16.891 4.324 1.761 1 82.69 85 THR B C 1
ATOM 5560 O O . THR B 1 85 ? -16.781 4.664 2.941 1 82.69 85 THR B O 1
ATOM 5563 N N . VAL B 1 86 ? -17.016 3.061 1.348 1 84.19 86 VAL B N 1
ATOM 5564 C CA . VAL B 1 86 ? -16.875 1.929 2.258 1 84.19 86 VAL B CA 1
ATOM 5565 C C . VAL B 1 86 ? -15.672 1.079 1.847 1 84.19 86 VAL B C 1
ATOM 5567 O O . VAL B 1 86 ? -15.422 0.876 0.655 1 84.19 86 VAL B O 1
ATOM 5570 N N . SER B 1 87 ? -14.914 0.694 2.854 1 85.25 87 SER B N 1
ATOM 5571 C CA . SER B 1 87 ? -13.766 -0.151 2.561 1 85.25 87 SER B CA 1
ATOM 5572 C C . SER B 1 87 ? -14.195 -1.516 2.037 1 85.25 87 SER B C 1
ATOM 5574 O O . SER B 1 87 ? -15.281 -2 2.373 1 85.25 87 SER B O 1
ATOM 5576 N N . ILE B 1 88 ? -13.43 -2.168 1.2 1 87.69 88 ILE B N 1
ATOM 5577 C CA . ILE B 1 88 ? -13.734 -3.463 0.599 1 87.69 88 ILE B CA 1
ATOM 5578 C C . ILE B 1 88 ? -13.836 -4.527 1.689 1 87.69 88 ILE B C 1
ATOM 5580 O O . ILE B 1 88 ? -14.734 -5.371 1.658 1 87.69 88 ILE B O 1
ATOM 5584 N N . PRO B 1 89 ? -13 -4.508 2.73 1 84.19 89 PRO B N 1
ATOM 5585 C CA . PRO B 1 89 ? -13.188 -5.488 3.803 1 84.19 89 PRO B CA 1
ATOM 5586 C C . PRO B 1 89 ? -14.547 -5.355 4.492 1 84.19 89 PRO B C 1
ATOM 5588 O O . PRO B 1 89 ? -15.172 -6.363 4.832 1 84.19 89 PRO B O 1
ATOM 5591 N N . ALA B 1 90 ? -14.93 -4.129 4.691 1 85.31 90 ALA B N 1
ATOM 5592 C CA . ALA B 1 90 ? -16.25 -3.91 5.285 1 85.31 90 ALA B CA 1
ATOM 5593 C C . ALA B 1 90 ? -17.359 -4.441 4.383 1 85.31 90 ALA B C 1
ATOM 5595 O O . ALA B 1 90 ? -18.297 -5.09 4.852 1 85.31 90 ALA B O 1
ATOM 5596 N N . LEU B 1 91 ? -17.266 -4.133 3.107 1 89.38 91 LEU B N 1
ATOM 5597 C CA . LEU B 1 91 ? -18.219 -4.668 2.141 1 89.38 91 LEU B CA 1
ATOM 5598 C C . LEU B 1 91 ? -18.203 -6.191 2.152 1 89.38 91 LEU B C 1
ATOM 5600 O O . LEU B 1 91 ? -19.266 -6.828 2.139 1 89.38 91 LEU B O 1
ATOM 5604 N N . ASN B 1 92 ? -17.047 -6.777 2.129 1 88.38 92 ASN B N 1
ATOM 5605 C CA . ASN B 1 92 ? -16.906 -8.234 2.152 1 88.38 92 ASN B CA 1
ATOM 5606 C C . ASN B 1 92 ? -17.562 -8.836 3.387 1 88.38 92 ASN B C 1
ATOM 5608 O O . ASN B 1 92 ? -18.141 -9.922 3.312 1 88.38 92 ASN B O 1
ATOM 5612 N N . LYS B 1 93 ? -17.406 -8.195 4.496 1 86.31 93 LYS B N 1
ATOM 5613 C CA . LYS B 1 93 ? -18.047 -8.641 5.723 1 86.31 93 LYS B CA 1
ATOM 5614 C C . LYS B 1 93 ? -19.562 -8.695 5.551 1 86.31 93 LYS B C 1
ATOM 5616 O O . LYS B 1 93 ? -20.219 -9.633 6.016 1 86.31 93 LYS B O 1
ATOM 5621 N N . ILE B 1 94 ? -20.078 -7.754 4.906 1 90.56 94 ILE B N 1
ATOM 5622 C CA . ILE B 1 94 ? -21.516 -7.684 4.672 1 90.56 94 ILE B CA 1
ATOM 5623 C C . ILE B 1 94 ? -21.922 -8.773 3.678 1 90.56 94 ILE B C 1
ATOM 5625 O O . ILE B 1 94 ? -22.922 -9.477 3.896 1 90.56 94 ILE B O 1
ATOM 5629 N N . LEU B 1 95 ? -21.172 -8.914 2.605 1 91.81 95 LEU B N 1
ATOM 5630 C CA . LEU B 1 95 ? -21.484 -9.93 1.603 1 91.81 95 LEU B CA 1
ATOM 5631 C C . LEU B 1 95 ? -21.359 -11.328 2.186 1 91.81 95 LEU B C 1
ATOM 5633 O O . LEU B 1 95 ? -22.016 -12.266 1.724 1 91.81 95 LEU B O 1
ATOM 5637 N N . GLY B 1 96 ? -20.516 -11.484 3.17 1 87.12 96 GLY B N 1
ATOM 5638 C CA . GLY B 1 96 ? -20.266 -12.773 3.791 1 87.12 96 GLY B CA 1
ATOM 5639 C C . GLY B 1 96 ? -21.484 -13.367 4.473 1 87.12 96 GLY B C 1
ATOM 5640 O O . GLY B 1 96 ? -21.594 -14.586 4.602 1 87.12 96 GLY B O 1
ATOM 5641 N N . ILE B 1 97 ? -22.391 -12.547 4.867 1 88.5 97 ILE B N 1
ATOM 5642 C CA . ILE B 1 97 ? -23.562 -13.039 5.59 1 88.5 97 ILE B CA 1
ATOM 5643 C C . ILE B 1 97 ? -24.703 -13.32 4.609 1 88.5 97 ILE B C 1
ATOM 5645 O O . ILE B 1 97 ? -25.812 -13.672 5.02 1 88.5 97 ILE B O 1
ATOM 5649 N N . SER B 1 98 ? -24.5 -13.164 3.328 1 90.12 98 SER B N 1
ATOM 5650 C CA . SER B 1 98 ? -25.516 -13.336 2.305 1 90.12 98 SER B CA 1
ATOM 5651 C C . SER B 1 98 ? -25.797 -14.812 2.047 1 90.12 98 SER B C 1
ATOM 5653 O O . SER B 1 98 ? -26.828 -15.172 1.481 1 90.12 98 SER B O 1
ATOM 5655 N N . GLY B 1 99 ? -24.844 -15.664 2.336 1 87.69 99 GLY B N 1
ATOM 5656 C CA . GLY B 1 99 ? -25.016 -17.094 2.1 1 87.69 99 GLY B CA 1
ATOM 5657 C C . GLY B 1 99 ? -24.547 -17.531 0.726 1 87.69 99 GLY B C 1
ATOM 5658 O O . GLY B 1 99 ? -24.594 -18.719 0.394 1 87.69 99 GLY B O 1
ATOM 5659 N N . VAL B 1 100 ? -24.141 -16.562 -0.022 1 90.12 100 VAL B N 1
ATOM 5660 C CA . VAL B 1 100 ? -23.625 -16.875 -1.349 1 90.12 100 VAL B CA 1
ATOM 5661 C C . VAL B 1 100 ? -22.203 -17.438 -1.23 1 90.12 100 VAL B C 1
ATOM 5663 O O . VAL B 1 100 ? -21.438 -17.047 -0.351 1 90.12 100 VAL B O 1
ATOM 5666 N N . PRO B 1 101 ? -21.938 -18.422 -2.045 1 87.69 101 PRO B N 1
ATOM 5667 C CA . PRO B 1 101 ? -20.609 -19.031 -1.979 1 87.69 101 PRO B CA 1
ATOM 5668 C C . PRO B 1 101 ? -19.484 -18 -2.137 1 87.69 101 PRO B C 1
ATOM 5670 O O . PRO B 1 101 ? -19.688 -16.953 -2.766 1 87.69 101 PRO B O 1
ATOM 5673 N N . HIS B 1 102 ? -18.328 -18.328 -1.587 1 87.12 102 HIS B N 1
ATOM 5674 C CA . HIS B 1 102 ? -17.188 -17.422 -1.581 1 87.12 102 HIS B CA 1
ATOM 5675 C C . HIS B 1 102 ? -16.719 -17.125 -3 1 87.12 102 HIS B C 1
ATOM 5677 O O . HIS B 1 102 ? -16.297 -16 -3.291 1 87.12 102 HIS B O 1
ATOM 5683 N N . ALA B 1 103 ? -16.781 -18.094 -3.857 1 85.5 103 ALA B N 1
ATOM 5684 C CA . ALA B 1 103 ? -16.359 -17.891 -5.242 1 85.5 103 ALA B CA 1
ATOM 5685 C C . ALA B 1 103 ? -17.219 -16.844 -5.926 1 85.5 103 ALA B C 1
ATOM 5687 O O . ALA B 1 103 ? -16.719 -16.016 -6.695 1 85.5 103 ALA B O 1
ATOM 5688 N N . THR B 1 104 ? -18.484 -16.906 -5.59 1 90.12 104 THR B N 1
ATOM 5689 C CA . THR B 1 104 ? -19.406 -15.93 -6.156 1 90.12 104 THR B CA 1
ATOM 5690 C C . THR B 1 104 ? -19.141 -14.539 -5.582 1 90.12 104 THR B C 1
ATOM 5692 O O . THR B 1 104 ? -19.219 -13.539 -6.301 1 90.12 104 THR B O 1
ATOM 5695 N N . ILE B 1 105 ? -18.875 -14.477 -4.277 1 90.12 105 ILE B N 1
ATOM 5696 C CA . ILE B 1 105 ? -18.578 -13.203 -3.633 1 90.12 105 ILE B CA 1
ATOM 5697 C C . ILE B 1 105 ? -17.328 -12.586 -4.27 1 90.12 105 ILE B C 1
ATOM 5699 O O . ILE B 1 105 ? -17.281 -11.383 -4.52 1 90.12 105 ILE B O 1
ATOM 5703 N N . GLU B 1 106 ? -16.344 -13.43 -4.434 1 85.69 106 GLU B N 1
ATOM 5704 C CA . GLU B 1 106 ? -15.133 -12.961 -5.086 1 85.69 106 GLU B CA 1
ATOM 5705 C C . GLU B 1 106 ? -15.43 -12.367 -6.457 1 85.69 106 GLU B C 1
ATOM 5707 O O . GLU B 1 106 ? -14.922 -11.297 -6.801 1 85.69 106 GLU B O 1
ATOM 5712 N N . LYS B 1 107 ? -16.25 -13.055 -7.195 1 87.38 107 LYS B N 1
ATOM 5713 C CA . LYS B 1 107 ? -16.656 -12.578 -8.516 1 87.38 107 LYS B CA 1
ATOM 5714 C C . LYS B 1 107 ? -17.391 -11.242 -8.422 1 87.38 107 LYS B C 1
ATOM 5716 O O . LYS B 1 107 ? -17.125 -10.328 -9.203 1 87.38 107 LYS B O 1
ATOM 5721 N N . ILE B 1 108 ? -18.234 -11.094 -7.5 1 91.56 108 ILE B N 1
ATOM 5722 C CA . ILE B 1 108 ? -19.031 -9.891 -7.301 1 91.56 108 ILE B CA 1
ATOM 5723 C C . ILE B 1 108 ? -18.125 -8.719 -6.953 1 91.56 108 ILE B C 1
ATOM 5725 O O . ILE B 1 108 ? -18.266 -7.621 -7.504 1 91.56 108 ILE B O 1
ATOM 5729 N N . LEU B 1 109 ? -17.188 -8.969 -6.066 1 89.19 109 LEU B N 1
ATOM 5730 C CA . LEU B 1 109 ? -16.266 -7.914 -5.656 1 89.19 109 LEU B CA 1
ATOM 5731 C C . LEU B 1 109 ? -15.414 -7.453 -6.832 1 89.19 109 LEU B C 1
ATOM 5733 O O . LEU B 1 109 ? -15.148 -6.258 -6.98 1 89.19 109 LEU B O 1
ATOM 5737 N N . ASN B 1 110 ? -15.062 -8.375 -7.652 1 84.25 110 ASN B N 1
ATOM 5738 C CA . ASN B 1 110 ? -14.258 -8.031 -8.812 1 84.25 110 ASN B CA 1
ATOM 5739 C C . ASN B 1 110 ? -15.055 -7.23 -9.836 1 84.25 110 ASN B C 1
ATOM 5741 O O . ASN B 1 110 ? -14.5 -6.398 -10.555 1 84.25 110 ASN B O 1
ATOM 5745 N N . LEU B 1 111 ? -16.328 -7.477 -9.867 1 87 111 LEU B N 1
ATOM 5746 C CA . LEU B 1 111 ? -17.203 -6.77 -10.797 1 87 111 LEU B CA 1
ATOM 5747 C C . LEU B 1 111 ? -17.547 -5.379 -10.273 1 87 111 LEU B C 1
ATOM 5749 O O . LEU B 1 111 ? -17.594 -4.418 -11.039 1 87 111 LEU B O 1
ATOM 5753 N N . ALA B 1 112 ? -17.75 -5.301 -8.992 1 86.94 112 ALA B N 1
ATOM 5754 C CA . ALA B 1 112 ? -18.25 -4.07 -8.391 1 86.94 112 ALA B CA 1
ATOM 5755 C C . ALA B 1 112 ? -17.109 -3.09 -8.117 1 86.94 112 ALA B C 1
ATOM 5757 O O . ALA B 1 112 ? -17.328 -1.875 -8.086 1 86.94 112 ALA B O 1
ATOM 5758 N N . ALA B 1 113 ? -15.961 -3.617 -7.816 1 82.88 113 ALA B N 1
ATOM 5759 C CA . ALA B 1 113 ? -14.852 -2.742 -7.453 1 82.88 113 ALA B CA 1
ATOM 5760 C C . ALA B 1 113 ? -13.656 -2.961 -8.375 1 82.88 113 ALA B C 1
ATOM 5762 O O . ALA B 1 113 ? -13.312 -4.102 -8.695 1 82.88 113 ALA B O 1
ATOM 5763 N N . PRO B 1 114 ? -13.102 -1.778 -8.82 1 74.12 114 PRO B N 1
ATOM 5764 C CA . PRO B 1 114 ? -11.875 -1.932 -9.602 1 74.12 114 PRO B CA 1
ATOM 5765 C C . PRO B 1 114 ? -10.766 -2.646 -8.82 1 74.12 114 PRO B C 1
ATOM 5767 O O . PRO B 1 114 ? -10.719 -2.562 -7.59 1 74.12 114 PRO B O 1
ATOM 5770 N N . THR B 1 115 ? -9.93 -3.371 -9.469 1 68.62 115 THR B N 1
ATOM 5771 C CA . THR B 1 115 ? -8.906 -4.234 -8.891 1 68.62 115 THR B CA 1
ATOM 5772 C C . THR B 1 115 ? -7.953 -3.426 -8.016 1 68.62 115 THR B C 1
ATOM 5774 O O . THR B 1 115 ? -7.453 -3.926 -7 1 68.62 115 THR B O 1
ATOM 5777 N N . ASN B 1 116 ? -7.781 -2.201 -8.273 1 69.31 116 ASN B N 1
ATOM 5778 C CA . ASN B 1 116 ? -6.785 -1.432 -7.531 1 69.31 116 ASN B CA 1
ATOM 5779 C C . ASN B 1 116 ? -7.434 -0.531 -6.488 1 69.31 116 ASN B C 1
ATOM 5781 O O . ASN B 1 116 ? -6.742 0.181 -5.758 1 69.31 116 ASN B O 1
ATOM 5785 N N . SER B 1 117 ? -8.758 -0.702 -6.363 1 77.44 117 SER B N 1
ATOM 5786 C CA . SER B 1 117 ? -9.43 0.173 -5.41 1 77.44 117 SER B CA 1
ATOM 5787 C C . SER B 1 117 ? -9.578 -0.5 -4.051 1 77.44 117 SER B C 1
ATOM 5789 O O . SER B 1 117 ? -9.773 -1.715 -3.971 1 77.44 117 SER B O 1
ATOM 5791 N N . SER B 1 118 ? -9.422 0.265 -3 1 82.25 118 SER B N 1
ATOM 5792 C CA . SER B 1 118 ? -9.578 -0.262 -1.647 1 82.25 118 SER B CA 1
ATOM 5793 C C . SER B 1 118 ? -10.93 0.136 -1.056 1 82.25 118 SER B C 1
ATOM 5795 O O . SER B 1 118 ? -11.289 -0.313 0.035 1 82.25 118 SER B O 1
ATOM 5797 N N . ARG B 1 119 ? -11.633 0.944 -1.761 1 83.38 119 ARG B N 1
ATOM 5798 C CA . ARG B 1 119 ? -12.922 1.427 -1.278 1 83.38 119 ARG B CA 1
ATOM 5799 C C . ARG B 1 119 ? -13.953 1.455 -2.404 1 83.38 119 ARG B C 1
ATOM 5801 O O . ARG B 1 119 ? -13.594 1.404 -3.582 1 83.38 119 ARG B O 1
ATOM 5808 N N . VAL B 1 120 ? -15.211 1.409 -1.996 1 86.62 120 VAL B N 1
ATOM 5809 C CA . VAL B 1 120 ? -16.312 1.5 -2.959 1 86.62 120 VAL B CA 1
ATOM 5810 C C . VAL B 1 120 ? -17.234 2.65 -2.576 1 86.62 120 VAL B C 1
ATOM 5812 O O . VAL B 1 120 ? -17.484 2.885 -1.392 1 86.62 120 VAL B O 1
ATOM 5815 N N . ASN B 1 121 ? -17.625 3.359 -3.623 1 84.56 121 ASN B N 1
ATOM 5816 C CA . ASN B 1 121 ? -18.625 4.395 -3.375 1 84.56 121 ASN B CA 1
ATOM 5817 C C . ASN B 1 121 ? -20.016 3.803 -3.225 1 84.56 121 ASN B C 1
ATOM 5819 O O . ASN B 1 121 ? -20.203 2.588 -3.328 1 84.56 121 ASN B O 1
ATOM 5823 N N . ARG B 1 122 ? -21 4.613 -2.963 1 86.31 122 ARG B N 1
ATOM 5824 C CA . ARG B 1 122 ? -22.359 4.141 -2.684 1 86.31 122 ARG B CA 1
ATOM 5825 C C . ARG B 1 122 ? -22.938 3.404 -3.885 1 86.31 122 ARG B C 1
ATOM 5827 O O . ARG B 1 122 ? -23.594 2.371 -3.729 1 86.31 122 ARG B O 1
ATOM 5834 N N . GLY B 1 123 ? -22.703 3.92 -4.988 1 87.38 123 GLY B N 1
ATOM 5835 C CA . GLY B 1 123 ? -23.203 3.277 -6.195 1 87.38 123 GLY B CA 1
ATOM 5836 C C . GLY B 1 123 ? -22.625 1.888 -6.406 1 87.38 123 GLY B C 1
ATOM 5837 O O . GLY B 1 123 ? -23.375 0.947 -6.707 1 87.38 123 GLY B O 1
ATOM 5838 N N . GLU B 1 124 ? -21.406 1.821 -6.258 1 90.19 124 GLU B N 1
ATOM 5839 C CA . GLU B 1 124 ? -20.734 0.536 -6.391 1 90.19 124 GLU B CA 1
ATOM 5840 C C . GLU B 1 124 ? -21.188 -0.442 -5.312 1 90.19 124 GLU B C 1
ATOM 5842 O O . GLU B 1 124 ? -21.328 -1.638 -5.574 1 90.19 124 GLU B O 1
ATOM 5847 N N . PHE B 1 125 ? -21.344 0.108 -4.152 1 92.81 125 PHE B N 1
ATOM 5848 C CA . PHE B 1 125 ? -21.844 -0.677 -3.033 1 92.81 125 PHE B CA 1
ATOM 5849 C C . PHE B 1 125 ? -23.203 -1.275 -3.357 1 92.81 125 PHE B C 1
ATOM 5851 O O . PHE B 1 125 ? -23.438 -2.465 -3.129 1 92.81 125 PHE B O 1
ATOM 5858 N N . ASN B 1 126 ? -24 -0.497 -3.938 1 92.19 126 ASN B N 1
ATOM 5859 C CA . ASN B 1 126 ? -25.344 -0.938 -4.301 1 92.19 126 ASN B CA 1
ATOM 5860 C C . ASN B 1 126 ? -25.297 -1.988 -5.406 1 92.19 126 ASN B C 1
ATOM 5862 O O . ASN B 1 126 ? -26.094 -2.936 -5.395 1 92.19 126 ASN B O 1
ATOM 5866 N N . VAL B 1 127 ? -24.453 -1.791 -6.258 1 93.31 127 VAL B N 1
ATOM 5867 C CA . VAL B 1 127 ? -24.312 -2.758 -7.34 1 93.31 127 VAL B CA 1
ATOM 5868 C C . VAL B 1 127 ? -23.891 -4.113 -6.77 1 93.31 127 VAL B C 1
ATOM 5870 O O . VAL B 1 127 ? -24.422 -5.152 -7.18 1 93.31 127 VAL B O 1
ATOM 5873 N N . ALA B 1 128 ? -23 -4.094 -5.852 1 94 128 ALA B N 1
ATOM 5874 C CA . ALA B 1 128 ? -22.547 -5.336 -5.227 1 94 128 ALA B CA 1
ATOM 5875 C C . ALA B 1 128 ? -23.719 -6.051 -4.539 1 94 128 ALA B C 1
ATOM 5877 O O . ALA B 1 128 ? -23.875 -7.262 -4.691 1 94 128 ALA B O 1
ATOM 5878 N N . LEU B 1 129 ? -24.516 -5.301 -3.885 1 94.25 129 LEU B N 1
ATOM 5879 C CA . LEU B 1 129 ? -25.656 -5.891 -3.193 1 94.25 129 LEU B CA 1
ATOM 5880 C C . LEU B 1 129 ? -26.672 -6.422 -4.191 1 94.25 129 LEU B C 1
ATOM 5882 O O . LEU B 1 129 ? -27.281 -7.473 -3.961 1 94.25 129 LEU B O 1
ATOM 5886 N N . ALA B 1 130 ? -26.781 -5.695 -5.223 1 94.56 130 ALA B N 1
ATOM 5887 C CA . ALA B 1 130 ? -27.719 -6.137 -6.258 1 94.56 130 ALA B CA 1
ATOM 5888 C C . ALA B 1 130 ? -27.25 -7.441 -6.895 1 94.56 130 ALA B C 1
ATOM 5890 O O . ALA B 1 130 ? -28.062 -8.32 -7.184 1 94.56 130 ALA B O 1
ATOM 5891 N N . LEU B 1 131 ? -26 -7.484 -7.094 1 94.75 131 LEU B N 1
ATOM 5892 C CA . LEU B 1 131 ? -25.438 -8.703 -7.676 1 94.75 131 LEU B CA 1
ATOM 5893 C C . LEU B 1 131 ? -25.609 -9.883 -6.723 1 94.75 131 LEU B C 1
ATOM 5895 O O . LEU B 1 131 ? -25.828 -11.016 -7.16 1 94.75 131 LEU B O 1
ATOM 5899 N N . VAL B 1 132 ? -25.5 -9.633 -5.473 1 94.56 132 VAL B N 1
ATOM 5900 C CA . VAL B 1 132 ? -25.734 -10.672 -4.477 1 94.56 132 VAL B CA 1
ATOM 5901 C C . VAL B 1 132 ? -27.188 -11.156 -4.559 1 94.56 132 VAL B C 1
ATOM 5903 O O . VAL B 1 132 ? -27.453 -12.352 -4.453 1 94.56 132 VAL B O 1
ATOM 5906 N N . ALA B 1 133 ? -28.062 -10.234 -4.711 1 94.62 133 ALA B N 1
ATOM 5907 C CA . ALA B 1 133 ? -29.469 -10.586 -4.816 1 94.62 133 ALA B CA 1
ATOM 5908 C C . ALA B 1 133 ? -29.734 -11.469 -6.035 1 94.62 133 ALA B C 1
ATOM 5910 O O . ALA B 1 133 ? -30.516 -12.422 -5.965 1 94.62 133 ALA B O 1
ATOM 5911 N N . LEU B 1 134 ? -29.094 -11.133 -7.074 1 94.44 134 LEU B N 1
ATOM 5912 C CA . LEU B 1 134 ? -29.219 -11.961 -8.273 1 94.44 134 LEU B CA 1
ATOM 5913 C C . LEU B 1 134 ? -28.656 -13.359 -8.031 1 94.44 134 LEU B C 1
ATOM 5915 O O . LEU B 1 134 ? -29.281 -14.352 -8.43 1 94.44 134 LEU B O 1
ATOM 5919 N N . ALA B 1 135 ? -27.516 -13.414 -7.402 1 94 135 ALA B N 1
ATOM 5920 C CA . ALA B 1 135 ? -26.891 -14.695 -7.109 1 94 135 ALA B CA 1
ATOM 5921 C C . ALA B 1 135 ? -27.781 -15.547 -6.207 1 94 135 ALA B C 1
ATOM 5923 O O . ALA B 1 135 ? -27.859 -16.766 -6.379 1 94 135 ALA B O 1
ATOM 5924 N N . GLN B 1 136 ? -28.422 -14.922 -5.301 1 93.69 136 GLN B N 1
ATOM 5925 C CA . GLN B 1 136 ? -29.281 -15.617 -4.359 1 93.69 136 GLN B CA 1
ATOM 5926 C C . GLN B 1 136 ? -30.484 -16.219 -5.066 1 93.69 136 GLN B C 1
ATOM 5928 O O . GLN B 1 136 ? -31.062 -17.219 -4.602 1 93.69 136 GLN B O 1
ATOM 5933 N N . LYS B 1 137 ? -30.812 -15.68 -6.172 1 92.75 137 LYS B N 1
ATOM 5934 C CA . LYS B 1 137 ? -31.922 -16.203 -6.977 1 92.75 137 LYS B CA 1
ATOM 5935 C C . LYS B 1 137 ? -31.391 -17.125 -8.078 1 92.75 137 LYS B C 1
ATOM 5937 O O . LYS B 1 137 ? -32.125 -17.438 -9.023 1 92.75 137 LYS B O 1
ATOM 5942 N N . ASN B 1 138 ? -30.156 -17.422 -8.031 1 91.38 138 ASN B N 1
ATOM 5943 C CA . ASN B 1 138 ? -29.484 -18.344 -8.945 1 91.38 138 ASN B CA 1
ATOM 5944 C C . ASN B 1 138 ? -29.453 -17.797 -10.367 1 91.38 138 ASN B C 1
ATOM 5946 O O . ASN B 1 138 ? -29.594 -18.547 -11.328 1 91.38 138 ASN B O 1
ATOM 5950 N N . MET B 1 139 ? -29.422 -16.5 -10.414 1 91.31 139 MET B N 1
ATOM 5951 C CA . MET B 1 139 ? -29.266 -15.852 -11.711 1 91.31 139 MET B CA 1
ATOM 5952 C C . MET B 1 139 ? -27.797 -15.609 -12.023 1 91.31 139 MET B C 1
ATOM 5954 O O . MET B 1 139 ? -26.953 -15.656 -11.125 1 91.31 139 MET B O 1
ATOM 5958 N N . ASP B 1 140 ? -27.547 -15.367 -13.297 1 91.06 140 ASP B N 1
ATOM 5959 C CA . ASP B 1 140 ? -26.172 -15.102 -13.719 1 91.06 140 ASP B CA 1
ATOM 5960 C C . ASP B 1 140 ? -25.656 -13.805 -13.109 1 91.06 140 ASP B C 1
ATOM 5962 O O . ASP B 1 140 ? -26.344 -12.781 -13.133 1 91.06 140 ASP B O 1
ATOM 5966 N N . VAL B 1 141 ? -24.5 -13.992 -12.539 1 92.44 141 VAL B N 1
ATOM 5967 C CA . VAL B 1 141 ? -23.891 -12.828 -11.906 1 92.44 141 VAL B CA 1
ATOM 5968 C C . VAL B 1 141 ? -23.031 -12.078 -12.922 1 92.44 141 VAL B C 1
ATOM 5970 O O . VAL B 1 141 ? -21.844 -12.391 -13.094 1 92.44 141 VAL B O 1
ATOM 5973 N N . SER B 1 142 ? -23.547 -11.094 -13.594 1 91.31 142 SER B N 1
ATOM 5974 C CA . SER B 1 142 ? -22.875 -10.25 -14.57 1 91.31 142 SER B CA 1
ATOM 5975 C C . SER B 1 142 ? -23.5 -8.852 -14.609 1 91.31 142 SER B C 1
ATOM 5977 O O . SER B 1 142 ? -24.656 -8.672 -14.211 1 91.31 142 SER B O 1
ATOM 5979 N N . ILE B 1 143 ? -22.75 -7.949 -15.047 1 89.81 143 ILE B N 1
ATOM 5980 C CA . ILE B 1 143 ? -23.219 -6.566 -15.133 1 89.81 143 ILE B CA 1
ATOM 5981 C C . ILE B 1 143 ? -24.328 -6.457 -16.172 1 89.81 143 ILE B C 1
ATOM 5983 O O . ILE B 1 143 ? -25.281 -5.703 -16 1 89.81 143 ILE B O 1
ATOM 5987 N N . GLU B 1 144 ? -24.156 -7.227 -17.203 1 88.94 144 GLU B N 1
ATOM 5988 C CA . GLU B 1 144 ? -25.156 -7.246 -18.25 1 88.94 144 GLU B CA 1
ATOM 5989 C C . GLU B 1 144 ? -26.516 -7.715 -17.719 1 88.94 144 GLU B C 1
ATOM 5991 O O . GLU B 1 144 ? -27.547 -7.102 -18 1 88.94 144 GLU B O 1
ATOM 5996 N N . ASN B 1 145 ? -26.453 -8.75 -16.969 1 91.62 145 ASN B N 1
ATOM 5997 C CA . ASN B 1 145 ? -27.688 -9.273 -16.375 1 91.62 145 ASN B CA 1
ATOM 5998 C C . ASN B 1 145 ? -28.297 -8.289 -15.398 1 91.62 145 ASN B C 1
ATOM 6000 O O . ASN B 1 145 ? -29.531 -8.203 -15.289 1 91.62 145 ASN B O 1
ATOM 6004 N N . LEU B 1 146 ? -27.5 -7.602 -14.703 1 92.5 146 LEU B N 1
ATOM 6005 C CA . LEU B 1 146 ? -27.969 -6.605 -13.75 1 92.5 146 LEU B CA 1
ATOM 6006 C C . LEU B 1 146 ? -28.703 -5.469 -14.461 1 92.5 146 LEU B C 1
ATOM 6008 O O . LEU B 1 146 ? -29.75 -5.016 -14.008 1 92.5 146 LEU B O 1
ATOM 6012 N N . ILE B 1 147 ? -28.094 -5.031 -15.547 1 89.62 147 ILE B N 1
ATOM 6013 C CA . ILE B 1 147 ? -28.672 -3.939 -16.312 1 89.62 147 ILE B CA 1
ATOM 6014 C C . ILE B 1 147 ? -30.031 -4.375 -16.891 1 89.62 147 ILE B C 1
ATOM 6016 O O . ILE B 1 147 ? -30.984 -3.592 -16.906 1 89.62 147 ILE B O 1
ATOM 6020 N N . ASP B 1 148 ? -30.047 -5.602 -17.219 1 89.88 148 ASP B N 1
ATOM 6021 C CA . ASP B 1 148 ? -31.281 -6.145 -17.797 1 89.88 148 ASP B CA 1
ATOM 6022 C C . ASP B 1 148 ? -32.375 -6.242 -16.75 1 89.88 148 ASP B C 1
ATOM 6024 O O . ASP B 1 148 ? -33.562 -6.129 -17.078 1 89.88 148 ASP B O 1
ATOM 6028 N N . HIS B 1 149 ? -32.062 -6.375 -15.555 1 89.88 149 HIS B N 1
ATOM 6029 C CA . HIS B 1 149 ? -33.031 -6.582 -14.5 1 89.88 149 HIS B CA 1
ATOM 6030 C C . HIS B 1 149 ? -33.062 -5.395 -13.539 1 89.88 149 HIS B C 1
ATOM 6032 O O . HIS B 1 149 ? -33.531 -5.527 -12.398 1 89.88 149 HIS B O 1
ATOM 6038 N N . LYS B 1 150 ? -32.594 -4.383 -13.914 1 87.81 150 LYS B N 1
ATOM 6039 C CA . LYS B 1 150 ? -32.406 -3.242 -13.016 1 87.81 150 LYS B CA 1
ATOM 6040 C C . LYS B 1 150 ? -33.75 -2.768 -12.461 1 87.81 150 LYS B C 1
ATOM 6042 O O . LYS B 1 150 ? -33.812 -2.254 -11.344 1 87.81 150 LYS B O 1
ATOM 6047 N N . HIS B 1 151 ? -34.812 -2.943 -13.227 1 85.69 151 HIS B N 1
ATOM 6048 C CA . HIS B 1 151 ? -36.125 -2.443 -12.797 1 85.69 151 HIS B CA 1
ATOM 6049 C C . HIS B 1 151 ? -36.906 -3.521 -12.062 1 85.69 151 HIS B C 1
ATOM 6051 O O . HIS B 1 151 ? -38 -3.26 -11.547 1 85.69 151 HIS B O 1
ATOM 6057 N N . ASP B 1 152 ? -36.375 -4.711 -11.977 1 86.38 152 ASP B N 1
ATOM 6058 C CA . ASP B 1 152 ? -36.969 -5.82 -11.227 1 86.38 152 ASP B CA 1
ATOM 6059 C C . ASP B 1 152 ? -35.906 -6.531 -10.383 1 86.38 152 ASP B C 1
ATOM 6061 O O . ASP B 1 152 ? -35.781 -7.754 -10.469 1 86.38 152 ASP B O 1
ATOM 6065 N N . LEU B 1 153 ? -35.344 -5.73 -9.578 1 87.81 153 LEU B N 1
ATOM 6066 C CA . LEU B 1 153 ? -34.25 -6.277 -8.805 1 87.81 153 LEU B CA 1
ATOM 6067 C C . LEU B 1 153 ? -34.75 -6.98 -7.547 1 87.81 153 LEU B C 1
ATOM 6069 O O . LEU B 1 153 ? -35.625 -6.449 -6.84 1 87.81 153 LEU B O 1
ATOM 6073 N N . PRO B 1 154 ? -34.312 -8.125 -7.324 1 89.38 154 PRO B N 1
ATOM 6074 C CA . PRO B 1 154 ? -34.625 -8.766 -6.051 1 89.38 154 PRO B CA 1
ATOM 6075 C C . PRO B 1 154 ? -34 -8.07 -4.852 1 89.38 154 PRO B C 1
ATOM 6077 O O . PRO B 1 154 ? -33 -7.348 -5.012 1 89.38 154 PRO B O 1
ATOM 6080 N N . GLU B 1 155 ? -34.562 -8.281 -3.719 1 91.19 155 GLU B N 1
ATOM 6081 C CA . GLU B 1 155 ? -34 -7.742 -2.484 1 91.19 155 GLU B CA 1
ATOM 6082 C C . GLU B 1 155 ? -33 -8.695 -1.876 1 91.19 155 GLU B C 1
ATOM 6084 O O . GLU B 1 155 ? -33.281 -9.883 -1.688 1 91.19 155 GLU B O 1
ATOM 6089 N N . PRO B 1 156 ? -31.859 -8.211 -1.651 1 91.62 156 PRO B N 1
ATOM 6090 C CA . PRO B 1 156 ? -30.844 -9.086 -1.059 1 91.62 156 PRO B CA 1
ATOM 6091 C C . PRO B 1 156 ? -31.203 -9.531 0.358 1 91.62 156 PRO B C 1
ATOM 6093 O O . PRO B 1 156 ? -31.766 -8.742 1.131 1 91.62 156 PRO B O 1
ATOM 6096 N N . ILE B 1 157 ? -30.969 -10.734 0.663 1 90.62 157 ILE B N 1
ATOM 6097 C CA . ILE B 1 157 ? -31.219 -11.297 1.986 1 90.62 157 ILE B CA 1
ATOM 6098 C C . ILE B 1 157 ? -29.922 -11.273 2.801 1 90.62 157 ILE B C 1
ATOM 6100 O O . ILE B 1 157 ? -28.984 -12.008 2.5 1 90.62 157 ILE B O 1
ATOM 6104 N N . LEU B 1 158 ? -29.844 -10.445 3.766 1 90.94 158 LEU B N 1
ATOM 6105 C CA . LEU B 1 158 ? -28.688 -10.312 4.656 1 90.94 158 LEU B CA 1
ATOM 6106 C C . LEU B 1 158 ? -29.078 -10.625 6.098 1 90.94 158 LEU B C 1
ATOM 6108 O O . LEU B 1 158 ? -29.5 -9.734 6.84 1 90.94 158 LEU B O 1
ATOM 6112 N N . ASN B 1 159 ? -28.859 -11.781 6.469 1 84.38 159 ASN B N 1
ATOM 6113 C CA . ASN B 1 159 ? -29.266 -12.219 7.801 1 84.38 159 ASN B CA 1
ATOM 6114 C C . ASN B 1 159 ? -28.344 -11.656 8.883 1 84.38 159 ASN B C 1
ATOM 6116 O O . ASN B 1 159 ? -27.109 -11.711 8.742 1 84.38 159 ASN B O 1
ATOM 6120 N N . ASN B 1 160 ? -28.812 -11.078 9.914 1 80 160 ASN B N 1
ATOM 6121 C CA . ASN B 1 160 ? -28.094 -10.586 11.086 1 80 160 ASN B CA 1
ATOM 6122 C C . ASN B 1 160 ? -27.156 -9.438 10.727 1 80 160 ASN B C 1
ATOM 6124 O O . ASN B 1 160 ? -26.016 -9.398 11.195 1 80 160 ASN B O 1
ATOM 6128 N N . LEU B 1 161 ? -27.547 -8.609 9.852 1 84.75 161 LEU B N 1
ATOM 6129 C CA . LEU B 1 161 ? -26.766 -7.461 9.422 1 84.75 161 LEU B CA 1
ATOM 6130 C C . LEU B 1 161 ? -26.391 -6.578 10.609 1 84.75 161 LEU B C 1
ATOM 6132 O O . LEU B 1 161 ? -25.266 -6.07 10.695 1 84.75 161 LEU B O 1
ATOM 6136 N N . GLU B 1 162 ? -27.297 -6.492 11.586 1 76 162 GLU B N 1
ATOM 6137 C CA . GLU B 1 162 ? -27.109 -5.605 12.727 1 76 162 GLU B CA 1
ATOM 6138 C C . GLU B 1 162 ? -26.062 -6.156 13.695 1 76 162 GLU B C 1
ATOM 6140 O O . GLU B 1 162 ? -25.5 -5.414 14.5 1 76 162 GLU B O 1
ATOM 6145 N N . SER B 1 163 ? -25.672 -7.426 13.531 1 73.44 163 SER B N 1
ATOM 6146 C CA . SER B 1 163 ? -24.703 -8.055 14.43 1 73.44 163 SER B CA 1
ATOM 6147 C C . SER B 1 163 ? -23.266 -7.824 13.953 1 73.44 163 SER B C 1
ATOM 6149 O O . SER B 1 163 ? -22.312 -8.094 14.688 1 73.44 163 SER B O 1
ATOM 6151 N N . LEU B 1 164 ? -23.203 -7.285 12.812 1 76.25 164 LEU B N 1
ATOM 6152 C CA . LEU B 1 164 ? -21.859 -7.062 12.281 1 76.25 164 LEU B CA 1
ATOM 6153 C C . LEU B 1 164 ? -21.188 -5.887 12.984 1 76.25 164 LEU B C 1
ATOM 6155 O O . LEU B 1 164 ? -21.781 -4.828 13.148 1 76.25 164 LEU B O 1
ATOM 6159 N N . ASN B 1 165 ? -20.156 -6.16 13.711 1 64.25 165 ASN B N 1
ATOM 6160 C CA . ASN B 1 165 ? -19.391 -5.129 14.406 1 64.25 165 ASN B CA 1
ATOM 6161 C C . ASN B 1 165 ? -18.344 -4.496 13.484 1 64.25 165 ASN B C 1
ATOM 6163 O O . ASN B 1 165 ? -17.438 -5.18 13.008 1 64.25 165 ASN B O 1
ATOM 6167 N N . PHE B 1 166 ? -18.656 -3.4 13.039 1 62.56 166 PHE B N 1
ATOM 6168 C CA . PHE B 1 166 ? -17.625 -2.666 12.297 1 62.56 166 PHE B CA 1
ATOM 6169 C C . PHE B 1 166 ? -16.875 -1.708 13.211 1 62.56 166 PHE B C 1
ATOM 6171 O O . PHE B 1 166 ? -17.484 -0.856 13.859 1 62.56 166 PHE B O 1
ATOM 6178 N N . ASN B 1 167 ? -16.078 -2.201 14.25 1 47.75 167 ASN B N 1
ATOM 6179 C CA . ASN B 1 167 ? -15.359 -1.513 15.32 1 47.75 167 ASN B CA 1
ATOM 6180 C C . ASN B 1 167 ? -15.055 -0.064 14.953 1 47.75 167 ASN B C 1
ATOM 6182 O O . ASN B 1 167 ? -14.055 0.214 14.289 1 47.75 167 ASN B O 1
ATOM 6186 N N . ARG B 1 168 ? -15.812 0.645 14.43 1 45.5 168 ARG B N 1
ATOM 6187 C CA . ARG B 1 168 ? -15.297 2.01 14.477 1 45.5 168 ARG B CA 1
ATOM 6188 C C . ARG B 1 168 ? -15.039 2.451 15.906 1 45.5 168 ARG B C 1
ATOM 6190 O O . ARG B 1 168 ? -15.977 2.695 16.672 1 45.5 168 ARG B O 1
ATOM 6197 N N . ASN B 1 169 ? -14.078 1.866 16.656 1 33.56 169 ASN B N 1
ATOM 6198 C CA . ASN B 1 169 ? -13.742 2.506 17.922 1 33.56 169 ASN B CA 1
ATOM 6199 C C . ASN B 1 169 ? -13.57 4.012 17.766 1 33.56 169 ASN B C 1
ATOM 6201 O O . ASN B 1 169 ? -12.633 4.465 17.109 1 33.56 169 ASN B O 1
ATOM 6205 N N . LEU B 1 170 ? -14.516 4.699 17.469 1 30.89 170 LEU B N 1
ATOM 6206 C CA . LEU B 1 170 ? -14.32 6.082 17.906 1 30.89 170 LEU B CA 1
ATOM 6207 C C . LEU B 1 170 ? -13.703 6.145 19.297 1 30.89 170 LEU B C 1
ATOM 6209 O O . LEU B 1 170 ? -14.406 5.984 20.297 1 30.89 170 LEU B O 1
ATOM 6213 N N . SER B 1 171 ? -12.625 5.508 19.547 1 29.17 171 SER B N 1
ATOM 6214 C CA . SER B 1 171 ? -11.969 5.723 20.828 1 29.17 171 SER B CA 1
ATOM 6215 C C . SER B 1 171 ? -11.812 7.211 21.125 1 29.17 171 SER B C 1
ATOM 6217 O O . SER B 1 171 ? -10.922 7.867 20.594 1 29.17 171 SER B O 1
ATOM 6219 N N . PHE B 1 172 ? -12.773 7.984 21.094 1 25.12 172 PHE B N 1
ATOM 6220 C CA . PHE B 1 172 ? -12.586 9.133 21.969 1 25.12 172 PHE B CA 1
ATOM 6221 C C . PHE B 1 172 ? -12.047 8.695 23.328 1 25.12 172 PHE B C 1
ATOM 6223 O O . PHE B 1 172 ? -12.68 7.906 24.031 1 25.12 172 PHE B O 1
ATOM 6230 N N . SER B 1 173 ? -10.727 8.5 23.469 1 27.33 173 SER B N 1
ATOM 6231 C CA . SER B 1 173 ? -10.133 8.531 24.797 1 27.33 173 SER B CA 1
ATOM 6232 C C . SER B 1 173 ? -10.781 9.602 25.672 1 27.33 173 SER B C 1
ATOM 6234 O O . SER B 1 173 ? -10.445 10.781 25.547 1 27.33 173 SER B O 1
ATOM 6236 N N . ALA B 1 174 ? -12.008 9.789 25.766 1 27.14 174 ALA B N 1
ATOM 6237 C CA . ALA B 1 174 ? -12.406 10.32 27.062 1 27.14 174 ALA B CA 1
ATOM 6238 C C . ALA B 1 174 ? -11.695 9.586 28.203 1 27.14 174 ALA B C 1
ATOM 6240 O O . ALA B 1 174 ? -11.773 8.359 28.297 1 27.14 174 ALA B O 1
ATOM 6241 N N . ILE B 1 175 ? -10.562 10.062 28.719 1 25.92 175 ILE B N 1
ATOM 6242 C CA . ILE B 1 175 ? -9.977 9.844 30.031 1 25.92 175 ILE B CA 1
ATOM 6243 C C . ILE B 1 175 ? -11.078 9.5 31.047 1 25.92 175 ILE B C 1
ATOM 6245 O O . ILE B 1 175 ? -11.773 10.383 31.547 1 25.92 175 ILE B O 1
ATOM 6249 N N . THR B 1 176 ? -12.047 8.727 30.766 1 24.27 176 THR B N 1
ATOM 6250 C CA . THR B 1 176 ? -12.695 8.312 32 1 24.27 176 THR B CA 1
ATOM 6251 C C . THR B 1 176 ? -11.703 7.609 32.938 1 24.27 176 THR B C 1
ATOM 6253 O O . THR B 1 176 ? -10.984 6.707 32.5 1 24.27 176 THR B O 1
ATOM 6256 N N . SER B 1 177 ? -11.273 8.203 34.031 1 23.81 177 SER B N 1
ATOM 6257 C CA . SER B 1 177 ? -10.609 7.797 35.281 1 23.81 177 SER B CA 1
ATOM 6258 C C . SER B 1 177 ? -11.156 6.465 35.781 1 23.81 177 SER B C 1
ATOM 6260 O O . SER B 1 177 ? -12.062 6.43 36.625 1 23.81 177 SER B O 1
ATOM 6262 N N . GLN B 1 178 ? -11.609 5.551 35 1 22.17 178 GLN B N 1
ATOM 6263 C CA . GLN B 1 178 ? -11.875 4.395 35.844 1 22.17 178 GLN B CA 1
ATOM 6264 C C . GLN B 1 178 ? -10.633 3.988 36.656 1 22.17 178 GLN B C 1
ATOM 6266 O O . GLN B 1 178 ? -9.523 4.008 36.125 1 22.17 178 GLN B O 1
ATOM 6271 N N . SER B 1 179 ? -10.805 3.893 37.969 1 22.47 179 SER B N 1
ATOM 6272 C CA . SER B 1 179 ? -9.969 3.363 39.031 1 22.47 179 SER B CA 1
ATOM 6273 C C . SER B 1 179 ? -9.477 1.957 38.719 1 22.47 179 SER B C 1
ATOM 6275 O O . SER B 1 179 ? -10.273 1.016 38.656 1 22.47 179 SER B O 1
ATOM 6277 N N . SER B 1 180 ? -8.766 1.822 37.688 1 23.08 180 SER B N 1
ATOM 6278 C CA . SER B 1 180 ? -8.109 0.521 37.562 1 23.08 180 SER B CA 1
ATOM 6279 C C . SER B 1 180 ? -7.684 0.01 38.938 1 23.08 180 SER B C 1
ATOM 6281 O O . SER B 1 180 ? -7 0.714 39.688 1 23.08 180 SER B O 1
ATOM 6283 N N . ALA B 1 181 ? -8.555 -0.861 39.406 1 22.67 181 ALA B N 1
ATOM 6284 C CA . ALA B 1 181 ? -8.102 -1.648 40.562 1 22.67 181 ALA B CA 1
ATOM 6285 C C . ALA B 1 181 ? -6.668 -2.131 40.375 1 22.67 181 ALA B C 1
ATOM 6287 O O . ALA B 1 181 ? -6.352 -2.752 39.344 1 22.67 181 ALA B O 1
ATOM 6288 N N . ILE B 1 182 ? -5.75 -1.342 40.781 1 24.3 182 ILE B N 1
ATOM 6289 C CA . ILE B 1 182 ? -4.391 -1.804 41.062 1 24.3 182 ILE B CA 1
ATOM 6290 C C . ILE B 1 182 ? -4.426 -3.223 41.625 1 24.3 182 ILE B C 1
ATOM 6292 O O . ILE B 1 182 ? -5.016 -3.461 42.656 1 24.3 182 ILE B O 1
ATOM 6296 N N . PRO B 1 183 ? -4.754 -4.176 40.688 1 22.62 183 PRO B N 1
ATOM 6297 C CA . PRO B 1 183 ? -4.672 -5.465 41.375 1 22.62 183 PRO B CA 1
ATOM 6298 C C . PRO B 1 183 ? -3.553 -5.512 42.438 1 22.62 183 PRO B C 1
ATOM 6300 O O . PRO B 1 183 ? -2.49 -4.918 42.219 1 22.62 183 PRO B O 1
ATOM 6303 N N . SER B 1 184 ? -4.051 -5.531 43.625 1 22.06 184 SER B N 1
ATOM 6304 C CA . SER B 1 184 ? -3.275 -5.781 44.844 1 22.06 184 SER B CA 1
ATOM 6305 C C . SER B 1 184 ? -2.33 -6.965 44.656 1 22.06 184 SER B C 1
ATOM 6307 O O . SER B 1 184 ? -2.775 -8.102 44.5 1 22.06 184 SER B O 1
ATOM 6309 N N . LEU B 1 185 ? -1.425 -6.848 43.594 1 22.27 185 LEU B N 1
ATOM 6310 C CA . LEU B 1 185 ? -0.372 -7.848 43.719 1 22.27 185 LEU B CA 1
ATOM 6311 C C . LEU B 1 185 ? -0.022 -8.07 45.188 1 22.27 185 LEU B C 1
ATOM 6313 O O . LEU B 1 185 ? 0.513 -7.176 45.844 1 22.27 185 LEU B O 1
ATOM 6317 N N . GLN B 1 186 ? -1.057 -8.695 45.906 1 20.31 186 GLN B N 1
ATOM 6318 C CA . GLN B 1 186 ? -0.67 -9.297 47.156 1 20.31 186 GLN B CA 1
ATOM 6319 C C . GLN B 1 186 ? 0.651 -10.047 47.031 1 20.31 186 GLN B C 1
ATOM 6321 O O . GLN B 1 186 ? 0.697 -11.141 46.469 1 20.31 186 GLN B O 1
ATOM 6326 N N . ALA B 1 187 ? 1.585 -9.328 46.25 1 23.58 187 ALA B N 1
ATOM 6327 C CA . ALA B 1 187 ? 2.885 -9.93 46.531 1 23.58 187 ALA B CA 1
ATOM 6328 C C . ALA B 1 187 ? 3.008 -10.305 48 1 23.58 187 ALA B C 1
ATOM 6330 O O . ALA B 1 187 ? 2.676 -9.5 48.875 1 23.58 187 ALA B O 1
ATOM 6331 N N . ASP B 1 188 ? 2.752 -11.531 48.25 1 21.44 188 ASP B N 1
ATOM 6332 C CA . ASP B 1 188 ? 3.25 -12.195 49.469 1 21.44 188 ASP B CA 1
ATOM 6333 C C . ASP B 1 188 ? 4.625 -11.664 49.844 1 21.44 188 ASP B C 1
ATOM 6335 O O . ASP B 1 188 ? 5.539 -11.617 49.031 1 21.44 188 ASP B O 1
ATOM 6339 N N . ASP B 1 189 ? 4.516 -10.586 50.594 1 24.92 189 ASP B N 1
ATOM 6340 C CA . ASP B 1 189 ? 5.574 -9.906 51.344 1 24.92 189 ASP B CA 1
ATOM 6341 C C . ASP B 1 189 ? 6.598 -10.906 51.875 1 24.92 189 ASP B C 1
ATOM 6343 O O . ASP B 1 189 ? 6.367 -11.547 52.906 1 24.92 189 ASP B O 1
ATOM 6347 N N . PRO B 1 190 ? 6.824 -11.891 50.938 1 24.73 190 PRO B N 1
ATOM 6348 C CA . PRO B 1 190 ? 7.484 -12.906 51.75 1 24.73 190 PRO B CA 1
ATOM 6349 C C . PRO B 1 190 ? 8.531 -12.305 52.688 1 24.73 190 PRO B C 1
ATOM 6351 O O . PRO B 1 190 ? 8.969 -12.961 53.625 1 24.73 190 PRO B O 1
ATOM 6354 N N . TRP B 1 191 ? 9.352 -11.406 51.938 1 19.62 191 TRP B N 1
ATOM 6355 C CA . TRP B 1 191 ? 10.516 -11.133 52.781 1 19.62 191 TRP B CA 1
ATOM 6356 C C . TRP B 1 191 ? 10.156 -10.18 53.906 1 19.62 191 TRP B C 1
ATOM 6358 O O . TRP B 1 191 ? 10.859 -9.195 54.156 1 19.62 191 TRP B O 1
ATOM 6368 N N . ALA B 1 192 ? 8.898 -10.305 54.281 1 23.33 192 ALA B N 1
ATOM 6369 C CA . ALA B 1 192 ? 8.523 -9.711 55.531 1 23.33 192 ALA B CA 1
ATOM 6370 C C . ALA B 1 192 ? 9.617 -9.914 56.594 1 23.33 192 ALA B C 1
ATOM 6372 O O . ALA B 1 192 ? 9.773 -11.008 57.125 1 23.33 192 ALA B O 1
ATOM 6373 N N . THR B 1 193 ? 10.914 -9.344 55.969 1 19.3 193 THR B N 1
ATOM 6374 C CA . THR B 1 193 ? 11.867 -9.57 57.062 1 19.3 193 THR B CA 1
ATOM 6375 C C . THR B 1 193 ? 11.289 -9.086 58.406 1 19.3 193 THR B C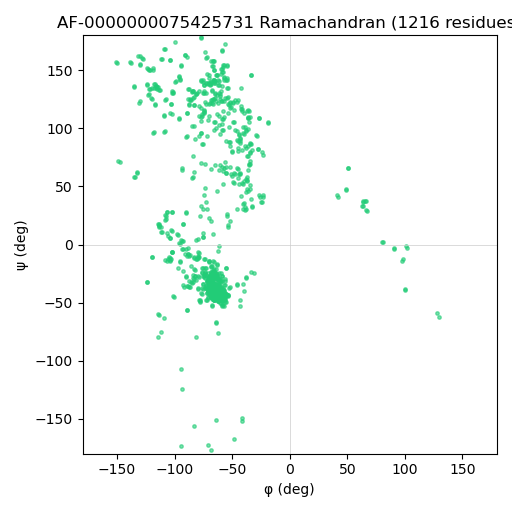 1
ATOM 6377 O O . THR B 1 193 ? 10.672 -8.023 58.469 1 19.3 193 THR B O 1
ATOM 6380 N N . PRO B 1 194 ? 11.211 -9.875 59.375 1 20.55 194 PRO B N 1
ATOM 6381 C CA . PRO B 1 194 ? 10.773 -9.719 60.75 1 20.55 194 PRO B CA 1
ATOM 6382 C C . PRO B 1 194 ? 11.492 -8.578 61.469 1 20.55 194 PRO B C 1
ATOM 6384 O O . PRO B 1 194 ? 11.32 -8.398 62.688 1 20.55 194 PRO B O 1
ATOM 6387 N N . THR B 1 195 ? 12.18 -7.68 60.531 1 18.56 195 THR B N 1
ATOM 6388 C CA . THR B 1 195 ? 13.25 -7.113 61.344 1 18.56 195 THR B CA 1
ATOM 6389 C C . THR B 1 195 ? 12.68 -6.395 62.562 1 18.56 195 THR B C 1
ATOM 6391 O O . THR B 1 195 ? 11.641 -5.73 62.469 1 18.56 195 THR B O 1
ATOM 6394 N N . SER B 1 196 ? 13.484 -6.379 63.625 1 17.78 196 SER B N 1
ATOM 6395 C CA . SER B 1 196 ? 13.562 -6.191 65.062 1 17.78 196 SER B CA 1
ATOM 6396 C C . SER B 1 196 ? 13.359 -4.73 65.438 1 17.78 196 SER B C 1
ATOM 6398 O O . SER B 1 196 ? 13.492 -3.84 64.625 1 17.78 196 SER B O 1
ATOM 6400 N N . THR B 1 197 ? 13.547 -4.402 66.625 1 17.55 197 THR B N 1
ATOM 6401 C CA . THR B 1 197 ? 13.203 -3.617 67.812 1 17.55 197 THR B CA 1
ATOM 6402 C C . THR B 1 197 ? 13.977 -2.301 67.812 1 17.55 197 THR B C 1
ATOM 6404 O O . THR B 1 197 ? 13.773 -1.467 68.75 1 17.55 197 THR B O 1
ATOM 6407 N N . GLU B 1 198 ? 14.992 -1.933 66.812 1 17.48 198 GLU B N 1
ATOM 6408 C CA . GLU B 1 198 ? 15.914 -1.2 67.688 1 17.48 198 GLU B CA 1
ATOM 6409 C C . GLU B 1 198 ? 15.344 0.164 68.062 1 17.48 198 GLU B C 1
ATOM 6411 O O . GLU B 1 198 ? 14.555 0.745 67.312 1 17.48 198 GLU B O 1
ATOM 6416 N N . PRO B 1 199 ? 15.977 0.819 69.125 1 18.08 199 PRO B N 1
ATOM 6417 C CA . PRO B 1 199 ? 15.672 1.749 70.188 1 18.08 199 PRO B CA 1
ATOM 6418 C C . PRO B 1 199 ? 15.648 3.205 69.75 1 18.08 199 PRO B C 1
ATOM 6420 O O . PRO B 1 199 ? 14.672 3.922 70 1 18.08 199 PRO B O 1
ATOM 6423 N N . SER B 1 200 ? 16.875 3.834 69.625 1 16.83 200 SER B N 1
ATOM 6424 C CA . SER B 1 200 ? 17.219 4.887 70.562 1 16.83 200 SER B CA 1
ATOM 6425 C C . SER B 1 200 ? 16.859 6.266 70 1 16.83 200 SER B C 1
ATOM 6427 O O . SER B 1 200 ? 16.156 7.039 70.625 1 16.83 200 SER B O 1
ATOM 6429 N N . SER B 1 201 ? 17.953 7.133 69.562 1 17.61 201 SER B N 1
ATOM 6430 C CA . SER B 1 201 ? 18.391 8.328 70.312 1 17.61 201 SER B CA 1
ATOM 6431 C C . SER B 1 201 ? 17.797 9.594 69.688 1 17.61 201 SER B C 1
ATOM 6433 O O . SER B 1 201 ? 17.422 9.594 68.5 1 17.61 201 SER B O 1
ATOM 6435 N N . GLN B 1 202 ? 17.984 10.812 70.312 1 18.22 202 GLN B N 1
ATOM 6436 C CA . GLN B 1 202 ? 17.438 12.07 70.812 1 18.22 202 GLN B CA 1
ATOM 6437 C C . GLN B 1 202 ? 17.75 13.227 69.875 1 18.22 202 GLN B C 1
ATOM 6439 O O . GLN B 1 202 ? 17.312 14.359 70.125 1 18.22 202 GLN B O 1
ATOM 6444 N N . PHE B 1 203 ? 18.594 13.062 68.75 1 18.72 203 PHE B N 1
ATOM 6445 C CA . PHE B 1 203 ? 19.375 14.281 68.562 1 18.72 203 PHE B CA 1
ATOM 6446 C C . PHE B 1 203 ? 18.484 15.461 68.188 1 18.72 203 PHE B C 1
ATOM 6448 O O . PHE B 1 203 ? 17.5 15.297 67.5 1 18.72 203 PHE B O 1
ATOM 6455 N N . ILE B 1 204 ? 18.781 16.688 68.75 1 19.77 204 ILE B N 1
ATOM 6456 C CA . ILE B 1 204 ? 18.297 18 69.188 1 19.77 204 ILE B CA 1
ATOM 6457 C C . ILE B 1 204 ? 18.266 18.938 67.938 1 19.77 204 ILE B C 1
ATOM 6459 O O . ILE B 1 204 ? 19.297 19.281 67.375 1 19.77 204 ILE B O 1
ATOM 6463 N N . PRO B 1 205 ? 17.297 18.797 67.062 1 19.02 205 PRO B N 1
ATOM 6464 C CA . PRO B 1 205 ? 17.312 19.609 65.812 1 19.02 205 PRO B CA 1
ATOM 6465 C C . PRO B 1 205 ? 17.266 21.109 66.125 1 19.02 205 PRO B C 1
ATOM 6467 O O . PRO B 1 205 ? 16.375 21.578 66.812 1 19.02 205 PRO B O 1
ATOM 6470 N N . GLY B 1 206 ? 18.406 21.797 66.188 1 18.09 206 GLY B N 1
ATOM 6471 C CA . GLY B 1 206 ? 18.547 23.188 66.562 1 18.09 206 GLY B CA 1
ATOM 6472 C C . GLY B 1 206 ? 17.688 24.109 65.688 1 18.09 206 GLY B C 1
ATOM 6473 O O . GLY B 1 206 ? 17.188 23.719 64.625 1 18.09 206 GLY B O 1
ATOM 6474 N N . ALA B 1 207 ? 17.609 25.547 66.062 1 19.2 207 ALA B N 1
ATOM 6475 C CA . ALA B 1 207 ? 16.766 26.734 66.188 1 19.2 207 ALA B CA 1
ATOM 6476 C C . ALA B 1 207 ? 16.672 27.5 64.875 1 19.2 207 ALA B C 1
ATOM 6478 O O . ALA B 1 207 ? 15.844 28.406 64.75 1 19.2 207 ALA B O 1
ATOM 6479 N N . SER B 1 208 ? 17.609 27.266 63.906 1 20.2 208 SER B N 1
ATOM 6480 C CA . SER B 1 208 ? 17.922 28.578 63.312 1 20.2 208 SER B CA 1
ATOM 6481 C C . SER B 1 208 ? 16.703 29.188 62.656 1 20.2 208 SER B C 1
ATOM 6483 O O . SER B 1 208 ? 15.953 28.516 61.938 1 20.2 208 SER B O 1
ATOM 6485 N N . THR B 1 209 ? 16.234 30.422 63.062 1 19.53 209 THR B N 1
ATOM 6486 C CA . THR B 1 209 ? 15.094 31.328 62.969 1 19.53 209 THR B CA 1
ATOM 6487 C C . THR B 1 209 ? 14.953 31.875 61.531 1 19.53 209 THR B C 1
ATOM 6489 O O . THR B 1 209 ? 14.188 32.812 61.312 1 19.53 209 THR B O 1
ATOM 6492 N N . ALA B 1 210 ? 15.461 31.344 60.469 1 23.28 210 ALA B N 1
ATOM 6493 C CA . ALA B 1 210 ? 15.617 32.219 59.312 1 23.28 210 ALA B CA 1
ATOM 6494 C C . ALA B 1 210 ? 14.297 32.906 58.969 1 23.28 210 ALA B C 1
ATOM 6496 O O . ALA B 1 210 ? 13.227 32.312 59.094 1 23.28 210 ALA B O 1
ATOM 6497 N N . ILE B 1 211 ? 14.312 34.188 58.875 1 22.53 211 ILE B N 1
ATOM 6498 C CA . ILE B 1 211 ? 13.406 35.312 58.656 1 22.53 211 ILE B CA 1
ATOM 6499 C C . ILE B 1 211 ? 12.594 35.062 57.406 1 22.53 211 ILE B C 1
ATOM 6501 O O . ILE B 1 211 ? 13.156 34.781 56.312 1 22.53 211 ILE B O 1
ATOM 6505 N N . THR B 1 212 ? 11.328 34.625 57.562 1 20.81 212 THR B N 1
ATOM 6506 C CA . THR B 1 212 ? 10.227 34.281 56.656 1 20.81 212 THR B CA 1
ATOM 6507 C C . THR B 1 212 ? 9.859 35.438 55.781 1 20.81 212 THR B C 1
ATOM 6509 O O . THR B 1 212 ? 9.234 36.406 56.219 1 20.81 212 THR B O 1
ATOM 6512 N N . VAL B 1 213 ? 10.945 36.062 55.062 1 22.89 213 VAL B N 1
ATOM 6513 C CA . VAL B 1 213 ? 10.555 37.281 54.344 1 22.89 213 VAL B CA 1
ATOM 6514 C C . VAL B 1 213 ? 9.289 37.031 53.531 1 22.89 213 VAL B C 1
ATOM 6516 O O . VAL B 1 213 ? 9.164 36 52.875 1 22.89 213 VAL B O 1
ATOM 6519 N N . PRO B 1 214 ? 8.188 37.688 53.844 1 24.02 214 PRO B N 1
ATOM 6520 C CA . PRO B 1 214 ? 6.816 37.594 53.344 1 24.02 214 PRO B CA 1
ATOM 6521 C C . PRO B 1 214 ? 6.734 37.688 51.812 1 24.02 214 PRO B C 1
ATOM 6523 O O . PRO B 1 214 ? 7.121 38.688 51.25 1 24.02 214 PRO B O 1
ATOM 6526 N N . ILE B 1 215 ? 7.25 36.719 51.094 1 24.38 215 ILE B N 1
ATOM 6527 C CA . ILE B 1 215 ? 7.312 36.688 49.625 1 24.38 215 ILE B CA 1
ATOM 6528 C C . ILE B 1 215 ? 5.969 37.125 49.062 1 24.38 215 ILE B C 1
ATOM 6530 O O . ILE B 1 215 ? 4.949 36.469 49.281 1 24.38 215 ILE B O 1
ATOM 6534 N N . THR B 1 216 ? 5.688 38.375 48.812 1 23.55 216 THR B N 1
ATOM 6535 C CA . THR B 1 216 ? 4.555 39.188 48.375 1 23.55 216 THR B CA 1
ATOM 6536 C C . THR B 1 216 ? 3.787 38.469 47.25 1 23.55 216 THR B C 1
ATOM 6538 O O . THR B 1 216 ? 4.293 37.531 46.656 1 23.55 216 THR B O 1
ATOM 6541 N N . GLU B 1 217 ? 3.07 39.312 46.281 1 25.92 217 GLU B N 1
ATOM 6542 C CA . GLU B 1 217 ? 1.837 39.125 45.531 1 25.92 217 GLU B CA 1
ATOM 6543 C C . GLU B 1 217 ? 1.994 38.062 44.438 1 25.92 217 GLU B C 1
ATOM 6545 O O . GLU B 1 217 ? 2.961 38.094 43.688 1 25.92 217 GLU B O 1
ATOM 6550 N N . ASN B 1 218 ? 1.376 36.906 44.531 1 26.22 218 ASN B N 1
ATOM 6551 C CA . ASN B 1 218 ? 1.181 35.594 43.938 1 26.22 218 ASN B CA 1
ATOM 6552 C C . ASN B 1 218 ? 0.736 35.719 42.469 1 26.22 218 ASN B C 1
ATOM 6554 O O . ASN B 1 218 ? -0.412 36.062 42.219 1 26.22 218 ASN B O 1
ATOM 6558 N N . LEU B 1 219 ? 1.476 36.281 41.562 1 29.33 219 LEU B N 1
ATOM 6559 C CA . LEU B 1 219 ? 1.208 36.281 40.125 1 29.33 219 LEU B CA 1
ATOM 6560 C C . LEU B 1 219 ? 0.593 34.969 39.688 1 29.33 219 LEU B C 1
ATOM 6562 O O . LEU B 1 219 ? 1.089 33.906 40.031 1 29.33 219 LEU B O 1
ATOM 6566 N N . ASN B 1 220 ? -0.781 34.906 39.281 1 29 220 ASN B N 1
ATOM 6567 C CA . ASN B 1 220 ? -1.754 33.906 38.906 1 29 220 ASN B CA 1
ATOM 6568 C C . ASN B 1 220 ? -1.14 32.875 37.969 1 29 220 ASN B C 1
ATOM 6570 O O . ASN B 1 220 ? -0.974 33.125 36.75 1 29 220 ASN B O 1
ATOM 6574 N N . HIS B 1 221 ? -0.178 32.094 38.188 1 31.22 221 HIS B N 1
ATOM 6575 C CA . HIS B 1 221 ? 0.304 30.797 37.719 1 31.22 221 HIS B CA 1
ATOM 6576 C C . HIS B 1 221 ? -0.855 29.906 37.312 1 31.22 221 HIS B C 1
ATOM 6578 O O . HIS B 1 221 ? -0.641 28.766 36.875 1 31.22 221 HIS B O 1
ATOM 6584 N N . ASP B 1 222 ? -2.105 30.062 37.812 1 31.84 222 ASP B N 1
ATOM 6585 C CA . ASP B 1 222 ? -3.297 29.234 37.625 1 31.84 222 ASP B CA 1
ATOM 6586 C C . ASP B 1 222 ? -3.705 29.188 36.156 1 31.84 222 ASP B C 1
ATOM 6588 O O . ASP B 1 222 ? -4.48 28.312 35.75 1 31.84 222 ASP B O 1
ATOM 6592 N N . ASP B 1 223 ? -3.473 30.156 35.344 1 34.06 223 ASP B N 1
ATOM 6593 C CA . ASP B 1 223 ? -4.059 30.266 34 1 34.06 223 ASP B CA 1
ATOM 6594 C C . ASP B 1 223 ? -3.393 29.297 33.031 1 34.06 223 ASP B C 1
ATOM 6596 O O . ASP B 1 223 ? -3.943 29 31.984 1 34.06 223 ASP B O 1
ATOM 6600 N N . ASP B 1 224 ? -2.174 28.891 33.188 1 34.75 224 ASP B N 1
ATOM 6601 C CA . ASP B 1 224 ? -1.407 28.203 32.156 1 34.75 224 ASP B CA 1
ATOM 6602 C C . ASP B 1 224 ? -1.82 26.734 32.062 1 34.75 224 ASP B C 1
ATOM 6604 O O . ASP B 1 224 ? -1.812 26.172 30.953 1 34.75 224 ASP B O 1
ATOM 6608 N N . PHE B 1 225 ? -1.905 25.984 33.156 1 34.59 225 PHE B N 1
ATOM 6609 C CA . PHE B 1 225 ? -2.268 24.578 33.125 1 34.59 225 PHE B CA 1
ATOM 6610 C C . PHE B 1 225 ? -3.674 24.375 32.594 1 34.59 225 PHE B C 1
ATOM 6612 O O . PHE B 1 225 ? -4.012 23.297 32.094 1 34.59 225 PHE B O 1
ATOM 6619 N N . ARG B 1 226 ? -4.582 25.234 32.75 1 39.34 226 ARG B N 1
ATOM 6620 C CA . ARG B 1 226 ? -6.02 25.219 32.469 1 39.34 226 ARG B CA 1
ATOM 6621 C C . ARG B 1 226 ? -6.301 25.234 30.984 1 39.34 226 ARG B C 1
ATOM 6623 O O . ARG B 1 226 ? -7.461 25.234 30.562 1 39.34 226 ARG B O 1
ATOM 6630 N N . TRP B 1 227 ? -5.406 25.516 30.25 1 41.16 227 TRP B N 1
ATOM 6631 C CA . TRP B 1 227 ? -5.656 25.516 28.812 1 41.16 227 TRP B CA 1
ATOM 6632 C C . TRP B 1 227 ? -6.031 24.125 28.328 1 41.16 227 TRP B C 1
ATOM 6634 O O . TRP B 1 227 ? -6.914 23.969 27.484 1 41.16 227 TRP B O 1
ATOM 6644 N N . SER B 1 228 ? -5.246 22.969 28.688 1 43.53 228 SER B N 1
ATOM 6645 C CA . SER B 1 228 ? -5.41 21.672 28.047 1 43.53 228 SER B CA 1
ATOM 6646 C C . SER B 1 228 ? -6.652 20.953 28.562 1 43.53 228 SER B C 1
ATOM 6648 O O . SER B 1 228 ? -7.273 20.172 27.844 1 43.53 228 SER B O 1
ATOM 6650 N N . ILE B 1 229 ? -6.879 21.016 29.875 1 43.78 229 ILE B N 1
ATOM 6651 C CA . ILE B 1 229 ? -7.918 20.188 30.469 1 43.78 229 ILE B CA 1
ATOM 6652 C C . ILE B 1 229 ? -9.297 20.719 30.094 1 43.78 229 ILE B C 1
ATOM 6654 O O . ILE B 1 229 ? -10.211 19.953 29.797 1 43.78 229 ILE B O 1
ATOM 6658 N N . ASP B 1 230 ? -9.523 22.094 30.234 1 52.59 230 ASP B N 1
ATOM 6659 C CA . ASP B 1 230 ? -10.867 22.656 30.156 1 52.59 230 ASP B CA 1
ATOM 6660 C C . ASP B 1 230 ? -11.211 23.047 28.719 1 52.59 230 ASP B C 1
ATOM 6662 O O . ASP B 1 230 ? -12.016 23.953 28.5 1 52.59 230 ASP B O 1
ATOM 6666 N N . MET B 1 231 ? -10.578 22.328 27.781 1 71.5 231 MET B N 1
ATOM 6667 C CA . MET B 1 231 ? -10.766 22.766 26.406 1 71.5 231 MET B CA 1
ATOM 6668 C C . MET B 1 231 ? -12.016 22.141 25.797 1 71.5 231 MET B C 1
ATOM 6670 O O . MET B 1 231 ? -12.305 20.953 26.031 1 71.5 231 MET B O 1
ATOM 6674 N N . ASP B 1 232 ? -12.906 22.984 25.297 1 79.56 232 ASP B N 1
ATOM 6675 C CA . ASP B 1 232 ? -14.078 22.531 24.547 1 79.56 232 ASP B CA 1
ATOM 6676 C C . ASP B 1 232 ? -13.672 21.641 23.375 1 79.56 232 ASP B C 1
ATOM 6678 O O . ASP B 1 232 ? -12.547 21.75 22.875 1 79.56 232 ASP B O 1
ATOM 6682 N N . VAL B 1 233 ? -14.539 20.656 23.25 1 89.62 233 VAL B N 1
ATOM 6683 C CA . VAL B 1 233 ? -14.359 19.797 22.094 1 89.62 233 VAL B CA 1
ATOM 6684 C C . VAL B 1 233 ? -15.578 19.906 21.172 1 89.62 233 VAL B C 1
ATOM 6686 O O . VAL B 1 233 ? -16.703 19.641 21.594 1 89.62 233 VAL B O 1
ATOM 6689 N N . ILE B 1 234 ? -15.281 20.344 19.938 1 95.25 234 ILE B N 1
ATOM 6690 C CA . ILE B 1 234 ? -16.344 20.516 18.953 1 95.25 234 ILE B CA 1
ATOM 6691 C C . ILE B 1 234 ? -16.344 19.328 17.984 1 95.25 234 ILE B C 1
ATOM 6693 O O . ILE B 1 234 ? -15.289 18.938 17.484 1 95.25 234 ILE B O 1
ATOM 6697 N N . THR B 1 235 ? -17.484 18.766 17.781 1 94.25 235 THR B N 1
ATOM 6698 C CA . THR B 1 235 ? -17.656 17.734 16.766 1 94.25 235 THR B CA 1
ATOM 6699 C C . THR B 1 235 ? -18.625 18.188 15.688 1 94.25 235 THR B C 1
ATOM 6701 O O . THR B 1 235 ? -19.656 18.812 15.992 1 94.25 235 THR B O 1
ATOM 6704 N N . ILE B 1 236 ? -18.328 17.922 14.438 1 94.94 236 ILE B N 1
ATOM 6705 C CA . ILE B 1 236 ? -19.172 18.328 13.312 1 94.94 236 ILE B CA 1
ATOM 6706 C C . ILE B 1 236 ? -19.562 17.094 12.5 1 94.94 236 ILE B C 1
ATOM 6708 O O . ILE B 1 236 ? -18.719 16.281 12.148 1 94.94 236 ILE B O 1
ATOM 6712 N N . LYS B 1 237 ? -20.828 16.938 12.242 1 91 237 LYS B N 1
ATOM 6713 C CA . LYS B 1 237 ? -21.375 15.867 11.406 1 91 237 LYS B CA 1
ATOM 6714 C C . LYS B 1 237 ? -22.266 16.422 10.305 1 91 237 LYS B C 1
ATOM 6716 O O . LYS B 1 237 ? -22.703 17.578 10.383 1 91 237 LYS B O 1
ATOM 6721 N N . PHE B 1 238 ? -22.453 15.625 9.312 1 85.38 238 PHE B N 1
ATOM 6722 C CA . PHE B 1 238 ? -23.391 16.016 8.25 1 85.38 238 PHE B CA 1
ATOM 6723 C C . PHE B 1 238 ? -24.828 15.883 8.719 1 85.38 238 PHE B C 1
ATOM 6725 O O . PHE B 1 238 ? -25.188 14.914 9.398 1 85.38 238 PHE B O 1
ATOM 6732 N N . ALA B 1 239 ? -25.531 16.828 8.375 1 86.25 239 ALA B N 1
ATOM 6733 C CA . ALA B 1 239 ? -26.969 16.703 8.633 1 86.25 239 ALA B CA 1
ATOM 6734 C C . ALA B 1 239 ? -27.656 15.875 7.551 1 86.25 239 ALA B C 1
ATOM 6736 O O . ALA B 1 239 ? -27.328 16 6.367 1 86.25 239 ALA B O 1
ATOM 6737 N N . PRO B 1 240 ? -28.453 14.867 8.055 1 75.38 240 PRO B N 1
ATOM 6738 C CA . PRO B 1 240 ? -29.156 14.047 7.066 1 75.38 240 PRO B CA 1
ATOM 6739 C C . PRO B 1 240 ? -30 14.883 6.102 1 75.38 240 PRO B C 1
ATOM 6741 O O . PRO B 1 240 ? -30.469 15.961 6.461 1 75.38 240 PRO B O 1
ATOM 6744 N N . GLU B 1 241 ? -29.828 14.484 4.773 1 63.38 241 GLU B N 1
ATOM 6745 C CA . GLU B 1 241 ? -30.625 15.195 3.779 1 63.38 241 GLU B CA 1
ATOM 6746 C C . GLU B 1 241 ? -32.125 15.055 4.07 1 63.38 241 GLU B C 1
ATOM 6748 O O . GLU B 1 241 ? -32.594 13.961 4.363 1 63.38 241 GLU B O 1
ATOM 6753 N N . ARG B 1 242 ? -32.75 15.953 4.66 1 51.47 242 ARG B N 1
ATOM 6754 C CA . ARG B 1 242 ? -34.219 15.836 4.812 1 51.47 242 ARG B CA 1
ATOM 6755 C C . ARG B 1 242 ? -34.875 15.5 3.48 1 51.47 242 ARG B C 1
ATOM 6757 O O . ARG B 1 242 ? -34.438 15.961 2.426 1 51.47 242 ARG B O 1
ATOM 6764 N N . GLU B 1 243 ? -35.625 14.352 3.416 1 46.22 243 GLU B N 1
ATOM 6765 C CA . GLU B 1 243 ? -36.562 13.883 2.404 1 46.22 243 GLU B CA 1
ATOM 6766 C C . GLU B 1 243 ? -37.438 15.016 1.894 1 46.22 243 GLU B C 1
ATOM 6768 O O . GLU B 1 243 ? -37.906 15.852 2.674 1 46.22 243 GLU B O 1
ATOM 6773 N N . GLY B 1 244 ? -37.469 15.516 0.682 1 48.5 244 GLY B N 1
ATOM 6774 C CA . GLY B 1 244 ? -38.344 16.297 -0.182 1 48.5 244 GLY B CA 1
ATOM 6775 C C . GLY B 1 244 ? -37.688 17.5 -0.786 1 48.5 244 GLY B C 1
ATOM 6776 O O . GLY B 1 244 ? -38.125 18.016 -1.815 1 48.5 244 GLY B O 1
ATOM 6777 N N . PHE B 1 245 ? -37.188 18.422 0.157 1 42.44 245 PHE B N 1
ATOM 6778 C CA . PHE B 1 245 ? -36.781 19.719 -0.381 1 42.44 245 PHE B CA 1
ATOM 6779 C C . PHE B 1 245 ? -35.406 19.625 -1.032 1 42.44 245 PHE B C 1
ATOM 6781 O O . PHE B 1 245 ? -34.562 18.859 -0.576 1 42.44 245 PHE B O 1
ATOM 6788 N N . LEU B 1 246 ? -35.344 19.734 -2.303 1 44.84 246 LEU B N 1
ATOM 6789 C CA . LEU B 1 246 ? -34.156 20 -3.117 1 44.84 246 LEU B CA 1
ATOM 6790 C C . LEU B 1 246 ? -33.094 20.719 -2.307 1 44.84 246 LEU B C 1
ATOM 6792 O O . LEU B 1 246 ? -33.031 21.953 -2.281 1 44.84 246 LEU B O 1
ATOM 6796 N N . PHE B 1 247 ? -32.938 20.438 -1.13 1 49.25 247 PHE B N 1
ATOM 6797 C CA . PHE B 1 247 ? -32.031 21.297 -0.396 1 49.25 247 PHE B CA 1
ATOM 6798 C C . PHE B 1 247 ? -30.625 21.234 -1.004 1 49.25 247 PHE B C 1
ATOM 6800 O O . PHE B 1 247 ? -30.062 20.156 -1.146 1 49.25 247 PHE B O 1
ATOM 6807 N N . LYS B 1 248 ? -30.359 22.266 -1.729 1 62.19 248 LYS B N 1
ATOM 6808 C CA . LYS B 1 248 ? -29.203 22.641 -2.545 1 62.19 248 LYS B CA 1
ATOM 6809 C C . LYS B 1 248 ? -27.953 22.797 -1.688 1 62.19 248 LYS B C 1
ATOM 6811 O O . LYS B 1 248 ? -26.828 22.625 -2.178 1 62.19 248 LYS B O 1
ATOM 6816 N N . HIS B 1 249 ? -28.203 22.938 -0.241 1 75.12 249 HIS B N 1
ATOM 6817 C CA . HIS B 1 249 ? -27 23.25 0.514 1 75.12 249 HIS B CA 1
ATOM 6818 C C . HIS B 1 249 ? -26.688 22.156 1.527 1 75.12 249 HIS B C 1
ATOM 6820 O O . HIS B 1 249 ? -27.594 21.484 2.016 1 75.12 249 HIS B O 1
ATOM 6826 N N . VAL B 1 250 ? -25.484 21.953 1.844 1 83.94 250 VAL B N 1
ATOM 6827 C CA . VAL B 1 250 ? -25 21 2.836 1 83.94 250 VAL B CA 1
ATOM 6828 C C . VAL B 1 250 ? -25.078 21.625 4.23 1 83.94 250 VAL B C 1
ATOM 6830 O O . VAL B 1 250 ? -24.562 22.703 4.461 1 83.94 250 VAL B O 1
ATOM 6833 N N . ASN B 1 251 ? -25.859 20.969 5.098 1 89.31 251 ASN B N 1
ATOM 6834 C CA . ASN B 1 251 ? -25.953 21.406 6.484 1 89.31 251 ASN B CA 1
ATOM 6835 C C . ASN B 1 251 ? -25.062 20.578 7.402 1 89.31 251 ASN B C 1
ATOM 6837 O O . ASN B 1 251 ? -24.922 19.375 7.219 1 89.31 251 ASN B O 1
ATOM 6841 N N . TYR B 1 252 ? -24.453 21.344 8.352 1 93.56 252 TYR B N 1
ATOM 6842 C CA . TYR B 1 252 ? -23.562 20.703 9.32 1 93.56 252 TYR B CA 1
ATOM 6843 C C . TYR B 1 252 ? -24.141 20.766 10.727 1 93.56 252 TYR B C 1
ATOM 6845 O O . TYR B 1 252 ? -24.641 21.812 11.156 1 93.56 252 TYR B O 1
ATOM 6853 N N . ILE B 1 253 ? -24.094 19.641 11.367 1 95.5 253 ILE B N 1
ATOM 6854 C CA . ILE B 1 253 ? -24.453 19.594 12.781 1 95.5 253 ILE B CA 1
ATOM 6855 C C . ILE B 1 253 ? -23.234 19.859 13.648 1 95.5 253 ILE B C 1
ATOM 6857 O O . ILE B 1 253 ? -22.297 19.062 13.672 1 95.5 253 ILE B O 1
ATOM 6861 N N . VAL B 1 254 ? -23.25 20.969 14.336 1 97.25 254 VAL B N 1
ATOM 6862 C CA . VAL B 1 254 ? -22.141 21.375 15.188 1 97.25 254 VAL B CA 1
ATOM 6863 C C . VAL B 1 254 ? -22.484 21.125 16.656 1 97.25 254 VAL B C 1
ATOM 6865 O O . VAL B 1 254 ? -23.422 21.719 17.188 1 97.25 254 VAL B O 1
ATOM 6868 N N . ALA B 1 255 ? -21.641 20.297 17.312 1 96.31 255 ALA B N 1
ATOM 6869 C CA . ALA B 1 255 ? -21.891 19.953 18.719 1 96.31 255 ALA B CA 1
ATOM 6870 C C . ALA B 1 255 ? -20.734 20.391 19.609 1 96.31 255 ALA B C 1
ATOM 6872 O O . ALA B 1 255 ? -19.562 20.062 19.328 1 96.31 255 ALA B O 1
ATOM 6873 N N . SER B 1 256 ? -21.031 21.141 20.609 1 95.38 256 SER B N 1
ATOM 6874 C CA . SER B 1 256 ? -20.047 21.547 21.609 1 95.38 256 SER B CA 1
ATOM 6875 C C . SER B 1 256 ? -20.172 20.703 22.891 1 95.38 256 SER B C 1
ATOM 6877 O O . SER B 1 256 ? -21.266 20.625 23.469 1 95.38 256 SER B O 1
ATOM 6879 N N . GLN B 1 257 ? -19.156 20.203 23.375 1 91.56 257 GLN B N 1
ATOM 6880 C CA . GLN B 1 257 ? -19.172 19.359 24.547 1 91.56 257 GLN B CA 1
ATOM 6881 C C . GLN B 1 257 ? -19.297 20.188 25.828 1 91.56 257 GLN B C 1
ATOM 6883 O O . GLN B 1 257 ? -20.094 19.875 26.703 1 91.56 257 GLN B O 1
ATOM 6888 N N . LYS B 1 258 ? -18.516 21.172 25.906 1 90.31 258 LYS B N 1
ATOM 6889 C CA . LYS B 1 258 ? -18.5 22.016 27.094 1 90.31 258 LYS B CA 1
ATOM 6890 C C . LYS B 1 258 ? -19.844 22.734 27.266 1 90.31 258 LYS B C 1
ATOM 6892 O O . LYS B 1 258 ? -20.375 22.812 28.375 1 90.31 258 LYS B O 1
ATOM 6897 N N . ARG B 1 259 ? -20.312 23.219 26.125 1 91.31 259 ARG B N 1
ATOM 6898 C CA . ARG B 1 259 ? -21.547 23.984 26.172 1 91.31 259 ARG B CA 1
ATOM 6899 C C . ARG B 1 259 ? -22.766 23.062 26.078 1 91.31 259 ARG B C 1
ATOM 6901 O O . ARG B 1 259 ? -23.891 23.5 26.344 1 91.31 259 ARG B O 1
ATOM 6908 N N . ASP B 1 260 ? -22.562 21.828 25.797 1 92.75 260 ASP B N 1
ATOM 6909 C CA . ASP B 1 260 ? -23.609 20.828 25.625 1 92.75 260 ASP B CA 1
ATOM 6910 C C . ASP B 1 260 ? -24.703 21.328 24.688 1 92.75 260 ASP B C 1
ATOM 6912 O O . ASP B 1 260 ? -25.891 21.312 25.047 1 92.75 260 ASP B O 1
ATOM 6916 N N . THR B 1 261 ? -24.344 21.859 23.594 1 94.94 261 THR B N 1
ATOM 6917 C CA . THR B 1 261 ? -25.281 22.375 22.609 1 94.94 261 THR B CA 1
ATOM 6918 C C . THR B 1 261 ? -25.047 21.703 21.25 1 94.94 261 THR B C 1
ATOM 6920 O O . THR B 1 261 ? -23.969 21.203 20.984 1 94.94 261 THR B O 1
ATOM 6923 N N . THR B 1 262 ? -26.094 21.641 20.516 1 95.94 262 THR B N 1
ATOM 6924 C CA . THR B 1 262 ? -26.047 21.156 19.125 1 95.94 262 THR B CA 1
ATOM 6925 C C . THR B 1 262 ? -26.781 22.125 18.203 1 95.94 262 THR B C 1
ATOM 6927 O O . THR B 1 262 ? -27.969 22.422 18.406 1 95.94 262 THR B O 1
ATOM 6930 N N . VAL B 1 263 ? -26.141 22.641 17.25 1 96.75 263 VAL B N 1
ATOM 6931 C CA . VAL B 1 263 ? -26.734 23.625 16.344 1 96.75 263 VAL B CA 1
ATOM 6932 C C . VAL B 1 263 ? -26.484 23.203 14.898 1 96.75 263 VAL B C 1
ATOM 6934 O O . VAL B 1 263 ? -25.625 22.375 14.617 1 96.75 263 VAL B O 1
ATOM 6937 N N . ILE B 1 264 ? -27.281 23.797 13.977 1 95.12 264 ILE B N 1
ATOM 6938 C CA . ILE B 1 264 ? -27.141 23.531 12.547 1 95.12 264 ILE B CA 1
ATOM 6939 C C . ILE B 1 264 ? -26.531 24.766 11.859 1 95.12 264 ILE B C 1
ATOM 6941 O O . ILE B 1 264 ? -27.016 25.875 12.031 1 95.12 264 ILE B O 1
ATOM 6945 N N . ARG B 1 265 ? -25.469 24.547 11.188 1 96.12 265 ARG B N 1
ATOM 6946 C CA . ARG B 1 265 ? -24.781 25.625 10.484 1 96.12 265 ARG B CA 1
ATOM 6947 C C . ARG B 1 265 ? -24.5 25.234 9.031 1 96.12 265 ARG B C 1
ATOM 6949 O O . ARG B 1 265 ? -24.406 24.062 8.711 1 96.12 265 ARG B O 1
ATOM 6956 N N . ARG B 1 266 ? -24.375 26.266 8.211 1 92.56 266 ARG B N 1
ATOM 6957 C CA . ARG B 1 266 ? -23.922 26.109 6.824 1 92.56 266 ARG B CA 1
ATOM 6958 C C . ARG B 1 266 ? -22.516 26.656 6.637 1 92.56 266 ARG B C 1
ATOM 6960 O O . ARG B 1 266 ? -22 27.359 7.516 1 92.56 266 ARG B O 1
ATOM 6967 N N . TYR B 1 267 ? -21.906 26.375 5.52 1 92.62 267 TYR B N 1
ATOM 6968 C CA . TYR B 1 267 ? -20.562 26.859 5.258 1 92.62 267 TYR B CA 1
ATOM 6969 C C . TYR B 1 267 ? -20.516 28.391 5.266 1 92.62 267 TYR B C 1
ATOM 6971 O O . TYR B 1 267 ? -19.562 28.984 5.762 1 92.62 267 TYR B O 1
ATOM 6979 N N . SER B 1 268 ? -21.562 28.984 4.742 1 92.69 268 SER B N 1
ATOM 6980 C CA . SER B 1 268 ? -21.625 30.438 4.688 1 92.69 268 SER B CA 1
ATOM 6981 C C . SER B 1 268 ? -21.609 31.047 6.086 1 92.69 268 SER B C 1
ATOM 6983 O O . SER B 1 268 ? -21.125 32.156 6.281 1 92.69 268 SER B O 1
ATOM 6985 N N . ASP B 1 269 ? -22.141 30.344 7.008 1 95.75 269 ASP B N 1
ATOM 6986 C CA . ASP B 1 269 ? -22.125 30.812 8.391 1 95.75 269 ASP B CA 1
ATOM 6987 C C . ASP B 1 269 ? -20.703 30.828 8.945 1 95.75 269 ASP B C 1
ATOM 6989 O O . ASP B 1 269 ? -20.312 31.766 9.664 1 95.75 269 ASP B O 1
ATOM 6993 N N . PHE B 1 270 ? -19.969 29.797 8.625 1 96.62 270 PHE B N 1
ATOM 6994 C CA . PHE B 1 270 ? -18.578 29.75 9.047 1 96.62 270 PHE B CA 1
ATOM 6995 C C . PHE B 1 270 ? -17.781 30.906 8.438 1 96.62 270 PHE B C 1
ATOM 6997 O O . PHE B 1 270 ? -16.953 31.516 9.117 1 96.62 270 PHE B O 1
ATOM 7004 N N . TRP B 1 271 ? -18.078 31.125 7.262 1 94.69 271 TRP B N 1
ATOM 7005 C CA . TRP B 1 271 ? -17.406 32.219 6.555 1 94.69 271 TRP B CA 1
ATOM 7006 C C . TRP B 1 271 ? -17.719 33.562 7.207 1 94.69 271 TRP B C 1
ATOM 7008 O O . TRP B 1 271 ? -16.828 34.375 7.395 1 94.69 271 TRP B O 1
ATOM 7018 N N . TRP B 1 272 ? -18.922 33.719 7.492 1 96 272 TRP B N 1
ATOM 7019 C CA . TRP B 1 272 ? -19.344 34.969 8.156 1 96 272 TRP B CA 1
ATOM 7020 C C . TRP B 1 272 ? -18.641 35.125 9.5 1 96 272 TRP B C 1
ATOM 7022 O O . TRP B 1 272 ? -18.188 36.219 9.828 1 96 272 TRP B O 1
ATOM 7032 N N . LEU B 1 273 ? -18.578 34.062 10.266 1 97.25 273 LEU B N 1
ATOM 7033 C CA . LEU B 1 273 ? -17.891 34.125 11.555 1 97.25 273 LEU B CA 1
ATOM 7034 C C . LEU B 1 273 ? -16.438 34.531 11.383 1 97.25 273 LEU B C 1
ATOM 7036 O O . LEU B 1 273 ? -15.922 35.375 12.141 1 97.25 273 LEU B O 1
ATOM 7040 N N . MET B 1 274 ? -15.805 34 10.414 1 96.25 274 MET B N 1
ATOM 7041 C CA . MET B 1 274 ? -14.398 34.312 10.148 1 96.25 274 MET B CA 1
ATOM 7042 C C . MET B 1 274 ? -14.234 35.781 9.781 1 96.25 274 MET B C 1
ATOM 7044 O O . MET B 1 274 ? -13.312 36.438 10.258 1 96.25 274 MET B O 1
ATOM 7048 N N . GLU B 1 275 ? -15.102 36.312 9.016 1 95.31 275 GLU B N 1
ATOM 7049 C CA . GLU B 1 275 ? -15.039 37.719 8.633 1 95.31 275 GLU B CA 1
ATOM 7050 C C . GLU B 1 275 ? -15.18 38.625 9.844 1 95.31 275 GLU B C 1
ATOM 7052 O O . GLU B 1 275 ? -14.484 39.625 9.953 1 95.31 275 GLU B O 1
ATOM 7057 N N . CYS B 1 276 ? -16.062 38.25 10.672 1 97 276 CYS B N 1
ATOM 7058 C CA . CYS B 1 276 ? -16.266 39.031 11.898 1 97 276 CYS B CA 1
ATOM 7059 C C . CYS B 1 276 ? -15.023 39 12.773 1 97 276 CYS B C 1
ATOM 7061 O O . CYS B 1 276 ? -14.594 40.031 13.281 1 97 276 CYS B O 1
ATOM 7063 N N . LEU B 1 277 ? -14.438 37.812 12.859 1 97.31 277 LEU B N 1
ATOM 7064 C CA . LEU B 1 277 ? -13.289 37.656 13.742 1 97.31 277 LEU B CA 1
ATOM 7065 C C . LEU B 1 277 ? -12.07 38.375 13.18 1 97.31 277 LEU B C 1
ATOM 7067 O O . LEU B 1 277 ? -11.25 38.906 13.938 1 97.31 277 LEU B O 1
ATOM 7071 N N . VAL B 1 278 ? -11.945 38.406 11.867 1 96.38 278 VAL B N 1
ATOM 7072 C CA . VAL B 1 278 ? -10.82 39.094 11.234 1 96.38 278 VAL B CA 1
ATOM 7073 C C . VAL B 1 278 ? -10.906 40.594 11.523 1 96.38 278 VAL B C 1
ATOM 7075 O O . VAL B 1 278 ? -9.883 41.25 11.75 1 96.38 278 VAL B O 1
ATOM 7078 N N . LYS B 1 279 ? -12.078 41.188 11.578 1 96 279 LYS B N 1
ATOM 7079 C CA . LYS B 1 279 ? -12.281 42.594 11.828 1 96 279 LYS B CA 1
ATOM 7080 C C . LYS B 1 279 ? -12.07 42.938 13.305 1 96 279 LYS B C 1
ATOM 7082 O O . LYS B 1 279 ? -11.469 43.938 13.641 1 96 279 LYS B O 1
ATOM 7087 N N . ARG B 1 280 ? -12.438 42 14.125 1 96.56 280 ARG B N 1
ATOM 7088 C CA . ARG B 1 280 ? -12.391 42.281 15.555 1 96.56 280 ARG B CA 1
ATOM 7089 C C . ARG B 1 280 ? -11.008 41.969 16.125 1 96.56 280 ARG B C 1
ATOM 7091 O O . ARG B 1 280 ? -10.555 42.656 17.062 1 96.56 280 ARG B O 1
ATOM 7098 N N . TYR B 1 281 ? -10.336 40.969 15.523 1 97.06 281 TYR B N 1
ATOM 7099 C CA . TYR B 1 281 ? -9.055 40.5 16.047 1 97.06 281 TYR B CA 1
ATOM 7100 C C . TYR B 1 281 ? -8.023 40.375 14.93 1 97.06 281 TYR B C 1
ATOM 7102 O O . TYR B 1 281 ? -7.438 39.312 14.734 1 97.06 281 TYR B O 1
ATOM 7110 N N . PRO B 1 282 ? -7.676 41.375 14.273 1 95.62 282 PRO B N 1
ATOM 7111 C CA . PRO B 1 282 ? -6.793 41.312 13.109 1 95.62 282 PRO B CA 1
ATOM 7112 C C . PRO B 1 282 ? -5.375 40.875 13.461 1 95.62 282 PRO B C 1
ATOM 7114 O O . PRO B 1 282 ? -4.645 40.375 12.609 1 95.62 282 PRO B O 1
ATOM 7117 N N . PHE B 1 283 ? -4.957 41.031 14.742 1 96 283 PHE B N 1
ATOM 7118 C CA . PHE B 1 283 ? -3.555 40.781 15.062 1 96 283 PHE B CA 1
ATOM 7119 C C . PHE B 1 283 ? -3.406 39.531 15.93 1 96 283 PHE B C 1
ATOM 7121 O O . PHE B 1 283 ? -2.373 39.344 16.578 1 96 283 PHE B O 1
ATOM 7128 N N . ARG B 1 284 ? -4.469 38.75 15.977 1 97.25 284 ARG B N 1
ATOM 7129 C CA . ARG B 1 284 ? -4.438 37.438 16.609 1 97.25 284 ARG B CA 1
ATOM 7130 C C . ARG B 1 284 ? -4.387 36.312 15.562 1 97.25 284 ARG B C 1
ATOM 7132 O O . ARG B 1 284 ? -4.766 36.531 14.414 1 97.25 284 ARG B O 1
ATOM 7139 N N . ILE B 1 285 ? -3.922 35.156 16.016 1 97.31 285 ILE B N 1
ATOM 7140 C CA . ILE B 1 285 ? -3.908 34 15.117 1 97.31 285 ILE B CA 1
ATOM 7141 C C . ILE B 1 285 ? -5.34 33.531 14.852 1 97.31 285 ILE B C 1
ATOM 7143 O O . ILE B 1 285 ? -6.098 33.281 15.789 1 97.31 285 ILE B O 1
ATOM 7147 N N . LEU B 1 286 ? -5.703 33.531 13.625 1 96.75 286 LEU B N 1
ATOM 7148 C CA . LEU B 1 286 ? -7.012 33.031 13.195 1 96.75 286 LEU B CA 1
ATOM 7149 C C . LEU B 1 286 ? -6.875 31.797 12.328 1 96.75 286 LEU B C 1
ATOM 7151 O O . LEU B 1 286 ? -5.992 31.734 11.469 1 96.75 286 LEU B O 1
ATOM 7155 N N . PRO B 1 287 ? -7.703 30.859 12.633 1 94.06 287 PRO B N 1
ATOM 7156 C CA . PRO B 1 287 ? -7.598 29.625 11.867 1 94.06 287 PRO B CA 1
ATOM 7157 C C . PRO B 1 287 ? -7.973 29.797 10.398 1 94.06 287 PRO B C 1
ATOM 7159 O O . PRO B 1 287 ? -8.68 30.75 10.047 1 94.06 287 PRO B O 1
ATOM 7162 N N . ALA B 1 288 ? -7.465 28.859 9.602 1 88.44 288 ALA B N 1
ATOM 7163 C CA . ALA B 1 288 ? -7.766 28.875 8.172 1 88.44 288 ALA B CA 1
ATOM 7164 C C . ALA B 1 288 ? -9.094 28.188 7.883 1 88.44 288 ALA B C 1
ATOM 7166 O O . ALA B 1 288 ? -9.414 27.156 8.492 1 88.44 288 ALA B O 1
ATOM 7167 N N . LEU B 1 289 ? -9.836 28.844 7.129 1 91.19 289 LEU B N 1
ATOM 7168 C CA . LEU B 1 289 ? -11.102 28.266 6.691 1 91.19 289 LEU B CA 1
ATOM 7169 C C . LEU B 1 289 ? -10.906 27.438 5.418 1 91.19 289 LEU B C 1
ATOM 7171 O O . LEU B 1 289 ? -10.211 27.875 4.5 1 91.19 289 LEU B O 1
ATOM 7175 N N . PRO B 1 290 ? -11.531 26.25 5.492 1 88.88 290 PRO B N 1
ATOM 7176 C CA . PRO B 1 290 ? -11.469 25.484 4.246 1 88.88 290 PRO B CA 1
ATOM 7177 C C . PRO B 1 290 ? -12.07 26.234 3.061 1 88.88 290 PRO B C 1
ATOM 7179 O O . PRO B 1 290 ? -12.938 27.094 3.246 1 88.88 290 PRO B O 1
ATOM 7182 N N . PRO B 1 291 ? -11.617 25.891 1.88 1 82.25 291 PRO B N 1
ATOM 7183 C CA . PRO B 1 291 ? -12.094 26.609 0.705 1 82.25 291 PRO B CA 1
ATOM 7184 C C . PRO B 1 291 ? -13.555 26.312 0.372 1 82.25 291 PRO B C 1
ATOM 7186 O O . PRO B 1 291 ? -14.07 25.25 0.755 1 82.25 291 PRO B O 1
ATOM 7189 N N . LYS B 1 292 ? -14.328 27.312 -0.164 1 73.38 292 LYS B N 1
ATOM 7190 C CA . LYS B 1 292 ? -15.727 27.156 -0.549 1 73.38 292 LYS B CA 1
ATOM 7191 C C . LYS B 1 292 ? -15.883 26.156 -1.694 1 73.38 292 LYS B C 1
ATOM 7193 O O . LYS B 1 292 ? -16.781 25.328 -1.679 1 73.38 292 LYS B O 1
ATOM 7198 N N . LYS B 1 293 ? -15.406 26.453 -2.936 1 64.75 293 LYS B N 1
ATOM 7199 C CA . LYS B 1 293 ? -15.539 25.578 -4.098 1 64.75 293 LYS B CA 1
ATOM 7200 C C . LYS B 1 293 ? -14.172 25.156 -4.621 1 64.75 293 LYS B C 1
ATOM 7202 O O . LYS B 1 293 ? -13.164 25.812 -4.367 1 64.75 293 LYS B O 1
ATOM 7207 N N . ILE B 1 294 ? -14.008 23.828 -4.922 1 55.38 294 ILE B N 1
ATOM 7208 C CA . ILE B 1 294 ? -12.828 23.516 -5.727 1 55.38 294 ILE B CA 1
ATOM 7209 C C . ILE B 1 294 ? -13.148 23.703 -7.207 1 55.38 294 ILE B C 1
ATOM 7211 O O . ILE B 1 294 ? -14.062 23.078 -7.738 1 55.38 294 ILE B O 1
ATOM 7215 N N . GLY B 1 295 ? -13.594 24.812 -7.781 1 47.34 295 GLY B N 1
ATOM 7216 C CA . GLY B 1 295 ? -13.789 24.891 -9.219 1 47.34 295 GLY B CA 1
ATOM 7217 C C . GLY B 1 295 ? -12.484 25.031 -9.992 1 47.34 295 GLY B C 1
ATOM 7218 O O . GLY B 1 295 ? -11.641 25.844 -9.641 1 47.34 295 GLY B O 1
ATOM 7219 N N . MET B 1 296 ? -11.945 23.953 -10.258 1 43.22 296 MET B N 1
ATOM 7220 C CA . MET B 1 296 ? -10.867 24.172 -11.211 1 43.22 296 MET B CA 1
ATOM 7221 C C . MET B 1 296 ? -11.414 24.484 -12.602 1 43.22 296 MET B C 1
ATOM 7223 O O . MET B 1 296 ? -12.203 23.703 -13.148 1 43.22 296 MET B O 1
ATOM 7227 N N . ASN B 1 297 ? -10.875 25.609 -13.25 1 42.47 297 ASN B N 1
ATOM 7228 C CA . ASN B 1 297 ? -11.055 26.188 -14.578 1 42.47 297 ASN B CA 1
ATOM 7229 C C . ASN B 1 297 ? -12.516 26.156 -15.008 1 42.47 297 ASN B C 1
ATOM 7231 O O . ASN B 1 297 ? -12.828 25.812 -16.141 1 42.47 297 ASN B O 1
ATOM 7235 N N . GLY B 1 298 ? -13.492 26.422 -14.32 1 41.81 298 GLY B N 1
ATOM 7236 C CA . GLY B 1 298 ? -14.859 26.516 -14.789 1 41.81 298 GLY B CA 1
ATOM 7237 C C . GLY B 1 298 ? -15.672 25.266 -14.492 1 41.81 298 GLY B C 1
ATOM 7238 O O . GLY B 1 298 ? -16.891 25.25 -14.719 1 41.81 298 GLY B O 1
ATOM 7239 N N . PHE B 1 299 ? -15.062 24.094 -14.609 1 40.81 299 PHE B N 1
ATOM 7240 C CA . PHE B 1 299 ? -15.883 22.906 -14.398 1 40.81 299 PHE B CA 1
ATOM 7241 C C . PHE B 1 299 ? -16.125 22.672 -12.906 1 40.81 299 PHE B C 1
ATOM 7243 O O . PHE B 1 299 ? -15.18 22.734 -12.109 1 40.81 299 PHE B O 1
ATOM 7250 N N . TYR B 1 300 ? -17.219 23.141 -12.445 1 39.66 300 TYR B N 1
ATOM 7251 C CA . TYR B 1 300 ? -17.719 22.812 -11.109 1 39.66 300 TYR B CA 1
ATOM 7252 C C . TYR B 1 300 ? -17.719 21.297 -10.891 1 39.66 300 TYR B C 1
ATOM 7254 O O . TYR B 1 300 ? -18.297 20.547 -11.68 1 39.66 300 TYR B O 1
ATOM 7262 N N . PHE B 1 301 ? -16.641 20.75 -10.594 1 44.12 301 PHE B N 1
ATOM 7263 C CA . PHE B 1 301 ? -16.656 19.328 -10.289 1 44.12 301 PHE B CA 1
ATOM 7264 C C . PHE B 1 301 ? -17.719 19 -9.242 1 44.12 301 PHE B C 1
ATOM 7266 O O . PHE B 1 301 ? -18.047 19.844 -8.414 1 44.12 301 PHE B O 1
ATOM 7273 N N . THR B 1 302 ? -18.625 18.219 -9.633 1 46.91 302 THR B N 1
ATOM 7274 C CA . THR B 1 302 ? -19.625 17.578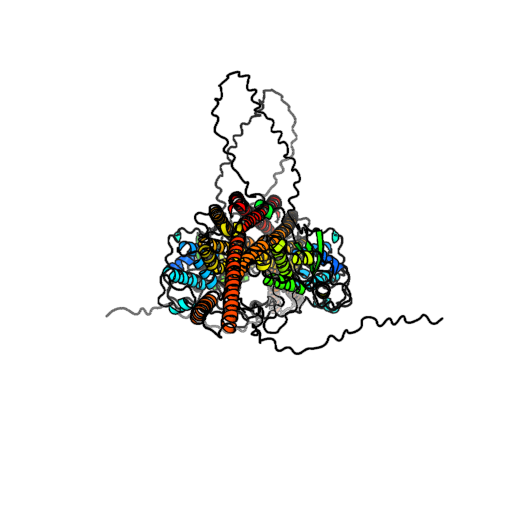 -8.781 1 46.91 302 THR B CA 1
ATOM 7275 C C . THR B 1 302 ? -19.094 17.406 -7.359 1 46.91 302 THR B C 1
ATOM 7277 O O . THR B 1 302 ? -17.922 17.062 -7.172 1 46.91 302 THR B O 1
ATOM 7280 N N . VAL B 1 303 ? -19.656 18.188 -6.555 1 53 303 VAL B N 1
ATOM 7281 C CA . VAL B 1 303 ? -19.469 18.016 -5.117 1 53 303 VAL B CA 1
ATOM 7282 C C . VAL B 1 303 ? -19.172 16.547 -4.805 1 53 303 VAL B C 1
ATOM 7284 O O . VAL B 1 303 ? -20.047 15.695 -4.93 1 53 303 VAL B O 1
ATOM 7287 N N . ASP B 1 304 ? -17.875 16.125 -4.969 1 64.56 304 ASP B N 1
ATOM 7288 C CA . ASP B 1 304 ? -17.344 14.789 -4.664 1 64.56 304 ASP B CA 1
ATOM 7289 C C . ASP B 1 304 ? -17.359 14.531 -3.16 1 64.56 304 ASP B C 1
ATOM 7291 O O . ASP B 1 304 ? -17.297 15.469 -2.361 1 64.56 304 ASP B O 1
ATOM 7295 N N . GLU B 1 305 ? -18 13.539 -2.688 1 68.62 305 GLU B N 1
ATOM 7296 C CA . GLU B 1 305 ? -18.078 13.094 -1.302 1 68.62 305 GLU B CA 1
ATOM 7297 C C . GLU B 1 305 ? -16.75 13.242 -0.591 1 68.62 305 GLU B C 1
ATOM 7299 O O . GLU B 1 305 ? -16.703 13.57 0.596 1 68.62 305 GLU B O 1
ATOM 7304 N N . THR B 1 306 ? -15.719 13.172 -1.266 1 73.38 306 THR B N 1
ATOM 7305 C CA . THR B 1 306 ? -14.391 13.305 -0.687 1 73.38 306 THR B CA 1
ATOM 7306 C C . THR B 1 306 ? -14.109 14.758 -0.306 1 73.38 306 THR B C 1
ATOM 7308 O O . THR B 1 306 ? -13.523 15.023 0.744 1 73.38 306 THR B O 1
ATOM 7311 N N . PHE B 1 307 ? -14.562 15.633 -1.094 1 79.62 307 PHE B N 1
ATOM 7312 C CA . PHE B 1 307 ? -14.383 17.047 -0.813 1 79.62 307 PHE B CA 1
ATOM 7313 C C . PHE B 1 307 ? -15.164 17.469 0.423 1 79.62 307 PHE B C 1
ATOM 7315 O O . PHE B 1 307 ? -14.656 18.203 1.273 1 79.62 307 PHE B O 1
ATOM 7322 N N . LEU B 1 308 ? -16.359 17 0.454 1 82.5 308 LEU B N 1
ATOM 7323 C CA . LEU B 1 308 ? -17.234 17.375 1.571 1 82.5 308 LEU B CA 1
ATOM 7324 C C . LEU B 1 308 ? -16.656 16.859 2.891 1 82.5 308 LEU B C 1
ATOM 7326 O O . LEU B 1 308 ? -16.734 17.547 3.912 1 82.5 308 LEU B O 1
ATOM 7330 N N . GLU B 1 309 ? -16.125 15.766 2.828 1 83.81 309 GLU B N 1
ATOM 7331 C CA . GLU B 1 309 ? -15.508 15.219 4.039 1 83.81 309 GLU B CA 1
ATOM 7332 C C . GLU B 1 309 ? -14.273 16.016 4.445 1 83.81 309 GLU B C 1
ATOM 7334 O O . GLU B 1 309 ? -14.062 16.281 5.629 1 83.81 309 GLU B O 1
ATOM 7339 N N . LYS B 1 310 ? -13.477 16.328 3.521 1 86.06 310 LYS B N 1
ATOM 7340 C CA . LYS B 1 310 ? -12.312 17.172 3.797 1 86.06 310 LYS B CA 1
ATOM 7341 C C . LYS B 1 310 ? -12.734 18.516 4.387 1 86.06 310 LYS B C 1
ATOM 7343 O O . LYS B 1 310 ? -12.094 19.016 5.312 1 86.06 310 LYS B O 1
ATOM 7348 N N . ARG B 1 311 ? -13.797 19.047 3.844 1 89 311 ARG B N 1
ATOM 7349 C CA . ARG B 1 311 ? -14.305 20.312 4.359 1 89 311 ARG B CA 1
ATOM 7350 C C . ARG B 1 311 ? -14.805 20.156 5.789 1 89 311 ARG B C 1
ATOM 7352 O O . ARG B 1 311 ? -14.523 20.984 6.648 1 89 311 ARG B O 1
ATOM 7359 N N . ARG B 1 312 ? -15.594 19.109 6.012 1 91.25 312 ARG B N 1
ATOM 7360 C CA . ARG B 1 312 ? -16.109 18.859 7.355 1 91.25 312 ARG B CA 1
ATOM 7361 C C . ARG B 1 312 ? -14.977 18.781 8.375 1 91.25 312 ARG B C 1
ATOM 7363 O O . ARG B 1 312 ? -15.062 19.375 9.445 1 91.25 312 ARG B O 1
ATOM 7370 N N . ARG B 1 313 ? -13.914 18.109 8.047 1 91.44 313 ARG B N 1
ATOM 7371 C CA . ARG B 1 313 ? -12.758 17.984 8.93 1 91.44 313 ARG B CA 1
ATOM 7372 C C . ARG B 1 313 ? -12.062 19.328 9.125 1 91.44 313 ARG B C 1
ATOM 7374 O O . ARG B 1 313 ? -11.609 19.641 10.227 1 91.44 313 ARG B O 1
ATOM 7381 N N . GLY B 1 314 ? -11.992 20 8.008 1 93.69 314 GLY B N 1
ATOM 7382 C CA . GLY B 1 314 ? -11.406 21.328 8.094 1 93.69 314 GLY B CA 1
ATOM 7383 C C . GLY B 1 314 ? -12.195 22.266 8.992 1 93.69 314 GLY B C 1
ATOM 7384 O O . GLY B 1 314 ? -11.609 23.031 9.766 1 93.69 314 GLY B O 1
ATOM 7385 N N . LEU B 1 315 ? -13.492 22.188 8.891 1 95.5 315 LEU B N 1
ATOM 7386 C CA . LEU B 1 315 ? -14.359 23.016 9.727 1 95.5 315 LEU B CA 1
ATOM 7387 C C . LEU B 1 315 ? -14.227 22.609 11.195 1 95.5 315 LEU B C 1
ATOM 7389 O O . LEU B 1 315 ? -14.297 23.469 12.086 1 95.5 315 LEU B O 1
ATOM 7393 N N . THR B 1 316 ? -14.023 21.328 11.414 1 94.56 316 THR B N 1
ATOM 7394 C CA . THR B 1 316 ? -13.82 20.844 12.773 1 94.56 316 THR B CA 1
ATOM 7395 C C . THR B 1 316 ? -12.547 21.422 13.375 1 94.56 316 THR B C 1
ATOM 7397 O O . THR B 1 316 ? -12.547 21.891 14.516 1 94.56 316 THR B O 1
ATOM 7400 N N . ARG B 1 317 ? -11.477 21.422 12.641 1 94.19 317 ARG B N 1
ATOM 7401 C CA . ARG B 1 317 ? -10.219 22 13.109 1 94.19 317 ARG B CA 1
ATOM 7402 C C . ARG B 1 317 ? -10.375 23.5 13.336 1 94.19 317 ARG B C 1
ATOM 7404 O O . ARG B 1 317 ? -9.836 24.047 14.312 1 94.19 317 ARG B O 1
ATOM 7411 N N . PHE B 1 318 ? -11.125 24.141 12.453 1 95.69 318 PHE B N 1
ATOM 7412 C CA . PHE B 1 318 ? -11.375 25.578 12.516 1 95.69 318 PHE B CA 1
ATOM 7413 C C . PHE B 1 318 ? -12.031 25.953 13.836 1 95.69 318 PHE B C 1
ATOM 7415 O O . PHE B 1 318 ? -11.508 26.797 14.578 1 95.69 318 PHE B O 1
ATOM 7422 N N . LEU B 1 319 ? -13.086 25.297 14.164 1 96.56 319 LEU B N 1
ATOM 7423 C CA . LEU B 1 319 ? -13.844 25.641 15.359 1 96.56 319 LEU B CA 1
ATOM 7424 C C . LEU B 1 319 ? -13.094 25.219 16.625 1 96.56 319 LEU B C 1
ATOM 7426 O O . LEU B 1 319 ? -13.156 25.906 17.641 1 96.56 319 LEU B O 1
ATOM 7430 N N . ASN B 1 320 ? -12.422 24.141 16.547 1 94.31 320 ASN B N 1
ATOM 7431 C CA . ASN B 1 320 ? -11.68 23.688 17.719 1 94.31 320 ASN B CA 1
ATOM 7432 C C . ASN B 1 320 ? -10.523 24.625 18.047 1 94.31 320 ASN B C 1
ATOM 7434 O O . ASN B 1 320 ? -10.188 24.812 19.219 1 94.31 320 ASN B O 1
ATOM 7438 N N . PHE B 1 321 ? -9.945 25.172 17.047 1 94.88 321 PHE B N 1
ATOM 7439 C CA . PHE B 1 321 ? -8.914 26.172 17.312 1 94.88 321 PHE B CA 1
ATOM 7440 C C . PHE B 1 321 ? -9.508 27.391 18.016 1 94.88 321 PHE B C 1
ATOM 7442 O O . PHE B 1 321 ? -8.945 27.891 18.984 1 94.88 321 PHE B O 1
ATOM 7449 N N . ILE B 1 322 ? -10.656 27.844 17.531 1 96.31 322 ILE B N 1
ATOM 7450 C CA . ILE B 1 322 ? -11.289 29.062 18.047 1 96.31 322 ILE B CA 1
ATOM 7451 C C . ILE B 1 322 ? -11.688 28.859 19.5 1 96.31 322 ILE B C 1
ATOM 7453 O O . ILE B 1 322 ? -11.414 29.719 20.344 1 96.31 322 ILE B O 1
ATOM 7457 N N . VAL B 1 323 ? -12.195 27.75 19.797 1 95.19 323 VAL B N 1
ATOM 7458 C CA . VAL B 1 323 ? -12.734 27.531 21.141 1 95.19 323 VAL B CA 1
ATOM 7459 C C . VAL B 1 323 ? -11.594 27.234 22.109 1 95.19 323 VAL B C 1
ATOM 7461 O O . VAL B 1 323 ? -11.781 27.297 23.328 1 95.19 323 VAL B O 1
ATOM 7464 N N . ARG B 1 324 ? -10.438 27 21.562 1 90.88 324 ARG B N 1
ATOM 7465 C CA . ARG B 1 324 ? -9.297 26.719 22.438 1 90.88 324 ARG B CA 1
ATOM 7466 C C . ARG B 1 324 ? -8.375 27.938 22.547 1 90.88 324 ARG B C 1
ATOM 7468 O O . ARG B 1 324 ? -7.469 27.953 23.391 1 90.88 324 ARG B O 1
ATOM 7475 N N . HIS B 1 325 ? -8.586 28.891 21.703 1 94.12 325 HIS B N 1
ATOM 7476 C CA . HIS B 1 325 ? -7.797 30.125 21.766 1 94.12 325 HIS B CA 1
ATOM 7477 C C . HIS B 1 325 ? -8.125 30.922 23.031 1 94.12 325 HIS B C 1
ATOM 7479 O O . HIS B 1 325 ? -9.297 31.109 23.359 1 94.12 325 HIS B O 1
ATOM 7485 N N . PRO B 1 326 ? -7.156 31.344 23.703 1 91.94 326 PRO B N 1
ATOM 7486 C CA . PRO B 1 326 ? -7.363 32 25 1 91.94 326 PRO B CA 1
ATOM 7487 C C . PRO B 1 326 ? -8.258 33.25 24.891 1 91.94 326 PRO B C 1
ATOM 7489 O O . PRO B 1 326 ? -8.977 33.562 25.844 1 91.94 326 PRO B O 1
ATOM 7492 N N . VAL B 1 327 ? -8.258 34 23.797 1 94.75 327 VAL B N 1
ATOM 7493 C CA . VAL B 1 327 ? -9 35.25 23.656 1 94.75 327 VAL B CA 1
ATOM 7494 C C . VAL B 1 327 ? -10.273 35 22.844 1 94.75 327 VAL B C 1
ATOM 7496 O O . VAL B 1 327 ? -11.359 35.406 23.266 1 94.75 327 VAL B O 1
ATOM 7499 N N . LEU B 1 328 ? -10.203 34.281 21.781 1 95.69 328 LEU B N 1
ATOM 7500 C CA . LEU B 1 328 ? -11.312 34.125 20.859 1 95.69 328 LEU B CA 1
ATOM 7501 C C . LEU B 1 328 ? -12.438 33.312 21.5 1 95.69 328 LEU B C 1
ATOM 7503 O O . LEU B 1 328 ? -13.609 33.5 21.172 1 95.69 328 LEU B O 1
ATOM 7507 N N . LYS B 1 329 ? -12.094 32.406 22.375 1 94.06 329 LYS B N 1
ATOM 7508 C CA . LYS B 1 329 ? -13.094 31.547 23 1 94.06 329 LYS B CA 1
ATOM 7509 C C . LYS B 1 329 ? -14.133 32.375 23.766 1 94.06 329 LYS B C 1
ATOM 7511 O O . LYS B 1 329 ? -15.273 31.938 23.938 1 94.06 329 LYS B O 1
ATOM 7516 N N . ASN B 1 330 ? -13.711 33.531 24.156 1 93.25 330 ASN B N 1
ATOM 7517 C CA . ASN B 1 330 ? -14.562 34.375 25.016 1 93.25 330 ASN B CA 1
ATOM 7518 C C . ASN B 1 330 ? -15.352 35.375 24.188 1 93.25 330 ASN B C 1
ATOM 7520 O O . ASN B 1 330 ? -16.109 36.188 24.75 1 93.25 330 ASN B O 1
ATOM 7524 N N . ASP B 1 331 ? -15.219 35.375 22.938 1 95.69 331 ASP B N 1
ATOM 7525 C CA . ASP B 1 331 ? -15.945 36.312 22.078 1 95.69 331 ASP B CA 1
ATOM 7526 C C . ASP B 1 331 ? -17.438 36 22.047 1 95.69 331 ASP B C 1
ATOM 7528 O O . ASP B 1 331 ? -17.812 34.812 21.969 1 95.69 331 ASP B O 1
ATOM 7532 N N . TYR B 1 332 ? -18.266 36.969 22.109 1 95.44 332 TYR B N 1
ATOM 7533 C CA . TYR B 1 332 ? -19.703 36.75 22.188 1 95.44 332 TYR B CA 1
ATOM 7534 C C . TYR B 1 332 ? -20.25 36.188 20.891 1 95.44 332 TYR B C 1
ATOM 7536 O O . TYR B 1 332 ? -21.25 35.469 20.875 1 95.44 332 TYR B O 1
ATOM 7544 N N . LEU B 1 333 ? -19.641 36.594 19.75 1 96.81 333 LEU B N 1
ATOM 7545 C CA . LEU B 1 333 ? -20.109 36.062 18.484 1 96.81 333 LEU B CA 1
ATOM 7546 C C . LEU B 1 333 ? -19.844 34.562 18.375 1 96.81 333 LEU B C 1
ATOM 7548 O O . LEU B 1 333 ? -20.609 33.844 17.75 1 96.81 333 LEU B O 1
ATOM 7552 N N . VAL B 1 334 ? -18.688 34.125 18.938 1 97.38 334 VAL B N 1
ATOM 7553 C CA . VAL B 1 334 ? -18.375 32.688 18.953 1 97.38 334 VAL B CA 1
ATOM 7554 C C . VAL B 1 334 ? -19.391 31.953 19.828 1 97.38 334 VAL B C 1
ATOM 7556 O O . VAL B 1 334 ? -19.891 30.891 19.438 1 97.38 334 VAL B O 1
ATOM 7559 N N . GLU B 1 335 ? -19.719 32.531 20.906 1 96.31 335 GLU B N 1
ATOM 7560 C CA . GLU B 1 335 ? -20.734 31.953 21.781 1 96.31 335 GLU B CA 1
ATOM 7561 C C . GLU B 1 335 ? -22.078 31.859 21.078 1 96.31 335 GLU B C 1
ATOM 7563 O O . GLU B 1 335 ? -22.766 30.844 21.156 1 96.31 335 GLU B O 1
ATOM 7568 N N . MET B 1 336 ? -22.438 32.938 20.469 1 96.44 336 MET B N 1
ATOM 7569 C CA . MET B 1 336 ? -23.703 32.969 19.734 1 96.44 336 MET B CA 1
ATOM 7570 C C . MET B 1 336 ? -23.719 31.906 18.641 1 96.44 336 MET B C 1
ATOM 7572 O O . MET B 1 336 ? -24.703 31.203 18.469 1 96.44 336 MET B O 1
ATOM 7576 N N . PHE B 1 337 ? -22.641 31.781 17.906 1 97.69 337 PHE B N 1
ATOM 7577 C CA . PHE B 1 337 ? -22.516 30.828 16.812 1 97.69 337 PHE B CA 1
ATOM 7578 C C . PHE B 1 337 ? -22.75 29.406 17.297 1 97.69 337 PHE B C 1
ATOM 7580 O O . PHE B 1 337 ? -23.344 28.594 16.594 1 97.69 337 PHE B O 1
ATOM 7587 N N . LEU B 1 338 ? -22.266 29.062 18.5 1 97.25 338 LEU B N 1
ATOM 7588 C CA . LEU B 1 338 ? -22.281 27.703 19.031 1 97.25 338 LEU B CA 1
ATOM 7589 C C . LEU B 1 338 ? -23.578 27.438 19.797 1 97.25 338 LEU B C 1
ATOM 7591 O O . LEU B 1 338 ? -23.891 26.281 20.094 1 97.25 338 LEU B O 1
ATOM 7595 N N . THR B 1 339 ? -24.359 28.453 20.047 1 96.12 339 THR B N 1
ATOM 7596 C CA . THR B 1 339 ? -25.5 28.234 20.938 1 96.12 339 THR B CA 1
ATOM 7597 C C . THR B 1 339 ? -26.797 28.641 20.25 1 96.12 339 THR B C 1
ATOM 7599 O O . THR B 1 339 ? -27.859 28.078 20.531 1 96.12 339 THR B O 1
ATOM 7602 N N . GLU B 1 340 ? -26.734 29.625 19.406 1 95.25 340 GLU B N 1
ATOM 7603 C CA . GLU B 1 340 ? -27.953 30.125 18.781 1 95.25 340 GLU B CA 1
ATOM 7604 C C . GLU B 1 340 ? -28.594 29.062 17.875 1 95.25 340 GLU B C 1
ATOM 7606 O O . GLU B 1 340 ? -27.953 28.578 16.938 1 95.25 340 GLU B O 1
ATOM 7611 N N . GLN B 1 341 ? -29.812 28.75 18.062 1 93.69 341 GLN B N 1
ATOM 7612 C CA . GLN B 1 341 ? -30.5 27.703 17.344 1 93.69 341 GLN B CA 1
ATOM 7613 C C . GLN B 1 341 ? -31.031 28.188 16 1 93.69 341 GLN B C 1
ATOM 7615 O O . GLN B 1 341 ? -31.172 27.422 15.062 1 93.69 341 GLN B O 1
ATOM 7620 N N . SER B 1 342 ? -31.281 29.438 15.93 1 91.44 342 SER B N 1
ATOM 7621 C CA . SER B 1 342 ? -31.781 30 14.68 1 91.44 342 SER B CA 1
ATOM 7622 C C . SER B 1 342 ? -30.703 30.047 13.609 1 91.44 342 SER B C 1
ATOM 7624 O O . SER B 1 342 ? -29.516 29.969 13.93 1 91.44 342 SER B O 1
ATOM 7626 N N . GLN B 1 343 ? -31.141 30.156 12.445 1 91.19 343 GLN B N 1
ATOM 7627 C CA . GLN B 1 343 ? -30.172 30.359 11.367 1 91.19 343 GLN B CA 1
ATOM 7628 C C . GLN B 1 343 ? -29.453 31.688 11.508 1 91.19 343 GLN B C 1
ATOM 7630 O O . GLN B 1 343 ? -30.078 32.688 11.898 1 91.19 343 GLN B O 1
ATOM 7635 N N . ILE B 1 344 ? -28.219 31.688 11.227 1 93.44 344 ILE B N 1
ATOM 7636 C CA . ILE B 1 344 ? -27.422 32.906 11.406 1 93.44 344 ILE B CA 1
ATOM 7637 C C . ILE B 1 344 ? -27.969 34 10.516 1 93.44 344 ILE B C 1
ATOM 7639 O O . ILE B 1 344 ? -27.953 35.188 10.906 1 93.44 344 ILE B O 1
ATOM 7643 N N . ALA B 1 345 ? -28.469 33.656 9.359 1 91.06 345 ALA B N 1
ATOM 7644 C CA . ALA B 1 345 ? -29.062 34.656 8.469 1 91.06 345 ALA B CA 1
ATOM 7645 C C . ALA B 1 345 ? -30.219 35.375 9.148 1 91.06 345 ALA B C 1
ATOM 7647 O O . ALA B 1 345 ? -30.391 36.562 8.977 1 91.06 345 ALA B O 1
ATOM 7648 N N . GLU B 1 346 ? -31.016 34.625 9.805 1 91.69 346 GLU B N 1
ATOM 7649 C CA . GLU B 1 346 ? -32.156 35.188 10.539 1 91.69 346 GLU B CA 1
ATOM 7650 C C . GLU B 1 346 ? -31.672 36.031 11.719 1 91.69 346 GLU B C 1
ATOM 7652 O O . GLU B 1 346 ? -32.219 37.094 12 1 91.69 346 GLU B O 1
ATOM 7657 N N . TRP B 1 347 ? -30.672 35.562 12.383 1 94.38 347 TRP B N 1
ATOM 7658 C CA . TRP B 1 347 ? -30.094 36.281 13.516 1 94.38 347 TRP B CA 1
ATOM 7659 C C . TRP B 1 347 ? -29.531 37.625 13.078 1 94.38 347 TRP B C 1
ATOM 7661 O O . TRP B 1 347 ? -29.688 38.625 13.773 1 94.38 347 TRP B O 1
ATOM 7671 N N . ARG B 1 348 ? -28.922 37.719 11.984 1 92.69 348 ARG B N 1
ATOM 7672 C CA . ARG B 1 348 ? -28.266 38.906 11.461 1 92.69 348 ARG B CA 1
ATOM 7673 C C . ARG B 1 348 ? -29.281 39.969 11.094 1 92.69 348 ARG B C 1
ATOM 7675 O O . ARG B 1 348 ? -28.969 41.156 11.039 1 92.69 348 ARG B O 1
ATOM 7682 N N . LYS B 1 349 ? -30.531 39.562 10.828 1 93.19 349 LYS B N 1
ATOM 7683 C CA . LYS B 1 349 ? -31.594 40.5 10.5 1 93.19 349 LYS B CA 1
ATOM 7684 C C . LYS B 1 349 ? -32 41.312 11.734 1 93.19 349 LYS B C 1
ATOM 7686 O O . LYS B 1 349 ? -32.406 42.469 11.617 1 93.19 349 LYS B O 1
ATOM 7691 N N . ASN B 1 350 ? -31.891 40.719 12.836 1 92.12 350 ASN B N 1
ATOM 7692 C CA . ASN B 1 350 ? -32.406 41.312 14.062 1 92.12 350 ASN B CA 1
ATOM 7693 C C . ASN B 1 350 ? -31.281 41.875 14.93 1 92.12 350 ASN B C 1
ATOM 7695 O O . ASN B 1 350 ? -31.531 42.594 15.906 1 92.12 350 ASN B O 1
ATOM 7699 N N . ASN B 1 351 ? -30.062 41.531 14.562 1 93.25 351 ASN B N 1
ATOM 7700 C CA . ASN B 1 351 ? -28.922 41.906 15.383 1 93.25 351 ASN B CA 1
ATOM 7701 C C . ASN B 1 351 ? -27.781 42.438 14.531 1 93.25 351 ASN B C 1
ATOM 7703 O O . ASN B 1 351 ? -27.531 41.969 13.43 1 93.25 351 ASN B O 1
ATOM 7707 N N . THR B 1 352 ? -27.172 43.531 14.961 1 92.38 352 THR B N 1
ATOM 7708 C CA . THR B 1 352 ? -25.969 44.062 14.32 1 92.38 352 THR B CA 1
ATOM 7709 C C . THR B 1 352 ? -24.719 43.719 15.125 1 92.38 352 THR B C 1
ATOM 7711 O O . THR B 1 352 ? -24.547 44.188 16.25 1 92.38 352 THR B O 1
ATOM 7714 N N . PRO B 1 353 ? -23.906 42.906 14.594 1 93.38 353 PRO B N 1
ATOM 7715 C CA . PRO B 1 353 ? -22.719 42.5 15.344 1 93.38 353 PRO B CA 1
ATOM 7716 C C . PRO B 1 353 ? -21.734 43.656 15.578 1 93.38 353 PRO B C 1
ATOM 7718 O O . PRO B 1 353 ? -21.578 44.5 14.711 1 93.38 353 PRO B O 1
ATOM 7721 N N . ASP B 1 354 ? -21.141 43.719 16.703 1 93.5 354 ASP B N 1
ATOM 7722 C CA . ASP B 1 354 ? -20.094 44.656 17.016 1 93.5 354 ASP B CA 1
ATOM 7723 C C . ASP B 1 354 ? -18.766 44.25 16.391 1 93.5 354 ASP B C 1
ATOM 7725 O O . ASP B 1 354 ? -18.156 43.25 16.812 1 93.5 354 ASP B O 1
ATOM 7729 N N . LEU B 1 355 ? -18.312 45 15.414 1 94.81 355 LEU B N 1
ATOM 7730 C CA . LEU B 1 355 ? -17.109 44.625 14.68 1 94.81 355 LEU B CA 1
ATOM 7731 C C . LEU B 1 355 ? -15.938 45.531 15.047 1 94.81 355 LEU B C 1
ATOM 7733 O O . LEU B 1 355 ? -14.984 45.656 14.281 1 94.81 355 LEU B O 1
ATOM 7737 N N . THR B 1 356 ? -16.016 46.125 16.266 1 94.62 356 THR B N 1
ATOM 7738 C CA . THR B 1 356 ? -14.953 47 16.734 1 94.62 356 THR B CA 1
ATOM 7739 C C . THR B 1 356 ? -13.672 46.219 17 1 94.62 356 THR B C 1
ATOM 7741 O O . THR B 1 356 ? -13.711 45.125 17.531 1 94.62 356 THR B O 1
ATOM 7744 N N . GLU B 1 357 ? -12.633 46.844 16.625 1 93.62 357 GLU B N 1
ATOM 7745 C CA . GLU B 1 357 ? -11.336 46.219 16.812 1 93.62 357 GLU B CA 1
ATOM 7746 C C . GLU B 1 357 ? -11.031 46 18.297 1 93.62 357 GLU B C 1
ATOM 7748 O O . GLU B 1 357 ? -11.414 46.812 19.141 1 93.62 357 GLU B O 1
ATOM 7753 N N . GLU B 1 358 ? -10.375 44.969 18.594 1 93.62 358 GLU B N 1
ATOM 7754 C CA . GLU B 1 358 ? -10.047 44.562 19.969 1 93.62 358 GLU B CA 1
ATOM 7755 C C . GLU B 1 358 ? -9.375 45.719 20.719 1 93.62 358 GLU B C 1
ATOM 7757 O O . GLU B 1 358 ? -9.633 45.906 21.906 1 93.62 358 GLU B O 1
ATOM 7762 N N . TYR B 1 359 ? -8.539 46.5 20.078 1 90.25 359 TYR B N 1
ATOM 7763 C CA . TYR B 1 359 ? -7.754 47.562 20.703 1 90.25 359 TYR B CA 1
ATOM 7764 C C . TYR B 1 359 ? -8.656 48.625 21.312 1 90.25 359 TYR B C 1
ATOM 7766 O O . TYR B 1 359 ? -8.305 49.25 22.312 1 90.25 359 TYR B O 1
ATOM 7774 N N . ILE B 1 360 ? -9.773 48.875 20.703 1 90 360 ILE B N 1
ATOM 7775 C CA . ILE B 1 360 ? -10.68 49.938 21.141 1 90 360 ILE B CA 1
ATOM 7776 C C . ILE B 1 360 ? -11.359 49.531 22.438 1 90 360 ILE B C 1
ATOM 7778 O O . ILE B 1 360 ? -11.555 50.375 23.328 1 90 360 ILE B O 1
ATOM 7782 N N . ASN B 1 361 ? -11.555 48.281 22.578 1 86.75 361 ASN B N 1
ATOM 7783 C CA . ASN B 1 361 ? -12.266 47.781 23.75 1 86.75 361 ASN B CA 1
ATOM 7784 C C . ASN B 1 361 ? -11.297 47.438 24.875 1 86.75 361 ASN B C 1
ATOM 7786 O O . ASN B 1 361 ? -11.641 47.531 26.062 1 86.75 361 ASN B O 1
ATOM 7790 N N . LYS B 1 362 ? -10.148 46.906 24.438 1 84.19 362 LYS B N 1
ATOM 7791 C CA . LYS B 1 362 ? -9.156 46.5 25.422 1 84.19 362 LYS B CA 1
ATOM 7792 C C . LYS B 1 362 ? -7.953 47.438 25.422 1 84.19 362 LYS B C 1
ATOM 7794 O O . LYS B 1 362 ? -7.23 47.531 24.438 1 84.19 362 LYS B O 1
ATOM 7799 N N . ARG B 1 363 ? -7.934 48.375 26.328 1 79.56 363 ARG B N 1
ATOM 7800 C CA . ARG B 1 363 ? -6.824 49.312 26.391 1 79.56 363 ARG B CA 1
ATOM 7801 C C . ARG B 1 363 ? -5.598 48.688 27.031 1 79.56 363 ARG B C 1
ATOM 7803 O O . ARG B 1 363 ? -5.727 47.812 27.906 1 79.56 363 ARG B O 1
ATOM 7810 N N . ILE B 1 364 ? -4.492 49.031 26.5 1 86.56 364 ILE B N 1
ATOM 7811 C CA . ILE B 1 364 ? -3.23 48.5 27 1 86.56 364 ILE B CA 1
ATOM 7812 C C . ILE B 1 364 ? -2.967 49.031 28.406 1 86.56 364 ILE B C 1
ATOM 7814 O O . ILE B 1 364 ? -3.102 50.25 28.641 1 86.56 364 ILE B O 1
ATOM 7818 N N . THR B 1 365 ? -2.779 48.156 29.297 1 89 365 THR B N 1
ATOM 7819 C CA . THR B 1 365 ? -2.459 48.5 30.672 1 89 365 THR B CA 1
ATOM 7820 C C . THR B 1 365 ? -0.949 48.5 30.906 1 89 365 THR B C 1
ATOM 7822 O O . THR B 1 365 ? -0.208 47.875 30.141 1 89 365 THR B O 1
ATOM 7825 N N . PRO B 1 366 ? -0.564 49.25 31.844 1 90.06 366 PRO B N 1
ATOM 7826 C CA . PRO B 1 366 ? 0.868 49.25 32.156 1 90.06 366 PRO B CA 1
ATOM 7827 C C . PRO B 1 366 ? 1.396 47.844 32.469 1 90.06 366 PRO B C 1
ATOM 7829 O O . PRO B 1 366 ? 2.547 47.531 32.156 1 90.06 366 PRO B O 1
ATOM 7832 N N . GLU B 1 367 ? 0.61 47.062 33 1 90.44 367 GLU B N 1
ATOM 7833 C CA . GLU B 1 367 ? 1 45.688 33.312 1 90.44 367 GLU B CA 1
ATOM 7834 C C . GLU B 1 367 ? 1.262 44.906 32.031 1 90.44 367 GLU B C 1
ATOM 7836 O O . GLU B 1 367 ? 2.195 44.094 31.969 1 90.44 367 GLU B O 1
ATOM 7841 N N . MET B 1 368 ? 0.457 45.188 31 1 90.94 368 MET B N 1
ATOM 7842 C CA . MET B 1 368 ? 0.613 44.5 29.719 1 90.94 368 MET B CA 1
ATOM 7843 C C . MET B 1 368 ? 1.898 44.938 29.031 1 90.94 368 MET B C 1
ATOM 7845 O O . MET B 1 368 ? 2.607 44.125 28.438 1 90.94 368 MET B O 1
ATOM 7849 N N . GLU B 1 369 ? 2.125 46.125 29.125 1 91.25 369 GLU B N 1
ATOM 7850 C CA . GLU B 1 369 ? 3.318 46.688 28.5 1 91.25 369 GLU B CA 1
ATOM 7851 C C . GLU B 1 369 ? 4.59 46.125 29.141 1 91.25 369 GLU B C 1
ATOM 7853 O O . GLU B 1 369 ? 5.594 45.906 28.453 1 91.25 369 GLU B O 1
ATOM 7858 N N . ALA B 1 370 ? 4.531 45.906 30.453 1 91.31 370 ALA B N 1
ATOM 7859 C CA . ALA B 1 370 ? 5.695 45.406 31.188 1 91.31 370 ALA B CA 1
ATOM 7860 C C . ALA B 1 370 ? 6.039 43.969 30.797 1 91.31 370 ALA B C 1
ATOM 7862 O O . ALA B 1 370 ? 7.184 43.531 30.953 1 91.31 370 ALA B O 1
ATOM 7863 N N . ARG B 1 371 ? 5.125 43.281 30.219 1 90.62 371 ARG B N 1
ATOM 7864 C CA . ARG B 1 371 ? 5.324 41.906 29.844 1 90.62 371 ARG B CA 1
ATOM 7865 C C . ARG B 1 371 ? 6.039 41.781 28.5 1 90.62 371 ARG B C 1
ATOM 7867 O O . ARG B 1 371 ? 6.555 40.719 28.156 1 90.62 371 ARG B O 1
ATOM 7874 N N . LEU B 1 372 ? 6.172 42.812 27.797 1 93.25 372 LEU B N 1
ATOM 7875 C CA . LEU B 1 372 ? 6.766 42.812 26.469 1 93.25 372 LEU B CA 1
ATOM 7876 C C . LEU B 1 372 ? 8.289 42.719 26.547 1 93.25 372 LEU B C 1
ATOM 7878 O O . LEU B 1 372 ? 8.93 43.594 27.141 1 93.25 372 LEU B O 1
ATOM 7882 N N . PRO B 1 373 ? 8.836 41.719 26.047 1 91.56 373 PRO B N 1
ATOM 7883 C CA . PRO B 1 373 ? 10.297 41.625 26.031 1 91.56 373 PRO B CA 1
ATOM 7884 C C . PRO B 1 373 ? 10.93 42.688 25.109 1 91.56 373 PRO B C 1
ATOM 7886 O O . PRO B 1 373 ? 10.344 43.031 24.094 1 91.56 373 PRO B O 1
ATOM 7889 N N . ALA B 1 374 ? 12.094 43.062 25.375 1 91.12 374 ALA B N 1
ATOM 7890 C CA . ALA B 1 374 ? 12.797 44.094 24.609 1 91.12 374 ALA B CA 1
ATOM 7891 C C . ALA B 1 374 ? 13.172 43.562 23.219 1 91.12 374 ALA B C 1
ATOM 7893 O O . ALA B 1 374 ? 13.227 44.344 22.266 1 91.12 374 ALA B O 1
ATOM 7894 N N . ASN B 1 375 ? 13.344 42.312 23.125 1 92.38 375 ASN B N 1
ATOM 7895 C CA . ASN B 1 375 ? 13.773 41.719 21.844 1 92.38 375 ASN B CA 1
ATOM 7896 C C . ASN B 1 375 ? 12.609 41.062 21.109 1 92.38 375 ASN B C 1
ATOM 7898 O O . ASN B 1 375 ? 12.797 40.062 20.406 1 92.38 375 ASN B O 1
ATOM 7902 N N . LEU B 1 376 ? 11.414 41.562 21.344 1 94.38 376 LEU B N 1
ATOM 7903 C CA . LEU B 1 376 ? 10.219 40.969 20.766 1 94.38 376 LEU B CA 1
ATOM 7904 C C . LEU B 1 376 ? 10.312 40.938 19.234 1 94.38 376 LEU B C 1
ATOM 7906 O O . LEU B 1 376 ? 10.039 39.938 18.594 1 94.38 376 LEU B O 1
ATOM 7910 N N . ASP B 1 377 ? 10.703 42 18.609 1 93.31 377 ASP B N 1
ATOM 7911 C CA . ASP B 1 377 ? 10.758 42.125 17.141 1 93.31 377 ASP B CA 1
ATOM 7912 C C . ASP B 1 377 ? 11.75 41.094 16.562 1 93.31 377 ASP B C 1
ATOM 7914 O O . ASP B 1 377 ? 11.5 40.531 15.5 1 93.31 377 ASP B O 1
ATOM 7918 N N . GLU B 1 378 ? 12.797 40.906 17.266 1 93.38 378 GLU B N 1
ATOM 7919 C CA . GLU B 1 378 ? 13.781 39.938 16.812 1 93.38 378 GLU B CA 1
ATOM 7920 C C . GLU B 1 378 ? 13.219 38.531 16.891 1 93.38 378 GLU B C 1
ATOM 7922 O O . GLU B 1 378 ? 13.445 37.688 16 1 93.38 378 GLU B O 1
ATOM 7927 N N . ARG B 1 379 ? 12.523 38.25 17.969 1 93.31 379 ARG B N 1
ATOM 7928 C CA . ARG B 1 379 ? 11.906 36.938 18.141 1 93.31 379 ARG B CA 1
ATOM 7929 C C . ARG B 1 379 ? 10.883 36.688 17.047 1 93.31 379 ARG B C 1
ATOM 7931 O O . ARG B 1 379 ? 10.867 35.594 16.453 1 93.31 379 ARG B O 1
ATOM 7938 N N . LEU B 1 380 ? 10.109 37.688 16.797 1 95.56 380 LEU B N 1
ATOM 7939 C CA . LEU B 1 380 ? 9.07 37.562 15.781 1 95.56 380 LEU B CA 1
ATOM 7940 C C . LEU B 1 380 ? 9.688 37.344 14.398 1 95.56 380 LEU B C 1
ATOM 7942 O O . LEU B 1 380 ? 9.203 36.531 13.617 1 95.56 380 LEU B O 1
ATOM 7946 N N . ASP B 1 381 ? 10.758 38.062 14.117 1 94.19 381 ASP B N 1
ATOM 7947 C CA . ASP B 1 381 ? 11.43 37.938 12.828 1 94.19 381 ASP B CA 1
ATOM 7948 C C . ASP B 1 381 ? 12.055 36.562 12.648 1 94.19 381 ASP B C 1
ATOM 7950 O O . ASP B 1 381 ? 12.008 36 11.555 1 94.19 381 ASP B O 1
ATOM 7954 N N . LYS B 1 382 ? 12.609 36.094 13.672 1 91.44 382 LYS B N 1
ATOM 7955 C CA . LYS B 1 382 ? 13.211 34.75 13.625 1 91.44 382 LYS B CA 1
ATOM 7956 C C . LYS B 1 382 ? 12.172 33.688 13.297 1 91.44 382 LYS B C 1
ATOM 7958 O O . LYS B 1 382 ? 12.422 32.812 12.477 1 91.44 382 LYS B O 1
ATOM 7963 N N . VAL B 1 383 ? 11.062 33.781 13.938 1 93.19 383 VAL B N 1
ATOM 7964 C CA . VAL B 1 383 ? 9.992 32.812 13.711 1 93.19 383 VAL B CA 1
ATOM 7965 C C . VAL B 1 383 ? 9.43 32.969 12.305 1 93.19 383 VAL B C 1
ATOM 7967 O O . VAL B 1 383 ? 9.242 31.984 11.586 1 93.19 383 VAL B O 1
ATOM 7970 N N . ASN B 1 384 ? 9.156 34.188 11.914 1 94.75 384 ASN B N 1
ATOM 7971 C CA . ASN B 1 384 ? 8.555 34.469 10.609 1 94.75 384 ASN B CA 1
ATOM 7972 C C . ASN B 1 384 ? 9.422 33.969 9.469 1 94.75 384 ASN B C 1
ATOM 7974 O O . ASN B 1 384 ? 8.906 33.469 8.469 1 94.75 384 ASN B O 1
ATOM 7978 N N . LYS B 1 385 ? 10.719 34.031 9.547 1 91.88 385 LYS B N 1
ATOM 7979 C CA . LYS B 1 385 ? 11.656 33.625 8.5 1 91.88 385 LYS B CA 1
ATOM 7980 C C . LYS B 1 385 ? 11.625 32.094 8.305 1 91.88 385 LYS B C 1
ATOM 7982 O O . LYS B 1 385 ? 11.859 31.609 7.199 1 91.88 385 LYS B O 1
ATOM 7987 N N . LYS B 1 386 ? 11.289 31.438 9.328 1 91.5 386 LYS B N 1
ATOM 7988 C CA . LYS B 1 386 ? 11.336 29.984 9.273 1 91.5 386 LYS B CA 1
ATOM 7989 C C . LYS B 1 386 ? 9.977 29.391 8.922 1 91.5 386 LYS B C 1
ATOM 7991 O O . LYS B 1 386 ? 9.875 28.203 8.586 1 91.5 386 LYS B O 1
ATOM 7996 N N . LEU B 1 387 ? 8.961 30.141 9 1 93.56 387 LEU B N 1
ATOM 7997 C CA . LEU B 1 387 ? 7.59 29.625 8.93 1 93.56 387 LEU B CA 1
ATOM 7998 C C . LEU B 1 387 ? 7.312 29 7.574 1 93.56 387 LEU B C 1
ATOM 8000 O O . LEU B 1 387 ? 6.727 27.922 7.496 1 93.56 387 LEU B O 1
ATOM 8004 N N . ASP B 1 388 ? 7.77 29.609 6.488 1 92.69 388 ASP B N 1
ATOM 8005 C CA . ASP B 1 388 ? 7.465 29.094 5.16 1 92.69 388 ASP B CA 1
ATOM 8006 C C . ASP B 1 388 ? 8.062 27.703 4.961 1 92.69 388 ASP B C 1
ATOM 8008 O O . ASP B 1 388 ? 7.375 26.781 4.504 1 92.69 388 ASP B O 1
ATOM 8012 N N . ASP B 1 389 ? 9.281 27.516 5.301 1 89.31 389 ASP B N 1
ATOM 8013 C CA . ASP B 1 389 ? 9.945 26.219 5.172 1 89.31 389 ASP B CA 1
ATOM 8014 C C . ASP B 1 389 ? 9.289 25.172 6.07 1 89.31 389 ASP B C 1
ATOM 8016 O O . ASP B 1 389 ? 9.078 24.031 5.648 1 89.31 389 ASP B O 1
ATOM 8020 N N . THR B 1 390 ? 8.992 25.578 7.277 1 91.88 390 THR B N 1
ATOM 8021 C CA . THR B 1 390 ? 8.367 24.656 8.219 1 91.88 390 THR B CA 1
ATOM 8022 C C . THR B 1 390 ? 6.996 24.203 7.711 1 91.88 390 THR B C 1
ATOM 8024 O O . THR B 1 390 ? 6.633 23.031 7.844 1 91.88 390 THR B O 1
ATOM 8027 N N . ILE B 1 391 ? 6.285 25.141 7.141 1 94.12 391 ILE B N 1
ATOM 8028 C CA . ILE B 1 391 ? 4.977 24.828 6.578 1 94.12 391 ILE B CA 1
ATOM 8029 C C . ILE B 1 391 ? 5.125 23.797 5.473 1 94.12 391 ILE B C 1
ATOM 8031 O O . ILE B 1 391 ? 4.367 22.828 5.418 1 94.12 391 ILE B O 1
ATOM 8035 N N . ASP B 1 392 ? 6.094 23.922 4.637 1 91 392 ASP B N 1
ATOM 8036 C CA . ASP B 1 392 ? 6.312 23 3.529 1 91 392 ASP B CA 1
ATOM 8037 C C . ASP B 1 392 ? 6.652 21.594 4.043 1 91 392 ASP B C 1
ATOM 8039 O O . ASP B 1 392 ? 6.176 20.594 3.502 1 91 392 ASP B O 1
ATOM 8043 N N . HIS B 1 393 ? 7.449 21.562 5.035 1 90 393 HIS B N 1
ATOM 8044 C CA . HIS B 1 393 ? 7.809 20.281 5.613 1 90 393 HIS B CA 1
ATOM 8045 C C . HIS B 1 393 ? 6.586 19.578 6.207 1 90 393 HIS B C 1
ATOM 8047 O O . HIS B 1 393 ? 6.387 18.375 5.996 1 90 393 HIS B O 1
ATOM 8053 N N . TYR B 1 394 ? 5.797 20.297 6.91 1 93.31 394 TYR B N 1
ATOM 8054 C CA . TYR B 1 394 ? 4.609 19.688 7.504 1 93.31 394 TYR B CA 1
ATOM 8055 C C . TYR B 1 394 ? 3.604 19.297 6.426 1 93.31 394 TYR B C 1
ATOM 8057 O O . TYR B 1 394 ? 2.893 18.297 6.566 1 93.31 394 TYR B O 1
ATOM 8065 N N . ARG B 1 395 ? 3.531 20.094 5.406 1 93.19 395 ARG B N 1
ATOM 8066 C CA . ARG B 1 395 ? 2.686 19.719 4.277 1 93.19 395 ARG B CA 1
ATOM 8067 C C . ARG B 1 395 ? 3.127 18.375 3.693 1 93.19 395 ARG B C 1
ATOM 8069 O O . ARG B 1 395 ? 2.295 17.5 3.432 1 93.19 395 ARG B O 1
ATOM 8076 N N . ASN B 1 396 ? 4.367 18.266 3.475 1 90.44 396 ASN B N 1
ATOM 8077 C CA . ASN B 1 396 ? 4.926 17.016 2.955 1 90.44 396 ASN B CA 1
ATOM 8078 C C . ASN B 1 396 ? 4.664 15.852 3.9 1 90.44 396 ASN B C 1
ATOM 8080 O O . ASN B 1 396 ? 4.27 14.766 3.463 1 90.44 396 ASN B O 1
ATOM 8084 N N . MET B 1 397 ? 4.859 16.062 5.137 1 93.69 397 MET B N 1
ATOM 8085 C CA . MET B 1 397 ? 4.637 15.016 6.137 1 93.69 397 MET B CA 1
ATOM 8086 C C . MET B 1 397 ? 3.182 14.562 6.141 1 93.69 397 MET B C 1
ATOM 8088 O O . MET B 1 397 ? 2.898 13.367 6.25 1 93.69 397 MET B O 1
ATOM 8092 N N . CYS B 1 398 ? 2.285 15.531 6.047 1 94.81 398 CYS B N 1
ATOM 8093 C CA . CYS B 1 398 ? 0.87 15.188 5.973 1 94.81 398 CYS B CA 1
ATOM 8094 C C . CYS B 1 398 ? 0.583 14.312 4.754 1 94.81 398 CYS B C 1
ATOM 8096 O O . CYS B 1 398 ? -0.124 13.312 4.855 1 94.81 398 CYS B O 1
ATOM 8098 N N . THR B 1 399 ? 1.153 14.68 3.637 1 93.19 399 THR B N 1
ATOM 8099 C CA . THR B 1 399 ? 0.948 13.93 2.4 1 93.19 399 THR B CA 1
ATOM 8100 C C . THR B 1 399 ? 1.478 12.508 2.535 1 93.19 399 THR B C 1
ATOM 8102 O O . THR B 1 399 ? 0.806 11.547 2.143 1 93.19 399 THR B O 1
ATOM 8105 N N . ILE B 1 400 ? 2.668 12.367 3.043 1 93.69 400 ILE B N 1
ATOM 8106 C CA . ILE B 1 400 ? 3.287 11.062 3.209 1 93.69 400 ILE B CA 1
ATOM 8107 C C . ILE B 1 400 ? 2.461 10.219 4.18 1 93.69 400 ILE B C 1
ATOM 8109 O O . ILE B 1 400 ? 2.207 9.039 3.926 1 93.69 400 ILE B O 1
ATOM 8113 N N . MET B 1 401 ? 2.066 10.828 5.277 1 94.94 401 MET B N 1
ATOM 8114 C CA . MET B 1 401 ? 1.285 10.109 6.281 1 94.94 401 MET B CA 1
ATOM 8115 C C . MET B 1 401 ? -0.032 9.617 5.691 1 94.94 401 MET B C 1
ATOM 8117 O O . MET B 1 401 ? -0.452 8.492 5.961 1 94.94 401 MET B O 1
ATOM 8121 N N . GLU B 1 402 ? -0.66 10.445 4.969 1 92.44 402 GLU B N 1
ATOM 8122 C CA . GLU B 1 402 ? -1.902 10.047 4.312 1 92.44 402 GLU B CA 1
ATOM 8123 C C . GLU B 1 402 ? -1.667 8.891 3.34 1 92.44 402 GLU B C 1
ATOM 8125 O O . GLU B 1 402 ? -2.449 7.938 3.297 1 92.44 402 GLU B O 1
ATOM 8130 N N . ARG B 1 403 ? -0.701 8.984 2.557 1 92.88 403 ARG B N 1
ATOM 8131 C CA . ARG B 1 403 ? -0.356 7.934 1.604 1 92.88 403 ARG B CA 1
ATOM 8132 C C . ARG B 1 403 ? -0.086 6.613 2.316 1 92.88 403 ARG B C 1
ATOM 8134 O O . ARG B 1 403 ? -0.532 5.555 1.867 1 92.88 403 ARG B O 1
ATOM 8141 N N . MET B 1 404 ? 0.658 6.656 3.383 1 93.56 404 MET B N 1
ATOM 8142 C CA . MET B 1 404 ? 0.93 5.465 4.184 1 93.56 404 MET B CA 1
ATOM 8143 C C . MET B 1 404 ? -0.369 4.812 4.645 1 93.56 404 MET B C 1
ATOM 8145 O O . MET B 1 404 ? -0.526 3.594 4.543 1 93.56 404 MET B O 1
ATOM 8149 N N . ALA B 1 405 ? -1.229 5.629 5.156 1 92.81 405 ALA B N 1
ATOM 8150 C CA . ALA B 1 405 ? -2.5 5.109 5.652 1 92.81 405 ALA B CA 1
ATOM 8151 C C . ALA B 1 405 ? -3.318 4.488 4.523 1 92.81 405 ALA B C 1
ATOM 8153 O O . ALA B 1 405 ? -3.939 3.438 4.707 1 92.81 405 ALA B O 1
ATOM 8154 N N . ARG B 1 406 ? -3.311 5.082 3.381 1 89.56 406 ARG B N 1
ATOM 8155 C CA . ARG B 1 406 ? -4.059 4.562 2.24 1 89.56 406 ARG B CA 1
ATOM 8156 C C . ARG B 1 406 ? -3.467 3.244 1.751 1 89.56 406 ARG B C 1
ATOM 8158 O O . ARG B 1 406 ? -4.199 2.344 1.337 1 89.56 406 ARG B O 1
ATOM 8165 N N . ARG B 1 407 ? -2.191 3.182 1.709 1 91.75 407 ARG B N 1
ATOM 8166 C CA . ARG B 1 407 ? -1.543 1.926 1.346 1 91.75 407 ARG B CA 1
ATOM 8167 C C . ARG B 1 407 ? -1.888 0.823 2.342 1 91.75 407 ARG B C 1
ATOM 8169 O O . ARG B 1 407 ? -2.1 -0.327 1.952 1 91.75 407 ARG B O 1
ATOM 8176 N N . GLN B 1 408 ? -1.921 1.208 3.588 1 92.56 408 GLN B N 1
ATOM 8177 C CA . GLN B 1 408 ? -2.314 0.245 4.613 1 92.56 408 GLN B CA 1
ATOM 8178 C C . GLN B 1 408 ? -3.742 -0.242 4.387 1 92.56 408 GLN B C 1
ATOM 8180 O O . GLN B 1 408 ? -4.035 -1.425 4.574 1 92.56 408 GLN B O 1
ATOM 8185 N N . GLU B 1 409 ? -4.574 0.658 4.055 1 88.19 409 GLU B N 1
ATOM 8186 C CA . GLU B 1 409 ? -5.938 0.281 3.701 1 88.19 409 GLU B CA 1
ATOM 8187 C C . GLU B 1 409 ? -5.957 -0.673 2.51 1 88.19 409 GLU B C 1
ATOM 8189 O O . GLU B 1 409 ? -6.746 -1.622 2.48 1 88.19 409 GLU B O 1
ATOM 8194 N N . GLY B 1 410 ? -5.164 -0.347 1.532 1 90 410 GLY B N 1
ATOM 8195 C CA . GLY B 1 410 ? -5.039 -1.233 0.387 1 90 410 GLY B CA 1
ATOM 8196 C C . GLY B 1 410 ? -4.602 -2.637 0.763 1 90 410 GLY B C 1
ATOM 8197 O O . GLY B 1 410 ? -5.16 -3.619 0.272 1 90 410 GLY B O 1
ATOM 8198 N N . ILE B 1 411 ? -3.633 -2.744 1.6 1 94.06 411 ILE B N 1
ATOM 8199 C CA . ILE B 1 411 ? -3.143 -4.043 2.043 1 94.06 411 ILE B CA 1
ATOM 8200 C C . ILE B 1 411 ? -4.25 -4.789 2.785 1 94.06 411 ILE B C 1
ATOM 8202 O O . ILE B 1 411 ? -4.406 -6.004 2.625 1 94.06 411 ILE B O 1
ATOM 8206 N N . ALA B 1 412 ? -4.996 -4.078 3.658 1 91.94 412 ALA B N 1
ATOM 8207 C CA . ALA B 1 412 ? -6.129 -4.691 4.348 1 91.94 412 ALA B CA 1
ATOM 8208 C C . ALA B 1 412 ? -7.109 -5.309 3.354 1 91.94 412 ALA B C 1
ATOM 8210 O O . ALA B 1 412 ? -7.574 -6.434 3.547 1 91.94 412 ALA B O 1
ATOM 8211 N N . THR B 1 413 ? -7.375 -4.59 2.312 1 87.94 413 THR B N 1
ATOM 8212 C CA . THR B 1 413 ? -8.273 -5.062 1.262 1 87.94 413 THR B CA 1
ATOM 8213 C C . THR B 1 413 ? -7.695 -6.305 0.582 1 87.94 413 THR B C 1
ATOM 8215 O O . THR B 1 413 ? -8.422 -7.258 0.305 1 87.94 413 THR B O 1
ATOM 8218 N N . ASP B 1 414 ? -6.418 -6.258 0.28 1 92.81 414 ASP B N 1
ATOM 8219 C CA . ASP B 1 414 ? -5.766 -7.387 -0.374 1 92.81 414 ASP B CA 1
ATOM 8220 C C . ASP B 1 414 ? -5.836 -8.641 0.497 1 92.81 414 ASP B C 1
ATOM 8222 O O . ASP B 1 414 ? -6.094 -9.734 -0.004 1 92.81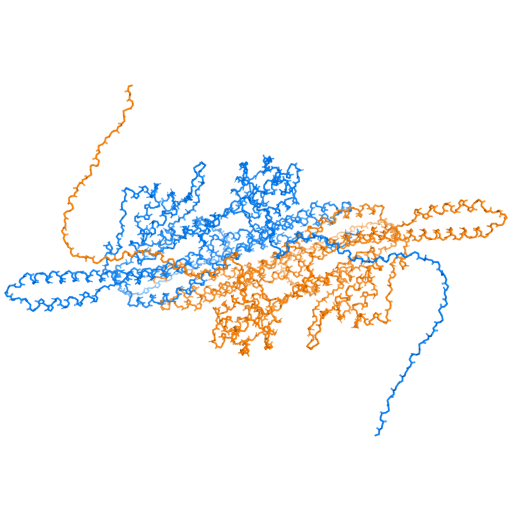 414 ASP B O 1
ATOM 8226 N N . TYR B 1 415 ? -5.59 -8.508 1.785 1 94.56 415 TYR B N 1
ATOM 8227 C CA . TYR B 1 415 ? -5.73 -9.641 2.691 1 94.56 415 TYR B CA 1
ATOM 8228 C C . TYR B 1 415 ? -7.145 -10.203 2.648 1 94.56 415 TYR B C 1
ATOM 8230 O O . TYR B 1 415 ? -7.34 -11.422 2.676 1 94.56 415 TYR B O 1
ATOM 8238 N N . SER B 1 416 ? -8.125 -9.336 2.646 1 88.31 416 SER B N 1
ATOM 8239 C CA . SER B 1 416 ? -9.508 -9.773 2.557 1 88.31 416 SER B CA 1
ATOM 8240 C C . SER B 1 416 ? -9.773 -10.523 1.257 1 88.31 416 SER B C 1
ATOM 8242 O O . SER B 1 416 ? -10.398 -11.586 1.263 1 88.31 416 SER B O 1
ATOM 8244 N N . ARG B 1 417 ? -9.312 -9.977 0.155 1 88.38 417 ARG B N 1
ATOM 8245 C CA . ARG B 1 417 ? -9.484 -10.609 -1.149 1 88.38 417 ARG B CA 1
ATOM 8246 C C . ARG B 1 417 ? -8.781 -11.961 -1.194 1 88.38 417 ARG B C 1
ATOM 8248 O O . ARG B 1 417 ? -9.312 -12.922 -1.765 1 88.38 417 ARG B O 1
ATOM 8255 N N . TYR B 1 418 ? -7.578 -12.055 -0.656 1 94.31 418 TYR B N 1
ATOM 8256 C CA . TYR B 1 418 ? -6.852 -13.32 -0.63 1 94.31 418 TYR B CA 1
ATOM 8257 C C . TYR B 1 418 ? -7.617 -14.375 0.159 1 94.31 418 TYR B C 1
ATOM 8259 O O . TYR B 1 418 ? -7.719 -15.531 -0.27 1 94.31 418 TYR B O 1
ATOM 8267 N N . SER B 1 419 ? -8.078 -13.938 1.325 1 91.56 419 SER B N 1
ATOM 8268 C CA . SER B 1 419 ? -8.883 -14.836 2.146 1 91.56 419 SER B CA 1
ATOM 8269 C C . SER B 1 419 ? -10.078 -15.375 1.369 1 91.56 419 SER B C 1
ATOM 8271 O O . SER B 1 419 ? -10.375 -16.562 1.426 1 91.56 419 SER B O 1
ATOM 8273 N N . LEU B 1 420 ? -10.727 -14.523 0.634 1 84.88 420 LEU B N 1
ATOM 8274 C CA . LEU B 1 420 ? -11.883 -14.914 -0.166 1 84.88 420 LEU B CA 1
ATOM 8275 C C . LEU B 1 420 ? -11.477 -15.891 -1.264 1 84.88 420 LEU B C 1
ATOM 8277 O O . LEU B 1 420 ? -12.164 -16.891 -1.5 1 84.88 420 LEU B O 1
ATOM 8281 N N . SER B 1 421 ? -10.352 -15.578 -1.918 1 88.81 421 SER B N 1
ATOM 8282 C CA . SER B 1 421 ? -9.852 -16.453 -2.973 1 88.81 421 SER B CA 1
ATOM 8283 C C . SER B 1 421 ? -9.5 -17.828 -2.426 1 88.81 421 SER B C 1
ATOM 8285 O O . SER B 1 421 ? -9.773 -18.844 -3.064 1 88.81 421 SER B O 1
ATOM 8287 N N . LEU B 1 422 ? -8.891 -17.844 -1.286 1 90.88 422 LEU B N 1
ATOM 8288 C CA . LEU B 1 422 ? -8.539 -19.094 -0.644 1 90.88 422 LEU B CA 1
ATOM 8289 C C . LEU B 1 422 ? -9.789 -19.906 -0.311 1 90.88 422 LEU B C 1
ATOM 8291 O O . LEU B 1 422 ? -9.828 -21.125 -0.528 1 90.88 422 LEU B O 1
ATOM 8295 N N . ASN B 1 423 ? -10.789 -19.281 0.173 1 87.62 423 ASN B N 1
ATOM 8296 C CA . ASN B 1 423 ? -12.039 -19.953 0.49 1 87.62 423 ASN B CA 1
ATOM 8297 C C . ASN B 1 423 ? -12.719 -20.5 -0.766 1 87.62 423 ASN B C 1
ATOM 8299 O O . ASN B 1 423 ? -13.312 -21.578 -0.742 1 87.62 423 ASN B O 1
ATOM 8303 N N . ALA B 1 424 ? -12.633 -19.703 -1.792 1 85.25 424 ALA B N 1
ATOM 8304 C CA . ALA B 1 424 ? -13.172 -20.156 -3.066 1 85.25 424 ALA B CA 1
ATOM 8305 C C . ALA B 1 424 ? -12.453 -21.422 -3.545 1 85.25 424 ALA B C 1
ATOM 8307 O O . ALA B 1 424 ? -13.086 -22.344 -4.059 1 85.25 424 ALA B O 1
ATOM 8308 N N . LEU B 1 425 ? -11.164 -21.469 -3.352 1 87.81 425 LEU B N 1
ATOM 8309 C CA . LEU B 1 425 ? -10.359 -22.625 -3.709 1 87.81 425 LEU B CA 1
ATOM 8310 C C . LEU B 1 425 ? -10.742 -23.844 -2.859 1 87.81 425 LEU B C 1
ATOM 8312 O O . LEU B 1 425 ? -10.867 -24.953 -3.375 1 87.81 425 LEU B O 1
ATOM 8316 N N . ILE B 1 426 ? -10.953 -23.641 -1.587 1 86.81 426 ILE B N 1
ATOM 8317 C CA . ILE B 1 426 ? -11.305 -24.703 -0.643 1 86.81 426 ILE B CA 1
ATOM 8318 C C . ILE B 1 426 ? -12.648 -25.312 -1.032 1 86.81 426 ILE B C 1
ATOM 8320 O O . ILE B 1 426 ? -12.828 -26.531 -0.951 1 86.81 426 ILE B O 1
ATOM 8324 N N . GLU B 1 427 ? -13.531 -24.5 -1.468 1 81.88 427 GLU B N 1
ATOM 8325 C CA . GLU B 1 427 ? -14.852 -24.984 -1.877 1 81.88 427 GLU B CA 1
ATOM 8326 C C . GLU B 1 427 ? -14.75 -25.906 -3.08 1 81.88 427 GLU B C 1
ATOM 8328 O O . GLU B 1 427 ? -15.531 -26.859 -3.199 1 81.88 427 GLU B O 1
ATOM 8333 N N . LYS B 1 428 ? -13.734 -25.688 -3.852 1 75.56 428 LYS B N 1
ATOM 8334 C CA . LYS B 1 428 ? -13.539 -26.516 -5.035 1 75.56 428 LYS B CA 1
ATOM 8335 C C . LYS B 1 428 ? -12.711 -27.75 -4.711 1 75.56 428 LYS B C 1
ATOM 8337 O O . LYS B 1 428 ? -12.891 -28.812 -5.324 1 75.56 428 LYS B O 1
ATOM 8342 N N . GLU B 1 429 ? -11.75 -27.672 -3.84 1 64.19 429 GLU B N 1
ATOM 8343 C CA . GLU B 1 429 ? -10.797 -28.719 -3.504 1 64.19 429 GLU B CA 1
ATOM 8344 C C . GLU B 1 429 ? -11.461 -29.812 -2.678 1 64.19 429 GLU B C 1
ATOM 8346 O O . GLU B 1 429 ? -10.969 -30.953 -2.629 1 64.19 429 GLU B O 1
ATOM 8351 N N . LYS B 1 430 ? -12.586 -29.578 -2.027 1 62.91 430 LYS B N 1
ATOM 8352 C CA . LYS B 1 430 ? -13.219 -30.625 -1.224 1 62.91 430 LYS B CA 1
ATOM 8353 C C . LYS B 1 430 ? -13.461 -31.891 -2.051 1 62.91 430 LYS B C 1
ATOM 8355 O O . LYS B 1 430 ? -13.758 -32.938 -1.502 1 62.91 430 LYS B O 1
ATOM 8360 N N . GLY B 1 431 ? -12.562 -31.984 -3.09 1 67.44 431 GLY B N 1
ATOM 8361 C CA . GLY B 1 431 ? -12.844 -33.25 -3.764 1 67.44 431 GLY B CA 1
ATOM 8362 C C . GLY B 1 431 ? -11.609 -33.875 -4.387 1 67.44 431 GLY B C 1
ATOM 8363 O O . GLY B 1 431 ? -11.414 -33.781 -5.602 1 67.44 431 GLY B O 1
ATOM 8364 N N . CYS B 1 432 ? -10.711 -34.406 -3.434 1 79.69 432 CYS B N 1
ATOM 8365 C CA . CYS B 1 432 ? -9.602 -35.219 -3.939 1 79.69 432 CYS B CA 1
ATOM 8366 C C . CYS B 1 432 ? -10.109 -36.406 -4.766 1 79.69 432 CYS B C 1
ATOM 8368 O O . CYS B 1 432 ? -11.227 -36.875 -4.551 1 79.69 432 CYS B O 1
ATOM 8370 N N . TYR B 1 433 ? -9.43 -36.656 -5.738 1 79.88 433 TYR B N 1
ATOM 8371 C CA . TYR B 1 433 ? -9.859 -37.781 -6.574 1 79.88 433 TYR B CA 1
ATOM 8372 C C . TYR B 1 433 ? -9.797 -39.094 -5.805 1 79.88 433 TYR B C 1
ATOM 8374 O O . TYR B 1 433 ? -10.406 -40.094 -6.207 1 79.88 433 TYR B O 1
ATOM 8382 N N . ILE B 1 434 ? -8.977 -39.125 -4.707 1 81.56 434 ILE B N 1
ATOM 8383 C CA . ILE B 1 434 ? -8.961 -40.25 -3.805 1 81.56 434 ILE B CA 1
ATOM 8384 C C . ILE B 1 434 ? -10.031 -40.062 -2.725 1 81.56 434 ILE B C 1
ATOM 8386 O O . ILE B 1 434 ? -10.039 -39.062 -2.021 1 81.56 434 ILE B O 1
ATOM 8390 N N . GLU B 1 435 ? -10.922 -41 -2.689 1 78.81 435 GLU B N 1
ATOM 8391 C CA . GLU B 1 435 ? -11.984 -40.969 -1.693 1 78.81 435 GLU B CA 1
ATOM 8392 C C . GLU B 1 435 ? -11.422 -41 -0.277 1 78.81 435 GLU B C 1
ATOM 8394 O O . GLU B 1 435 ? -10.531 -41.812 0.012 1 78.81 435 GLU B O 1
ATOM 8399 N N . ASP B 1 436 ? -11.789 -40.156 0.618 1 79.31 436 ASP B N 1
ATOM 8400 C CA . ASP B 1 436 ? -11.453 -40.094 2.037 1 79.31 436 ASP B CA 1
ATOM 8401 C C . ASP B 1 436 ? -9.953 -39.875 2.232 1 79.31 436 ASP B C 1
ATOM 8403 O O . ASP B 1 436 ? -9.336 -40.5 3.088 1 79.31 436 ASP B O 1
ATOM 8407 N N . CYS B 1 437 ? -9.383 -39.156 1.342 1 85.38 437 CYS B N 1
ATOM 8408 C CA . CYS B 1 437 ? -7.969 -38.812 1.471 1 85.38 437 CYS B CA 1
ATOM 8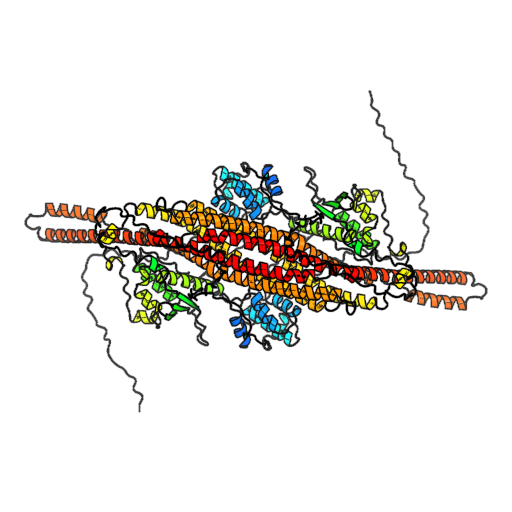409 C C . CYS B 1 437 ? -7.715 -37.969 2.725 1 85.38 437 CYS B C 1
ATOM 8411 O O . CYS B 1 437 ? -8.156 -36.844 2.816 1 85.38 437 CYS B O 1
ATOM 8413 N N . HIS B 1 438 ? -7.047 -38.5 3.66 1 84.88 438 HIS B N 1
ATOM 8414 C CA . HIS B 1 438 ? -6.805 -37.875 4.949 1 84.88 438 HIS B CA 1
ATOM 8415 C C . HIS B 1 438 ? -5.887 -36.656 4.805 1 84.88 438 HIS B C 1
ATOM 8417 O O . HIS B 1 438 ? -6.164 -35.594 5.359 1 84.88 438 HIS B O 1
ATOM 8423 N N . ASN B 1 439 ? -4.828 -36.781 4.062 1 85.44 439 ASN B N 1
ATOM 8424 C CA . ASN B 1 439 ? -3.836 -35.719 3.932 1 85.44 439 ASN B CA 1
ATOM 8425 C C . ASN B 1 439 ? -4.426 -34.5 3.244 1 85.44 439 ASN B C 1
ATOM 8427 O O . ASN B 1 439 ? -4.18 -33.375 3.67 1 85.44 439 ASN B O 1
ATOM 8431 N N . CYS B 1 440 ? -5.195 -34.719 2.258 1 87.5 440 CYS B N 1
ATOM 8432 C CA . CYS B 1 440 ? -5.805 -33.594 1.554 1 87.5 440 CYS B CA 1
ATOM 8433 C C . CYS B 1 440 ? -6.816 -32.875 2.439 1 87.5 440 CYS B C 1
ATOM 8435 O O . CYS B 1 440 ? -6.941 -31.656 2.383 1 87.5 440 CYS B O 1
ATOM 8437 N N . SER B 1 441 ? -7.512 -33.688 3.268 1 88.06 441 SER B N 1
ATOM 8438 C CA . SER B 1 441 ? -8.461 -33.062 4.195 1 88.06 441 SER B CA 1
ATOM 8439 C C . SER B 1 441 ? -7.75 -32.188 5.219 1 88.06 441 SER B C 1
ATOM 8441 O O . SER B 1 441 ? -8.25 -31.125 5.582 1 88.06 441 SER B O 1
ATOM 8443 N N . GLN B 1 442 ? -6.605 -32.625 5.629 1 89.19 442 GLN B N 1
ATOM 8444 C CA . GLN B 1 442 ? -5.824 -31.844 6.582 1 89.19 442 GLN B CA 1
ATOM 8445 C C . GLN B 1 442 ? -5.301 -30.562 5.938 1 89.19 442 GLN B C 1
ATOM 8447 O O . GLN B 1 442 ? -5.223 -29.516 6.59 1 89.19 442 GLN B O 1
ATOM 8452 N N . VAL B 1 443 ? -4.891 -30.672 4.734 1 90.19 443 VAL B N 1
ATOM 8453 C CA . VAL B 1 443 ? -4.426 -29.484 4.012 1 90.19 443 VAL B CA 1
ATOM 8454 C C . VAL B 1 443 ? -5.562 -28.469 3.889 1 90.19 443 VAL B C 1
ATOM 8456 O O . VAL B 1 443 ? -5.371 -27.281 4.121 1 90.19 443 VAL B O 1
ATOM 8459 N N . VAL B 1 444 ? -6.746 -28.984 3.559 1 89.88 444 VAL B N 1
ATOM 8460 C CA . VAL B 1 444 ? -7.914 -28.125 3.404 1 89.88 444 VAL B CA 1
ATOM 8461 C C . VAL B 1 444 ? -8.227 -27.438 4.73 1 89.88 444 VAL B C 1
ATOM 8463 O O . VAL B 1 444 ? -8.508 -26.234 4.766 1 89.88 444 VAL B O 1
ATOM 8466 N N . HIS B 1 445 ? -8.148 -28.188 5.773 1 91.62 445 HIS B N 1
ATOM 8467 C CA . HIS B 1 445 ? -8.391 -27.609 7.094 1 91.62 445 HIS B CA 1
ATOM 8468 C C . HIS B 1 445 ? -7.371 -26.531 7.426 1 91.62 445 HIS B C 1
ATOM 8470 O O . HIS B 1 445 ? -7.723 -25.484 7.961 1 91.62 445 HIS B O 1
ATOM 8476 N N . GLY B 1 446 ? -6.121 -26.828 7.18 1 93.19 446 GLY B N 1
ATOM 8477 C CA . GLY B 1 446 ? -5.082 -25.828 7.371 1 93.19 446 GLY B CA 1
ATOM 8478 C C . GLY B 1 446 ? -5.32 -24.562 6.57 1 93.19 446 GLY B C 1
ATOM 8479 O O . GLY B 1 446 ? -5.121 -23.453 7.078 1 93.19 446 GLY B O 1
ATOM 8480 N N . LEU B 1 447 ? -5.789 -24.688 5.379 1 93.56 447 LEU B N 1
ATOM 8481 C CA . LEU B 1 447 ? -6.055 -23.531 4.516 1 93.56 447 LEU B CA 1
ATOM 8482 C C . LEU B 1 447 ? -7.219 -22.703 5.051 1 93.56 447 LEU B C 1
ATOM 8484 O O . LEU B 1 447 ? -7.23 -21.484 4.906 1 93.56 447 LEU B O 1
ATOM 8488 N N . GLU B 1 448 ? -8.164 -23.375 5.613 1 93.88 448 GLU B N 1
ATOM 8489 C CA . GLU B 1 448 ? -9.273 -22.672 6.242 1 93.88 448 GLU B CA 1
ATOM 8490 C C . GLU B 1 448 ? -8.789 -21.781 7.383 1 93.88 448 GLU B C 1
ATOM 8492 O O . GLU B 1 448 ? -9.258 -20.656 7.543 1 93.88 448 GLU B O 1
ATOM 8497 N N . GLN B 1 449 ? -7.871 -22.312 8.117 1 96.44 449 GLN B N 1
ATOM 8498 C CA . GLN B 1 449 ? -7.301 -21.531 9.203 1 96.44 449 GLN B CA 1
ATOM 8499 C C . GLN B 1 449 ? -6.512 -20.344 8.664 1 96.44 449 GLN B C 1
ATOM 8501 O O . GLN B 1 449 ? -6.613 -19.234 9.195 1 96.44 449 GLN B O 1
ATOM 8506 N N . VAL B 1 450 ? -5.75 -20.578 7.68 1 96.62 450 VAL B N 1
ATOM 8507 C CA . VAL B 1 450 ? -4.992 -19.484 7.055 1 96.62 450 VAL B CA 1
ATOM 8508 C C . VAL B 1 450 ? -5.949 -18.391 6.594 1 96.62 450 VAL B C 1
ATOM 8510 O O . VAL B 1 450 ? -5.711 -17.203 6.848 1 96.62 450 VAL B O 1
ATOM 8513 N N . SER B 1 451 ? -7.039 -18.812 5.938 1 94.5 451 SER B N 1
ATOM 8514 C CA . SER B 1 451 ? -8.023 -17.859 5.441 1 94.5 451 SER B CA 1
ATOM 8515 C C . SER B 1 451 ? -8.609 -17.031 6.578 1 94.5 451 SER B C 1
ATOM 8517 O O . SER B 1 451 ? -8.734 -15.805 6.469 1 94.5 451 SER B O 1
ATOM 8519 N N . SER B 1 452 ? -8.906 -17.609 7.652 1 95.38 452 SER B N 1
ATOM 8520 C CA . SER B 1 452 ? -9.492 -16.938 8.805 1 95.38 452 SER B CA 1
ATOM 8521 C C . SER B 1 452 ? -8.523 -15.922 9.398 1 95.38 452 SER B C 1
ATOM 8523 O O . SER B 1 452 ? -8.914 -14.805 9.742 1 95.38 452 SER B O 1
ATOM 8525 N N . HIS B 1 453 ? -7.344 -16.344 9.516 1 97.5 453 HIS B N 1
ATOM 8526 C CA . HIS B 1 453 ? -6.34 -15.453 10.094 1 97.5 453 HIS B CA 1
ATOM 8527 C C . HIS B 1 453 ? -6.004 -14.312 9.141 1 97.5 453 HIS B C 1
ATOM 8529 O O . HIS B 1 453 ? -5.672 -13.203 9.578 1 97.5 453 HIS B O 1
ATOM 8535 N N . PHE B 1 454 ? -6.07 -14.562 7.848 1 96.75 454 PHE B N 1
ATOM 8536 C CA . PHE B 1 454 ? -5.906 -13.492 6.871 1 96.75 454 PHE B CA 1
ATOM 8537 C C . PHE B 1 454 ? -7.023 -12.469 7.004 1 96.75 454 PHE B C 1
ATOM 8539 O O . PHE B 1 454 ? -6.781 -11.258 6.91 1 96.75 454 PHE B O 1
ATOM 8546 N N . LYS B 1 455 ? -8.195 -12.953 7.199 1 90.81 455 LYS B N 1
ATOM 8547 C CA . LYS B 1 455 ? -9.336 -12.062 7.41 1 90.81 455 LYS B CA 1
ATOM 8548 C C . LYS B 1 455 ? -9.141 -11.219 8.664 1 90.81 455 LYS B C 1
ATOM 8550 O O . LYS B 1 455 ? -9.43 -10.016 8.656 1 90.81 455 LYS B O 1
ATOM 8555 N N . LYS B 1 456 ? -8.664 -11.805 9.719 1 95 456 LYS B N 1
ATOM 8556 C CA . LYS B 1 456 ? -8.391 -11.078 10.953 1 95 456 LYS B CA 1
ATOM 8557 C C . LYS B 1 456 ? -7.316 -10.016 10.734 1 95 456 LYS B C 1
ATOM 8559 O O . LYS B 1 456 ? -7.422 -8.898 11.25 1 95 456 LYS B O 1
ATOM 8564 N N . THR B 1 457 ? -6.277 -10.391 10.031 1 96.94 457 THR B N 1
ATOM 8565 C CA . THR B 1 457 ? -5.227 -9.438 9.703 1 96.94 457 THR B CA 1
ATOM 8566 C C . THR B 1 457 ? -5.797 -8.25 8.938 1 96.94 457 THR B C 1
ATOM 8568 O O . THR B 1 457 ? -5.426 -7.102 9.195 1 96.94 457 THR B O 1
ATOM 8571 N N . SER B 1 458 ? -6.68 -8.547 8.008 1 92.88 458 SER B N 1
ATOM 8572 C CA . SER B 1 458 ? -7.34 -7.496 7.246 1 92.88 458 SER B CA 1
ATOM 8573 C C . SER B 1 458 ? -8.062 -6.512 8.164 1 92.88 458 SER B C 1
ATOM 8575 O O . SER B 1 458 ? -7.934 -5.297 8 1 92.88 458 SER B O 1
ATOM 8577 N N . ASN B 1 459 ? -8.719 -6.977 9.133 1 89.94 459 ASN B N 1
ATOM 8578 C CA . ASN B 1 459 ? -9.453 -6.137 10.078 1 89.94 459 ASN B CA 1
ATOM 8579 C C . ASN B 1 459 ? -8.516 -5.262 10.906 1 89.94 459 ASN B C 1
ATOM 8581 O O . ASN B 1 459 ? -8.773 -4.07 11.086 1 89.94 459 ASN B O 1
ATOM 8585 N N . VAL B 1 460 ? -7.492 -5.867 11.367 1 95.25 460 VAL B N 1
ATOM 8586 C CA . VAL B 1 460 ? -6.531 -5.133 12.18 1 95.25 460 VAL B CA 1
ATOM 8587 C C . VAL B 1 460 ? -5.902 -4.012 11.359 1 95.25 460 VAL B C 1
ATOM 8589 O O . VAL B 1 460 ? -5.777 -2.881 11.836 1 95.25 460 VAL B O 1
ATOM 8592 N N . MET B 1 461 ? -5.512 -4.316 10.188 1 94.31 461 MET B N 1
ATOM 8593 C CA . MET B 1 461 ? -4.867 -3.33 9.32 1 94.31 461 MET B CA 1
ATOM 8594 C C . MET B 1 461 ? -5.836 -2.207 8.961 1 94.31 461 MET B C 1
ATOM 8596 O O . MET B 1 461 ? -5.43 -1.053 8.82 1 94.31 461 MET B O 1
ATOM 8600 N N . GLU B 1 462 ? -7.094 -2.576 8.766 1 88.31 462 GLU B N 1
ATOM 8601 C CA . GLU B 1 462 ? -8.117 -1.566 8.516 1 88.31 462 GLU B CA 1
ATOM 8602 C C . GLU B 1 462 ? -8.266 -0.617 9.695 1 88.31 462 GLU B C 1
ATOM 8604 O O . GLU B 1 462 ? -8.344 0.601 9.516 1 88.31 462 GLU B O 1
ATOM 8609 N N . ASP B 1 463 ? -8.258 -1.136 10.844 1 90.19 463 ASP B N 1
ATOM 8610 C CA . ASP B 1 463 ? -8.336 -0.328 12.055 1 90.19 463 ASP B CA 1
ATOM 8611 C C . ASP B 1 463 ? -7.117 0.587 12.188 1 90.19 463 ASP B C 1
ATOM 8613 O O . ASP B 1 463 ? -7.246 1.753 12.562 1 90.19 463 ASP B O 1
ATOM 8617 N N . MET B 1 464 ? -6.039 0.024 11.914 1 94 464 MET B N 1
ATOM 8618 C CA . MET B 1 464 ? -4.797 0.793 11.969 1 94 464 MET B CA 1
ATOM 8619 C C . MET B 1 464 ? -4.84 1.966 11 1 94 464 MET B C 1
ATOM 8621 O O . MET B 1 464 ? -4.457 3.084 11.344 1 94 464 MET B O 1
ATOM 8625 N N . ALA B 1 465 ? -5.254 1.719 9.781 1 91.44 465 ALA B N 1
ATOM 8626 C CA . ALA B 1 465 ? -5.352 2.768 8.773 1 91.44 465 ALA B CA 1
ATOM 8627 C C . ALA B 1 465 ? -6.316 3.865 9.211 1 91.44 465 ALA B C 1
ATOM 8629 O O . ALA B 1 465 ? -6.016 5.055 9.086 1 91.44 465 ALA B O 1
ATOM 8630 N N . ASN B 1 466 ? -7.414 3.5 9.766 1 87 466 ASN B N 1
ATOM 8631 C CA . ASN B 1 466 ? -8.414 4.457 10.234 1 87 466 ASN B CA 1
ATOM 8632 C C . ASN B 1 466 ? -7.887 5.297 11.398 1 87 466 ASN B C 1
ATOM 8634 O O . ASN B 1 466 ? -8.117 6.504 11.453 1 87 466 ASN B O 1
ATOM 8638 N N . ALA B 1 467 ? -7.219 4.652 12.289 1 90.88 467 ALA B N 1
ATOM 8639 C CA . ALA B 1 467 ? -6.629 5.371 13.414 1 90.88 467 ALA B CA 1
ATOM 8640 C C . ALA B 1 467 ? -5.629 6.418 12.93 1 90.88 467 ALA B C 1
ATOM 8642 O O . ALA B 1 467 ? -5.586 7.531 13.461 1 90.88 467 ALA B O 1
ATOM 8643 N N . THR B 1 468 ? -4.859 6.031 11.953 1 93.5 468 THR B N 1
ATOM 8644 C CA . THR B 1 468 ? -3.869 6.953 11.414 1 93.5 468 THR B CA 1
ATOM 8645 C C . THR B 1 468 ? -4.551 8.125 10.711 1 93.5 468 THR B C 1
ATOM 8647 O O . THR B 1 468 ? -4.172 9.281 10.914 1 93.5 468 THR B O 1
ATOM 8650 N N . LEU B 1 469 ? -5.562 7.875 9.945 1 88.38 469 LEU B N 1
ATOM 8651 C CA . LEU B 1 469 ? -6.266 8.898 9.18 1 88.38 469 LEU B CA 1
ATOM 8652 C C . LEU B 1 469 ? -7.035 9.836 10.109 1 88.38 469 LEU B C 1
ATOM 8654 O O . LEU B 1 469 ? -7.027 11.055 9.914 1 88.38 469 LEU B O 1
ATOM 8658 N N . ASP B 1 470 ? -7.574 9.289 11.141 1 85.56 470 ASP B N 1
ATOM 8659 C CA . ASP B 1 470 ? -8.5 10.055 11.977 1 85.56 470 ASP B CA 1
ATOM 8660 C C . ASP B 1 470 ? -7.754 10.781 13.094 1 85.56 470 ASP B C 1
ATOM 8662 O O . ASP B 1 470 ? -8.188 11.836 13.562 1 85.56 470 ASP B O 1
ATOM 8666 N N . ASN B 1 471 ? -6.688 10.266 13.5 1 88.94 471 ASN B N 1
ATOM 8667 C CA . ASN B 1 471 ? -6.023 10.852 14.664 1 88.94 471 ASN B CA 1
ATOM 8668 C C . ASN B 1 471 ? -4.684 11.477 14.289 1 88.94 471 ASN B C 1
ATOM 8670 O O . ASN B 1 471 ? -4.547 12.703 14.281 1 88.94 471 ASN B O 1
ATOM 8674 N N . VAL B 1 472 ? -3.848 10.68 13.797 1 92.12 472 VAL B N 1
ATOM 8675 C CA . VAL B 1 472 ? -2.482 11.148 13.57 1 92.12 472 VAL B CA 1
ATOM 8676 C C . VAL B 1 472 ? -2.469 12.203 12.469 1 92.12 472 VAL B C 1
ATOM 8678 O O . VAL B 1 472 ? -1.931 13.297 12.656 1 92.12 472 VAL B O 1
ATOM 8681 N N . LEU B 1 473 ? -3.062 11.859 11.352 1 93.88 473 LEU B N 1
ATOM 8682 C CA . LEU B 1 473 ? -3.061 12.773 10.211 1 93.88 473 LEU B CA 1
ATOM 8683 C C . LEU B 1 473 ? -3.775 14.078 10.555 1 93.88 473 LEU B C 1
ATOM 8685 O O . LEU B 1 473 ? -3.293 15.156 10.219 1 93.88 473 LEU B O 1
ATOM 8689 N N . GLU B 1 474 ? -4.863 13.984 11.25 1 91 474 GLU B N 1
ATOM 8690 C CA . GLU B 1 474 ? -5.621 15.188 11.609 1 91 474 GLU B CA 1
ATOM 8691 C C . GLU B 1 474 ? -4.832 16.078 12.562 1 91 474 GLU B C 1
ATOM 8693 O O . GLU B 1 474 ? -4.883 17.297 12.461 1 91 474 GLU B O 1
ATOM 8698 N N . ASN B 1 475 ? -4.133 15.484 13.445 1 92.44 475 ASN B N 1
ATOM 8699 C CA . ASN B 1 475 ? -3.303 16.266 14.359 1 92.44 475 ASN B CA 1
ATOM 8700 C C . ASN B 1 475 ? -2.131 16.922 13.641 1 92.44 475 ASN B C 1
ATOM 8702 O O . ASN B 1 475 ? -1.733 18.031 13.977 1 92.44 475 ASN B O 1
ATOM 8706 N N . LEU B 1 476 ? -1.584 16.219 12.695 1 94.5 476 LEU B N 1
ATOM 8707 C CA . LEU B 1 476 ? -0.543 16.812 11.867 1 94.5 476 LEU B CA 1
ATOM 8708 C C . LEU B 1 476 ? -1.085 18 11.094 1 94.5 476 LEU B C 1
ATOM 8710 O O . LEU B 1 476 ? -0.435 19.047 11.023 1 94.5 476 LEU B O 1
ATOM 8714 N N . LYS B 1 477 ? -2.256 17.875 10.578 1 94.31 477 LYS B N 1
ATOM 8715 C CA . LYS B 1 477 ? -2.885 18.953 9.82 1 94.31 477 LYS B CA 1
ATOM 8716 C C . LYS B 1 477 ? -3.195 20.141 10.719 1 94.31 477 LYS B C 1
ATOM 8718 O O . LYS B 1 477 ? -3.066 21.297 10.297 1 94.31 477 LYS B O 1
ATOM 8723 N N . ARG B 1 478 ? -3.586 19.812 11.922 1 93.44 478 ARG B N 1
ATOM 8724 C CA . ARG B 1 478 ? -3.857 20.875 12.883 1 93.44 478 ARG B CA 1
ATOM 8725 C C . ARG B 1 478 ? -2.619 21.734 13.117 1 93.44 478 ARG B C 1
ATOM 8727 O O . ARG B 1 478 ? -2.711 22.953 13.156 1 93.44 478 ARG B O 1
ATOM 8734 N N . HIS B 1 479 ? -1.536 21.094 13.258 1 93.31 479 HIS B N 1
ATOM 8735 C CA . HIS B 1 479 ? -0.305 21.844 13.469 1 93.31 479 HIS B CA 1
ATOM 8736 C C . HIS B 1 479 ? 0.092 22.625 12.211 1 93.31 479 HIS B C 1
ATOM 8738 O O . HIS B 1 479 ? 0.516 23.781 12.289 1 93.31 479 HIS B O 1
ATOM 8744 N N . ARG B 1 480 ? 0.023 21.969 11.094 1 94.5 480 ARG B N 1
ATOM 8745 C CA . ARG B 1 480 ? 0.302 22.641 9.836 1 94.5 480 ARG B CA 1
ATOM 8746 C C . ARG B 1 480 ? -0.563 23.891 9.688 1 94.5 480 ARG B C 1
ATOM 8748 O O . ARG B 1 480 ? -0.065 24.969 9.32 1 94.5 480 ARG B O 1
ATOM 8755 N N . ASP B 1 481 ? -1.857 23.797 10.023 1 94.31 481 ASP B N 1
ATOM 8756 C CA . ASP B 1 481 ? -2.787 24.922 9.914 1 94.31 481 ASP B CA 1
ATOM 8757 C C . ASP B 1 481 ? -2.391 26.047 10.859 1 94.31 481 ASP B C 1
ATOM 8759 O O . ASP B 1 481 ? -2.559 27.234 10.523 1 94.31 481 ASP B O 1
ATOM 8763 N N . LEU B 1 482 ? -1.945 25.656 12 1 94.94 482 LEU B N 1
ATOM 8764 C CA . LEU B 1 482 ? -1.482 26.656 12.953 1 94.94 482 LEU B CA 1
ATOM 8765 C C . LEU B 1 482 ? -0.32 27.469 12.375 1 94.94 482 LEU B C 1
ATOM 8767 O O . LEU B 1 482 ? -0.271 28.688 12.516 1 94.94 482 LEU B O 1
ATOM 8771 N N . LEU B 1 483 ? 0.577 26.781 11.734 1 95.44 483 LEU B N 1
ATOM 8772 C CA . LEU B 1 483 ? 1.722 27.453 11.117 1 95.44 483 LEU B CA 1
ATOM 8773 C C . LEU B 1 483 ? 1.271 28.391 10.008 1 95.44 483 LEU B C 1
ATOM 8775 O O . LEU B 1 483 ? 1.731 29.531 9.938 1 95.44 483 LEU B O 1
ATOM 8779 N N . VAL B 1 484 ? 0.378 27.969 9.234 1 95.69 484 VAL B N 1
ATOM 8780 C CA . VAL B 1 484 ? -0.137 28.781 8.141 1 95.69 484 VAL B CA 1
ATOM 8781 C C . VAL B 1 484 ? -0.863 30 8.695 1 95.69 484 VAL B C 1
ATOM 8783 O O . VAL B 1 484 ? -0.675 31.125 8.211 1 95.69 484 VAL B O 1
ATOM 8786 N N . SER B 1 485 ? -1.633 29.781 9.727 1 96.38 485 SER B N 1
ATOM 8787 C CA . SER B 1 485 ? -2.395 30.859 10.359 1 96.38 485 SER B CA 1
ATOM 8788 C C . SER B 1 485 ? -1.472 31.906 10.961 1 96.38 485 SER B C 1
ATOM 8790 O O . SER B 1 485 ? -1.764 33.094 10.914 1 96.38 485 SER B O 1
ATOM 8792 N N . PHE B 1 486 ? -0.402 31.453 11.539 1 96.56 486 PHE B N 1
ATOM 8793 C CA . PHE B 1 486 ? 0.54 32.406 12.125 1 96.56 486 PHE B CA 1
ATOM 8794 C C . PHE B 1 486 ? 1.226 33.219 11.047 1 96.56 486 PHE B C 1
ATOM 8796 O O . PHE B 1 486 ? 1.433 34.438 11.219 1 96.56 486 PHE B O 1
ATOM 8803 N N . LYS B 1 487 ? 1.57 32.562 9.977 1 96.62 487 LYS B N 1
ATOM 8804 C CA . LYS B 1 487 ? 2.133 33.312 8.844 1 96.62 487 LYS B CA 1
ATOM 8805 C C . LYS B 1 487 ? 1.171 34.375 8.352 1 96.62 487 LYS B C 1
ATOM 8807 O O . LYS B 1 487 ? 1.584 35.5 8.07 1 96.62 487 LYS B O 1
ATOM 8812 N N . GLU B 1 488 ? -0.082 34.062 8.305 1 95.94 488 GLU B N 1
ATOM 8813 C CA . GLU B 1 488 ? -1.105 35.031 7.863 1 95.94 488 GLU B CA 1
ATOM 8814 C C . GLU B 1 488 ? -1.238 36.188 8.836 1 95.94 488 GLU B C 1
ATOM 8816 O O . GLU B 1 488 ? -1.557 37.312 8.422 1 95.94 488 GLU B O 1
ATOM 8821 N N . THR B 1 489 ? -1.012 35.906 10.094 1 97.19 489 THR B N 1
ATOM 8822 C CA . THR B 1 489 ? -1.052 36.969 11.094 1 97.19 489 THR B CA 1
ATOM 8823 C C . THR B 1 489 ? 0.036 38 10.82 1 97.19 489 THR B C 1
ATOM 8825 O O . THR B 1 489 ? -0.204 39.219 10.93 1 97.19 489 THR B O 1
ATOM 8828 N N . PHE B 1 490 ? 1.234 37.531 10.461 1 96.56 490 PHE B N 1
ATOM 8829 C CA . PHE B 1 490 ? 2.318 38.469 10.117 1 96.56 490 PHE B CA 1
ATOM 8830 C C . PHE B 1 490 ? 1.966 39.281 8.883 1 96.56 490 PHE B C 1
ATOM 8832 O O . PHE B 1 490 ? 2.26 40.469 8.82 1 96.56 490 PHE B O 1
ATOM 8839 N N . GLU B 1 491 ? 1.306 38.688 7.992 1 95.12 491 GLU B N 1
ATOM 8840 C CA . GLU B 1 491 ? 0.898 39.375 6.781 1 95.12 491 GLU B CA 1
ATOM 8841 C C . GLU B 1 491 ? -0.138 40.469 7.094 1 95.12 491 GLU B C 1
ATOM 8843 O O . GLU B 1 491 ? -0.081 41.562 6.543 1 95.12 491 GLU B O 1
ATOM 8848 N N . ARG B 1 492 ? -1.04 40.156 7.953 1 94.88 492 ARG B N 1
ATOM 8849 C CA . ARG B 1 492 ? -2.041 41.125 8.367 1 94.88 492 ARG B CA 1
ATOM 8850 C C . ARG B 1 492 ? -1.396 42.312 9.109 1 94.88 492 ARG B C 1
ATOM 8852 O O . ARG B 1 492 ? -1.775 43.469 8.906 1 94.88 492 ARG B O 1
ATOM 8859 N N . ARG B 1 493 ? -0.455 42 9.969 1 94.38 493 ARG B N 1
ATOM 8860 C CA . ARG B 1 493 ? 0.274 43.031 10.688 1 94.38 493 ARG B CA 1
ATOM 8861 C C . ARG B 1 493 ? 0.949 44 9.719 1 94.38 493 ARG B C 1
ATOM 8863 O O . ARG B 1 493 ? 0.849 45.219 9.875 1 94.38 493 ARG B O 1
ATOM 8870 N N . ASP B 1 494 ? 1.582 43.469 8.719 1 92.44 494 ASP B N 1
ATOM 8871 C CA . ASP B 1 494 ? 2.311 44.281 7.762 1 92.44 494 ASP B CA 1
ATOM 8872 C C . ASP B 1 494 ? 1.354 45.156 6.938 1 92.44 494 ASP B C 1
ATOM 8874 O O . ASP B 1 494 ? 1.682 46.281 6.578 1 92.44 494 ASP B O 1
ATOM 8878 N N . ARG B 1 495 ? 0.202 44.719 6.781 1 92.06 495 ARG B N 1
ATOM 8879 C CA . ARG B 1 495 ? -0.775 45.438 5.965 1 92.06 495 ARG B CA 1
ATOM 8880 C C . ARG B 1 495 ? -1.532 46.469 6.789 1 92.06 495 ARG B C 1
ATOM 8882 O O . ARG B 1 495 ? -1.809 47.562 6.309 1 92.06 495 ARG B O 1
ATOM 8889 N N . LEU B 1 496 ? -1.804 46.094 8.039 1 87.88 496 LEU B N 1
ATOM 8890 C CA . LEU B 1 496 ? -2.752 46.906 8.797 1 87.88 496 LEU B CA 1
ATOM 8891 C C . LEU B 1 496 ? -2.029 47.75 9.828 1 87.88 496 LEU B C 1
ATOM 8893 O O . LEU B 1 496 ? -2.615 48.688 10.383 1 87.88 496 LEU B O 1
ATOM 8897 N N . SER B 1 497 ? -0.779 47.5 10.094 1 79.81 497 SER B N 1
ATOM 8898 C CA . SER B 1 497 ? -0.103 48.25 11.156 1 79.81 497 SER B CA 1
ATOM 8899 C C . SER B 1 497 ? 0.614 49.469 10.609 1 79.81 497 SER B C 1
ATOM 8901 O O . SER B 1 497 ? 1.398 50.094 11.32 1 79.81 497 SER B O 1
ATOM 8903 N N . VAL B 1 498 ? 0.269 49.875 9.453 1 80.25 498 VAL B N 1
ATOM 8904 C CA . VAL B 1 498 ? 0.877 51.094 8.914 1 80.25 498 VAL B CA 1
ATOM 8905 C C . VAL B 1 498 ? 0.327 52.312 9.648 1 80.25 498 VAL B C 1
ATOM 8907 O O . VAL B 1 498 ? -0.864 52.375 9.961 1 80.25 498 VAL B O 1
ATOM 8910 N N . ASP B 1 499 ? 1.316 53.062 10.273 1 77.38 499 ASP B N 1
ATOM 8911 C CA . ASP B 1 499 ? 0.87 54.25 10.984 1 77.38 499 ASP B CA 1
ATOM 8912 C C . ASP B 1 499 ? 1.342 55.531 10.281 1 77.38 499 ASP B C 1
ATOM 8914 O O . ASP B 1 499 ? 2.109 55.469 9.32 1 77.38 499 ASP B O 1
ATOM 8918 N N . THR B 1 500 ? 0.651 56.625 10.586 1 85 500 THR B N 1
ATOM 8919 C CA . THR B 1 500 ? 0.935 57.938 10.023 1 85 500 THR B CA 1
ATOM 8920 C C . THR B 1 500 ? 1.587 58.844 11.062 1 85 500 THR B C 1
ATOM 8922 O O . THR B 1 500 ? 1.415 60.062 11.023 1 85 500 THR B O 1
ATOM 8925 N N . ILE B 1 501 ? 2.252 58.281 11.953 1 88.75 501 ILE B N 1
ATOM 8926 C CA . ILE B 1 501 ? 2.768 59.031 13.094 1 88.75 501 ILE B CA 1
ATOM 8927 C C . ILE B 1 501 ? 3.838 60 12.625 1 88.75 501 ILE B C 1
ATOM 8929 O O . ILE B 1 501 ? 3.861 61.156 13.047 1 88.75 501 ILE B O 1
ATOM 8933 N N . GLU B 1 502 ? 4.664 59.625 11.695 1 89.25 502 GLU B N 1
ATOM 8934 C CA . GLU B 1 502 ? 5.738 60.469 11.203 1 89.25 502 GLU B CA 1
ATOM 8935 C C . GLU B 1 502 ? 5.184 61.688 10.461 1 89.25 502 GLU B C 1
ATOM 8937 O O . GLU B 1 502 ? 5.645 62.812 10.672 1 89.25 502 GLU B O 1
ATOM 8942 N N . SER B 1 503 ? 4.219 61.406 9.703 1 91.06 503 SER B N 1
ATOM 8943 C CA . SER B 1 503 ? 3.596 62.5 8.961 1 91.06 503 SER B CA 1
ATOM 8944 C C . SER B 1 503 ? 2.859 63.438 9.898 1 91.06 503 SER B C 1
ATOM 8946 O O . SER B 1 503 ? 2.891 64.688 9.703 1 91.06 503 SER B O 1
ATOM 8948 N N . LEU B 1 504 ? 2.258 62.875 10.906 1 92.31 504 LEU B N 1
ATOM 8949 C CA . LEU B 1 504 ? 1.542 63.719 11.883 1 92.31 504 LEU B CA 1
ATOM 8950 C C . LEU B 1 504 ? 2.512 64.562 12.703 1 92.31 504 LEU B C 1
ATOM 8952 O O . LEU B 1 504 ? 2.225 65.688 13.016 1 92.31 504 LEU B O 1
ATOM 8956 N N . ASN B 1 505 ? 3.615 63.969 13.023 1 92.19 505 ASN B N 1
ATOM 8957 C CA . ASN B 1 505 ? 4.637 64.688 13.758 1 92.19 505 ASN B CA 1
ATOM 8958 C C . ASN B 1 505 ? 5.18 65.875 12.945 1 92.19 505 ASN B C 1
ATOM 8960 O O . ASN B 1 505 ? 5.434 66.938 13.484 1 92.19 505 ASN B O 1
ATOM 8964 N N . SER B 1 506 ? 5.352 65.625 11.703 1 93.06 506 SER B N 1
ATOM 8965 C CA . SER B 1 506 ? 5.812 66.688 10.828 1 93.06 506 SER B CA 1
ATOM 8966 C C . SER B 1 506 ? 4.789 67.812 10.742 1 93.06 506 SER B C 1
ATOM 8968 O O . SER B 1 506 ? 5.148 69 10.797 1 93.06 506 SER B O 1
ATOM 8970 N N . ARG B 1 507 ? 3.582 67.375 10.641 1 93.88 507 ARG B N 1
ATOM 8971 C CA . ARG B 1 507 ? 2.502 68.375 10.586 1 93.88 507 ARG B CA 1
ATOM 8972 C C . ARG B 1 507 ? 2.389 69.125 11.906 1 93.88 507 ARG B C 1
ATOM 8974 O O . ARG B 1 507 ? 2.127 70.312 11.906 1 93.88 507 ARG B O 1
ATOM 8981 N N . LEU B 1 508 ? 2.543 68.5 12.961 1 93.19 508 LEU B N 1
ATOM 8982 C CA . LEU B 1 508 ? 2.488 69.062 14.289 1 93.19 508 LEU B CA 1
ATOM 8983 C C . LEU B 1 508 ? 3.58 70.125 14.461 1 93.19 508 LEU B C 1
ATOM 8985 O O . LEU B 1 508 ? 3.32 71.25 14.969 1 93.19 508 LEU B O 1
ATOM 8989 N N . ARG B 1 509 ? 4.773 69.812 13.945 1 93 509 ARG B N 1
ATOM 8990 C CA . ARG B 1 509 ? 5.887 70.75 14.031 1 93 509 ARG B CA 1
ATOM 8991 C C . ARG B 1 509 ? 5.633 72 13.172 1 93 509 ARG B C 1
ATOM 8993 O O . ARG B 1 509 ? 5.926 73.125 13.586 1 93 509 ARG B O 1
ATOM 9000 N N . SER B 1 510 ? 5.094 71.688 12.055 1 93.94 510 SER B N 1
ATOM 9001 C CA . SER B 1 510 ? 4.801 72.812 11.141 1 93.94 510 SER B CA 1
ATOM 9002 C C . SER B 1 510 ? 3.734 73.75 11.727 1 93.94 510 SER B C 1
ATOM 9004 O O . SER B 1 510 ? 3.879 74.938 11.68 1 93.94 510 SER B O 1
ATOM 9006 N N . ASN B 1 511 ? 2.719 73.125 12.281 1 94.25 511 ASN B N 1
ATOM 9007 C CA . ASN B 1 511 ? 1.622 73.938 12.844 1 94.25 511 ASN B CA 1
ATOM 9008 C C . ASN B 1 511 ? 2.051 74.688 14.109 1 94.25 511 ASN B C 1
ATOM 9010 O O . ASN B 1 511 ? 1.586 75.75 14.375 1 94.25 511 ASN B O 1
ATOM 9014 N N . GLN B 1 512 ? 2.902 74.125 14.867 1 93.12 512 GLN B N 1
ATOM 9015 C CA . GLN B 1 512 ? 3.443 74.812 16.062 1 93.12 512 GLN B CA 1
ATOM 9016 C C . GLN B 1 512 ? 4.297 76 15.695 1 93.12 512 GLN B C 1
ATOM 9018 O O . GLN B 1 512 ? 4.25 77 16.375 1 93.12 512 GLN B O 1
ATOM 9023 N N . SER B 1 513 ? 5.051 75.812 14.602 1 93.44 513 SER B N 1
ATOM 9024 C CA . SER B 1 513 ? 5.863 76.938 14.117 1 93.44 513 SER B CA 1
ATOM 9025 C C . SER B 1 513 ? 4.992 78.125 13.625 1 93.44 513 SER B C 1
ATOM 9027 O O . SER B 1 513 ? 5.289 79.25 13.883 1 93.44 513 SER B O 1
ATOM 9029 N N . LYS B 1 514 ? 3.988 77.75 12.938 1 92.88 514 LYS B N 1
ATOM 9030 C CA . LYS B 1 514 ? 3.062 78.75 12.438 1 92.88 514 LYS B CA 1
ATOM 9031 C C . LYS B 1 514 ? 2.346 79.5 13.586 1 92.88 514 LYS B C 1
ATOM 9033 O O . LYS B 1 514 ? 2.135 80.688 13.539 1 92.88 514 LYS B O 1
ATOM 9038 N N . LEU B 1 515 ? 1.896 78.75 14.547 1 93 515 LEU B N 1
ATOM 9039 C CA . LEU B 1 515 ? 1.206 79.25 15.711 1 93 515 LEU B CA 1
ATOM 9040 C C . LEU B 1 515 ? 2.107 80.25 16.469 1 93 515 LEU B C 1
ATOM 9042 O O . LEU B 1 515 ? 1.648 81.312 16.922 1 93 515 LEU B O 1
ATOM 9046 N N . SER B 1 516 ? 3.455 79.938 16.594 1 91.25 516 SER B N 1
ATOM 9047 C CA . SER B 1 516 ? 4.406 80.75 17.312 1 91.25 516 SER B CA 1
ATOM 9048 C C . SER B 1 516 ? 4.598 82.125 16.594 1 91.25 516 SER B C 1
ATOM 9050 O O . SER B 1 516 ? 4.883 83.125 17.234 1 91.25 516 SER B O 1
ATOM 9052 N N . LEU B 1 517 ? 4.367 82.125 15.266 1 90.62 517 LEU B N 1
ATOM 9053 C CA . LEU B 1 517 ? 4.57 83.312 14.469 1 90.62 517 LEU B CA 1
ATOM 9054 C C . LEU B 1 517 ? 3.363 84.25 14.578 1 90.62 517 LEU B C 1
ATOM 9056 O O . LEU B 1 517 ? 3.492 85.438 14.414 1 90.62 517 LEU B O 1
ATOM 9060 N N . ILE B 1 518 ? 2.188 83.75 14.766 1 89.44 518 ILE B N 1
ATOM 9061 C CA . ILE B 1 518 ? 0.982 84.562 14.672 1 89.44 518 ILE B CA 1
ATOM 9062 C C . ILE B 1 518 ? 0.431 84.812 16.062 1 89.44 518 ILE B C 1
ATOM 9064 O O . ILE B 1 518 ? -0.38 85.75 16.25 1 89.44 518 ILE B O 1
ATOM 9068 N N . ASP B 1 519 ? 0.904 84.062 17.016 1 83.81 519 ASP B N 1
ATOM 9069 C CA . ASP B 1 519 ? 0.378 84.188 18.375 1 83.81 519 ASP B CA 1
ATOM 9070 C C . ASP B 1 519 ? 0.663 85.562 18.969 1 83.81 519 ASP B C 1
ATOM 9072 O O . ASP B 1 519 ? 1.798 86.062 18.906 1 83.81 519 ASP B O 1
ATOM 9076 N N . GLY B 1 520 ? -0.205 86.25 19.375 1 81.69 520 GLY B N 1
ATOM 9077 C CA . GLY B 1 520 ? -0.049 87.562 20 1 81.69 520 GLY B CA 1
ATOM 9078 C C . GLY B 1 520 ? -0.286 88.75 19.047 1 81.69 520 GLY B C 1
ATOM 9079 O O . GLY B 1 520 ? -0.326 89.875 19.469 1 81.69 520 GLY B O 1
ATOM 9080 N N . LYS B 1 521 ? -0.343 88.438 17.734 1 87.06 521 LYS B N 1
ATOM 9081 C CA . LYS B 1 521 ? -0.58 89.5 16.766 1 87.06 521 LYS B CA 1
ATOM 9082 C C . LYS B 1 521 ? -2.064 89.875 16.672 1 87.06 521 LYS B C 1
ATOM 9084 O O . LYS B 1 521 ? -2.916 89 16.75 1 87.06 521 LYS B O 1
ATOM 9089 N N . GLU B 1 522 ? -2.402 91.062 16.734 1 83 522 GLU B N 1
ATOM 9090 C CA . GLU B 1 522 ? -3.773 91.562 16.703 1 83 522 GLU B CA 1
ATOM 9091 C C . GLU B 1 522 ? -4.477 91.188 15.406 1 83 522 GLU B C 1
ATOM 9093 O O . GLU B 1 522 ? -3.887 91.25 14.328 1 83 522 GLU B O 1
ATOM 9098 N N . GLY B 1 523 ? -5.711 90.5 15.258 1 88.31 523 GLY B N 1
ATOM 9099 C CA . GLY B 1 523 ? -6.535 90.125 14.102 1 88.31 523 GLY B CA 1
ATOM 9100 C C . GLY B 1 523 ? -6.398 88.688 13.68 1 88.31 523 GLY B C 1
ATOM 9101 O O . GLY B 1 523 ? -7.074 88.25 12.758 1 88.31 523 GLY B O 1
ATOM 9102 N N . THR B 1 524 ? -5.504 87.938 14.406 1 89.56 524 THR B N 1
ATOM 9103 C CA . THR B 1 524 ? -5.25 86.562 13.992 1 89.56 524 THR B CA 1
ATOM 9104 C C . THR B 1 524 ? -5.867 85.625 14.984 1 89.56 524 THR B C 1
ATOM 9106 O O . THR B 1 524 ? -5.453 84.438 15.047 1 89.56 524 THR B O 1
ATOM 9109 N N . GLU B 1 525 ? -6.797 86 15.75 1 88 525 GLU B N 1
ATOM 9110 C CA . GLU B 1 525 ? -7.375 85.188 16.828 1 88 525 GLU B CA 1
ATOM 9111 C C . GLU B 1 525 ? -8.07 84 16.281 1 88 525 GLU B C 1
ATOM 9113 O O . GLU B 1 525 ? -7.98 82.875 16.859 1 88 525 GLU B O 1
ATOM 9118 N N . GLN B 1 526 ? -8.75 84.125 15.133 1 90.5 526 GLN B N 1
ATOM 9119 C CA . GLN B 1 526 ? -9.453 83 14.531 1 90.5 526 GLN B CA 1
ATOM 9120 C C . GLN B 1 526 ? -8.477 81.938 14.016 1 90.5 526 GLN B C 1
ATOM 9122 O O . GLN B 1 526 ? -8.711 80.75 14.156 1 90.5 526 GLN B O 1
ATOM 9127 N N . ASP B 1 527 ? -7.402 82.438 13.477 1 90.56 527 ASP B N 1
ATOM 9128 C CA . ASP B 1 527 ? -6.383 81.5 12.961 1 90.56 527 ASP B CA 1
ATOM 9129 C C . ASP B 1 527 ? -5.66 80.812 14.102 1 90.56 527 ASP B C 1
ATOM 9131 O O . ASP B 1 527 ? -5.305 79.625 13.977 1 90.56 527 ASP B O 1
ATOM 9135 N N . VAL B 1 528 ? -5.473 81.438 15.203 1 91.69 528 VAL B N 1
ATOM 9136 C CA . VAL B 1 528 ? -4.82 80.875 16.375 1 91.69 528 VAL B CA 1
ATOM 9137 C C . VAL B 1 528 ? -5.695 79.75 16.953 1 91.69 528 VAL B C 1
ATOM 9139 O O . VAL B 1 528 ? -5.191 78.688 17.328 1 91.69 528 VAL B O 1
ATOM 9142 N N . GLU B 1 529 ? -7 79.938 16.922 1 91.88 529 GLU B N 1
ATOM 9143 C CA . GLU B 1 529 ? -7.91 78.938 17.453 1 91.88 529 GLU B CA 1
ATOM 9144 C C . GLU B 1 529 ? -7.957 77.75 16.547 1 91.88 529 GLU B C 1
ATOM 9146 O O . GLU B 1 529 ? -8.031 76.625 17.031 1 91.88 529 GLU B O 1
ATOM 9151 N N . ARG B 1 530 ? -7.93 77.938 15.328 1 93.5 530 ARG B N 1
ATOM 9152 C CA . ARG B 1 530 ? -7.938 76.875 14.359 1 93.5 530 ARG B CA 1
ATOM 9153 C C . ARG B 1 530 ? -6.664 76 14.469 1 93.5 530 ARG B C 1
ATOM 9155 O O . ARG B 1 530 ? -6.715 74.812 14.453 1 93.5 530 ARG B O 1
ATOM 9162 N N . LEU B 1 531 ? -5.547 76.688 14.586 1 93.19 531 LEU B N 1
ATOM 9163 C CA . LEU B 1 531 ? -4.262 76 14.672 1 93.19 531 LEU B CA 1
ATOM 9164 C C . LEU B 1 531 ? -4.141 75.25 15.992 1 93.19 531 LEU B C 1
ATOM 9166 O O . LEU B 1 531 ? -3.615 74.125 16.031 1 93.19 531 LEU B O 1
ATOM 9170 N N . LYS B 1 532 ? -4.625 75.875 17.062 1 92.94 532 LYS B N 1
ATOM 9171 C CA . LYS B 1 532 ? -4.609 75.188 18.344 1 92.94 532 LYS B CA 1
ATOM 9172 C C . LYS B 1 532 ? -5.488 73.938 18.328 1 92.94 532 LYS B C 1
ATOM 9174 O O . LYS B 1 532 ? -5.141 72.875 18.922 1 92.94 532 LYS B O 1
ATOM 9179 N N . GLY B 1 533 ? -6.613 74.062 17.641 1 93.62 533 GLY B N 1
ATOM 9180 C CA . GLY B 1 533 ? -7.488 72.875 17.469 1 93.62 533 GLY B CA 1
ATOM 9181 C C . GLY B 1 533 ? -6.859 71.75 16.641 1 93.62 533 GLY B C 1
ATOM 9182 O O . GLY B 1 533 ? -6.992 70.625 16.969 1 93.62 533 GLY B O 1
ATOM 9183 N N . ALA B 1 534 ? -6.199 72.062 15.617 1 93.5 534 ALA B N 1
ATOM 9184 C CA . ALA B 1 534 ? -5.527 71.125 14.758 1 93.5 534 ALA B CA 1
ATOM 9185 C C . ALA B 1 534 ? -4.379 70.438 15.492 1 93.5 534 ALA B C 1
ATOM 9187 O O . ALA B 1 534 ? -4.16 69.188 15.336 1 93.5 534 ALA B O 1
ATOM 9188 N N . ILE B 1 535 ? -3.654 71.125 16.25 1 94.19 535 ILE B N 1
ATOM 9189 C CA . ILE B 1 535 ? -2.531 70.625 17.016 1 94.19 535 ILE B CA 1
ATOM 9190 C C . ILE B 1 535 ? -3.039 69.625 18.062 1 94.19 535 ILE B C 1
ATOM 9192 O O . ILE B 1 535 ? -2.463 68.562 18.25 1 94.19 535 ILE B O 1
ATOM 9196 N N . GLN B 1 536 ? -4.129 70.062 18.688 1 94.19 536 GLN B N 1
ATOM 9197 C CA . GLN B 1 536 ? -4.699 69.188 19.688 1 94.19 536 GLN B CA 1
ATOM 9198 C C . GLN B 1 536 ? -5.191 67.875 19.062 1 94.19 536 GLN B C 1
ATOM 9200 O O . GLN B 1 536 ? -4.984 66.812 19.625 1 94.19 536 GLN B O 1
ATOM 9205 N N . LYS B 1 537 ? -5.789 68 17.984 1 94.12 537 LYS B N 1
ATOM 9206 C CA . LYS B 1 537 ? -6.289 66.812 17.281 1 94.12 537 LYS B CA 1
ATOM 9207 C C . LYS B 1 537 ? -5.145 65.875 16.844 1 94.12 537 LYS B C 1
ATOM 9209 O O . LYS B 1 537 ? -5.23 64.688 16.969 1 94.12 537 LYS B O 1
ATOM 9214 N N . ASP B 1 538 ? -4.156 66.375 16.328 1 93 538 ASP B N 1
ATOM 9215 C CA . ASP B 1 538 ? -3.004 65.625 15.891 1 93 538 ASP B CA 1
ATOM 9216 C C . ASP B 1 538 ? -2.305 64.938 17.062 1 93 538 ASP B C 1
ATOM 9218 O O . ASP B 1 538 ? -1.854 63.812 16.953 1 93 538 ASP B O 1
ATOM 9222 N N . GLU B 1 539 ? -2.225 65.688 18.172 1 93.5 539 GLU B N 1
ATOM 9223 C CA . GLU B 1 539 ? -1.614 65.062 19.375 1 93.5 539 GLU B CA 1
ATOM 9224 C C . GLU B 1 539 ? -2.42 63.906 19.875 1 93.5 539 GLU B C 1
ATOM 9226 O O . GLU B 1 539 ? -1.849 62.875 20.266 1 93.5 539 GLU B O 1
ATOM 9231 N N . GLU B 1 540 ? -3.725 64.062 19.828 1 93.44 540 GLU B N 1
ATOM 9232 C CA . GLU B 1 540 ? -4.594 62.969 20.25 1 93.44 540 GLU B CA 1
ATOM 9233 C C . GLU B 1 540 ? -4.48 61.781 19.312 1 93.44 540 GLU B C 1
ATOM 9235 O O . GLU B 1 540 ? -4.465 60.625 19.75 1 93.44 540 GLU B O 1
ATOM 9240 N N . ASP B 1 541 ? -4.391 62.031 18.109 1 92.31 541 ASP B N 1
ATOM 9241 C CA . ASP B 1 541 ? -4.262 60.969 17.109 1 92.31 541 ASP B CA 1
ATOM 9242 C C . ASP B 1 541 ? -2.932 60.25 17.266 1 92.31 541 ASP B C 1
ATOM 9244 O O . ASP B 1 541 ? -2.863 59.031 17.062 1 92.31 541 ASP B O 1
ATOM 9248 N N . ILE B 1 542 ? -1.94 60.938 17.484 1 92.94 542 ILE B N 1
ATOM 9249 C CA . ILE B 1 542 ? -0.62 60.344 17.672 1 92.94 542 ILE B CA 1
ATOM 9250 C C . ILE B 1 542 ? -0.631 59.406 18.891 1 92.94 542 ILE B C 1
ATOM 9252 O O . ILE B 1 542 ? -0.11 58.312 18.828 1 92.94 542 ILE B O 1
ATOM 9256 N N . VAL B 1 543 ? -1.271 59.906 19.938 1 91.25 543 VAL B N 1
ATOM 9257 C CA . VAL B 1 543 ? -1.331 59.125 21.156 1 91.25 543 VAL B CA 1
ATOM 9258 C C . VAL B 1 543 ? -2.141 57.844 20.906 1 91.25 543 VAL B C 1
ATOM 9260 O O . VAL B 1 543 ? -1.762 56.781 21.359 1 91.25 543 VAL B O 1
ATOM 9263 N N . GLN B 1 544 ? -3.189 58 20.188 1 89.19 544 GLN B N 1
ATOM 9264 C CA . GLN B 1 544 ? -4.039 56.875 19.875 1 89.19 544 GLN B CA 1
ATOM 9265 C C . GLN B 1 544 ? -3.301 55.844 19.016 1 89.19 544 GLN B C 1
ATOM 9267 O O . GLN B 1 544 ? -3.393 54.625 19.25 1 89.19 544 GLN B O 1
ATOM 9272 N N . GLN B 1 545 ? -2.607 56.312 18.062 1 91.19 545 GLN B N 1
ATOM 9273 C CA . GLN B 1 545 ? -1.87 55.406 17.172 1 91.19 545 GLN B CA 1
ATOM 9274 C C . GLN B 1 545 ? -0.72 54.719 17.906 1 91.19 545 GLN B C 1
ATOM 9276 O O . GLN B 1 545 ? -0.402 53.562 17.625 1 91.19 545 GLN B O 1
ATOM 9281 N N . GLN B 1 546 ? -0.121 55.469 18.812 1 90.44 546 GLN B N 1
ATOM 9282 C CA . GLN B 1 546 ? 0.954 54.875 19.609 1 90.44 546 GLN B CA 1
ATOM 9283 C C . GLN B 1 546 ? 0.423 53.781 20.516 1 90.44 546 GLN B C 1
ATOM 9285 O O . GLN B 1 546 ? 1.062 52.719 20.688 1 90.44 546 GLN B O 1
ATOM 9290 N N . LYS B 1 547 ? -0.715 54.031 21.078 1 90.12 547 LYS B N 1
ATOM 9291 C CA . LYS B 1 547 ? -1.343 53.031 21.938 1 90.12 547 LYS B CA 1
ATOM 9292 C C . LYS B 1 547 ? -1.749 51.781 21.125 1 90.12 547 LYS B C 1
ATOM 9294 O O . LYS B 1 547 ? -1.619 50.656 21.594 1 90.12 547 LYS B O 1
ATOM 9299 N N . ARG B 1 548 ? -2.217 52.031 19.953 1 92.06 548 ARG B N 1
ATOM 9300 C CA . ARG B 1 548 ? -2.586 50.938 19.078 1 92.06 548 ARG B CA 1
ATOM 9301 C C . ARG B 1 548 ? -1.363 50.094 18.688 1 92.06 548 ARG B C 1
ATOM 9303 O O . ARG B 1 548 ? -1.416 48.875 18.703 1 92.06 548 ARG B O 1
ATOM 9310 N N . LYS B 1 549 ? -0.322 50.781 18.391 1 91.75 549 LYS B N 1
ATOM 9311 C CA . LYS B 1 549 ? 0.92 50.094 18.031 1 91.75 549 LYS B CA 1
ATOM 9312 C C . LYS B 1 549 ? 1.417 49.219 19.172 1 91.75 549 LYS B C 1
ATOM 9314 O O . LYS B 1 549 ? 1.872 48.094 18.938 1 91.75 549 LYS B O 1
ATOM 9319 N N . LEU B 1 550 ? 1.3 49.781 20.344 1 92.06 550 LEU B N 1
ATOM 9320 C CA . LEU B 1 550 ? 1.718 49.031 21.531 1 92.06 550 LEU B CA 1
ATOM 9321 C C . LEU B 1 550 ? 0.814 47.812 21.75 1 92.06 550 LEU B C 1
ATOM 9323 O O . LEU B 1 550 ? 1.284 46.75 22.141 1 92.06 550 LEU B O 1
ATOM 9327 N N . PHE B 1 551 ? -0.402 47.969 21.516 1 94.12 551 PHE B N 1
ATOM 9328 C CA . PHE B 1 551 ? -1.345 46.875 21.688 1 94.12 551 PHE B CA 1
ATOM 9329 C C . PHE B 1 551 ? -1.089 45.781 20.656 1 94.12 551 PHE B C 1
ATOM 9331 O O . PHE B 1 551 ? -1.196 44.594 20.969 1 94.12 551 PHE B O 1
ATOM 9338 N N . VAL B 1 552 ? -0.824 46.156 19.453 1 94.31 552 VAL B N 1
ATOM 9339 C CA . VAL B 1 552 ? -0.503 45.219 18.406 1 94.31 552 VAL B CA 1
ATOM 9340 C C . VAL B 1 552 ? 0.705 44.375 18.828 1 94.31 552 VAL B C 1
ATOM 9342 O O . VAL B 1 552 ? 0.711 43.156 18.656 1 94.31 552 VAL B O 1
ATOM 9345 N N . ARG B 1 553 ? 1.669 45 19.359 1 94.44 553 ARG B N 1
ATOM 9346 C CA . ARG B 1 553 ? 2.854 44.312 19.828 1 94.44 553 ARG B CA 1
ATOM 9347 C C . ARG B 1 553 ? 2.496 43.312 20.953 1 94.44 553 ARG B C 1
ATOM 9349 O O . ARG B 1 553 ? 3.021 42.219 20.984 1 94.44 553 ARG B O 1
ATOM 9356 N N . TYR B 1 554 ? 1.634 43.781 21.766 1 95.12 554 TYR B N 1
ATOM 9357 C CA . TYR B 1 554 ? 1.187 42.906 22.844 1 95.12 554 TYR B CA 1
ATOM 9358 C C . TYR B 1 554 ? 0.474 41.688 22.297 1 95.12 554 TYR B C 1
ATOM 9360 O O . TYR B 1 554 ? 0.706 40.562 22.766 1 95.12 554 TYR B O 1
ATOM 9368 N N . CYS B 1 555 ? -0.413 41.875 21.344 1 95.75 555 CYS B N 1
ATOM 9369 C CA . CYS B 1 555 ? -1.124 40.75 20.734 1 95.75 555 CYS B CA 1
ATOM 9370 C C . CYS B 1 555 ? -0.149 39.75 20.109 1 95.75 555 CYS B C 1
ATOM 9372 O O . CYS B 1 555 ? -0.261 38.562 20.328 1 95.75 555 CYS B O 1
ATOM 9374 N N . LEU B 1 556 ? 0.792 40.25 19.438 1 96.56 556 LEU B N 1
ATOM 9375 C CA . LEU B 1 556 ? 1.757 39.406 18.766 1 96.56 556 LEU B CA 1
ATOM 9376 C C . LEU B 1 556 ? 2.588 38.625 19.781 1 96.56 556 LEU B C 1
ATOM 9378 O O . LEU B 1 556 ? 2.953 37.469 19.531 1 96.56 556 LEU B O 1
ATOM 9382 N N . TYR B 1 557 ? 2.898 39.281 20.875 1 95.75 557 TYR B N 1
ATOM 9383 C CA . TYR B 1 557 ? 3.637 38.594 21.938 1 95.75 557 TYR B CA 1
ATOM 9384 C C . TYR B 1 557 ? 2.832 37.438 22.5 1 95.75 557 TYR B C 1
ATOM 9386 O O . TYR B 1 557 ? 3.359 36.344 22.672 1 95.75 557 TYR B O 1
ATOM 9394 N N . THR B 1 558 ? 1.583 37.656 22.812 1 94.75 558 THR B N 1
ATOM 9395 C CA . THR B 1 558 ? 0.735 36.625 23.375 1 94.75 558 THR B CA 1
ATOM 9396 C C . THR B 1 558 ? 0.559 35.469 22.359 1 94.75 558 THR B C 1
ATOM 9398 O O . THR B 1 558 ? 0.544 34.312 22.75 1 94.75 558 THR B O 1
ATOM 9401 N N . GLU B 1 559 ? 0.409 35.812 21.109 1 96.19 559 GLU B N 1
ATOM 9402 C CA . GLU B 1 559 ? 0.249 34.781 20.062 1 96.19 559 GLU B CA 1
ATOM 9403 C C . GLU B 1 559 ? 1.53 34 19.875 1 96.19 559 GLU B C 1
ATOM 9405 O O . GLU B 1 559 ? 1.479 32.781 19.594 1 96.19 559 GLU B O 1
ATOM 9410 N N . LEU B 1 560 ? 2.656 34.656 19.969 1 95 560 LEU B N 1
ATOM 9411 C CA . LEU B 1 560 ? 3.941 33.969 19.906 1 95 560 LEU B CA 1
ATOM 9412 C C . LEU B 1 560 ? 4.066 32.938 21.016 1 95 560 LEU B C 1
ATOM 9414 O O . LEU B 1 560 ? 4.562 31.844 20.797 1 95 560 LEU B O 1
ATOM 9418 N N . THR B 1 561 ? 3.613 33.375 22.219 1 91.88 561 THR B N 1
ATOM 9419 C CA . THR B 1 561 ? 3.639 32.469 23.344 1 91.88 561 THR B CA 1
ATOM 9420 C C . THR B 1 561 ? 2.715 31.266 23.109 1 91.88 561 THR B C 1
ATOM 9422 O O . THR B 1 561 ? 3.059 30.125 23.453 1 91.88 561 THR B O 1
ATOM 9425 N N . LEU B 1 562 ? 1.581 31.531 22.578 1 91.81 562 LEU B N 1
ATOM 9426 C CA . LEU B 1 562 ? 0.646 30.469 22.234 1 91.81 562 LEU B CA 1
ATOM 9427 C C . LEU B 1 562 ? 1.262 29.5 21.219 1 91.81 562 LEU B C 1
ATOM 9429 O O . LEU B 1 562 ? 1.118 28.281 21.344 1 91.81 562 LEU B O 1
ATOM 9433 N N . PHE B 1 563 ? 1.936 30.062 20.266 1 92.62 563 PHE B N 1
ATOM 9434 C CA . PHE B 1 563 ? 2.609 29.281 19.234 1 92.62 563 PHE B CA 1
ATOM 9435 C C . PHE B 1 563 ? 3.67 28.375 19.844 1 92.62 563 PHE B C 1
ATOM 9437 O O . PHE B 1 563 ? 3.773 27.203 19.484 1 92.62 563 PHE B O 1
ATOM 9444 N N . HIS B 1 564 ? 4.418 28.938 20.719 1 90.44 564 HIS B N 1
ATOM 9445 C CA . HIS B 1 564 ? 5.465 28.172 21.375 1 90.44 564 HIS B CA 1
ATOM 9446 C C . HIS B 1 564 ? 4.875 27.031 22.203 1 90.44 564 HIS B C 1
ATOM 9448 O O . HIS B 1 564 ? 5.406 25.922 22.203 1 90.44 564 HIS B O 1
ATOM 9454 N N . LYS B 1 565 ? 3.768 27.25 22.844 1 86.75 565 LYS B N 1
ATOM 9455 C CA . LYS B 1 565 ? 3.094 26.234 23.672 1 86.75 565 LYS B CA 1
ATOM 9456 C C . LYS B 1 565 ? 2.555 25.094 22.797 1 86.75 565 LYS B C 1
ATOM 9458 O O . LYS B 1 565 ? 2.396 23.969 23.281 1 86.75 565 LYS B O 1
ATOM 9463 N N . SER B 1 566 ? 2.281 25.391 21.578 1 87.12 566 SER B N 1
ATOM 9464 C CA . SER B 1 566 ? 1.72 24.406 20.672 1 87.12 566 SER B CA 1
ATOM 9465 C C . SER B 1 566 ? 2.719 23.281 20.391 1 87.12 566 SER B C 1
ATOM 9467 O O . SER B 1 566 ? 2.342 22.219 19.906 1 87.12 566 SER B O 1
ATOM 9469 N N . SER B 1 567 ? 4.008 23.484 20.719 1 85.56 567 SER B N 1
ATOM 9470 C CA . SER B 1 567 ? 5.02 22.453 20.547 1 85.56 567 SER B CA 1
ATOM 9471 C C . SER B 1 567 ? 4.719 21.234 21.422 1 85.56 567 SER B C 1
ATOM 9473 O O . SER B 1 567 ? 5.137 20.125 21.094 1 85.56 567 SER B O 1
ATOM 9475 N N . ALA B 1 568 ? 4.02 21.469 22.516 1 85.81 568 ALA B N 1
ATOM 9476 C CA . ALA B 1 568 ? 3.617 20.375 23.375 1 85.81 568 ALA B CA 1
ATOM 9477 C C . ALA B 1 568 ? 2.684 19.406 22.656 1 85.81 568 ALA B C 1
ATOM 9479 O O . ALA B 1 568 ? 2.678 18.203 22.938 1 85.81 568 ALA B O 1
ATOM 9480 N N . PHE B 1 569 ? 1.987 19.891 21.75 1 86.44 569 PHE B N 1
ATOM 9481 C CA . PHE B 1 569 ? 1.035 19.062 21.016 1 86.44 569 PHE B CA 1
ATOM 9482 C C . PHE B 1 569 ? 1.759 18.125 20.062 1 86.44 569 PHE B C 1
ATOM 9484 O O . PHE B 1 569 ? 1.245 17.062 19.719 1 86.44 569 PHE B O 1
ATOM 9491 N N . ILE B 1 570 ? 2.926 18.516 19.641 1 89.94 570 ILE B N 1
ATOM 9492 C CA . ILE B 1 570 ? 3.721 17.656 18.781 1 89.94 570 ILE B CA 1
ATOM 9493 C C . ILE B 1 570 ? 4.133 16.406 19.562 1 89.94 570 ILE B C 1
ATOM 9495 O O . ILE B 1 570 ? 4.117 15.297 19.016 1 89.94 570 ILE B O 1
ATOM 9499 N N . SER B 1 571 ? 4.484 16.625 20.812 1 90.44 571 SER B N 1
ATOM 9500 C CA . SER B 1 571 ? 4.828 15.5 21.672 1 90.44 571 SER B CA 1
ATOM 9501 C C . SER B 1 571 ? 3.652 14.539 21.812 1 90.44 571 SER B C 1
ATOM 9503 O O . SER B 1 571 ? 3.816 13.32 21.688 1 90.44 571 SER B O 1
ATOM 9505 N N . LEU B 1 572 ? 2.529 15.102 22.016 1 89.69 572 LEU B N 1
ATOM 9506 C CA . LEU B 1 572 ? 1.333 14.281 22.172 1 89.69 572 LEU B CA 1
ATOM 9507 C C . LEU B 1 572 ? 1.014 13.531 20.891 1 89.69 572 LEU B C 1
ATOM 9509 O O . LEU B 1 572 ? 0.564 12.383 20.922 1 89.69 572 LEU B O 1
ATOM 9513 N N . LEU B 1 573 ? 1.187 14.156 19.812 1 92.25 573 LEU B N 1
ATOM 9514 C CA . LEU B 1 573 ? 0.941 13.562 18.516 1 92.25 573 LEU B CA 1
ATOM 9515 C C . LEU B 1 573 ? 1.741 12.273 18.344 1 92.25 573 LEU B C 1
ATOM 9517 O O . LEU B 1 573 ? 1.178 11.219 18.031 1 92.25 573 LEU B O 1
ATOM 9521 N N . TYR B 1 574 ? 3.01 12.305 18.625 1 94.44 574 TYR B N 1
ATOM 9522 C CA . TYR B 1 574 ? 3.865 11.148 18.375 1 94.44 574 TYR B CA 1
ATOM 9523 C C . TYR B 1 574 ? 3.699 10.117 19.484 1 94.44 574 TYR B C 1
ATOM 9525 O O . TYR B 1 574 ? 3.873 8.914 19.25 1 94.44 574 TYR B O 1
ATOM 9533 N N . GLN B 1 575 ? 3.324 10.547 20.734 1 93.06 575 GLN B N 1
ATOM 9534 C CA . GLN B 1 575 ? 2.98 9.578 21.781 1 93.06 575 GLN B CA 1
ATOM 9535 C C . GLN B 1 575 ? 1.782 8.734 21.359 1 93.06 575 GLN B C 1
ATOM 9537 O O . GLN B 1 575 ? 1.822 7.504 21.453 1 93.06 575 GLN B O 1
ATOM 9542 N N . ASN B 1 576 ? 0.804 9.406 20.844 1 92 576 ASN B N 1
ATOM 9543 C CA . ASN B 1 576 ? -0.382 8.695 20.375 1 92 576 ASN B CA 1
ATOM 9544 C C . ASN B 1 576 ? -0.065 7.781 19.203 1 92 576 ASN B C 1
ATOM 9546 O O . ASN B 1 576 ? -0.556 6.652 19.125 1 92 576 ASN B O 1
ATOM 9550 N N . PHE B 1 577 ? 0.72 8.266 18.328 1 95.75 577 PHE B N 1
ATOM 9551 C CA . PHE B 1 577 ? 1.104 7.473 17.156 1 95.75 577 PHE B CA 1
ATOM 9552 C C . PHE B 1 577 ? 1.807 6.191 17.578 1 95.75 577 PHE B C 1
ATOM 9554 O O . PHE B 1 577 ? 1.466 5.105 17.109 1 95.75 577 PHE B O 1
ATOM 9561 N N . VAL B 1 578 ? 2.76 6.34 18.406 1 96.69 578 VAL B N 1
ATOM 9562 C CA . VAL B 1 578 ? 3.562 5.203 18.859 1 96.69 578 VAL B CA 1
ATOM 9563 C C . VAL B 1 578 ? 2.684 4.215 19.609 1 96.69 578 VAL B C 1
ATOM 9565 O O . VAL B 1 578 ? 2.807 3.002 19.438 1 96.69 578 VAL B O 1
ATOM 9568 N N . ASN B 1 579 ? 1.807 4.699 20.422 1 95.31 579 ASN B N 1
ATOM 9569 C CA . ASN B 1 579 ? 0.884 3.828 21.141 1 95.31 579 ASN B CA 1
ATOM 9570 C C . ASN B 1 579 ? 0.023 3.012 20.188 1 95.31 579 ASN B C 1
ATOM 9572 O O . ASN B 1 579 ? -0.18 1.814 20.391 1 95.31 579 ASN B O 1
ATOM 9576 N N . ASP B 1 580 ? -0.462 3.668 19.188 1 95.25 580 ASP B N 1
ATOM 9577 C CA . ASP B 1 580 ? -1.25 2.969 18.172 1 95.25 580 ASP B CA 1
ATOM 9578 C C . ASP B 1 580 ? -0.415 1.903 17.469 1 95.25 580 ASP B C 1
ATOM 9580 O O . ASP B 1 580 ? -0.88 0.782 17.25 1 95.25 580 ASP B O 1
ATOM 9584 N N . GLN B 1 581 ? 0.809 2.268 17.109 1 96.81 581 GLN B N 1
ATOM 9585 C CA . GLN B 1 581 ? 1.667 1.319 16.406 1 96.81 581 GLN B CA 1
ATOM 9586 C C . GLN B 1 581 ? 1.979 0.108 17.281 1 96.81 581 GLN B C 1
ATOM 9588 O O . GLN B 1 581 ? 2.047 -1.02 16.781 1 96.81 581 GLN B O 1
ATOM 9593 N N . ILE B 1 582 ? 2.188 0.311 18.562 1 96.88 582 ILE B N 1
ATOM 9594 C CA . ILE B 1 582 ? 2.439 -0.79 19.484 1 96.88 582 ILE B CA 1
ATOM 9595 C C . ILE B 1 582 ? 1.212 -1.694 19.562 1 96.88 582 ILE B C 1
ATOM 9597 O O . ILE B 1 582 ? 1.326 -2.918 19.453 1 96.88 582 ILE B O 1
ATOM 9601 N N . LYS B 1 583 ? 0.078 -1.117 19.703 1 96.56 583 LYS B N 1
ATOM 9602 C CA . LYS B 1 583 ? -1.173 -1.864 19.797 1 96.56 583 LYS B CA 1
ATOM 9603 C C . LYS B 1 583 ? -1.387 -2.75 18.578 1 96.56 583 LYS B C 1
ATOM 9605 O O . LYS B 1 583 ? -1.585 -3.959 18.703 1 96.56 583 LYS B O 1
ATOM 9610 N N . TYR B 1 584 ? -1.314 -2.199 17.438 1 96.81 584 TYR B N 1
ATOM 9611 C CA . TYR B 1 584 ? -1.665 -2.928 16.234 1 96.81 584 TYR B CA 1
ATOM 9612 C C . TYR B 1 584 ? -0.564 -3.91 15.844 1 96.81 584 TYR B C 1
ATOM 9614 O O . TYR B 1 584 ? -0.844 -4.992 15.328 1 96.81 584 TYR B O 1
ATOM 9622 N N . SER B 1 585 ? 0.739 -3.547 16.016 1 96.75 585 SER B N 1
ATOM 9623 C CA . SER B 1 585 ? 1.813 -4.5 15.758 1 96.75 585 SER B CA 1
ATOM 9624 C C . SER B 1 585 ? 1.72 -5.703 16.688 1 96.75 585 SER B C 1
ATOM 9626 O O . SER B 1 585 ? 2.027 -6.828 16.297 1 96.75 585 SER B O 1
ATOM 9628 N N . GLN B 1 586 ? 1.299 -5.457 17.875 1 96.25 586 GLN B N 1
ATOM 9629 C CA . GLN B 1 586 ? 1.099 -6.547 18.828 1 96.25 586 GLN B CA 1
ATOM 9630 C C . GLN B 1 586 ? -0.032 -7.465 18.375 1 96.25 586 GLN B C 1
ATOM 9632 O O . GLN B 1 586 ? 0.092 -8.688 18.438 1 96.25 586 GLN B O 1
ATOM 9637 N N . GLN B 1 587 ? -1.116 -6.879 18 1 97.38 587 GLN B N 1
ATOM 9638 C CA . GLN B 1 587 ? -2.25 -7.664 17.531 1 97.38 587 GLN B CA 1
ATOM 9639 C C . GLN B 1 587 ? -1.859 -8.523 16.328 1 97.38 587 GLN B C 1
ATOM 9641 O O . GLN B 1 587 ? -2.25 -9.688 16.234 1 97.38 587 GLN B O 1
ATOM 9646 N N . LEU B 1 588 ? -1.094 -7.965 15.438 1 97.56 588 LEU B N 1
ATOM 9647 C CA . LEU B 1 588 ? -0.649 -8.719 14.266 1 97.56 588 LEU B CA 1
ATOM 9648 C C . LEU B 1 588 ? 0.266 -9.867 14.68 1 97.56 588 LEU B C 1
ATOM 9650 O O . LEU B 1 588 ? 0.104 -10.992 14.203 1 97.56 588 LEU B O 1
ATOM 9654 N N . TYR B 1 589 ? 1.221 -9.539 15.523 1 97.25 589 TYR B N 1
ATOM 9655 C CA . TYR B 1 589 ? 2.146 -10.555 16 1 97.25 589 TYR B CA 1
ATOM 9656 C C . TYR B 1 589 ? 1.397 -11.703 16.672 1 97.25 589 TYR B C 1
ATOM 9658 O O . TYR B 1 589 ? 1.671 -12.875 16.391 1 97.25 589 TYR B O 1
ATOM 9666 N N . GLU B 1 590 ? 0.465 -11.438 17.453 1 97.12 590 GLU B N 1
ATOM 9667 C CA . GLU B 1 590 ? -0.31 -12.445 18.172 1 97.12 590 GLU B CA 1
ATOM 9668 C C . GLU B 1 590 ? -1.163 -13.266 17.203 1 97.12 590 GLU B C 1
ATOM 9670 O O . GLU B 1 590 ? -1.322 -14.477 17.375 1 97.12 590 GLU B O 1
ATOM 9675 N N . ASN B 1 591 ? -1.694 -12.625 16.234 1 97.44 591 ASN B N 1
ATOM 9676 C CA . ASN B 1 591 ? -2.502 -13.32 15.234 1 97.44 591 ASN B CA 1
ATOM 9677 C C . ASN B 1 591 ? -1.685 -14.367 14.484 1 97.44 591 ASN B C 1
ATOM 9679 O O . ASN B 1 591 ? -2.115 -15.508 14.328 1 97.44 591 ASN B O 1
ATOM 9683 N N . TRP B 1 592 ? -0.533 -14 14.031 1 97.75 592 TRP B N 1
ATOM 9684 C CA . TRP B 1 592 ? 0.311 -14.922 13.273 1 97.75 592 TRP B CA 1
ATOM 9685 C C . TRP B 1 592 ? 0.853 -16.031 14.172 1 97.75 592 TRP B C 1
ATOM 9687 O O . TRP B 1 592 ? 0.947 -17.188 13.75 1 97.75 592 TRP B O 1
ATOM 9697 N N . LYS B 1 593 ? 1.188 -15.703 15.391 1 96.69 593 LYS B N 1
ATOM 9698 C CA . LYS B 1 593 ? 1.664 -16.703 16.344 1 96.69 593 LYS B CA 1
ATOM 9699 C C . LYS B 1 593 ? 0.596 -17.766 16.609 1 96.69 593 LYS B C 1
ATOM 9701 O O . LYS B 1 593 ? 0.907 -18.938 16.75 1 96.69 593 LYS B O 1
ATOM 9706 N N . SER B 1 594 ? -0.6 -17.328 16.656 1 97.19 594 SER B N 1
ATOM 9707 C CA . SER B 1 594 ? -1.708 -18.25 16.891 1 97.19 594 SER B CA 1
ATOM 9708 C C . SER B 1 594 ? -1.929 -19.172 15.688 1 97.19 594 SER B C 1
ATOM 9710 O O . SER B 1 594 ? -2.459 -20.266 15.836 1 97.19 594 SER B O 1
ATOM 9712 N N . LEU B 1 595 ? -1.545 -18.719 14.523 1 97 595 LEU B N 1
ATOM 9713 C CA . LEU B 1 595 ? -1.722 -19.5 13.297 1 97 595 LEU B CA 1
ATOM 9714 C C . LEU B 1 595 ? -0.597 -20.516 13.133 1 97 595 LEU B C 1
ATOM 9716 O O . LEU B 1 595 ? -0.768 -21.531 12.453 1 97 595 LEU B O 1
ATOM 9720 N N . SER B 1 596 ? 0.547 -20.359 13.742 1 95.31 596 SER B N 1
ATOM 9721 C CA . SER B 1 596 ? 1.757 -21.156 13.539 1 95.31 596 SER B CA 1
ATOM 9722 C C . SER B 1 596 ? 1.509 -22.625 13.828 1 95.31 596 SER B C 1
ATOM 9724 O O . SER B 1 596 ? 1.771 -23.484 12.977 1 95.31 596 SER B O 1
ATOM 9726 N N . PRO B 1 597 ? 0.838 -23 14.977 1 94.69 597 PRO B N 1
ATOM 9727 C CA . PRO B 1 597 ? 0.617 -24.422 15.227 1 94.69 597 PRO B CA 1
ATOM 9728 C C . PRO B 1 597 ? -0.347 -25.062 14.227 1 94.69 597 PRO B C 1
ATOM 9730 O O . PRO B 1 597 ? -0.208 -26.234 13.891 1 94.69 597 PRO B O 1
ATOM 9733 N N . LYS B 1 598 ? -1.231 -24.328 13.727 1 94.56 598 LYS B N 1
ATOM 9734 C CA . LYS B 1 598 ? -2.23 -24.828 12.797 1 94.56 598 LYS B CA 1
ATOM 9735 C C . LYS B 1 598 ? -1.604 -25.156 11.445 1 94.56 598 LYS B C 1
ATOM 9737 O O . LYS B 1 598 ? -1.959 -26.156 10.812 1 94.56 598 LYS B O 1
ATOM 9742 N N . VAL B 1 599 ? -0.702 -24.312 11.016 1 93.56 599 VAL B N 1
ATOM 9743 C CA . VAL B 1 599 ? -0.065 -24.547 9.727 1 93.56 599 VAL B CA 1
ATOM 9744 C C . VAL B 1 599 ? 0.935 -25.703 9.844 1 93.56 599 VAL B C 1
ATOM 9746 O O . VAL B 1 599 ? 1.146 -26.453 8.891 1 93.56 599 VAL B O 1
ATOM 9749 N N . TYR B 1 600 ? 1.529 -25.938 10.984 1 91.94 600 TYR B N 1
ATOM 9750 C CA . TYR B 1 600 ? 2.49 -27.016 11.164 1 91.94 600 TYR B CA 1
ATOM 9751 C C . TYR B 1 600 ? 1.781 -28.359 11.336 1 91.94 600 TYR B C 1
ATOM 9753 O O . TYR B 1 600 ? 2.412 -29.406 11.266 1 91.94 600 TYR B O 1
ATOM 9761 N N . ASP B 1 601 ? 0.467 -28.281 11.508 1 90.38 601 ASP B N 1
ATOM 9762 C CA . ASP B 1 601 ? -0.338 -29.5 11.516 1 90.38 601 ASP B CA 1
ATOM 9763 C C . ASP B 1 601 ? -0.626 -29.984 10.102 1 90.38 601 ASP B C 1
ATOM 9765 O O . ASP B 1 601 ? -1.074 -31.109 9.898 1 90.38 601 ASP B O 1
ATOM 9769 N N . MET B 1 602 ? -0.354 -29.141 9.125 1 90.12 602 MET B N 1
ATOM 9770 C CA . MET B 1 602 ? -0.543 -29.531 7.734 1 90.12 602 MET B CA 1
ATOM 9771 C C . MET B 1 602 ? 0.524 -30.531 7.305 1 90.12 602 MET B C 1
ATOM 9773 O O . MET B 1 602 ? 1.693 -30.406 7.672 1 90.12 602 MET B O 1
ATOM 9777 N N . PRO B 1 603 ? 0.093 -31.531 6.555 1 86.38 603 PRO B N 1
ATOM 9778 C CA . PRO B 1 603 ? 1.046 -32.594 6.18 1 86.38 603 PRO B CA 1
ATOM 9779 C C . PRO B 1 603 ? 2.117 -32.094 5.211 1 86.38 603 PRO B C 1
ATOM 9781 O O . PRO B 1 603 ? 1.807 -31.375 4.254 1 86.38 603 PRO B O 1
ATOM 9784 N N . ILE B 1 604 ? 3.373 -32.5 5.434 1 79.25 604 ILE B N 1
ATOM 9785 C CA . ILE B 1 604 ? 4.484 -32.125 4.566 1 79.25 604 ILE B CA 1
ATOM 9786 C C . ILE B 1 604 ? 5.125 -33.375 3.975 1 79.25 604 ILE B C 1
ATOM 9788 O O . ILE B 1 604 ? 5.859 -33.312 2.988 1 79.25 604 ILE B O 1
ATOM 9792 N N . GLU B 1 605 ? 4.719 -34.5 4.516 1 75.5 605 GLU B N 1
ATOM 9793 C CA . GLU B 1 605 ? 5.309 -35.75 4.027 1 75.5 605 GLU B CA 1
ATOM 9794 C C . GLU B 1 605 ? 4.602 -36.219 2.768 1 75.5 605 GLU B C 1
ATOM 9796 O O . GLU B 1 605 ? 3.381 -36.406 2.762 1 75.5 605 GLU B O 1
ATOM 9801 N N . THR B 1 606 ? 5.305 -36.469 1.741 1 72.75 606 THR B N 1
ATOM 9802 C CA . THR B 1 606 ? 4.773 -36.844 0.429 1 72.75 606 THR B CA 1
ATOM 9803 C C . THR B 1 606 ? 4.246 -38.25 0.424 1 72.75 606 THR B C 1
ATOM 9805 O O . THR B 1 606 ? 3.375 -38.594 -0.375 1 72.75 606 THR B O 1
ATOM 9808 N N . ASN B 1 607 ? 4.742 -39.031 1.293 1 67.75 607 ASN B N 1
ATOM 9809 C CA . ASN B 1 607 ? 4.355 -40.438 1.289 1 67.75 607 ASN B CA 1
ATOM 9810 C C . ASN B 1 607 ? 2.867 -40.625 1.578 1 67.75 607 ASN B C 1
ATOM 9812 O O . ASN B 1 607 ? 2.256 -41.594 1.146 1 67.75 607 ASN B O 1
ATOM 9816 N N . GLY B 1 608 ? 2.332 -39.688 2.227 1 63.66 608 GLY B N 1
ATOM 9817 C CA . GLY B 1 608 ? 0.911 -39.781 2.523 1 63.66 608 GLY B CA 1
ATOM 9818 C C . GLY B 1 608 ? 0.029 -39.406 1.35 1 63.66 608 GLY B C 1
ATOM 9819 O O . GLY B 1 608 ? -1.184 -39.625 1.379 1 63.66 608 GLY B O 1
ATOM 9820 N N . PHE B 1 609 ? 0.654 -38.906 0.295 1 65.88 609 PHE B N 1
ATOM 9821 C CA . PHE B 1 609 ? -0.118 -38.5 -0.87 1 65.88 609 PHE B CA 1
ATOM 9822 C C . PHE B 1 609 ? 0.031 -39.5 -2.006 1 65.88 609 PHE B C 1
ATOM 9824 O O . PHE B 1 609 ? -0.346 -39.219 -3.145 1 65.88 609 PHE B O 1
ATOM 9831 N N . GLY B 1 610 ? 0.705 -40.656 -1.693 1 65.12 610 GLY B N 1
ATOM 9832 C CA . GLY B 1 610 ? 0.938 -41.656 -2.723 1 65.12 610 GLY B CA 1
ATOM 9833 C C . GLY B 1 610 ? -0.262 -42.562 -2.969 1 65.12 610 GLY B C 1
ATOM 9834 O O . GLY B 1 610 ? -1.153 -42.656 -2.123 1 65.12 610 GLY B O 1
#

Sequence (1220 aa):
MEDENISSSFFESAQFGTGQSSGPDIPDVDPFSFKPDLNIVNYNNINNPWDPPIGGPDISNILSDVLLPEIYMSAFTLASPNAGTVSIPALNKILGISGVPHATIEKILNLAAPTNSSRVNRGEFNVALALVALAQKNMDVSIENLIDHKHDLPEPILNNLESLNFNRNLSFSAITSQSSAIPSLQADDPWATPTSTEPSSQFIPGASTAITVPITENLNHDDDFRWSIDMDVITIKFAPEREGFLFKHVNYIVASQKRDTTVIRRYSDFWWLMECLVKRYPFRILPALPPKKIGMNGFYFTVDETFLEKRRRGLTRFLNFIVRHPVLKNDYLVEMFLTEQSQIAEWRKNNTPDLTEEYINKRITPEMEARLPANLDERLDKVNKKLDDTIDHYRNMCTIMERMARRQEGIATDYSRYSLSLNALIEKEKGCYIEDCHNCSQVVHGLEQVSSHFKKTSNVMEDMANATLDNVLENLKRHRDLLVSFKETFERRDRLSVDTIESLNSRLRSNQSKLSLIDGKEGTEQDVERLKGAIQKDEEDIVQQQKRKLFVRYCLYTELTLFHKSSAFISLLYQNFVNDQIKYSQQLYENWKSLSPKVYDMPIETNGFGMEDENISSSFFESAQFGTGQSSGPDIPDVDPFSFKPDLNIVNYNNINNPWDPPIGGPDISNILSDVLLPEIYMSAFTLASPNAGTVSIPALNKILGISGVPHATIEKILNLAAPTNSSRVNRGEFNVALALVALAQKNMDVSIENLIDHKHDLPEPILNNLESLNFNRNLSFSAITSQSSAIPSLQADDPWATPTSTEPSSQFIPGASTAITVPITENLNHDDDFRWSIDMDVITIKFAPEREGFLFKHVNYIVASQKRDTTVIRRYSDFWWLMECLVKRYPFRILPALPPKKIGMNGFYFTVDETFLEKRRRGLTRFLNFIVRHPVLKNDYLVEMFLTEQSQIAEWRKNNTPDLTEEYINKRITPEMEARLPANLDERLDKVNKKLDDTIDHYRNMCTIMERMARRQEGIATDYSRYSLSLNALIEKEKGCYIEDCHNCSQVVHGLEQVSSHFKKTSNVMEDMANATLDNVLENLKRHRDLLVSFKETFERRDRLSVDTIESLNSRLRSNQSKLSLIDGKEGTEQDVERLKGAIQKDEEDIVQQQKRKLFVRYCLYTELTLFHKSSAFISLLYQNFVNDQIKYSQQLYENWKSLSPKVYDMPIETNGFG

Organism: Rhizophagus irregularis (strain DAOM 181602 / DAOM 197198 / MUCL 43194) (NCBI:txid747089)

Secondary structure (DSSP, 8-state):
------------------------------------------GGGS--TTS-------GGGTTTTS---HHHHHHHHHT--BTTEEEHHHHHHHHHTT---HHHHHHHHHHHS-TT-SEEEHHHHHHHHHHHHHHHTT---SHHHHHHTGGGPPPP--TTGGG--------------------------TT------------------------------STTTHHHHT---EEEEEPP--SSS---S-EEEEEETTTTEEEEEEHHHHHHHHHHHHHH-TTS--PPPPPS--EETTEE----HHHHHHHHHHHHHHHHHHHHSTTGGG-HHHHHHHH--S-HHHHHHH-------HHHHSPPPHHHHHTS-TTHHHHHHHHHHHHHHHHHHHHHHHHHHHHHHHHHHHHHHHHHHHHHHHHHHHHHHT--SSTT-HHHHHHHHHHHHHHHHHHHHHHHHHHHHHHIIIIIHHHHHHHHHHHHHHHHHHHHHHHH----HHHHHHHHHHHHHHHHHHTT-TT-HHHHHHHHHHHHHHHHHHHHHHHHHHHHHHHHHHHHHHHHHTHHHHHHHHHHHHHHHHHHHHHHHHHHHHHHHHHHTS---GGGG-/------------------------------------------GGGS--TTS-------GGGTTTTS---HHHHHHHHHT--BTTEEEHHHHHHHHHTT---HHHHHHHHHHHS-TT-SEEEHHHHHHHHHHHHHHHTT---SHHHHHHTGGGPPPP--TTGGG--------------------------TT------------------------------STTTHHHHT---EEEEEPP--SSS---S--EEEEETTTTEEEEE-HHHHHHHHHHHHHH-TTS--PPPPPS--EETTEE----HHHHHHHHHHHHHHHHHHHHSTTGGG-HHHHHHHH--S-HHHHHHH-------HHHHSPPPHHHHHTS-TTHHHHHHHHHHHHHHHHHHHHHHHHHHHHHHHHHHHHHHHHHHHHHHHHHHHHHHT--SSTT-HHHHHHHHHHHHHHHHHHHHHHHHHHHHHHIIIIIHHHHHHHHHHHHHHHHHHHHHHHH----HHHHHHHHHHHHHHHHHHTT-TT-HHHHHHHHHHHHHHHHHHHHHHHHHHHHHHHHHHHHHHHHHTHHHHHHHHHHHHHHHHHHHHHHHHHHHHHHHHHHTS---GGGG-